Protein 6IDY (pdb70)

Solvent-accessible surface area: 43250 Å² total; per-residue (Å²): 159,28,0,30,37,17,0,41,72,4,17,123,24,101,25,12,90,52,96,4,81,68,3,0,54,77,0,8,64,61,0,94,91,39,110,163,57,116,146,6,4,156,49,36,108,66,0,14,76,36,0,91,67,6,20,81,134,36,66,9,69,4,19,69,0,0,74,40,0,5,89,30,7,0,0,1,30,82,7,0,60,56,0,34,36,0,77,123,43,114,44,16,35,56,119,20,198,22,81,77,33,183,75,136,70,6,55,91,71,42,34,138,65,17,8,163,13,63,20,57,45,113,41,0,46,12,0,0,28,28,26,119,97,10,15,65,31,178,75,70,77,60,0,0,0,0,0,1,0,0,0,1,15,0,1,1,0,1,102,11,0,0,22,72,0,38,88,26,16,111,2,9,18,0,26,0,2,5,15,93,9,0,0,35,24,0,4,58,1,0,3,16,0,0,0,0,0,1,0,0,10,25,27,4,167,34,52,0,0,0,0,0,2,1,0,0,0,0,0,0,0,0,0,0,28,27,1,44,8,0,77,175,20,5,50,7,0,0,0,0,0,0,1,2,43,0,4,76,66,243,62,171,33,0,3,10,9,27,6,101,11,0,0,16,0,0,40,0,3,13,48,110,20,85,0,1,122,24,1,53,32,78,27,2,53,3,0,11,4,26,0,0,0,0,8,0,45,56,0,12,12,2,62,43,0,41,56,98,133,5,0,0,50,3,61,53,102,86,88,46,23,34,17,52,2,24,0,37,101,39,1,38,86,104,64,0,9,25,20,1,0,0,0,0,0,0,0,0,1,0,0,4,15,0,0,46,7,0,35,80,75,151,19,22,1,48,30,99,105,36,91,57,120,80,10,4,43,81,51,17,2,93,64,13,31,32,64,16,0,0,0,0,0,0,1,1,0,0,1,0,0,28,0,1,49,31,105,76,5,36,44,40,54,42,47,28,26,90,67,7,196,163,30,0,28,38,18,0,41,74,4,16,121,29,100,87,13,82,44,98,8,74,70,16,0,50,96,1,6,68,55,0,84,56,32,57,61,110,140,100,260,202,52,34,96,99,4,22,78,78,0,90,64,3,13,59,127,13,16,3,34,3,21,63,0,0,70,36,0,9,88,38,24,4,1,43,17,101,11,0,53,56,0,30,34,1,78,124,38,97,36,15,35,57,142,25,236,23,76,66,30,160,78,119,66,6,56,94,64,32,26,135,73,16,9,171,12,67,21,58,46,116,39,0,42,18,0,0,25,27,27,118,96,10,18,82,26,144,64,72,90,60,0,0,0,0,0,1,0,0,0,0,16,0,1,0,0,0,102,8,0,0,23,84,0,41,85,33,19,110,5,10,19,0,27,0,2,5,18,98,9,0,1,33,18,0,6,66,1,0,4,14,0,0,0,0,0,2,0,0,10,23,28,0,145,34,52,0,0,0,0,0,1,1,0,0,0,0,0,0,0,0,0,0,28,28,2,51,6,0,74,138,18,4,50,6,0,0,0,0,0,0,2,2,13,0,3,3,20,56,51,135,32,0,1,8,8,29,9,96,27,0,0,16,0,0,42,0,1,13,14,76,22,83,0,0,116,25,1,24,34,80,26,2,42,0,0,12,4,26,0,0,0,0,8,0,15,56,4,2,4,3,14,2,6,6,13,30,24,1,0,0,22,2,44,55,97,90,87,45,23,35,16,53,2,20,0,34,33,37,1,36,87,100,66,0,8,24,22,2,0,0,0,0,0,0,0,0,1,0,0,3,16,0,0,42,8,0,39,77,77,149,21,22,1,48,30,97,106,35,88,55,118,80,8,3,43,79,43,19,3,96,61,15,32,53,75,10,0,11,0,0,0,0,1,2,0,0,1,0,0,27,0,1,49,29,140,113,46,40,148,39,52,42,91,26,25,110,74,19,178,167,113,32,0,31,35,18,0,39,73,4,17,118,23,102,78,13,96,99,102,5,75,63,4,0,49,84,0,6,70,58,0,92,76,56,70,97,80,9,157,44,44,118,72,0,21,75,44,0,95,63,3,16,66,124,12,17,5,41,3,20,57,0,0,69,31,0,10,88,36,17,1,0,18,32,102,9,0,58,70,4,32,33,4,76,98,25,91,23,14,37,58,144,23,239,25,88,84,28,176,77,112,61,5,56,88,67,46,37,88,48,15,9,162,10,58,21,57,49,116,41,0,38,20,0,0,24,26,27,114,96,9,16,90,31,190,62,71,86,58,0,0,0,0,0,0,0,0,0,0,13,0,1,6,0,0,84,19,0,0,17,71,0,44,82,29,15,112,4,10,21,0,11,0,0,3,17,98,9,0,1,47,18,0,3,60,2,0,2,15,0,0,0,0,0,1,0,0,10,22,28,4,170,37,53,0,0,0,0,0,0,0,0,0,0,0,0,0,0,0,0,0,28,28,2,47,10,0,69,175,20,5,49,8,0,0,0,0,0,0,1,2,13,0,3,2,29,53,49,150,39,0,3,12,10,33,5,121,29,0,0,10,0,0,39,0,1,12,11,54,20,89,0,2,109,24,1,24,35,55,4,1,41,1,0,10,4,26,0,0,0,0,8,0,10,53,0,12,14,1,12,2,0,15,16,28,11,0,1,0,22,3,43,39,31,12,18,29,22,34,17,54,2,22,0,35,34,38,0,41,91,91,67,0,10,24,14,1,0,0,0,0,0,0,0,0,1,0,0,4,15,0,0,42,8,0,30,80,79,150,21,24,0,49,27,102,104,34,88,58,112,80,11,2,39,81,50,18,3,95,62,12,33,41,83,15,0,3,0,0,0,0,0,0,0,0,0,0,0,32,1,1,53,32,130,111,32,44,146,38,55,43,90,25,28,111,73,17,178

Radius of gyration: 34.88 Å; Cα contacts (8 Å, |Δi|>4): 2847; chains: 3; bounding box: 82×76×96 Å

Foldseek 3Di:
DWLLVLLCVLLVDPVADPLLSVLSVLVSVLLVVQLQDPLEQPFPVSLVVQVVVLCVVHQAALSSLSSSLSVSPHFHNVLSVVRGCLVVDPLLWLQADDDDFDDQDPPQARDPQADGAPDDPNSLVSQKAADPPADLQPPVAAEEEEFEAFLFFRRLQCVLFCVLLVVQASYRYMYGNQPLNCLAALLNSLSSVLSCLVRSCRSSVAAHEYEYAESSLVSPLSSCVRRVVSLVRYQEYEYQLYQLQAAADPDPAWFNSRHQWWGQSRQLRHRPDPNSVLCPPPQSLADSAQYEFEFEPSANGHPPCDDPVHSRDGHHPVVRAYDHHYQCVLLPPFLLNDNAYSLRSSFRLVSSQQVNQQNVDRGGRDSVPDPSVVSRNDNGHPSHTSSSNSSSSCSSSSSSSSGSSDPDTDSHHDDDDPSSD/DWLLVLLQVLLVDPVDDNVLSVLSVLLSVLLVCQLPDDDDVLQVVLVVQVVVLCVVHQAALSSLLSSCSVSPNFHNVLSVVRGCLVVDPLQWLQADDDDFDDADPPQARDPQFDGAPDDLNSLVSQKAADPPAPLQPQQAAEEEEFEAFLFFRRLLCVLFCVLLVVQASYRYIYGNQPLRCLAALLNSLSSVLSCLVRSCRSSVAAHEYEYAESSLVSPLSSCVRRVVSLVRYQEYEYQLYQLQAAADPDPAWFNVRHQWWGQSRQLRHRDAPNSVLCPPPQSLADSAQYEFEFEPSANGHPDCDDPVHRRDGHHPVVRAYDHHYLCVLLNPFLLNDNQYSLSSSFRQVSSQQVRQQNVDRGGRDSVVDPSVVSRNDNGHPSHDSSSNSSSSNSSSSSSSSGSSDPDTDRHHDDDDPSSD/DAWLLRLLCVLLVDPVADPLLSVLSVQVSVLLVVQLCAQPFPVSLVVLVVVLCVVHQAALSSLSSSLSVSPHFHNVLSVVNRVVVVDLLQWLQADDDDFPDQDPPQARDPQADGQPDDPNSLVSQKRADPPADLQPVVAAEEEEQEAFLFFQCLQPVLFCVLLVVQASYRYIGGGQPLRCQAALLNSLSSVLSCLVRSCRSSVAAHEYEYAESSQVSPLSSCVRRVVSLVRYQEYEYQLYQLQAAADPDPAWFNSRHQFFTQSRQLSHRPDPNSVLCPPPQSLADSAQYEFEFEPSANGHPPCDDPVHSRDGHHPVVRAYDHHYQCVLLPPFLLNDNQYSLSSSFRLVSSQQVNQQNVDGGGRDCVPPPSVVSRNDNGHPSHGSNSNSSSSNSSSSSSSSGSSDPPTHRHHDDDDPSRD

Organism: Aspergillus fumigatus (strain ATCC MYA-4609 / CBS 101355 / FGSC A1100 / Af293) (NCBI:txid330879)

Sequence (1260 aa):
LSLVSILSSAANDSSIESEARSIASLIASEIVSKIRSTKDAKSVQEAFDKIQSIFADGTPDFLKMTREILTVGLIPADILSFLNGYLNLDLNSIHNRNPSPKGQAIYPVKAPGDARYSVAENALRAAIHIPASFGYGKNGKKPVILVPGTATPAGTTYYFNFGKLGSAADADVVWLNIPQASLNDVQINSEYVAYAINYISAISESNVAVLSWSQGGLDTQWALKYWPSTRKVVDDFIAISPDFHGTVMRSLVCPWLAALACTPSLWQQGWNTEFIRTLRGGGGDSAYVPTTTIYSTFDEIVQPMSGSQASAILSDSRAVGVSNNHLQTICGGKPAGGVYTHEGVLYNPLAWALAVDALSHDGPGDPSRLDLDVVCGRVLPPQLGLDDLLGTEGLLLIALAEVLAYKPKTFGEPAIASYAHLSLVSILSSAANDSSIESEARSIASLIASEIVSKIGKTEFKSVQEAFDKIQSIFADGTPDFLKMTREILTVGLIPADILSFLNGYLNLDLNSIHNRNPSPKGQAIYPVKAPGDARYSVAENALRAAIHIPASFGYGKNGKKPVILVPGTATPAGTTYYFNFGKLGSAADADVVWLNIPQASLNDVQINSEYVAYAINYISAISESNVAVLSWSQGGLDTQWALKYWPSTRKVVDDFIAISPDFHGTVMRSLVCPWLAALACTPSLWQQGWNTEFIRTLRGGGGDSAYVPTTTIYSTFDEIVQPMSGSQASAILSDSRAVGVSNNHLQTICGGKPAGGVYTHEGVLYNPLAWALAVDALSHDGPGDPSRLDLDVVCGRVLPPQLGLDDLLGTEGLLLIALAEVLAYKPKTFGEPAIASYAHDLSLVSILSSAANDSSIESEARSIASLIASEIVSKIGDAKSVQEAFDKIQSIFADGTPDFLKMTREILTVGLIPADILSFLNGYLNLDLNSIHNRNPSPKGQAIYPVKAPGDARYSVAENALRAAIHIPASFGYGKNGKKPVILVPGTATPAGTTYYFNFGKLGSAADADVVWLNIPQASLNDVQINSEYVAYAINYISAISESNVAVLSWSQGGLDTQWALKYWPSTRKVVDDFIAISPDFHGTVMRSLVCPWLAALACTPSLWQQGWNTEFIRTLRGGGGDSAYVPTTTIYSTFDEIVQPMSGSQASAILSDSRAVGVSNNHLQTICGGKPAGGVYTHEGVLYNPLAWALAVDALSHDGPGDPSRLDLDVVCGRVLPPQLGLDDLLGTEGLLLIALAEVLAYKPKTFGEPAIASYAH

CATH classification: 3.40.50.1820

InterPro domains:
  IPR029058 Alpha/Beta hydrolase fold [G3DSA:3.40.50.1820] (152-463)
  IPR029058 Alpha/Beta hydrolase fold [SSF53474] (178-358)
  IPR053228 Stereospecific Lipase [PTHR37574] (17-463)

Structure (mmCIF, N/CA/C/O backbone):
data_6IDY
#
_entry.id   6IDY
#
_cell.length_a   152.190
_cell.length_b   152.190
_cell.length_c   134.290
_cell.angle_alpha   90.00
_cell.angle_beta   90.00
_cell.angle_gamma   90.00
#
_symmetry.space_group_name_H-M   'P 41 21 2'
#
loop_
_entity.id
_entity.type
_entity.pdbx_description
1 polymer 'lipase aflb'
2 non-polymer 'CALCIUM ION'
3 non-polymer 'SULFATE ION'
4 water water
#
loop_
_atom_site.group_PDB
_atom_site.id
_atom_site.type_symbol
_atom_site.label_atom_id
_atom_site.label_alt_id
_atom_site.label_comp_id
_atom_site.label_asym_id
_atom_site.label_entity_id
_atom_site.label_seq_id
_atom_site.pdbx_PDB_ins_code
_atom_site.Cartn_x
_atom_site.Cartn_y
_atom_site.Cartn_z
_atom_site.occupancy
_atom_site.B_iso_or_equiv
_atom_site.auth_seq_id
_atom_site.auth_comp_id
_atom_site.auth_asym_id
_atom_site.auth_atom_id
_atom_site.pdbx_PDB_model_num
ATOM 1 N N . LEU A 1 14 ? -0.275 51.131 -19.848 1.00 55.60 14 LEU A N 1
ATOM 2 C CA . LEU A 1 14 ? -1.128 50.027 -19.415 1.00 54.48 14 LEU A CA 1
ATOM 3 C C . LEU A 1 14 ? -0.595 48.678 -19.896 1.00 55.45 14 LEU A C 1
ATOM 4 O O . LEU A 1 14 ? 0.089 48.616 -20.923 1.00 56.36 14 LEU A O 1
ATOM 9 N N . SER A 1 15 ? -0.928 47.599 -19.166 1.00 47.49 15 SER A N 1
ATOM 10 C CA . SER A 1 15 ? -0.485 46.243 -19.481 1.00 45.12 15 SER A CA 1
ATOM 11 C C . SER A 1 15 ? -1.612 45.218 -19.333 1.00 45.61 15 SER A C 1
ATOM 12 O O . SER A 1 15 ? -2.676 45.541 -18.799 1.00 44.98 15 SER A O 1
ATOM 15 N N . LEU A 1 16 ? -1.360 43.972 -19.783 1.00 39.75 16 LEU A N 1
ATOM 16 C CA . LEU A 1 16 ? -2.285 42.849 -19.674 1.00 38.71 16 LEU A CA 1
ATOM 17 C C . LEU A 1 16 ? -2.597 42.607 -18.188 1.00 43.34 16 LEU A C 1
ATOM 18 O O . LEU A 1 16 ? -3.766 42.439 -17.832 1.00 43.21 16 LEU A O 1
ATOM 23 N N . VAL A 1 17 ? -1.556 42.682 -17.324 1.00 39.72 17 VAL A N 1
ATOM 24 C CA . VAL A 1 17 ? -1.646 42.543 -15.867 1.00 39.79 17 VAL A CA 1
ATOM 25 C C . VAL A 1 17 ? -2.560 43.622 -15.265 1.00 42.59 17 VAL A C 1
ATOM 26 O O . VAL A 1 17 ? -3.484 43.271 -14.534 1.00 43.09 17 VAL A O 1
ATOM 30 N N . SER A 1 18 ? -2.318 44.915 -15.589 1.00 37.86 18 SER A N 1
ATOM 31 C CA . SER A 1 18 ? -3.108 46.046 -15.083 1.00 37.15 18 SER A CA 1
ATOM 32 C C . SER A 1 18 ? -4.577 45.978 -15.516 1.00 38.58 18 SER A C 1
ATOM 33 O O . SER A 1 18 ? -5.458 46.189 -14.685 1.00 37.88 18 SER A O 1
ATOM 36 N N . ILE A 1 19 ? -4.841 45.650 -16.799 1.00 34.73 19 ILE A N 1
ATOM 37 C CA . ILE A 1 19 ? -6.208 45.518 -17.322 1.00 34.01 19 ILE A CA 1
ATOM 38 C C . ILE A 1 19 ? -6.961 44.417 -16.566 1.00 36.92 19 ILE A C 1
ATOM 39 O O . ILE A 1 19 ? -8.066 44.659 -16.075 1.00 37.52 19 ILE A O 1
ATOM 44 N N . LEU A 1 20 ? -6.340 43.236 -16.431 1.00 32.28 20 LEU A N 1
ATOM 45 C CA . LEU A 1 20 ? -6.959 42.105 -15.745 1.00 31.79 20 LEU A CA 1
ATOM 46 C C . LEU A 1 20 ? -7.119 42.325 -14.232 1.00 36.04 20 LEU A C 1
ATOM 47 O O . LEU A 1 20 ? -8.116 41.866 -13.671 1.00 36.13 20 LEU A O 1
ATOM 52 N N . SER A 1 21 ? -6.182 43.050 -13.587 1.00 32.98 21 SER A N 1
ATOM 53 C CA . SER A 1 21 ? -6.266 43.361 -12.147 1.00 34.05 21 SER A CA 1
ATOM 54 C C . SER A 1 21 ? -7.413 44.342 -11.893 1.00 38.00 21 SER A C 1
ATOM 55 O O . SER A 1 21 ? -8.142 44.183 -10.913 1.00 38.17 21 SER A O 1
ATOM 58 N N . SER A 1 22 ? -7.582 45.332 -12.796 1.00 34.56 22 SER A N 1
ATOM 59 C CA . SER A 1 22 ? -8.660 46.322 -12.743 1.00 35.33 22 SER A CA 1
ATOM 60 C C . SER A 1 22 ? -10.005 45.621 -12.936 1.00 40.26 22 SER A C 1
ATOM 61 O O . SER A 1 22 ? -10.946 45.915 -12.200 1.00 40.62 22 SER A O 1
ATOM 64 N N . ALA A 1 23 ? -10.082 44.677 -13.908 1.00 36.25 23 ALA A N 1
ATOM 65 C CA . ALA A 1 23 ? -11.284 43.893 -14.214 1.00 35.73 23 ALA A CA 1
ATOM 66 C C . ALA A 1 23 ? -11.702 43.008 -13.034 1.00 40.50 23 ALA A C 1
ATOM 67 O O . ALA A 1 23 ? -12.898 42.873 -12.767 1.00 39.89 23 ALA A O 1
ATOM 69 N N . ALA A 1 24 ? -10.714 42.446 -12.306 1.00 38.03 24 ALA A N 1
ATOM 70 C CA . ALA A 1 24 ? -10.931 41.619 -11.112 1.00 38.43 24 ALA A CA 1
ATOM 71 C C . ALA A 1 24 ? -11.577 42.447 -9.997 1.00 43.24 24 ALA A C 1
ATOM 72 O O . ALA A 1 24 ? -12.334 41.907 -9.187 1.00 42.84 24 ALA A O 1
ATOM 74 N N . ASN A 1 25 ? -11.284 43.763 -9.975 1.00 40.38 25 ASN A N 1
ATOM 75 C CA . ASN A 1 25 ? -11.809 44.714 -8.990 1.00 41.44 25 ASN A CA 1
ATOM 76 C C . ASN A 1 25 ? -12.936 45.576 -9.578 1.00 44.68 25 ASN A C 1
ATOM 77 O O . ASN A 1 25 ? -13.329 46.587 -8.988 1.00 44.56 25 ASN A O 1
ATOM 82 N N . ASP A 1 26 ? -13.468 45.151 -10.732 1.00 39.44 26 ASP A N 1
ATOM 83 C CA . ASP A 1 26 ? -14.540 45.848 -11.423 1.00 38.83 26 ASP A CA 1
ATOM 84 C C . ASP A 1 26 ? -15.878 45.191 -11.100 1.00 43.42 26 ASP A C 1
ATOM 85 O O . ASP A 1 26 ? -16.155 44.066 -11.532 1.00 41.77 26 ASP A O 1
ATOM 90 N N . SER A 1 27 ? -16.697 45.916 -10.319 1.00 41.94 27 SER A N 1
ATOM 91 C CA . SER A 1 27 ? -18.032 45.527 -9.861 1.00 42.61 27 SER A CA 1
ATOM 92 C C . SER A 1 27 ? -19.035 45.269 -11.005 1.00 45.85 27 SER A C 1
ATOM 93 O O . SER A 1 27 ? -20.008 44.538 -10.802 1.00 45.66 27 SER A O 1
ATOM 96 N N . SER A 1 28 ? -18.801 45.867 -12.197 1.00 41.43 28 SER A N 1
ATOM 97 C CA . SER A 1 28 ? -19.670 45.703 -13.368 1.00 40.31 28 SER A CA 1
ATOM 98 C C . SER A 1 28 ? -19.553 44.307 -13.983 1.00 43.18 28 SER A C 1
ATOM 99 O O . SER A 1 28 ? -20.496 43.837 -14.617 1.00 42.25 28 SER A O 1
ATOM 102 N N . ILE A 1 29 ? -18.394 43.657 -13.791 1.00 39.76 29 ILE A N 1
ATOM 103 C CA . ILE A 1 29 ? -18.062 42.329 -14.311 1.00 38.98 29 ILE A CA 1
ATOM 104 C C . ILE A 1 29 ? -18.687 41.218 -13.438 1.00 45.86 29 ILE A C 1
ATOM 105 O O . ILE A 1 29 ? -18.763 41.363 -12.213 1.00 45.70 29 ILE A O 1
ATOM 110 N N . GLU A 1 30 ? -19.130 40.116 -14.084 1.00 43.80 30 GLU A N 1
ATOM 111 C CA . GLU A 1 30 ? -19.710 38.942 -13.423 1.00 44.94 30 GLU A CA 1
ATOM 112 C C . GLU A 1 30 ? -18.658 38.239 -12.558 1.00 49.81 30 GLU A C 1
ATOM 113 O O . GLU A 1 30 ? -17.471 38.261 -12.897 1.00 48.86 30 GLU A O 1
ATOM 119 N N . SER A 1 31 ? -19.105 37.641 -11.433 1.00 47.75 31 SER A N 1
ATOM 120 C CA . SER A 1 31 ? -18.281 36.942 -10.439 1.00 48.32 31 SER A CA 1
ATOM 121 C C . SER A 1 31 ? -17.235 35.995 -11.032 1.00 51.70 31 SER A C 1
ATOM 122 O O . SER A 1 31 ? -16.056 36.098 -10.688 1.00 51.27 31 SER A O 1
ATOM 125 N N . GLU A 1 32 ? -17.663 35.104 -11.942 1.00 48.01 32 GLU A N 1
ATOM 126 C CA . GLU A 1 32 ? -16.804 34.112 -12.591 1.00 47.74 32 GLU A CA 1
ATOM 127 C C . GLU A 1 32 ? -15.692 34.732 -13.433 1.00 50.54 32 GLU A C 1
ATOM 128 O O . GLU A 1 32 ? -14.561 34.252 -13.378 1.00 51.30 32 GLU A O 1
ATOM 134 N N . ALA A 1 33 ? -16.003 35.797 -14.195 1.00 44.36 33 ALA A N 1
ATOM 135 C CA . ALA A 1 33 ? -15.023 36.483 -15.038 1.00 42.15 33 ALA A CA 1
ATOM 136 C C . ALA A 1 33 ? -14.005 37.274 -14.200 1.00 43.17 33 ALA A C 1
ATOM 137 O O . ALA A 1 33 ? -12.832 37.306 -14.564 1.00 41.26 33 ALA A O 1
ATOM 139 N N . ARG A 1 34 ? -14.445 37.871 -13.067 1.00 40.15 34 ARG A N 1
ATOM 140 C CA . ARG A 1 34 ? -13.581 38.595 -12.121 1.00 40.94 34 ARG A CA 1
ATOM 141 C C . ARG A 1 34 ? -12.527 37.634 -11.544 1.00 46.39 34 ARG A C 1
ATOM 142 O O . ARG A 1 34 ? -11.347 37.988 -11.487 1.00 45.94 34 ARG A O 1
ATOM 150 N N . SER A 1 35 ? -12.962 36.410 -11.145 1.00 43.84 35 SER A N 1
ATOM 151 C CA . SER A 1 35 ? -12.109 35.351 -10.588 1.00 44.20 35 SER A CA 1
ATOM 152 C C . SER A 1 35 ? -11.065 34.903 -11.599 1.00 45.98 35 SER A C 1
ATOM 153 O O . SER A 1 35 ? -9.896 34.773 -11.238 1.00 45.70 35 SER A O 1
ATOM 156 N N . ILE A 1 36 ? -11.484 34.707 -12.874 1.00 40.41 36 ILE A N 1
ATOM 157 C CA . ILE A 1 36 ? -10.604 34.300 -13.972 1.00 38.77 36 ILE A CA 1
ATOM 158 C C . ILE A 1 36 ? -9.563 35.392 -14.235 1.00 41.67 36 ILE A C 1
ATOM 159 O O . ILE A 1 36 ? -8.381 35.075 -14.367 1.00 41.90 36 ILE A O 1
ATOM 164 N N . ALA A 1 37 ? -9.993 36.674 -14.253 1.00 37.07 37 ALA A N 1
ATOM 165 C CA . ALA A 1 37 ? -9.109 37.829 -14.450 1.00 36.23 37 ALA A CA 1
ATOM 166 C C . ALA A 1 37 ? -8.076 37.914 -13.321 1.00 41.40 37 ALA A C 1
ATOM 167 O O . ALA A 1 37 ? -6.892 38.097 -13.604 1.00 40.89 37 ALA A O 1
ATOM 169 N N . SER A 1 38 ? -8.520 37.737 -12.051 1.00 39.17 38 SER A N 1
ATOM 170 C CA . SER A 1 38 ? -7.655 37.759 -10.867 1.00 40.97 38 SER A CA 1
ATOM 171 C C . SER A 1 38 ? -6.624 36.629 -10.941 1.00 47.27 38 SER A C 1
ATOM 172 O O . SER A 1 38 ? -5.426 36.897 -10.805 1.00 45.84 38 SER A O 1
ATOM 175 N N . LEU A 1 39 ? -7.093 35.379 -11.215 1.00 46.11 39 LEU A N 1
ATOM 176 C CA . LEU A 1 39 ? -6.260 34.180 -11.348 1.00 47.19 39 LEU A CA 1
ATOM 177 C C . LEU A 1 39 ? -5.189 34.368 -12.421 1.00 50.71 39 LEU A C 1
ATOM 178 O O . LEU A 1 39 ? -4.029 34.040 -12.178 1.00 50.89 39 LEU A O 1
ATOM 183 N N . ILE A 1 40 ? -5.575 34.923 -13.584 1.00 46.56 40 ILE A N 1
ATOM 184 C CA . ILE A 1 40 ? -4.669 35.162 -14.708 1.00 46.24 40 ILE A CA 1
ATOM 185 C C . ILE A 1 40 ? -3.648 36.248 -14.364 1.00 50.54 40 ILE A C 1
ATOM 186 O O . ILE A 1 40 ? -2.458 36.023 -14.579 1.00 50.95 40 ILE A O 1
ATOM 191 N N . ALA A 1 41 ? -4.098 37.396 -13.806 1.00 46.93 41 ALA A N 1
ATOM 192 C CA . ALA A 1 41 ? -3.213 38.499 -13.407 1.00 47.42 41 ALA A CA 1
ATOM 193 C C . ALA A 1 41 ? -2.169 38.038 -12.381 1.00 52.08 41 ALA A C 1
ATOM 194 O O . ALA A 1 41 ? -1.000 38.399 -12.512 1.00 51.39 41 ALA A O 1
ATOM 196 N N . SER A 1 42 ? -2.581 37.204 -11.399 1.00 50.31 42 SER A N 1
ATOM 197 C CA . SER A 1 42 ? -1.675 36.676 -10.377 1.00 52.02 42 SER A CA 1
ATOM 198 C C . SER A 1 42 ? -0.744 35.604 -10.946 1.00 58.73 42 SER A C 1
ATOM 199 O O . SER A 1 42 ? 0.423 35.563 -10.566 1.00 59.21 42 SER A O 1
ATOM 202 N N . GLU A 1 43 ? -1.242 34.768 -11.881 1.00 56.89 43 GLU A N 1
ATOM 203 C CA . GLU A 1 43 ? -0.439 33.724 -12.528 1.00 57.63 43 GLU A CA 1
ATOM 204 C C . GLU A 1 43 ? 0.635 34.318 -13.445 1.00 62.34 43 GLU A C 1
ATOM 205 O O . GLU A 1 43 ? 1.737 33.770 -13.506 1.00 62.96 43 GLU A O 1
ATOM 211 N N . ILE A 1 44 ? 0.337 35.455 -14.114 1.00 58.63 44 ILE A N 1
ATOM 212 C CA . ILE A 1 44 ? 1.303 36.131 -14.985 1.00 58.54 44 ILE A CA 1
ATOM 213 C C . ILE A 1 44 ? 2.463 36.677 -14.153 1.00 64.56 44 ILE A C 1
ATOM 214 O O . ILE A 1 44 ? 3.594 36.279 -14.413 1.00 64.57 44 ILE A O 1
ATOM 219 N N . VAL A 1 45 ? 2.179 37.529 -13.127 1.00 63.09 45 VAL A N 1
ATOM 220 C CA . VAL A 1 45 ? 3.191 38.130 -12.231 1.00 64.49 45 VAL A CA 1
ATOM 221 C C . VAL A 1 45 ? 4.057 37.063 -11.522 1.00 68.38 45 VAL A C 1
ATOM 222 O O . VAL A 1 45 ? 5.252 37.289 -11.341 1.00 68.22 45 VAL A O 1
ATOM 226 N N . SER A 1 46 ? 3.459 35.903 -11.167 1.00 65.20 46 SER A N 1
ATOM 227 C CA . SER A 1 46 ? 4.139 34.773 -10.527 1.00 66.25 46 SER A CA 1
ATOM 228 C C . SER A 1 46 ? 5.098 34.087 -11.507 1.00 71.03 46 SER A C 1
ATOM 229 O O . SER A 1 46 ? 6.234 33.788 -11.132 1.00 71.58 46 SER A O 1
ATOM 232 N N . LYS A 1 47 ? 4.644 33.846 -12.760 1.00 67.16 47 LYS A N 1
ATOM 233 C CA . LYS A 1 47 ? 5.450 33.200 -13.798 1.00 66.57 47 LYS A CA 1
ATOM 234 C C . LYS A 1 47 ? 6.590 34.094 -14.312 1.00 70.75 47 LYS A C 1
ATOM 235 O O . LYS A 1 47 ? 7.678 33.571 -14.562 1.00 71.77 47 LYS A O 1
ATOM 241 N N . ILE A 1 48 ? 6.360 35.426 -14.436 1.00 66.01 48 ILE A N 1
ATOM 242 C CA . ILE A 1 48 ? 7.356 36.409 -14.897 1.00 91.88 48 ILE A CA 1
ATOM 243 C C . ILE A 1 48 ? 8.628 36.365 -14.045 1.00 125.90 48 ILE A C 1
ATOM 244 O O . ILE A 1 48 ? 9.637 35.825 -14.491 1.00 89.86 48 ILE A O 1
ATOM 249 N N . ARG A 1 55 ? 14.013 28.334 -18.953 1.00 66.24 55 ARG A N 1
ATOM 250 C CA . ARG A 1 55 ? 12.584 28.107 -18.748 1.00 64.69 55 ARG A CA 1
ATOM 251 C C . ARG A 1 55 ? 12.287 27.299 -17.465 1.00 69.01 55 ARG A C 1
ATOM 252 O O . ARG A 1 55 ? 13.219 26.938 -16.742 1.00 70.22 55 ARG A O 1
ATOM 260 N N . SER A 1 56 ? 10.989 27.054 -17.173 1.00 64.09 56 SER A N 1
ATOM 261 C CA . SER A 1 56 ? 10.507 26.326 -15.991 1.00 63.86 56 SER A CA 1
ATOM 262 C C . SER A 1 56 ? 10.238 24.837 -16.276 1.00 66.56 56 SER A C 1
ATOM 263 O O . SER A 1 56 ? 10.110 24.442 -17.438 1.00 65.29 56 SER A O 1
ATOM 266 N N . THR A 1 57 ? 10.142 24.022 -15.200 1.00 62.78 57 THR A N 1
ATOM 267 C CA . THR A 1 57 ? 9.887 22.574 -15.248 1.00 62.15 57 THR A CA 1
ATOM 268 C C . THR A 1 57 ? 8.498 22.237 -15.810 1.00 61.49 57 THR A C 1
ATOM 269 O O . THR A 1 57 ? 8.344 21.203 -16.466 1.00 61.53 57 THR A O 1
ATOM 273 N N . LYS A 1 58 ? 7.500 23.101 -15.553 1.00 53.63 58 LYS A N 1
ATOM 274 C CA . LYS A 1 58 ? 6.127 22.904 -16.023 1.00 50.62 58 LYS A CA 1
ATOM 275 C C . LYS A 1 58 ? 5.959 23.253 -17.502 1.00 49.19 58 LYS A C 1
ATOM 276 O O . LYS A 1 58 ? 4.976 22.825 -18.099 1.00 47.08 58 LYS A O 1
ATOM 282 N N . ASP A 1 59 ? 6.907 24.018 -18.094 1.00 43.13 59 ASP A N 1
ATOM 283 C CA . ASP A 1 59 ? 6.860 24.436 -19.501 1.00 41.03 59 ASP A CA 1
ATOM 284 C C . ASP A 1 59 ? 6.959 23.278 -20.479 1.00 42.61 59 ASP A C 1
ATOM 285 O O . ASP A 1 59 ? 7.525 22.237 -20.151 1.00 42.45 59 ASP A O 1
ATOM 290 N N . ALA A 1 60 ? 6.393 23.457 -21.682 1.00 37.70 60 ALA A N 1
ATOM 291 C CA . ALA A 1 60 ? 6.441 22.442 -22.729 1.00 36.65 60 ALA A CA 1
ATOM 292 C C . ALA A 1 60 ? 7.869 22.384 -23.272 1.00 40.01 60 ALA A C 1
ATOM 293 O O . ALA A 1 60 ? 8.431 23.420 -23.626 1.00 40.20 60 ALA A O 1
ATOM 295 N N . LYS A 1 61 ? 8.482 21.195 -23.228 1.00 35.76 61 LYS A N 1
ATOM 296 C CA . LYS A 1 61 ? 9.847 20.954 -23.702 1.00 35.76 61 LYS A CA 1
ATOM 297 C C . LYS A 1 61 ? 9.843 20.708 -25.209 1.00 39.76 61 LYS A C 1
ATOM 298 O O . LYS A 1 61 ? 10.872 20.870 -25.871 1.00 40.76 61 LYS A O 1
ATOM 304 N N . SER A 1 62 ? 8.683 20.301 -25.739 1.00 34.59 62 SER A N 1
ATOM 305 C CA . SER A 1 62 ? 8.487 19.984 -27.143 1.00 33.54 62 SER A CA 1
ATOM 306 C C . SER A 1 62 ? 7.065 20.349 -27.592 1.00 36.85 62 SER A C 1
ATOM 307 O O . SER A 1 62 ? 6.224 20.719 -26.768 1.00 35.87 62 SER A O 1
ATOM 310 N N . VAL A 1 63 ? 6.806 20.203 -28.901 1.00 33.18 63 VAL A N 1
ATOM 311 C CA . VAL A 1 63 ? 5.524 20.463 -29.548 1.00 32.23 63 VAL A CA 1
ATOM 312 C C . VAL A 1 63 ? 4.475 19.454 -29.044 1.00 37.27 63 VAL A C 1
ATOM 313 O O . VAL A 1 63 ? 3.342 19.847 -28.770 1.00 37.15 63 VAL A O 1
ATOM 317 N N . GLN A 1 64 ? 4.867 18.171 -28.889 1.00 34.17 64 GLN A N 1
ATOM 318 C CA . GLN A 1 64 ? 3.994 17.111 -28.377 1.00 33.72 64 GLN A CA 1
ATOM 319 C C . GLN A 1 64 ? 3.544 17.406 -26.942 1.00 36.02 64 GLN A C 1
ATOM 320 O O . GLN A 1 64 ? 2.378 17.180 -26.626 1.00 35.39 64 GLN A O 1
ATOM 326 N N . GLU A 1 65 ? 4.444 17.949 -26.096 1.00 31.86 65 GLU A N 1
ATOM 327 C CA . GLU A 1 65 ? 4.110 18.327 -24.720 1.00 31.70 65 GLU A CA 1
ATOM 328 C C . GLU A 1 65 ? 3.062 19.441 -24.691 1.00 35.54 65 GLU A C 1
ATOM 329 O O . GLU A 1 65 ? 2.172 19.409 -23.845 1.00 36.49 65 GLU A O 1
ATOM 335 N N . ALA A 1 66 ? 3.155 20.403 -25.629 1.00 31.35 66 ALA A N 1
ATOM 336 C CA . ALA A 1 66 ? 2.208 21.507 -25.759 1.00 30.51 66 ALA A CA 1
ATOM 337 C C . ALA A 1 66 ? 0.822 20.970 -26.109 1.00 34.03 66 ALA A C 1
ATOM 338 O O . ALA A 1 66 ? -0.157 21.390 -25.488 1.00 33.25 66 ALA A O 1
ATOM 340 N N . PHE A 1 67 ? 0.746 20.013 -27.073 1.00 30.10 67 PHE A N 1
ATOM 341 C CA . PHE A 1 67 ? -0.506 19.376 -27.480 1.00 29.24 67 PHE A CA 1
ATOM 342 C C . PHE A 1 67 ? -1.087 18.511 -26.376 1.00 32.90 67 PHE A C 1
ATOM 343 O O . PHE A 1 67 ? -2.310 18.476 -26.230 1.00 31.79 67 PHE A O 1
ATOM 351 N N . ASP A 1 68 ? -0.216 17.846 -25.573 1.00 30.12 68 ASP A N 1
ATOM 352 C CA . ASP A 1 68 ? -0.633 17.031 -24.427 1.00 30.12 68 ASP A CA 1
ATOM 353 C C . ASP A 1 68 ? -1.347 17.920 -23.399 1.00 33.47 68 ASP A C 1
ATOM 354 O O . ASP A 1 68 ? -2.369 17.514 -22.850 1.00 33.37 68 ASP A O 1
ATOM 359 N N . LYS A 1 69 ? -0.837 19.149 -23.186 1.00 29.53 69 LYS A N 1
ATOM 360 C CA . LYS A 1 69 ? -1.448 20.132 -22.288 1.00 29.39 69 LYS A CA 1
ATOM 361 C C . LYS A 1 69 ? -2.808 20.577 -22.833 1.00 33.09 69 LYS A C 1
ATOM 362 O O . LYS A 1 69 ? -3.755 20.676 -22.059 1.00 32.73 69 LYS A O 1
ATOM 368 N N . ILE A 1 70 ? -2.905 20.842 -24.157 1.00 30.25 70 ILE A N 1
ATOM 369 C CA . ILE A 1 70 ? -4.166 21.241 -24.809 1.00 29.80 70 ILE A CA 1
ATOM 370 C C . ILE A 1 70 ? -5.206 20.107 -24.670 1.00 33.60 70 ILE A C 1
ATOM 371 O O . ILE A 1 70 ? -6.338 20.368 -24.261 1.00 32.45 70 ILE A O 1
ATOM 376 N N . GLN A 1 71 ? -4.790 18.848 -24.940 1.00 31.00 71 GLN A N 1
ATOM 377 C CA . GLN A 1 71 ? -5.641 17.655 -24.827 1.00 30.91 71 GLN A CA 1
ATOM 378 C C . GLN A 1 71 ? -6.115 17.399 -23.385 1.00 35.26 71 GLN A C 1
ATOM 379 O O . GLN A 1 71 ? -7.207 16.865 -23.184 1.00 34.17 71 GLN A O 1
ATOM 385 N N . SER A 1 72 ? -5.323 17.850 -22.390 1.00 32.37 72 SER A N 1
ATOM 386 C CA . SER A 1 72 ? -5.658 17.775 -20.969 1.00 32.98 72 SER A CA 1
ATOM 387 C C . SER A 1 72 ? -6.829 18.734 -20.669 1.00 35.48 72 SER A C 1
ATOM 388 O O . SER A 1 72 ? -7.694 18.409 -19.854 1.00 34.60 72 SER A O 1
ATOM 391 N N . ILE A 1 73 ? -6.854 19.908 -21.340 1.00 31.25 73 ILE A N 1
ATOM 392 C CA . ILE A 1 73 ? -7.920 20.910 -21.201 1.00 30.16 73 ILE A CA 1
ATOM 393 C C . ILE A 1 73 ? -9.217 20.339 -21.809 1.00 31.64 73 ILE A C 1
ATOM 394 O O . ILE A 1 73 ? -10.299 20.560 -21.266 1.00 32.14 73 ILE A O 1
ATOM 399 N N . PHE A 1 74 ? -9.083 19.582 -22.911 1.00 26.43 74 PHE A N 1
ATOM 400 C CA . PHE A 1 74 ? -10.188 18.971 -23.659 1.00 24.98 74 PHE A CA 1
ATOM 401 C C . PHE A 1 74 ? -10.644 17.612 -23.108 1.00 30.68 74 PHE A C 1
ATOM 402 O O . PHE A 1 74 ? -11.545 17.003 -23.693 1.00 30.40 74 PHE A O 1
ATOM 410 N N . ALA A 1 75 ? -10.050 17.150 -21.977 1.00 28.33 75 ALA A N 1
ATOM 411 C CA . ALA A 1 75 ? -10.356 15.852 -21.352 1.00 29.05 75 ALA A CA 1
ATOM 412 C C . ALA A 1 75 ? -11.826 15.661 -20.962 1.00 33.12 75 ALA A C 1
ATOM 413 O O . ALA A 1 75 ? -12.332 14.547 -21.063 1.00 33.48 75 ALA A O 1
ATOM 415 N N . ASP A 1 76 ? -12.501 16.735 -20.517 1.00 29.81 76 ASP A N 1
ATOM 416 C CA . ASP A 1 76 ? -13.913 16.707 -20.119 1.00 29.65 76 ASP A CA 1
ATOM 417 C C . ASP A 1 76 ? -14.817 17.243 -21.227 1.00 29.96 76 ASP A C 1
ATOM 418 O O . ASP A 1 76 ? -16.012 17.457 -21.010 1.00 30.23 76 ASP A O 1
ATOM 423 N N . GLY A 1 77 ? -14.244 17.394 -22.416 1.00 23.96 77 GLY A N 1
ATOM 424 C CA . GLY A 1 77 ? -14.933 17.866 -23.606 1.00 22.44 77 GLY A CA 1
ATOM 425 C C . GLY A 1 77 ? -14.380 19.184 -24.088 1.00 25.48 77 GLY A C 1
ATOM 426 O O . GLY A 1 77 ? -13.494 19.759 -23.446 1.00 24.03 77 GLY A O 1
ATOM 427 N N . THR A 1 78 ? -14.898 19.673 -25.224 1.00 21.19 78 THR A N 1
ATOM 428 C CA . THR A 1 78 ? -14.478 20.959 -25.768 1.00 21.16 78 THR A CA 1
ATOM 429 C C . THR A 1 78 ? -14.924 22.061 -24.782 1.00 26.62 78 THR A C 1
ATOM 430 O O . THR A 1 78 ? -16.117 22.165 -24.491 1.00 25.38 78 THR A O 1
ATOM 434 N N . PRO A 1 79 ? -13.977 22.841 -24.203 1.00 24.36 79 PRO A N 1
ATOM 435 C CA . PRO A 1 79 ? -14.381 23.894 -23.251 1.00 24.19 79 PRO A CA 1
ATOM 436 C C . PRO A 1 79 ? -14.996 25.102 -23.967 1.00 26.88 79 PRO A C 1
ATOM 437 O O . PRO A 1 79 ? -15.069 25.117 -25.200 1.00 24.55 79 PRO A O 1
ATOM 441 N N . ASP A 1 80 ? -15.427 26.119 -23.206 1.00 23.79 80 ASP A N 1
ATOM 442 C CA . ASP A 1 80 ? -15.892 27.364 -23.812 1.00 23.38 80 ASP A CA 1
ATOM 443 C C . ASP A 1 80 ? -14.719 28.356 -23.723 1.00 25.99 80 ASP A C 1
ATOM 444 O O . ASP A 1 80 ? -13.639 27.958 -23.270 1.00 26.42 80 ASP A O 1
ATOM 449 N N . PHE A 1 81 ? -14.906 29.616 -24.152 1.00 21.54 81 PHE A N 1
ATOM 450 C CA . PHE A 1 81 ? -13.853 30.629 -24.132 1.00 21.22 81 PHE A CA 1
ATOM 451 C C . PHE A 1 81 ? -13.240 30.846 -22.745 1.00 24.88 81 PHE A C 1
ATOM 452 O O . PHE A 1 81 ? -12.013 30.814 -22.623 1.00 24.23 81 PHE A O 1
ATOM 460 N N . LEU A 1 82 ? -14.090 31.066 -21.717 1.00 21.86 82 LEU A N 1
ATOM 461 C CA . LEU A 1 82 ? -13.644 31.321 -20.351 1.00 23.88 82 LEU A CA 1
ATOM 462 C C . LEU A 1 82 ? -12.872 30.138 -19.742 1.00 27.41 82 LEU A C 1
ATOM 463 O O . LEU A 1 82 ? -11.826 30.359 -19.126 1.00 26.85 82 LEU A O 1
ATOM 468 N N . LYS A 1 83 ? -13.356 28.890 -19.953 1.00 23.27 83 LYS A N 1
ATOM 469 C CA . LYS A 1 83 ? -12.672 27.698 -19.442 1.00 23.62 83 LYS A CA 1
ATOM 470 C C . LYS A 1 83 ? -11.331 27.519 -20.130 1.00 26.93 83 LYS A C 1
ATOM 471 O O . LYS A 1 83 ? -10.333 27.304 -19.447 1.00 27.22 83 LYS A O 1
ATOM 477 N N . MET A 1 84 ? -11.300 27.645 -21.469 1.00 23.70 84 MET A N 1
ATOM 478 C CA . MET A 1 84 ? -10.070 27.536 -22.256 1.00 22.80 84 MET A CA 1
ATOM 479 C C . MET A 1 84 ? -9.015 28.538 -21.745 1.00 27.04 84 MET A C 1
ATOM 480 O O . MET A 1 84 ? -7.900 28.129 -21.439 1.00 25.99 84 MET A O 1
ATOM 485 N N . THR A 1 85 ? -9.395 29.821 -21.598 1.00 25.59 85 THR A N 1
ATOM 486 C CA . THR A 1 85 ? -8.511 30.911 -21.145 1.00 26.46 85 THR A CA 1
ATOM 487 C C . THR A 1 85 ? -7.950 30.657 -19.746 1.00 31.30 85 THR A C 1
ATOM 488 O O . THR A 1 85 ? -6.756 30.863 -19.532 1.00 30.88 85 THR A O 1
ATOM 492 N N . ARG A 1 86 ? -8.797 30.184 -18.815 1.00 29.64 86 ARG A N 1
ATOM 493 C CA . ARG A 1 86 ? -8.388 29.868 -17.444 1.00 30.67 86 ARG A CA 1
ATOM 494 C C . ARG A 1 86 ? -7.409 28.679 -17.410 1.00 35.52 86 ARG A C 1
ATOM 495 O O . ARG A 1 86 ? -6.387 28.756 -16.734 1.00 36.61 86 ARG A O 1
ATOM 503 N N . GLU A 1 87 ? -7.730 27.591 -18.127 1.00 31.87 87 GLU A N 1
ATOM 504 C CA . GLU A 1 87 ? -6.939 26.355 -18.145 1.00 32.38 87 GLU A CA 1
ATOM 505 C C . GLU A 1 87 ? -5.587 26.480 -18.851 1.00 37.32 87 GLU A C 1
ATOM 506 O O . GLU A 1 87 ? -4.667 25.743 -18.500 1.00 36.65 87 GLU A O 1
ATOM 512 N N . ILE A 1 88 ? -5.468 27.417 -19.823 1.00 34.62 88 ILE A N 1
ATOM 513 C CA . ILE A 1 88 ? -4.249 27.751 -20.570 1.00 34.85 88 ILE A CA 1
ATOM 514 C C . ILE A 1 88 ? -3.097 28.043 -19.578 1.00 39.32 88 ILE A C 1
ATOM 515 O O . ILE A 1 88 ? -1.982 27.546 -19.758 1.00 37.96 88 ILE A O 1
ATOM 520 N N . LEU A 1 89 ? -3.391 28.797 -18.508 1.00 38.31 89 LEU A N 1
ATOM 521 C CA . LEU A 1 89 ? -2.392 29.089 -17.483 1.00 39.85 89 LEU A CA 1
ATOM 522 C C . LEU A 1 89 ? -2.279 27.994 -16.430 1.00 43.09 89 LEU A C 1
ATOM 523 O O . LEU A 1 89 ? -1.170 27.729 -15.967 1.00 44.10 89 LEU A O 1
ATOM 528 N N . THR A 1 90 ? -3.407 27.342 -16.066 1.00 39.04 90 THR A N 1
ATOM 529 C CA . THR A 1 90 ? -3.456 26.257 -15.065 1.00 39.34 90 THR A CA 1
ATOM 530 C C . THR A 1 90 ? -2.530 25.093 -15.460 1.00 42.71 90 THR A C 1
ATOM 531 O O . THR A 1 90 ? -1.812 24.564 -14.611 1.00 43.63 90 THR A O 1
ATOM 535 N N . VAL A 1 91 ? -2.524 24.732 -16.756 1.00 37.78 91 VAL A N 1
ATOM 536 C CA . VAL A 1 91 ? -1.680 23.659 -17.300 1.00 37.35 91 VAL A CA 1
ATOM 537 C C . VAL A 1 91 ? -0.242 24.139 -17.579 1.00 40.37 91 VAL A C 1
ATOM 538 O O . VAL A 1 91 ? 0.603 23.332 -17.964 1.00 41.20 91 VAL A O 1
ATOM 542 N N . GLY A 1 92 ? 0.002 25.438 -17.410 1.00 35.39 92 GLY A N 1
ATOM 543 C CA . GLY A 1 92 ? 1.302 26.064 -17.626 1.00 35.33 92 GLY A CA 1
ATOM 544 C C . GLY A 1 92 ? 1.771 26.039 -19.067 1.00 37.78 92 GLY A C 1
ATOM 545 O O . GLY A 1 92 ? 2.957 25.837 -19.329 1.00 38.36 92 GLY A O 1
ATOM 546 N N . LEU A 1 93 ? 0.845 26.245 -20.012 1.00 32.60 93 LEU A N 1
ATOM 547 C CA . LEU A 1 93 ? 1.155 26.236 -21.442 1.00 31.77 93 LEU A CA 1
ATOM 548 C C . LEU A 1 93 ? 1.984 27.452 -21.888 1.00 35.10 93 LEU A C 1
ATOM 549 O O . LEU A 1 93 ? 2.809 27.325 -22.796 1.00 35.13 93 LEU A O 1
ATOM 554 N N . ILE A 1 94 ? 1.776 28.617 -21.253 1.00 30.48 94 ILE A N 1
ATOM 555 C CA . ILE A 1 94 ? 2.464 29.836 -21.664 1.00 30.05 94 ILE A CA 1
ATOM 556 C C . ILE A 1 94 ? 3.707 30.100 -20.813 1.00 34.89 94 ILE A C 1
ATOM 557 O O . ILE A 1 94 ? 3.586 30.360 -19.613 1.00 34.16 94 ILE A O 1
ATOM 562 N N . PRO A 1 95 ? 4.915 30.039 -21.424 1.00 32.62 95 PRO A N 1
ATOM 563 C CA . PRO A 1 95 ? 6.128 30.341 -20.651 1.00 33.47 95 PRO A CA 1
ATOM 564 C C . PRO A 1 95 ? 6.265 31.839 -20.400 1.00 37.20 95 PRO A C 1
ATOM 565 O O . PRO A 1 95 ? 5.621 32.649 -21.078 1.00 34.76 95 PRO A O 1
ATOM 569 N N . ALA A 1 96 ? 7.103 32.191 -19.407 1.00 35.78 96 ALA A N 1
ATOM 570 C CA . ALA A 1 96 ? 7.373 33.553 -18.943 1.00 35.80 96 ALA A CA 1
ATOM 571 C C . ALA A 1 96 ? 7.765 34.537 -20.043 1.00 39.00 96 ALA A C 1
ATOM 572 O O . ALA A 1 96 ? 7.249 35.649 -20.046 1.00 38.09 96 ALA A O 1
ATOM 574 N N . ASP A 1 97 ? 8.657 34.138 -20.972 1.00 36.19 97 ASP A N 1
ATOM 575 C CA . ASP A 1 97 ? 9.110 35.010 -22.060 1.00 36.45 97 ASP A CA 1
ATOM 576 C C . ASP A 1 97 ? 7.970 35.382 -23.018 1.00 38.47 97 ASP A C 1
ATOM 577 O O . ASP A 1 97 ? 7.871 36.540 -23.438 1.00 37.40 97 ASP A O 1
ATOM 582 N N . ILE A 1 98 ? 7.078 34.416 -23.315 1.00 34.27 98 ILE A N 1
ATOM 583 C CA . ILE A 1 98 ? 5.919 34.653 -24.178 1.00 32.16 98 ILE A CA 1
ATOM 584 C C . ILE A 1 98 ? 4.908 35.522 -23.416 1.00 34.48 98 ILE A C 1
ATOM 585 O O . ILE A 1 98 ? 4.450 36.522 -23.970 1.00 32.82 98 ILE A O 1
ATOM 590 N N . LEU A 1 99 ? 4.650 35.200 -22.119 1.00 31.87 99 LEU A N 1
ATOM 591 C CA . LEU A 1 99 ? 3.768 35.973 -21.236 1.00 31.97 99 LEU A CA 1
ATOM 592 C C . LEU A 1 99 ? 4.223 37.434 -21.141 1.00 37.20 99 LEU A C 1
ATOM 593 O O . LEU A 1 99 ? 3.385 38.335 -21.219 1.00 37.18 99 LEU A O 1
ATOM 598 N N . SER A 1 100 ? 5.548 37.661 -21.003 1.00 34.58 100 SER A N 1
ATOM 599 C CA . SER A 1 100 ? 6.152 38.994 -20.927 1.00 35.15 100 SER A CA 1
ATOM 600 C C . SER A 1 100 ? 5.885 39.786 -22.206 1.00 37.92 100 SER A C 1
ATOM 601 O O . SER A 1 100 ? 5.523 40.959 -22.121 1.00 37.76 100 SER A O 1
ATOM 604 N N . PHE A 1 101 ? 6.024 39.131 -23.382 1.00 33.89 101 PHE A N 1
ATOM 605 C CA . PHE A 1 101 ? 5.776 39.729 -24.696 1.00 32.50 101 PHE A CA 1
ATOM 606 C C . PHE A 1 101 ? 4.291 40.084 -24.847 1.00 35.90 101 PHE A C 1
ATOM 607 O O . PHE A 1 101 ? 3.975 41.209 -25.234 1.00 37.13 101 PHE A O 1
ATOM 615 N N . LEU A 1 102 ? 3.391 39.136 -24.514 1.00 30.84 102 LEU A N 1
ATOM 616 C CA . LEU A 1 102 ? 1.935 39.323 -24.575 1.00 29.23 102 LEU A CA 1
ATOM 617 C C . LEU A 1 102 ? 1.472 40.427 -23.617 1.00 32.25 102 LEU A C 1
ATOM 618 O O . LEU A 1 102 ? 0.533 41.159 -23.938 1.00 30.09 102 LEU A O 1
ATOM 623 N N . ASN A 1 103 ? 2.149 40.554 -22.451 1.00 29.82 103 ASN A N 1
ATOM 624 C CA . ASN A 1 103 ? 1.849 41.561 -21.429 1.00 30.09 103 ASN A CA 1
ATOM 625 C C . ASN A 1 103 ? 1.994 43.005 -21.937 1.00 34.68 103 ASN A C 1
ATOM 626 O O . ASN A 1 103 ? 1.216 43.868 -21.528 1.00 34.65 103 ASN A O 1
ATOM 631 N N . GLY A 1 104 ? 2.951 43.236 -22.839 1.00 31.54 104 GLY A N 1
ATOM 632 C CA . GLY A 1 104 ? 3.203 44.555 -23.413 1.00 31.51 104 GLY A CA 1
ATOM 633 C C . GLY A 1 104 ? 2.605 44.802 -24.785 1.00 35.63 104 GLY A C 1
ATOM 634 O O . GLY A 1 104 ? 3.136 45.625 -25.534 1.00 35.78 104 GLY A O 1
ATOM 635 N N . TYR A 1 105 ? 1.481 44.121 -25.116 1.00 32.09 105 TYR A N 1
ATOM 636 C CA . TYR A 1 105 ? 0.806 44.220 -26.422 1.00 31.57 105 TYR A CA 1
ATOM 637 C C . TYR A 1 105 ? 0.268 45.630 -26.760 1.00 39.04 105 TYR A C 1
ATOM 638 O O . TYR A 1 105 ? 0.307 46.010 -27.930 1.00 38.06 105 TYR A O 1
ATOM 647 N N . LEU A 1 106 ? -0.258 46.379 -25.758 1.00 38.97 106 LEU A N 1
ATOM 648 C CA . LEU A 1 106 ? -0.836 47.717 -25.966 1.00 40.37 106 LEU A CA 1
ATOM 649 C C . LEU A 1 106 ? 0.140 48.759 -26.496 1.00 48.13 106 LEU A C 1
ATOM 650 O O . LEU A 1 106 ? -0.240 49.585 -27.325 1.00 48.72 106 LEU A O 1
ATOM 655 N N . ASN A 1 107 ? 1.384 48.724 -26.015 1.00 47.49 107 ASN A N 1
ATOM 656 C CA . ASN A 1 107 ? 2.433 49.659 -26.420 1.00 48.76 107 ASN A CA 1
ATOM 657 C C . ASN A 1 107 ? 3.291 49.130 -27.580 1.00 52.34 107 ASN A C 1
ATOM 658 O O . ASN A 1 107 ? 4.166 49.851 -28.070 1.00 53.04 107 ASN A O 1
ATOM 663 N N . LEU A 1 108 ? 3.010 47.897 -28.046 1.00 47.20 108 LEU A N 1
ATOM 664 C CA . LEU A 1 108 ? 3.723 47.265 -29.159 1.00 47.08 108 LEU A CA 1
ATOM 665 C C . LEU A 1 108 ? 3.401 47.977 -30.482 1.00 50.04 108 LEU A C 1
ATOM 666 O O . LEU A 1 108 ? 2.226 48.204 -30.793 1.00 48.75 108 LEU A O 1
ATOM 671 N N . ASP A 1 109 ? 4.454 48.329 -31.248 1.00 46.74 109 ASP A N 1
ATOM 672 C CA . ASP A 1 109 ? 4.354 49.019 -32.540 1.00 46.06 109 ASP A CA 1
ATOM 673 C C . ASP A 1 109 ? 3.542 48.256 -33.591 1.00 45.44 109 ASP A C 1
ATOM 674 O O . ASP A 1 109 ? 2.852 48.889 -34.388 1.00 43.85 109 ASP A O 1
ATOM 679 N N . LEU A 1 110 ? 3.592 46.906 -33.568 1.00 40.00 110 LEU A N 1
ATOM 680 C CA . LEU A 1 110 ? 2.855 46.040 -34.501 1.00 38.59 110 LEU A CA 1
ATOM 681 C C . LEU A 1 110 ? 1.327 46.133 -34.328 1.00 37.30 110 LEU A C 1
ATOM 682 O O . LEU A 1 110 ? 0.596 45.803 -35.260 1.00 35.28 110 LEU A O 1
ATOM 687 N N . ASN A 1 111 ? 0.852 46.556 -33.138 1.00 32.02 111 ASN A N 1
ATOM 688 C CA . ASN A 1 111 ? -0.579 46.669 -32.831 1.00 30.74 111 ASN A CA 1
ATOM 689 C C . ASN A 1 111 ? -1.142 48.081 -33.027 1.00 33.42 111 ASN A C 1
ATOM 690 O O . ASN A 1 111 ? -2.339 48.294 -32.845 1.00 32.39 111 ASN A O 1
ATOM 695 N N . SER A 1 112 ? -0.286 49.029 -33.422 1.00 29.39 112 SER A N 1
ATOM 696 C CA . SER A 1 112 ? -0.650 50.424 -33.631 1.00 28.96 112 SER A CA 1
ATOM 697 C C . SER A 1 112 ? -1.822 50.632 -34.603 1.00 31.11 112 SER A C 1
ATOM 698 O O . SER A 1 112 ? -1.913 49.966 -35.637 1.00 29.56 112 SER A O 1
ATOM 701 N N . ILE A 1 113 ? -2.722 51.550 -34.232 1.00 26.97 113 ILE A N 1
ATOM 702 C CA . ILE A 1 113 ? -3.858 51.982 -35.048 1.00 26.01 113 ILE A CA 1
ATOM 703 C C . ILE A 1 113 ? -3.529 53.409 -35.542 1.00 30.07 113 ILE A C 1
ATOM 704 O O . ILE A 1 113 ? -4.381 54.080 -36.117 1.00 29.70 113 ILE A O 1
ATOM 709 N N . HIS A 1 114 ? -2.270 53.845 -35.329 1.00 27.40 114 HIS A N 1
ATOM 710 C CA . HIS A 1 114 ? -1.765 55.169 -35.695 1.00 28.88 114 HIS A CA 1
ATOM 711 C C . HIS A 1 114 ? -0.555 55.100 -36.638 1.00 32.78 114 HIS A C 1
ATOM 712 O O . HIS A 1 114 ? 0.400 55.855 -36.484 1.00 32.32 114 HIS A O 1
ATOM 719 N N . ASN A 1 115 ? -0.614 54.196 -37.631 1.00 29.92 115 ASN A N 1
ATOM 720 C CA . ASN A 1 115 ? 0.439 54.024 -38.634 1.00 29.55 115 ASN A CA 1
ATOM 721 C C . ASN A 1 115 ? 0.456 55.210 -39.584 1.00 33.34 115 ASN A C 1
ATOM 722 O O . ASN A 1 115 ? -0.591 55.802 -39.845 1.00 32.56 115 ASN A O 1
ATOM 727 N N . ARG A 1 116 ? 1.641 55.573 -40.081 1.00 31.25 116 ARG A N 1
ATOM 728 C CA . ARG A 1 116 ? 1.795 56.713 -40.986 1.00 32.17 116 ARG A CA 1
ATOM 729 C C . ARG A 1 116 ? 2.054 56.222 -42.402 1.00 36.32 116 ARG A C 1
ATOM 730 O O . ARG A 1 116 ? 3.184 55.893 -42.769 1.00 36.55 116 ARG A O 1
ATOM 738 N N . ASN A 1 117 ? 0.971 56.110 -43.168 1.00 33.40 117 ASN A N 1
ATOM 739 C CA . ASN A 1 117 ? 0.962 55.595 -44.531 1.00 34.01 117 ASN A CA 1
ATOM 740 C C . ASN A 1 117 ? 0.720 56.712 -45.548 1.00 39.83 117 ASN A C 1
ATOM 741 O O . ASN A 1 117 ? -0.083 57.605 -45.277 1.00 39.56 117 ASN A O 1
ATOM 746 N N . PRO A 1 118 ? 1.399 56.689 -46.718 1.00 38.48 118 PRO A N 1
ATOM 747 C CA . PRO A 1 118 ? 1.205 57.775 -47.694 1.00 39.48 118 PRO A CA 1
ATOM 748 C C . PRO A 1 118 ? -0.162 57.764 -48.366 1.00 43.57 118 PRO A C 1
ATOM 749 O O . PRO A 1 118 ? -0.826 56.730 -48.395 1.00 41.61 118 PRO A O 1
ATOM 753 N N . SER A 1 119 ? -0.576 58.921 -48.909 1.00 42.35 119 SER A N 1
ATOM 754 C CA . SER A 1 119 ? -1.836 59.069 -49.640 1.00 42.34 119 SER A CA 1
ATOM 755 C C . SER A 1 119 ? -1.804 58.162 -50.888 1.00 46.03 119 SER A C 1
ATOM 756 O O . SER A 1 119 ? -0.765 58.100 -51.549 1.00 45.34 119 SER A O 1
ATOM 759 N N . PRO A 1 120 ? -2.886 57.413 -51.203 1.00 43.70 120 PRO A N 1
ATOM 760 C CA . PRO A 1 120 ? -2.835 56.534 -52.384 1.00 44.05 120 PRO A CA 1
ATOM 761 C C . PRO A 1 120 ? -2.858 57.314 -53.694 1.00 50.22 120 PRO A C 1
ATOM 762 O O . PRO A 1 120 ? -3.462 58.388 -53.766 1.00 49.96 120 PRO A O 1
ATOM 766 N N . LYS A 1 121 ? -2.178 56.785 -54.716 1.00 48.66 121 LYS A N 1
ATOM 767 C CA . LYS A 1 121 ? -2.139 57.408 -56.039 1.00 49.91 121 LYS A CA 1
ATOM 768 C C . LYS A 1 121 ? -3.057 56.667 -57.009 1.00 52.88 121 LYS A C 1
ATOM 769 O O . LYS A 1 121 ? -3.351 55.485 -56.807 1.00 51.46 121 LYS A O 1
ATOM 775 N N . GLY A 1 122 ? -3.528 57.385 -58.023 1.00 49.94 122 GLY A N 1
ATOM 776 C CA . GLY A 1 122 ? -4.431 56.857 -59.038 1.00 49.33 122 GLY A CA 1
ATOM 777 C C . GLY A 1 122 ? -5.865 57.288 -58.812 1.00 50.94 122 GLY A C 1
ATOM 778 O O . GLY A 1 122 ? -6.110 58.376 -58.276 1.00 49.82 122 GLY A O 1
ATOM 779 N N . GLN A 1 123 ? -6.824 56.427 -59.216 1.00 46.41 123 GLN A N 1
ATOM 780 C CA . GLN A 1 123 ? -8.256 56.697 -59.060 1.00 45.53 123 GLN A CA 1
ATOM 781 C C . GLN A 1 123 ? -8.640 56.794 -57.577 1.00 46.26 123 GLN A C 1
ATOM 782 O O . GLN A 1 123 ? -8.075 56.071 -56.746 1.00 44.94 123 GLN A O 1
ATOM 788 N N . ALA A 1 124 ? -9.554 57.726 -57.247 1.00 40.69 124 ALA A N 1
ATOM 789 C CA . ALA A 1 124 ? -10.016 57.943 -55.876 1.00 38.90 124 ALA A CA 1
ATOM 790 C C . ALA A 1 124 ? -10.641 56.672 -55.289 1.00 38.35 124 ALA A C 1
ATOM 791 O O . ALA A 1 124 ? -11.379 55.962 -55.975 1.00 38.01 124 ALA A O 1
ATOM 793 N N . ILE A 1 125 ? -10.287 56.360 -54.042 1.00 31.64 125 ILE A N 1
ATOM 794 C CA . ILE A 1 125 ? -10.817 55.196 -53.326 1.00 29.13 125 ILE A CA 1
ATOM 795 C C . ILE A 1 125 ? -11.648 55.664 -52.130 1.00 31.48 125 ILE A C 1
ATOM 796 O O . ILE A 1 125 ? -12.213 54.849 -51.408 1.00 30.32 125 ILE A O 1
ATOM 801 N N . TYR A 1 126 ? -11.718 56.987 -51.933 1.00 28.52 126 TYR A N 1
ATOM 802 C CA . TYR A 1 126 ? -12.444 57.618 -50.839 1.00 28.21 126 TYR A CA 1
ATOM 803 C C . TYR A 1 126 ? -12.965 58.997 -51.281 1.00 33.07 126 TYR A C 1
ATOM 804 O O . TYR A 1 126 ? -12.206 59.749 -51.888 1.00 33.40 126 TYR A O 1
ATOM 813 N N . PRO A 1 127 ? -14.231 59.372 -50.968 1.00 29.45 127 PRO A N 1
ATOM 814 C CA . PRO A 1 127 ? -15.238 58.613 -50.191 1.00 28.33 127 PRO A CA 1
ATOM 815 C C . PRO A 1 127 ? -15.882 57.423 -50.912 1.00 32.59 127 PRO A C 1
ATOM 816 O O . PRO A 1 127 ? -16.394 56.532 -50.239 1.00 31.56 127 PRO A O 1
ATOM 820 N N . VAL A 1 128 ? -15.870 57.402 -52.257 1.00 30.58 128 VAL A N 1
ATOM 821 C CA . VAL A 1 128 ? -16.505 56.329 -53.035 1.00 30.51 128 VAL A CA 1
ATOM 822 C C . VAL A 1 128 ? -15.592 55.907 -54.197 1.00 34.38 128 VAL A C 1
ATOM 823 O O . VAL A 1 128 ? -15.402 56.692 -55.130 1.00 34.42 128 VAL A O 1
ATOM 827 N N . LYS A 1 129 ? -15.075 54.658 -54.171 1.00 29.33 129 LYS A N 1
ATOM 828 C CA . LYS A 1 129 ? -14.238 54.161 -55.269 1.00 28.68 129 LYS A CA 1
ATOM 829 C C . LYS A 1 129 ? -15.094 53.964 -56.530 1.00 31.91 129 LYS A C 1
ATOM 830 O O . LYS A 1 129 ? -14.726 54.436 -57.605 1.00 31.95 129 LYS A O 1
ATOM 836 N N . ALA A 1 130 ? -16.233 53.273 -56.395 1.00 27.48 130 ALA A N 1
ATOM 837 C CA . ALA A 1 130 ? -17.101 53.026 -57.536 1.00 27.93 130 ALA A CA 1
ATOM 838 C C . ALA A 1 130 ? -18.565 53.138 -57.152 1.00 32.68 130 ALA A C 1
ATOM 839 O O . ALA A 1 130 ? -18.906 52.773 -56.025 1.00 32.78 130 ALA A O 1
ATOM 841 N N . PRO A 1 131 ? -19.463 53.608 -58.060 1.00 29.71 131 PRO A N 1
ATOM 842 C CA . PRO A 1 131 ? -20.897 53.644 -57.712 1.00 29.32 131 PRO A 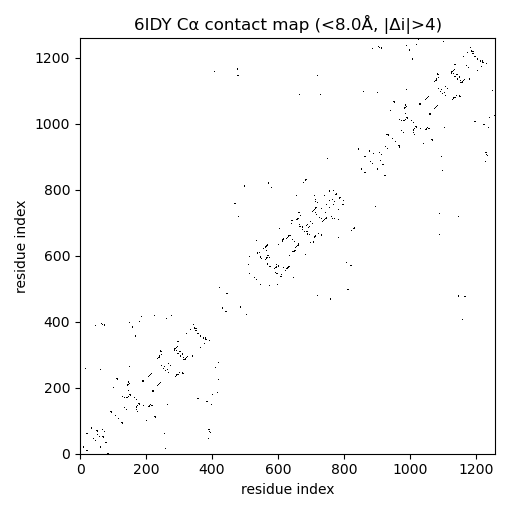CA 1
ATOM 843 C C . PRO A 1 131 ? -21.385 52.260 -57.288 1.00 31.01 131 PRO A C 1
ATOM 844 O O . PRO A 1 131 ? -21.019 51.256 -57.905 1.00 29.32 131 PRO A O 1
ATOM 848 N N . GLY A 1 132 ? -22.138 52.221 -56.194 1.00 27.64 132 GLY A N 1
ATOM 849 C CA . GLY A 1 132 ? -22.649 50.981 -55.618 1.00 26.61 132 GLY A CA 1
ATOM 850 C C . GLY A 1 132 ? -21.987 50.623 -54.305 1.00 29.38 132 GLY A C 1
ATOM 851 O O . GLY A 1 132 ? -22.517 49.805 -53.553 1.00 29.51 132 GLY A O 1
ATOM 852 N N . ASP A 1 133 ? -20.816 51.220 -54.022 1.00 25.46 133 ASP A N 1
ATOM 853 C CA . ASP A 1 133 ? -20.105 51.002 -52.763 1.00 24.57 133 ASP A CA 1
ATOM 854 C C . ASP A 1 133 ? -20.851 51.716 -51.649 1.00 29.29 133 ASP A C 1
ATOM 855 O O . ASP A 1 133 ? -21.378 52.809 -51.865 1.00 30.05 133 ASP A O 1
ATOM 860 N N . ALA A 1 134 ? -20.897 51.106 -50.461 1.00 24.99 134 ALA A N 1
ATOM 861 C CA . ALA A 1 134 ? -21.528 51.701 -49.290 1.00 25.07 134 ALA A CA 1
ATOM 862 C C . ALA A 1 134 ? -20.718 52.926 -48.863 1.00 30.02 134 ALA A C 1
ATOM 863 O O . ALA A 1 134 ? -19.495 52.946 -49.051 1.00 29.32 134 ALA A O 1
ATOM 865 N N . ARG A 1 135 ? -21.391 53.944 -48.305 1.00 27.11 135 ARG A N 1
ATOM 866 C CA . ARG A 1 135 ? -20.697 55.131 -47.813 1.00 27.91 135 ARG A CA 1
ATOM 867 C C . ARG A 1 135 ? -19.878 54.778 -46.572 1.00 29.84 135 ARG A C 1
ATOM 868 O O . ARG A 1 135 ? -20.292 53.939 -45.766 1.00 28.53 135 ARG A O 1
ATOM 876 N N . TYR A 1 136 ? -18.699 55.380 -46.444 1.00 25.86 136 TYR A N 1
ATOM 877 C CA . TYR A 1 136 ? -17.879 55.164 -45.267 1.00 24.90 136 TYR A CA 1
ATOM 878 C C . TYR A 1 136 ? -18.392 56.076 -44.166 1.00 29.15 136 TYR A C 1
ATOM 879 O O . TYR A 1 136 ? -18.719 57.242 -44.427 1.00 29.04 136 TYR A O 1
ATOM 888 N N . SER A 1 137 ? -18.468 55.556 -42.939 1.00 25.25 137 SER A N 1
ATOM 889 C CA . SER A 1 137 ? -18.881 56.366 -41.791 1.00 25.35 137 SER A CA 1
ATOM 890 C C . SER A 1 137 ? -17.621 56.827 -41.060 1.00 30.56 137 SER A C 1
ATOM 891 O O . SER A 1 137 ? -17.659 57.826 -40.340 1.00 32.01 137 SER A O 1
ATOM 894 N N . VAL A 1 138 ? -16.500 56.105 -41.277 1.00 26.37 138 VAL A N 1
ATOM 895 C CA . VAL A 1 138 ? -15.185 56.366 -40.673 1.00 26.30 138 VAL A CA 1
ATOM 896 C C . VAL A 1 138 ? -14.373 57.285 -41.599 1.00 31.29 138 VAL A C 1
ATOM 897 O O . VAL A 1 138 ? -14.409 57.109 -42.819 1.00 31.37 138 VAL A O 1
ATOM 901 N N . ALA A 1 139 ? -13.624 58.242 -41.017 1.00 27.53 139 ALA A N 1
ATOM 902 C CA . ALA A 1 139 ? -12.763 59.162 -41.769 1.00 27.97 139 ALA A CA 1
ATOM 903 C C . ALA A 1 139 ? -11.608 58.381 -42.427 1.00 31.49 139 ALA A C 1
ATOM 904 O O . ALA A 1 139 ? -11.162 57.364 -41.880 1.00 29.28 139 ALA A O 1
ATOM 906 N N . GLU A 1 140 ? -11.143 58.852 -43.603 1.00 29.19 140 GLU A N 1
ATOM 907 C CA . GLU A 1 140 ? -10.062 58.216 -44.366 1.00 29.62 140 GLU A CA 1
ATOM 908 C C . GLU A 1 140 ? -8.761 58.069 -43.558 1.00 34.29 140 GLU A C 1
ATOM 909 O O . GLU A 1 140 ? -8.135 57.008 -43.610 1.00 34.04 140 GLU A O 1
ATOM 915 N N . ASN A 1 141 ? -8.376 59.115 -42.805 1.00 31.31 141 ASN A N 1
ATOM 916 C CA . ASN A 1 141 ? -7.158 59.109 -41.995 1.00 31.46 141 ASN A CA 1
ATOM 917 C C . ASN A 1 141 ? -7.167 57.996 -40.943 1.00 33.13 141 ASN A C 1
ATOM 918 O O . ASN A 1 141 ? -6.146 57.343 -40.763 1.00 33.57 141 ASN A O 1
ATOM 923 N N . ALA A 1 142 ? -8.325 57.750 -40.302 1.00 27.66 142 ALA A N 1
ATOM 924 C CA . ALA A 1 142 ? -8.505 56.686 -39.311 1.00 27.09 142 ALA A CA 1
ATOM 925 C C . ALA A 1 142 ? -8.464 55.298 -39.977 1.00 30.49 142 ALA A C 1
ATOM 926 O O . ALA A 1 142 ? -7.854 54.384 -39.428 1.00 30.23 142 ALA A O 1
ATOM 928 N N . LEU A 1 143 ? -9.099 55.147 -41.161 1.00 26.37 143 LEU A N 1
ATOM 929 C CA . LEU A 1 143 ? -9.117 53.887 -41.916 1.00 25.29 143 LEU A CA 1
ATOM 930 C C . LEU A 1 143 ? -7.696 53.510 -42.363 1.00 28.66 143 LEU A C 1
ATOM 931 O O . LEU A 1 143 ? -7.269 52.375 -42.144 1.00 26.89 143 LEU A O 1
ATOM 936 N N . ARG A 1 144 ? -6.966 54.473 -42.972 1.00 24.98 144 ARG A N 1
ATOM 937 C CA . ARG A 1 144 ? -5.602 54.267 -43.464 1.00 25.31 144 ARG A CA 1
ATOM 938 C C . ARG A 1 144 ? -4.605 54.017 -42.319 1.00 28.51 144 ARG A C 1
ATOM 939 O O . ARG A 1 144 ? -3.695 53.197 -42.477 1.00 28.14 144 ARG A O 1
ATOM 947 N N . ALA A 1 145 ? -4.776 54.713 -41.173 1.00 24.58 145 ALA A N 1
ATOM 948 C CA . ALA A 1 145 ? -3.879 54.564 -40.015 1.00 24.54 145 ALA A CA 1
ATOM 949 C C . ALA A 1 145 ? -3.970 53.186 -39.334 1.00 27.10 145 ALA A C 1
ATOM 950 O O . ALA A 1 145 ? -3.051 52.806 -38.611 1.00 25.51 145 ALA A O 1
ATOM 952 N N . ALA A 1 146 ? -5.058 52.431 -39.593 1.00 24.36 146 ALA A N 1
ATOM 953 C CA . ALA A 1 146 ? -5.267 51.084 -39.046 1.00 23.34 146 ALA A CA 1
ATOM 954 C C . ALA A 1 146 ? -4.365 50.054 -39.747 1.00 26.87 146 ALA A C 1
ATOM 955 O O . ALA A 1 146 ? -4.129 48.974 -39.204 1.00 25.76 146 ALA A O 1
ATOM 957 N N . ILE A 1 147 ? -3.857 50.396 -40.945 1.00 23.63 147 ILE A N 1
ATOM 958 C CA . ILE A 1 147 ? -3.028 49.496 -41.747 1.00 23.11 147 ILE A CA 1
ATOM 959 C C . ILE A 1 147 ? -1.569 49.551 -41.331 1.00 27.82 147 ILE A C 1
ATOM 960 O O . ILE A 1 147 ? -0.938 50.600 -41.428 1.00 28.33 147 ILE A O 1
ATOM 965 N N . HIS A 1 148 ? -1.025 48.413 -40.903 1.00 24.33 148 HIS A N 1
ATOM 966 C CA . HIS A 1 148 ? 0.386 48.330 -40.571 1.00 24.59 148 HIS A CA 1
ATOM 967 C C . HIS A 1 148 ? 1.104 47.770 -41.788 1.00 27.25 148 HIS A C 1
ATOM 968 O O . HIS A 1 148 ? 0.940 46.594 -42.119 1.00 26.68 148 HIS A O 1
ATOM 975 N N . ILE A 1 149 ? 1.856 48.634 -42.477 1.00 23.05 149 ILE A N 1
ATOM 976 C CA . ILE A 1 149 ? 2.637 48.269 -43.655 1.00 22.20 149 ILE A CA 1
ATOM 977 C C . ILE A 1 149 ? 4.097 48.094 -43.212 1.00 27.58 149 ILE A C 1
ATOM 978 O O . ILE A 1 149 ? 4.752 49.086 -42.881 1.00 27.68 149 ILE A O 1
ATOM 983 N N . PRO A 1 150 ? 4.619 46.847 -43.167 1.00 24.33 150 PRO A N 1
ATOM 984 C CA . PRO A 1 150 ? 6.018 46.658 -42.758 1.00 24.91 150 PRO A CA 1
ATOM 985 C C . PRO A 1 150 ? 6.974 47.355 -43.722 1.00 28.01 150 PRO A C 1
ATOM 986 O O . PRO A 1 150 ? 6.680 47.456 -44.914 1.00 26.80 150 PRO A O 1
ATOM 990 N N . ALA A 1 151 ? 8.097 47.866 -43.200 1.00 25.31 151 ALA A N 1
ATOM 991 C CA . ALA A 1 151 ? 9.125 48.563 -43.988 1.00 26.57 151 ALA A CA 1
ATOM 992 C C . ALA A 1 151 ? 9.677 47.702 -45.140 1.00 30.56 151 ALA A C 1
ATOM 993 O O . ALA A 1 151 ? 10.229 48.249 -46.091 1.00 30.66 151 ALA A O 1
ATOM 995 N N . SER A 1 152 ? 9.492 46.369 -45.062 1.00 27.10 152 SER A N 1
ATOM 996 C CA . SER A 1 152 ? 9.939 45.416 -46.080 1.00 27.99 152 SER A CA 1
ATOM 997 C C . SER A 1 152 ? 8.933 45.212 -47.220 1.00 32.16 152 SER A C 1
ATOM 998 O O . SER A 1 152 ? 9.293 44.581 -48.215 1.00 33.16 152 SER A O 1
ATOM 1001 N N . PHE A 1 153 ? 7.685 45.738 -47.089 1.00 27.74 153 PHE A N 1
ATOM 1002 C CA . PHE A 1 153 ? 6.632 45.619 -48.116 1.00 26.60 153 PHE A CA 1
ATOM 1003 C C . PHE A 1 153 ? 7.130 46.097 -49.481 1.00 31.07 153 PHE A C 1
ATOM 1004 O O . PHE A 1 153 ? 7.744 47.162 -49.579 1.00 30.37 153 PHE A O 1
ATOM 1012 N N . GLY A 1 154 ? 6.931 45.258 -50.495 1.00 28.43 154 GLY A N 1
ATOM 1013 C CA . GLY A 1 154 ? 7.425 45.475 -51.851 1.00 29.42 154 GLY A CA 1
ATOM 1014 C C . GLY A 1 154 ? 6.509 46.133 -52.859 1.00 34.38 154 GLY A C 1
ATOM 1015 O O . GLY A 1 154 ? 6.888 46.253 -54.028 1.00 34.37 154 GLY A O 1
ATOM 1016 N N . TYR A 1 155 ? 5.292 46.539 -52.435 1.00 31.59 155 TYR A N 1
ATOM 1017 C CA . TYR A 1 155 ? 4.308 47.260 -53.262 1.00 31.84 155 TYR A CA 1
ATOM 1018 C C . TYR A 1 155 ? 4.007 46.584 -54.623 1.00 39.77 155 TYR A C 1
ATOM 1019 O O . TYR A 1 155 ? 3.799 47.275 -55.620 1.00 40.84 155 TYR A O 1
ATOM 1028 N N . GLY A 1 156 ? 4.009 45.248 -54.639 1.00 38.60 156 GLY A N 1
ATOM 1029 C CA . GLY A 1 156 ? 3.768 44.427 -55.826 1.00 39.83 156 GLY A CA 1
ATOM 1030 C C . GLY A 1 156 ? 4.745 44.620 -56.975 1.00 47.60 156 GLY A C 1
ATOM 1031 O O . GLY A 1 156 ? 4.366 44.443 -58.138 1.00 48.42 156 GLY A O 1
ATOM 1032 N N . LYS A 1 157 ? 6.009 44.989 -56.663 1.00 45.06 157 LYS A N 1
ATOM 1033 C CA . LYS A 1 157 ? 7.079 45.232 -57.644 1.00 45.86 157 LYS A CA 1
ATOM 1034 C C . LYS A 1 157 ? 8.112 44.088 -57.675 1.00 51.90 157 LYS A C 1
ATOM 1035 O O . LYS A 1 157 ? 8.994 44.074 -58.543 1.00 52.81 157 LYS A O 1
ATOM 1041 N N . ASN A 1 158 ? 7.987 43.129 -56.738 1.00 48.37 158 ASN A N 1
ATOM 1042 C CA . ASN A 1 158 ? 8.905 42.003 -56.547 1.00 49.21 158 ASN A CA 1
ATOM 1043 C C . ASN A 1 158 ? 8.320 40.605 -56.844 1.00 52.91 158 ASN A C 1
ATOM 1044 O O . ASN A 1 158 ? 8.962 39.595 -56.533 1.00 54.15 158 ASN A O 1
ATOM 1049 N N . GLY A 1 159 ? 7.130 40.552 -57.437 1.00 47.17 159 GLY A N 1
ATOM 1050 C CA . GLY A 1 159 ? 6.452 39.292 -57.738 1.00 45.65 159 GLY A CA 1
ATOM 1051 C C . GLY A 1 159 ? 5.780 38.663 -56.527 1.00 46.59 159 GLY A C 1
ATOM 1052 O O . GLY A 1 159 ? 5.379 37.494 -56.570 1.00 46.12 159 GLY A O 1
ATOM 1053 N N . LYS A 1 160 ? 5.652 39.435 -55.432 1.00 39.74 160 LYS A N 1
ATOM 1054 C CA . LYS A 1 160 ? 5.025 38.976 -54.195 1.00 36.91 160 LYS A CA 1
ATOM 1055 C C . LYS A 1 160 ? 3.641 39.582 -54.101 1.00 36.87 160 LYS A C 1
ATOM 1056 O O . LYS A 1 160 ? 3.488 40.801 -54.185 1.00 36.79 160 LYS A O 1
ATOM 1062 N N . LYS A 1 161 ? 2.629 38.726 -53.980 1.00 30.23 161 LYS A N 1
ATOM 1063 C CA . LYS A 1 161 ? 1.238 39.146 -53.885 1.00 28.12 161 LYS A CA 1
ATOM 1064 C C . LYS A 1 161 ? 0.970 39.785 -52.511 1.00 29.93 161 LYS A C 1
ATOM 1065 O O . LYS A 1 161 ? 1.244 39.150 -51.495 1.00 27.65 161 LYS A O 1
ATOM 1071 N N . PRO A 1 162 ? 0.445 41.031 -52.449 1.00 26.69 162 PRO A N 1
ATOM 1072 C CA . PRO A 1 162 ? 0.122 41.619 -51.141 1.00 25.73 162 PRO A CA 1
ATOM 1073 C C . PRO A 1 162 ? -0.994 40.830 -50.456 1.00 28.18 162 PRO A C 1
ATOM 1074 O O . PRO A 1 162 ? -1.975 40.469 -51.099 1.00 28.92 162 PRO A O 1
ATOM 1078 N N . VAL A 1 163 ? -0.803 40.491 -49.177 1.00 23.23 163 VAL A N 1
ATOM 1079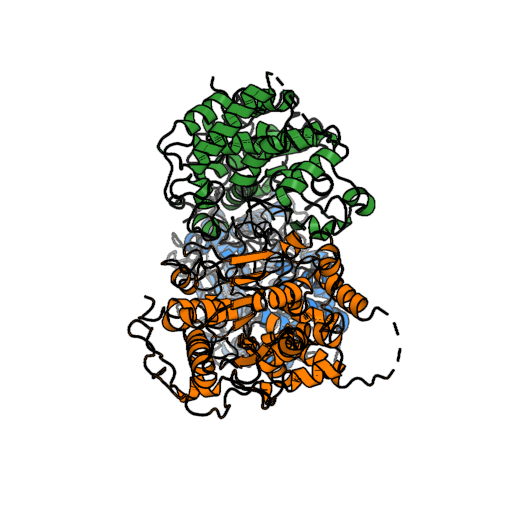 C CA . VAL A 1 163 ? -1.771 39.719 -48.394 1.00 22.07 163 VAL A CA 1
ATOM 1080 C C . VAL A 1 163 ? -2.173 40.525 -47.156 1.00 25.87 163 VAL A C 1
ATOM 1081 O O . VAL A 1 163 ? -1.325 40.855 -46.322 1.00 25.10 163 VAL A O 1
ATOM 1085 N N . ILE A 1 164 ? -3.469 40.846 -47.054 1.00 21.21 164 ILE A N 1
ATOM 1086 C CA . ILE A 1 164 ? -4.007 41.597 -45.926 1.00 20.24 164 ILE A CA 1
ATOM 1087 C C . ILE A 1 164 ? -4.423 40.616 -44.847 1.00 22.49 164 ILE A C 1
ATOM 1088 O O . ILE A 1 164 ? -5.303 39.784 -45.077 1.00 21.88 164 ILE A O 1
ATOM 1093 N N . LEU A 1 165 ? -3.792 40.728 -43.671 1.00 18.00 165 LEU A N 1
ATOM 1094 C CA . LEU A 1 165 ? -4.090 39.889 -42.519 1.00 17.25 165 LEU A CA 1
ATOM 1095 C C . LEU A 1 165 ? -5.132 40.586 -41.659 1.00 22.09 165 LEU A C 1
ATOM 1096 O O . LEU A 1 165 ? -4.865 41.651 -41.101 1.00 22.52 165 LEU A O 1
ATOM 1101 N N . VAL A 1 166 ? -6.347 40.016 -41.618 1.00 19.06 166 VAL A N 1
ATOM 1102 C CA . VAL A 1 166 ? -7.498 40.573 -40.898 1.00 18.28 166 VAL A CA 1
ATOM 1103 C C . VAL A 1 166 ? -7.637 39.868 -39.539 1.00 21.75 166 VAL A C 1
ATOM 1104 O O . VAL A 1 166 ? -7.706 38.643 -39.498 1.00 20.87 166 VAL A O 1
ATOM 1108 N N . PRO A 1 167 ? -7.671 40.624 -38.422 1.00 19.64 167 PRO A N 1
ATOM 1109 C CA . PRO A 1 167 ? -7.728 39.984 -37.099 1.00 19.51 167 PRO A CA 1
ATOM 1110 C C . PRO A 1 167 ? -9.104 39.459 -36.717 1.00 23.06 167 PRO A C 1
ATOM 1111 O O . PRO A 1 167 ? -10.088 39.750 -37.395 1.00 21.67 167 PRO A O 1
ATOM 1115 N N . GLY A 1 168 ? -9.147 38.727 -35.606 1.00 19.96 168 GLY A N 1
ATOM 1116 C CA . GLY A 1 168 ? -10.369 38.192 -35.034 1.00 19.51 168 GLY A CA 1
ATOM 1117 C C . GLY A 1 168 ? -10.842 39.027 -33.861 1.00 23.92 168 GLY A C 1
ATOM 1118 O O . GLY A 1 168 ? -10.289 40.094 -33.575 1.00 22.15 168 GLY A O 1
ATOM 1119 N N . THR A 1 169 ? -11.865 38.529 -33.170 1.00 21.57 169 THR A N 1
ATOM 1120 C CA . THR A 1 169 ? -12.484 39.190 -32.023 1.00 22.00 169 THR A CA 1
ATOM 1121 C C . THR A 1 169 ? -11.524 39.405 -30.860 1.00 25.48 169 THR A C 1
ATOM 1122 O O . THR A 1 169 ? -10.777 38.487 -30.487 1.00 23.70 169 THR A O 1
ATOM 1126 N N . ALA A 1 170 ? -11.553 40.641 -30.302 1.00 22.43 170 ALA A N 1
ATOM 1127 C CA . ALA A 1 170 ? -10.836 41.079 -29.103 1.00 22.26 170 ALA A CA 1
ATOM 1128 C C . ALA A 1 170 ? -9.309 40.941 -29.161 1.00 26.15 170 ALA A C 1
ATOM 1129 O O . ALA A 1 170 ? -8.642 41.143 -28.144 1.00 25.34 170 ALA A O 1
ATOM 1131 N N . THR A 1 171 ? -8.754 40.595 -30.332 1.00 22.79 171 THR A N 1
ATOM 1132 C CA . THR A 1 171 ? -7.317 40.354 -30.438 1.00 23.30 171 THR A CA 1
ATOM 1133 C C . THR A 1 171 ? -6.690 41.187 -31.555 1.00 25.71 171 THR A C 1
ATOM 1134 O O . THR A 1 171 ? -7.122 41.071 -32.703 1.00 24.29 171 THR A O 1
ATOM 1138 N N . PRO A 1 172 ? -5.700 42.056 -31.231 1.00 23.23 172 PRO A N 1
ATOM 1139 C CA . PRO A 1 172 ? -5.061 42.873 -32.283 1.00 23.20 172 PRO A CA 1
ATOM 1140 C C . PRO A 1 172 ? -4.334 42.009 -33.308 1.00 25.32 172 PRO A C 1
ATOM 1141 O O . PRO A 1 172 ? -3.784 40.972 -32.950 1.00 24.07 172 PRO A O 1
ATOM 1145 N N . ALA A 1 173 ? -4.325 42.452 -34.568 1.00 21.91 173 ALA A N 1
ATOM 1146 C CA . ALA A 1 173 ? -3.690 41.765 -35.691 1.00 22.11 173 ALA A CA 1
ATOM 1147 C C . ALA A 1 173 ? -2.211 41.516 -35.496 1.00 27.31 173 ALA A C 1
ATOM 1148 O O . ALA A 1 173 ? -1.755 40.392 -35.709 1.00 27.10 173 ALA A O 1
ATOM 1150 N N . GLY A 1 174 ? -1.485 42.562 -35.097 1.00 24.80 174 GLY A N 1
ATOM 1151 C CA . GLY A 1 174 ? -0.043 42.531 -34.900 1.00 25.80 174 GLY A CA 1
ATOM 1152 C C . GLY A 1 174 ? 0.431 41.375 -34.056 1.00 31.67 174 GLY A C 1
ATOM 1153 O O . GLY A 1 174 ? 1.253 40.578 -34.515 1.00 31.55 174 GLY A O 1
ATOM 1154 N N . THR A 1 175 ? -0.117 41.252 -32.833 1.00 29.81 175 THR A N 1
ATOM 1155 C CA . THR A 1 175 ? 0.241 40.164 -31.925 1.00 30.48 175 THR A CA 1
ATOM 1156 C C . THR A 1 175 ? -0.268 38.820 -32.451 1.00 34.02 175 THR A C 1
ATOM 1157 O O . THR A 1 175 ? 0.500 37.856 -32.441 1.00 34.19 175 THR A O 1
ATOM 1161 N N . THR A 1 176 ? -1.535 38.764 -32.919 1.00 29.32 176 THR A N 1
ATOM 1162 C CA . THR A 1 176 ? -2.169 37.564 -33.477 1.00 28.67 176 THR A CA 1
ATOM 1163 C C . THR A 1 176 ? -1.305 36.870 -34.527 1.00 32.91 176 THR A C 1
ATOM 1164 O O . THR A 1 176 ? -1.009 35.677 -34.401 1.00 34.17 176 THR A O 1
ATOM 1168 N N . TYR A 1 177 ? -0.894 37.628 -35.541 1.00 26.54 177 TYR A N 1
ATOM 1169 C CA . TYR A 1 177 ? -0.158 37.091 -36.675 1.00 25.65 177 TYR A CA 1
ATOM 1170 C C . TYR A 1 177 ? 1.346 36.975 -36.469 1.00 29.19 177 TYR A C 1
ATOM 1171 O O . TYR A 1 177 ? 1.992 36.264 -37.229 1.00 28.61 177 TYR A O 1
ATOM 1180 N N . TYR A 1 178 ? 1.889 37.594 -35.413 1.00 25.71 178 TYR A N 1
ATOM 1181 C CA . TYR A 1 178 ? 3.306 37.504 -35.061 1.00 25.96 178 TYR A CA 1
ATOM 1182 C C . TYR A 1 178 ? 3.698 36.021 -34.881 1.00 28.93 178 TYR A C 1
ATOM 1183 O O . TYR A 1 178 ? 4.765 35.609 -35.334 1.00 29.01 178 TYR A O 1
ATOM 1192 N N . PHE A 1 179 ? 2.803 35.226 -34.262 1.00 24.22 179 PHE A N 1
ATOM 1193 C CA . PHE A 1 179 ? 3.005 33.811 -33.968 1.00 23.73 179 PHE A CA 1
ATOM 1194 C C . PHE A 1 179 ? 2.476 32.839 -35.037 1.00 27.37 179 PHE A C 1
ATOM 1195 O O . PHE A 1 179 ? 2.424 31.630 -34.783 1.00 28.19 179 PHE A O 1
ATOM 1203 N N . ASN A 1 180 ? 2.093 33.337 -36.227 1.00 21.29 180 ASN A N 1
ATOM 1204 C CA . ASN A 1 180 ? 1.604 32.434 -37.264 1.00 20.33 180 ASN A CA 1
ATOM 1205 C C . ASN A 1 180 ? 1.710 33.026 -38.674 1.00 24.36 180 ASN A C 1
ATOM 1206 O O . ASN A 1 180 ? 2.821 33.152 -39.179 1.00 25.14 180 ASN A O 1
ATOM 1211 N N . PHE A 1 181 ? 0.575 33.371 -39.311 1.00 20.38 181 PHE A N 1
ATOM 1212 C CA . PHE A 1 181 ? 0.508 33.822 -40.705 1.00 19.32 181 PHE A CA 1
ATOM 1213 C C . PHE A 1 181 ? 1.234 35.143 -41.013 1.00 24.49 181 PHE A C 1
ATOM 1214 O O . PHE A 1 181 ? 1.358 35.491 -42.187 1.00 23.61 181 PHE A O 1
ATOM 1222 N N . GLY A 1 182 ? 1.806 35.801 -40.002 1.00 22.95 182 GLY A N 1
ATOM 1223 C CA . GLY A 1 182 ? 2.664 36.959 -40.236 1.00 23.16 182 GLY A CA 1
ATOM 1224 C C . GLY A 1 182 ? 3.914 36.487 -40.970 1.00 27.46 182 GLY A C 1
ATOM 1225 O O . GLY A 1 182 ? 4.603 37.283 -41.614 1.00 27.78 182 GLY A O 1
ATOM 1226 N N . LYS A 1 183 ? 4.175 35.148 -40.909 1.00 23.85 183 LYS A N 1
ATOM 1227 C CA . LYS A 1 183 ? 5.286 34.430 -41.550 1.00 24.18 183 LYS A CA 1
ATOM 1228 C C . LYS A 1 183 ? 4.877 33.736 -42.874 1.00 27.46 183 LYS A C 1
ATOM 1229 O O . LYS A 1 183 ? 5.639 32.907 -43.380 1.00 27.18 183 LYS A O 1
ATOM 1235 N N . LEU A 1 184 ? 3.697 34.078 -43.444 1.00 23.40 184 LEU A N 1
ATOM 1236 C CA . LEU A 1 184 ? 3.197 33.491 -44.703 1.00 22.93 184 LEU A CA 1
ATOM 1237 C C . LEU A 1 184 ? 4.163 33.685 -45.894 1.00 26.44 184 LEU A C 1
ATOM 1238 O O . LEU A 1 184 ? 4.260 32.804 -46.753 1.00 25.99 184 LEU A O 1
ATOM 1243 N N . GLY A 1 185 ? 4.901 34.797 -45.891 1.00 23.98 185 GLY A N 1
ATOM 1244 C CA . GLY A 1 185 ? 5.910 35.117 -46.900 1.00 24.76 185 GLY A CA 1
ATOM 1245 C C . GLY A 1 185 ? 7.035 34.099 -46.978 1.00 30.23 185 GLY A C 1
ATOM 1246 O O . GLY A 1 185 ? 7.722 34.021 -47.998 1.00 30.83 185 GLY A O 1
ATOM 1247 N N . SER A 1 186 ? 7.225 33.298 -45.903 1.00 26.22 186 SER A N 1
ATOM 1248 C CA . SER A 1 186 ? 8.232 32.235 -45.847 1.00 26.92 186 SER A CA 1
ATOM 1249 C C . SER A 1 186 ? 7.718 30.956 -46.539 1.00 31.90 186 SER A C 1
ATOM 1250 O O . SER A 1 186 ? 8.506 30.045 -46.790 1.00 33.33 186 SER A O 1
ATOM 1253 N N . ALA A 1 187 ? 6.399 30.883 -46.827 1.00 26.93 187 ALA A N 1
ATOM 1254 C CA . ALA A 1 187 ? 5.762 29.708 -47.429 1.00 26.37 187 ALA A CA 1
ATOM 1255 C C . ALA A 1 187 ? 5.198 29.955 -48.825 1.00 30.69 187 ALA A C 1
ATOM 1256 O O . ALA A 1 187 ? 5.076 29.015 -49.612 1.00 31.12 187 ALA A O 1
ATOM 1258 N N . ALA A 1 188 ? 4.823 31.207 -49.115 1.00 27.35 188 ALA A N 1
ATOM 1259 C CA . ALA A 1 188 ? 4.209 31.622 -50.377 1.00 26.88 188 ALA A CA 1
ATOM 1260 C C . ALA A 1 188 ? 4.840 32.928 -50.861 1.00 31.41 188 ALA A C 1
ATOM 1261 O O . ALA A 1 188 ? 5.568 33.578 -50.099 1.00 29.75 188 ALA A O 1
ATOM 1263 N N . ASP A 1 189 ? 4.565 33.311 -52.131 1.00 28.74 189 ASP A N 1
ATOM 1264 C CA . ASP A 1 189 ? 5.035 34.571 -52.711 1.00 28.85 189 ASP A CA 1
ATOM 1265 C C . ASP A 1 189 ? 3.998 35.625 -52.282 1.00 31.70 189 ASP A C 1
ATOM 1266 O O . ASP A 1 189 ? 3.200 36.131 -53.080 1.00 30.85 189 ASP A O 1
ATOM 1271 N N . ALA A 1 190 ? 3.992 35.881 -50.965 1.00 27.22 190 ALA A N 1
ATOM 1272 C CA . ALA A 1 190 ? 3.067 36.737 -50.246 1.00 25.41 190 ALA A CA 1
ATOM 1273 C C . ALA A 1 190 ? 3.800 37.849 -49.497 1.00 30.01 190 ALA A C 1
ATOM 1274 O O . ALA A 1 190 ? 4.829 37.608 -48.863 1.00 30.71 190 ALA A O 1
ATOM 1276 N N . ASP A 1 191 ? 3.250 39.061 -49.562 1.00 26.12 191 ASP A N 1
ATOM 1277 C CA . ASP A 1 191 ? 3.791 40.255 -48.917 1.00 25.49 191 ASP A CA 1
ATOM 1278 C C . ASP A 1 191 ? 2.740 40.739 -47.927 1.00 26.26 191 ASP A C 1
ATOM 1279 O O . ASP A 1 191 ? 1.784 41.418 -48.305 1.00 24.86 191 ASP A O 1
ATOM 1284 N N . VAL A 1 192 ? 2.898 40.343 -46.665 1.00 22.40 192 VAL A N 1
ATOM 1285 C CA . VAL A 1 192 ? 1.913 40.606 -45.623 1.00 21.81 192 VAL A CA 1
ATOM 1286 C C . VAL A 1 192 ? 1.855 42.064 -45.147 1.00 27.37 192 VAL A C 1
ATOM 1287 O O . VAL A 1 192 ? 2.865 42.764 -45.054 1.00 28.06 192 VAL A O 1
ATOM 1291 N N . VAL A 1 193 ? 0.630 42.491 -44.849 1.00 23.74 193 VAL A N 1
ATOM 1292 C CA . VAL A 1 193 ? 0.273 43.742 -44.187 1.00 23.94 193 VAL A CA 1
ATOM 1293 C C . VAL A 1 193 ? -0.788 43.319 -43.178 1.00 27.32 193 VAL A C 1
ATOM 1294 O O . VAL A 1 193 ? -1.472 42.316 -43.406 1.00 25.48 193 VAL A O 1
ATOM 1298 N N . TRP A 1 194 ? -0.906 44.016 -42.058 1.00 25.46 194 TRP A N 1
ATOM 1299 C CA . TRP A 1 194 ? -1.972 43.623 -41.140 1.00 25.26 194 TRP A CA 1
ATOM 1300 C C . TRP A 1 194 ? -2.813 44.813 -40.723 1.00 27.91 194 TRP A C 1
ATOM 1301 O O . TRP A 1 194 ? -2.350 45.951 -40.684 1.00 27.44 194 TRP A O 1
ATOM 1312 N N . LEU A 1 195 ? -4.084 44.541 -40.482 1.00 24.65 195 LEU A N 1
ATOM 1313 C CA . LEU A 1 195 ? -5.048 45.562 -40.150 1.00 23.79 195 LEU A CA 1
ATOM 1314 C C . LEU A 1 195 ? -5.357 45.566 -38.666 1.00 28.01 195 LEU A C 1
ATOM 1315 O O . LEU A 1 195 ? -5.991 44.647 -38.165 1.00 27.33 195 LEU A O 1
ATOM 1320 N N . ASN A 1 196 ? -4.889 46.587 -37.953 1.00 25.05 196 ASN A N 1
ATOM 1321 C CA . ASN A 1 196 ? -5.207 46.687 -36.535 1.00 24.71 196 ASN A CA 1
ATOM 1322 C C . ASN A 1 196 ? -6.526 47.449 -36.430 1.00 28.25 196 ASN A C 1
ATOM 1323 O O . ASN A 1 196 ? -6.541 48.677 -36.550 1.00 28.40 196 ASN A O 1
ATOM 1328 N N . ILE A 1 197 ? -7.639 46.707 -36.299 1.00 23.62 197 ILE A N 1
ATOM 1329 C CA . ILE A 1 197 ? -8.980 47.288 -36.186 1.00 23.24 197 ILE A CA 1
ATOM 1330 C C . ILE A 1 197 ? -9.123 47.966 -34.813 1.00 28.35 197 ILE A C 1
ATOM 1331 O O . ILE A 1 197 ? -8.875 47.307 -33.800 1.00 27.66 197 ILE A O 1
ATOM 1336 N N . PRO A 1 198 ? -9.457 49.287 -34.760 1.00 26.10 198 PRO A N 1
ATOM 1337 C CA . PRO A 1 198 ? -9.594 49.969 -33.455 1.00 26.37 198 PRO A CA 1
ATOM 1338 C C . PRO A 1 198 ? -10.608 49.294 -32.533 1.00 29.41 198 PRO A C 1
ATOM 1339 O O . PRO A 1 198 ? -11.614 48.752 -33.003 1.00 27.76 198 PRO A O 1
ATOM 1343 N N . GLN A 1 199 ? -10.304 49.291 -31.216 1.00 26.17 199 GLN A N 1
ATOM 1344 C CA . GLN A 1 199 ? -11.091 48.661 -30.146 1.00 25.33 199 GLN A CA 1
ATOM 1345 C C . GLN A 1 199 ? -11.029 47.127 -30.284 1.00 27.25 199 GLN A C 1
ATOM 1346 O O . GLN A 1 199 ? -11.914 46.411 -29.803 1.00 26.37 199 GLN A O 1
ATOM 1352 N N . ALA A 1 200 ? -9.966 46.635 -30.962 1.00 23.02 200 ALA A N 1
ATOM 1353 C CA . ALA A 1 200 ? -9.666 45.222 -31.206 1.00 22.35 200 ALA A CA 1
ATOM 1354 C C . ALA A 1 200 ? -10.884 44.418 -31.681 1.00 24.86 200 ALA A C 1
ATOM 1355 O O . ALA A 1 200 ? -11.226 43.394 -31.085 1.00 23.62 200 ALA A O 1
ATOM 1357 N N . SER A 1 201 ? -11.571 44.920 -32.735 1.00 20.93 201 SER A N 1
ATOM 1358 C CA . SER A 1 201 ? -12.745 44.274 -33.349 1.00 20.16 201 SER A CA 1
ATOM 1359 C C . SER A 1 201 ? -13.934 44.038 -32.386 1.00 23.23 201 SER A C 1
ATOM 1360 O O . SER A 1 201 ? -14.783 43.195 -32.673 1.00 22.63 201 SER A O 1
ATOM 1363 N N . LEU A 1 202 ? -13.999 44.771 -31.262 1.00 19.43 202 LEU A N 1
ATOM 1364 C CA . LEU A 1 202 ? -15.095 44.618 -30.291 1.00 19.17 202 LEU A CA 1
ATOM 1365 C C . LEU A 1 202 ? -16.262 45.563 -30.559 1.00 23.11 202 LEU A C 1
ATOM 1366 O O . LEU A 1 202 ? -17.367 45.298 -30.093 1.00 22.56 202 LEU A O 1
ATOM 1371 N N . ASN A 1 203 ? -16.044 46.617 -31.368 1.00 19.81 203 ASN A N 1
ATOM 1372 C CA . ASN A 1 203 ? -17.122 47.512 -31.785 1.00 20.22 203 ASN A CA 1
ATOM 1373 C C . ASN A 1 203 ? -17.931 46.813 -32.885 1.00 21.93 203 ASN A C 1
ATOM 1374 O O . ASN A 1 203 ? -17.577 45.714 -33.330 1.00 19.95 203 ASN A O 1
ATOM 1379 N N . ASP A 1 204 ? -19.004 47.473 -33.322 1.00 18.47 204 ASP A N 1
ATOM 1380 C CA . ASP A 1 204 ? -19.916 47.072 -34.382 1.00 18.71 204 ASP A CA 1
ATOM 1381 C C . ASP A 1 204 ? -19.147 46.482 -35.590 1.00 23.58 204 ASP A C 1
ATOM 1382 O O . ASP A 1 204 ? -18.275 47.147 -36.155 1.00 22.84 204 ASP A O 1
ATOM 1387 N N . VAL A 1 205 ? -19.453 45.215 -35.947 1.00 20.70 205 VAL A N 1
ATOM 1388 C CA . VAL A 1 205 ? -18.844 44.487 -37.078 1.00 19.76 205 VAL A CA 1
ATOM 1389 C C . VAL A 1 205 ? -19.007 45.287 -38.391 1.00 22.98 205 VAL A C 1
ATOM 1390 O O . VAL A 1 205 ? -18.096 45.281 -39.218 1.00 22.74 205 VAL A O 1
ATOM 1394 N N . GLN A 1 206 ? -20.132 46.020 -38.541 1.00 19.91 206 GLN A N 1
ATOM 1395 C CA . GLN A 1 206 ? -20.416 46.878 -39.703 1.00 20.36 206 GLN A CA 1
ATOM 1396 C C . GLN A 1 206 ? -19.365 47.990 -39.844 1.00 24.21 206 GLN A C 1
ATOM 1397 O O . GLN A 1 206 ? -19.001 48.339 -40.964 1.00 24.42 206 GLN A O 1
ATOM 1403 N N . ILE A 1 207 ? -18.879 48.532 -38.708 1.00 20.80 207 ILE A N 1
ATOM 1404 C CA . ILE A 1 207 ? -17.832 49.557 -38.663 1.00 21.08 207 ILE A CA 1
ATOM 1405 C C . ILE A 1 207 ? -16.488 48.877 -38.921 1.00 24.27 207 ILE A C 1
ATOM 1406 O O . ILE A 1 207 ? -15.691 49.389 -39.704 1.00 24.20 207 ILE A O 1
ATOM 1411 N N . ASN A 1 208 ? -16.237 47.724 -38.260 1.00 20.22 208 ASN A N 1
ATOM 1412 C CA . ASN A 1 208 ? -14.993 46.955 -38.422 1.00 20.44 208 ASN A CA 1
ATOM 1413 C C . ASN A 1 208 ? -14.721 46.630 -39.883 1.00 22.53 208 ASN A C 1
ATOM 1414 O O . ASN A 1 208 ? -13.581 46.734 -40.327 1.00 20.63 208 ASN A O 1
ATOM 1419 N N . SER A 1 209 ? -15.787 46.267 -40.627 1.00 19.28 209 SER A N 1
ATOM 1420 C CA . SER A 1 209 ? -15.759 45.917 -42.047 1.00 19.36 209 SER A CA 1
ATOM 1421 C C . SER A 1 209 ? -15.238 47.041 -42.947 1.00 23.77 209 SER A C 1
ATOM 1422 O O . SER A 1 209 ? -14.633 46.749 -43.976 1.00 25.34 209 SER A O 1
ATOM 1425 N N . GLU A 1 210 ? -15.481 48.313 -42.571 1.00 19.18 210 GLU A N 1
ATOM 1426 C CA . GLU A 1 210 ? -15.036 49.496 -43.317 1.00 19.31 210 GLU A CA 1
ATOM 1427 C C . GLU A 1 210 ? -13.518 49.525 -43.415 1.00 24.21 210 GLU A C 1
ATOM 1428 O O . GLU A 1 210 ? -12.976 49.910 -44.453 1.00 24.50 210 GLU A O 1
ATOM 1434 N N . TYR A 1 211 ? -12.836 49.100 -42.332 1.00 20.16 211 TYR A N 1
ATOM 1435 C CA . TYR A 1 211 ? -11.383 49.028 -42.280 1.00 20.70 211 TYR A CA 1
ATOM 1436 C C . TYR A 1 211 ? -10.853 47.999 -43.268 1.00 23.11 211 TYR A C 1
ATOM 1437 O O . TYR A 1 211 ? -9.822 48.243 -43.876 1.00 22.19 211 TYR A O 1
ATOM 1446 N N . VAL A 1 212 ? -11.578 46.874 -43.452 1.00 19.73 212 VAL A N 1
ATOM 1447 C CA . VAL A 1 212 ? -11.226 45.819 -44.406 1.00 19.61 212 VAL A CA 1
ATOM 1448 C C . VAL A 1 212 ? -11.442 46.336 -45.834 1.00 22.97 212 VAL A C 1
ATOM 1449 O O . VAL A 1 212 ? -10.540 46.202 -46.659 1.00 23.19 212 VAL A O 1
ATOM 1453 N N . ALA A 1 213 ? -12.627 46.923 -46.116 1.00 19.21 213 ALA A N 1
ATOM 1454 C CA . ALA A 1 213 ? -12.967 47.481 -47.437 1.00 19.51 213 ALA A CA 1
ATOM 1455 C C . ALA A 1 213 ? -11.947 48.535 -47.847 1.00 24.58 213 ALA A C 1
ATOM 1456 O O . ALA A 1 213 ? -11.432 48.473 -48.965 1.00 24.40 213 ALA A O 1
ATOM 1458 N N . TYR A 1 214 ? -11.602 49.465 -46.925 1.00 21.35 214 TYR A N 1
ATOM 1459 C CA . TYR A 1 214 ? -10.598 50.473 -47.244 1.00 21.73 214 TYR A CA 1
ATOM 1460 C C . TYR A 1 214 ? -9.221 49.856 -47.443 1.00 25.62 214 TYR A C 1
ATOM 1461 O O . TYR A 1 214 ? -8.555 50.222 -48.409 1.00 25.54 214 TYR A O 1
ATOM 1470 N N . ALA A 1 215 ? -8.803 48.920 -46.557 1.00 22.01 215 ALA A N 1
ATOM 1471 C CA . ALA A 1 215 ? -7.497 48.248 -46.655 1.00 21.67 215 ALA A CA 1
ATOM 1472 C C . ALA A 1 215 ? -7.350 47.542 -47.995 1.00 25.51 215 ALA A C 1
ATOM 1473 O O . ALA A 1 215 ? -6.306 47.661 -48.630 1.00 25.51 215 ALA A O 1
ATOM 1475 N N . ILE A 1 216 ? -8.418 46.864 -48.459 1.00 22.11 216 ILE A N 1
ATOM 1476 C CA . ILE A 1 216 ? -8.407 46.192 -49.758 1.00 21.14 216 ILE A CA 1
ATOM 1477 C C . ILE A 1 216 ? -8.110 47.181 -50.886 1.00 25.24 216 ILE A C 1
ATOM 1478 O O . ILE A 1 216 ? -7.126 47.005 -51.606 1.00 25.49 216 ILE A O 1
ATOM 1483 N N . ASN A 1 217 ? -8.938 48.232 -51.012 1.00 22.32 217 ASN A N 1
ATOM 1484 C CA . ASN A 1 217 ? -8.795 49.241 -52.060 1.00 23.31 217 ASN A CA 1
ATOM 1485 C C . ASN A 1 217 ? -7.519 50.062 -51.936 1.00 27.74 217 ASN A C 1
ATOM 1486 O O . ASN A 1 217 ? -6.927 50.410 -52.958 1.00 27.69 217 ASN A O 1
ATOM 1491 N N . TYR A 1 218 ? -7.051 50.299 -50.700 1.00 24.16 218 TYR A N 1
ATOM 1492 C CA . TYR A 1 218 ? -5.819 51.046 -50.470 1.00 24.51 218 TYR A CA 1
ATOM 1493 C C . TYR A 1 218 ? -4.578 50.230 -50.837 1.00 27.61 218 TYR A C 1
ATOM 1494 O O . TYR A 1 218 ? -3.686 50.753 -51.510 1.00 27.81 218 TYR A O 1
ATOM 1503 N N . ILE A 1 219 ? -4.500 48.977 -50.363 1.00 22.67 219 ILE A N 1
ATOM 1504 C CA . ILE A 1 219 ? -3.344 48.122 -50.635 1.00 22.12 219 ILE A CA 1
ATOM 1505 C C . ILE A 1 219 ? -3.283 47.793 -52.128 1.00 26.36 219 ILE A C 1
ATOM 1506 O O . ILE A 1 219 ? -2.197 47.828 -52.706 1.00 26.07 219 ILE A O 1
ATOM 1511 N N . SER A 1 220 ? -4.447 47.582 -52.768 1.00 22.72 220 SER A N 1
ATOM 1512 C CA . SER A 1 220 ? -4.487 47.329 -54.210 1.00 22.51 220 SER A CA 1
ATOM 1513 C C . SER A 1 220 ? -3.975 48.545 -55.001 1.00 28.00 220 SER A C 1
ATOM 1514 O O . SER A 1 220 ? -3.218 48.366 -55.958 1.00 27.14 220 SER A O 1
ATOM 1517 N N . ALA A 1 221 ? -4.361 49.771 -54.579 1.00 26.57 221 ALA A N 1
ATOM 1518 C CA . ALA A 1 221 ? -3.964 51.027 -55.235 1.00 28.00 221 ALA A CA 1
ATOM 1519 C C . ALA A 1 221 ? -2.462 51.298 -55.177 1.00 32.51 221 ALA A C 1
ATOM 1520 O O . ALA A 1 221 ? -1.862 51.534 -56.227 1.00 32.12 221 ALA A O 1
ATOM 1522 N N . ILE A 1 222 ? -1.854 51.247 -53.964 1.00 29.43 222 ILE A N 1
ATOM 1523 C CA . ILE A 1 222 ? -0.417 51.505 -53.744 1.00 29.43 222 ILE A CA 1
ATOM 1524 C C . ILE A 1 222 ? 0.488 50.448 -54.386 1.00 32.96 222 ILE A C 1
ATOM 1525 O O . ILE A 1 222 ? 1.651 50.731 -54.681 1.00 33.69 222 ILE A O 1
ATOM 1530 N N . SER A 1 223 ? -0.037 49.229 -54.561 1.00 27.84 223 SER A N 1
ATOM 1531 C CA . SER A 1 223 ? 0.693 48.098 -55.130 1.00 27.12 223 SER A CA 1
ATOM 1532 C C . SER A 1 223 ? 0.439 47.927 -56.619 1.00 29.49 223 SER A C 1
ATOM 1533 O O . SER A 1 223 ? 1.162 47.158 -57.253 1.00 29.42 223 SER A O 1
ATOM 1536 N N . GLU A 1 224 ? -0.629 48.583 -57.164 1.00 24.73 224 GLU A N 1
ATOM 1537 C CA . GLU A 1 224 ? -1.085 48.465 -58.565 1.00 24.85 224 GLU A CA 1
ATOM 1538 C C . GLU A 1 224 ? -1.236 46.967 -58.870 1.00 29.54 224 GLU A C 1
ATOM 1539 O O . GLU A 1 224 ? -0.692 46.448 -59.851 1.00 30.14 224 GLU A O 1
ATOM 1545 N N . SER A 1 225 ? -1.900 46.258 -57.953 1.00 25.52 225 SER A N 1
ATOM 1546 C CA . SER A 1 225 ? -2.008 44.812 -58.029 1.00 24.97 225 SER A CA 1
ATOM 1547 C C . SER A 1 225 ? -3.251 44.338 -57.336 1.00 27.34 225 SER A C 1
ATOM 1548 O O . SER A 1 225 ? -3.777 45.026 -56.465 1.00 26.33 225 SER A O 1
ATOM 1551 N N . ASN A 1 226 ? -3.697 43.131 -57.685 1.00 23.61 226 ASN A N 1
ATOM 1552 C CA . ASN A 1 226 ? -4.778 42.490 -56.967 1.00 23.13 226 ASN A CA 1
ATOM 1553 C C . ASN A 1 226 ? -4.141 41.947 -55.684 1.00 26.81 226 ASN A C 1
ATOM 1554 O O . ASN A 1 226 ? -2.913 41.840 -55.591 1.00 26.07 226 ASN A O 1
ATOM 1559 N N . VAL A 1 227 ? -4.956 41.680 -54.677 1.00 23.36 227 VAL A N 1
ATOM 1560 C CA . VAL A 1 227 ? -4.462 41.227 -53.382 1.00 21.70 227 VAL A CA 1
ATOM 1561 C C . VAL A 1 227 ? -5.151 39.942 -52.963 1.00 25.45 227 VAL A C 1
ATOM 1562 O O . VAL A 1 227 ? -6.082 39.471 -53.622 1.00 25.22 227 VAL A O 1
ATOM 1566 N N . ALA A 1 228 ? -4.708 39.412 -51.831 1.00 21.48 228 ALA A N 1
ATOM 1567 C CA . ALA A 1 228 ? -5.311 38.293 -51.152 1.00 20.32 228 ALA A CA 1
ATOM 1568 C C . ALA A 1 228 ? -5.602 38.768 -49.740 1.00 24.14 228 ALA A C 1
ATOM 1569 O O . ALA A 1 228 ? -4.956 39.696 -49.243 1.00 23.29 228 ALA A O 1
ATOM 1571 N N . VAL A 1 229 ? -6.619 38.180 -49.119 1.00 20.85 229 VAL A N 1
ATOM 1572 C CA . VAL A 1 229 ? -7.001 38.482 -47.747 1.00 19.67 229 VAL A CA 1
ATOM 1573 C C . VAL A 1 229 ? -6.935 37.172 -46.969 1.00 23.71 229 VAL A C 1
ATOM 1574 O O . VAL A 1 229 ? -7.478 36.164 -47.426 1.00 23.55 229 VAL A O 1
ATOM 1578 N N . LEU A 1 230 ? -6.274 37.185 -45.804 1.00 19.50 230 LEU A N 1
ATOM 1579 C CA . LEU A 1 230 ? -6.268 36.035 -44.910 1.00 18.82 230 LEU A CA 1
ATOM 1580 C C . LEU A 1 230 ? -6.871 36.545 -43.611 1.00 22.55 230 LEU A C 1
ATOM 1581 O O . LEU A 1 230 ? -6.371 37.508 -43.030 1.00 21.74 230 LEU A O 1
ATOM 1586 N N . SER A 1 231 ? -7.975 35.933 -43.191 1.00 19.26 231 SER A N 1
ATOM 1587 C CA . SER A 1 231 ? -8.673 36.359 -41.992 1.00 18.72 231 SER A CA 1
ATOM 1588 C C . SER A 1 231 ? -8.733 35.266 -40.930 1.00 22.99 231 SER A C 1
ATOM 1589 O O . SER A 1 231 ? -8.557 34.090 -41.238 1.00 22.42 231 SER A O 1
ATOM 1592 N N . TRP A 1 232 ? -8.970 35.671 -39.678 1.00 19.95 232 TRP A N 1
ATOM 1593 C CA . TRP A 1 232 ? -9.155 34.776 -38.549 1.00 19.06 232 TRP A CA 1
ATOM 1594 C C . TRP A 1 232 ? -10.426 35.170 -37.817 1.00 21.88 232 TRP A C 1
ATOM 1595 O O . TRP A 1 232 ? -10.673 36.359 -37.639 1.00 20.08 232 TRP A O 1
ATOM 1606 N N . SER A 1 233 ? -11.235 34.170 -37.408 1.00 19.50 233 SER A N 1
ATOM 1607 C CA . SER A 1 233 ? -12.434 34.352 -36.589 1.00 18.63 233 SER A CA 1
ATOM 1608 C C . SER A 1 233 ? -13.395 35.374 -37.221 1.00 21.61 233 SER A C 1
ATOM 1609 O O . SER A 1 233 ? -13.734 35.235 -38.401 1.00 20.09 233 SER A O 1
ATOM 1612 N N . GLN A 1 234 ? -13.771 36.429 -36.462 1.00 18.83 234 GLN A N 1
ATOM 1613 C CA . GLN A 1 234 ? -14.626 37.528 -36.910 1.00 18.99 234 GLN A CA 1
ATOM 1614 C C . GLN A 1 234 ? -14.081 38.215 -38.169 1.00 22.65 234 GLN A C 1
ATOM 1615 O O . GLN A 1 234 ? -14.855 38.808 -38.916 1.00 22.10 234 GLN A O 1
ATOM 1621 N N . GLY A 1 235 ? -12.771 38.109 -38.403 1.00 20.72 235 GLY A N 1
ATOM 1622 C CA . GLY A 1 235 ? -12.123 38.641 -39.603 1.00 20.78 235 GLY A CA 1
ATOM 1623 C C . GLY A 1 235 ? -12.808 38.217 -40.889 1.00 22.96 235 GLY A C 1
ATOM 1624 O O . GLY A 1 235 ? -12.864 38.995 -41.845 1.00 22.45 235 GLY A O 1
ATOM 1625 N N . GLY A 1 236 ? -13.338 36.988 -40.891 1.00 19.43 236 GLY A N 1
ATOM 1626 C CA . GLY A 1 236 ? -14.105 36.416 -41.997 1.00 18.62 236 GLY A CA 1
ATOM 1627 C C . GLY A 1 236 ? -15.397 37.176 -42.221 1.00 22.24 236 GLY A C 1
ATOM 1628 O O . GLY A 1 236 ? -15.751 37.483 -43.364 1.00 22.17 236 GLY A O 1
ATOM 1629 N N . LEU A 1 237 ? -16.087 37.532 -41.117 1.00 18.18 237 LEU A N 1
ATOM 1630 C CA . LEU A 1 237 ? -17.324 38.316 -41.175 1.00 17.99 237 LEU A CA 1
ATOM 1631 C C . LEU A 1 237 ? -17.038 39.726 -41.682 1.00 22.17 237 LEU A C 1
ATOM 1632 O O . LEU A 1 237 ? -17.785 40.229 -42.517 1.00 22.01 237 LEU A O 1
ATOM 1637 N N . ASP A 1 238 ? -15.943 40.346 -41.198 1.00 17.98 238 ASP A N 1
ATOM 1638 C CA . ASP A 1 238 ? -15.540 41.696 -41.603 1.00 17.99 238 ASP A CA 1
ATOM 1639 C C . ASP A 1 238 ? -15.242 41.750 -43.100 1.00 23.02 238 ASP A C 1
ATOM 1640 O O . ASP A 1 238 ? -15.620 42.717 -43.761 1.00 22.93 238 ASP A O 1
ATOM 1645 N N . THR A 1 239 ? -14.571 40.701 -43.629 1.00 19.29 239 THR A N 1
ATOM 1646 C CA . THR A 1 239 ? -14.207 40.609 -45.039 1.00 18.76 239 THR A CA 1
ATOM 1647 C C . THR A 1 239 ? -15.428 40.371 -45.910 1.00 21.56 239 THR A C 1
ATOM 1648 O O . THR A 1 239 ? -15.585 41.057 -46.915 1.00 21.54 239 THR A O 1
ATOM 1652 N N . GLN A 1 240 ? -16.282 39.402 -45.530 1.00 18.23 240 GLN A N 1
ATOM 1653 C CA . GLN A 1 240 ? -17.509 39.076 -46.262 1.00 18.21 240 GLN A CA 1
ATOM 1654 C C . GLN A 1 240 ? -18.439 40.288 -46.358 1.00 22.35 240 GLN A C 1
ATOM 1655 O O . GLN A 1 240 ? -18.996 40.533 -47.430 1.00 22.40 240 GLN A O 1
ATOM 1661 N N . TRP A 1 241 ? -18.593 41.046 -45.248 1.00 19.05 241 TRP A N 1
ATOM 1662 C CA . TRP A 1 241 ? -19.409 42.267 -45.225 1.00 19.51 241 TRP A CA 1
ATOM 1663 C C . TRP A 1 241 ? -18.784 43.326 -46.152 1.00 21.52 241 TRP A C 1
ATOM 1664 O O . TRP A 1 241 ? -19.502 43.932 -46.939 1.00 21.74 241 TRP A O 1
ATOM 1675 N N . ALA A 1 242 ? -17.447 43.508 -46.093 1.00 18.31 242 ALA A N 1
ATOM 1676 C CA . ALA A 1 242 ? -16.721 44.456 -46.958 1.00 18.42 242 ALA A CA 1
ATOM 1677 C C . ALA A 1 242 ? -16.907 44.091 -48.440 1.00 21.70 242 ALA A C 1
ATOM 1678 O O . ALA A 1 242 ? -17.214 44.963 -49.249 1.00 21.71 242 ALA A O 1
ATOM 1680 N N . LEU A 1 243 ? -16.786 42.794 -48.774 1.00 17.48 243 LEU A N 1
ATOM 1681 C CA . LEU A 1 243 ? -16.960 42.309 -50.144 1.00 17.43 243 LEU A CA 1
ATOM 1682 C C . LEU A 1 243 ? -18.395 42.526 -50.647 1.00 22.63 243 LEU A C 1
ATOM 1683 O O . LEU A 1 243 ? -18.591 42.970 -51.778 1.00 22.54 243 LEU A O 1
ATOM 1688 N N . LYS A 1 244 ? -19.384 42.253 -49.795 1.00 19.64 244 LYS A N 1
ATOM 1689 C CA . LYS A 1 244 ? -20.795 42.424 -50.138 1.00 19.55 244 LYS A CA 1
ATOM 1690 C C . LYS A 1 244 ? -21.163 43.898 -50.395 1.00 24.13 244 LYS A C 1
ATOM 1691 O O . LYS A 1 244 ? -21.675 44.227 -51.466 1.00 23.39 244 LYS A O 1
ATOM 1697 N N . TYR A 1 245 ? -20.915 44.769 -49.404 1.00 21.00 245 TYR A N 1
ATOM 1698 C CA . TYR A 1 245 ? -21.343 46.160 -49.458 1.00 20.61 245 TYR A CA 1
ATOM 1699 C C . TYR A 1 245 ? -20.358 47.121 -50.128 1.00 24.42 245 TYR A C 1
ATOM 1700 O O . TYR A 1 245 ? -20.742 48.252 -50.406 1.00 24.08 245 TYR A O 1
ATOM 1709 N N . TRP A 1 246 ? -19.130 46.687 -50.442 1.00 21.95 246 TRP A N 1
ATOM 1710 C CA . TRP A 1 246 ? -18.209 47.539 -51.212 1.00 22.76 246 TRP A CA 1
ATOM 1711 C C . TRP A 1 246 ? -17.841 46.685 -52.424 1.00 25.48 246 TRP A C 1
ATOM 1712 O O . TRP A 1 246 ? -16.757 46.094 -52.427 1.00 25.03 246 TRP A O 1
ATOM 1723 N N . PRO A 1 247 ? -18.758 46.521 -53.424 1.00 21.71 247 PRO A N 1
ATOM 1724 C CA . PRO A 1 247 ? -18.460 45.627 -54.565 1.00 21.33 247 PRO A CA 1
ATOM 1725 C C . PRO A 1 247 ? -17.158 45.898 -55.315 1.00 24.84 247 PRO A C 1
ATOM 1726 O O . PRO A 1 247 ? -16.635 44.975 -55.940 1.00 25.05 247 PRO A O 1
ATOM 1730 N N . SER A 1 248 ? -16.620 47.138 -55.251 1.00 21.24 248 SER A N 1
ATOM 1731 C CA . SER A 1 248 ? -15.355 47.466 -55.921 1.00 21.20 248 SER A CA 1
ATOM 1732 C C . SER A 1 248 ? -14.202 46.597 -55.390 1.00 24.72 248 SER A C 1
ATOM 1733 O O . SER A 1 248 ? -13.287 46.271 -56.143 1.00 24.60 248 SER A O 1
ATOM 1736 N N . THR A 1 249 ? -14.277 46.180 -54.110 1.00 21.55 249 THR A N 1
ATOM 1737 C CA . THR A 1 249 ? -13.267 45.327 -53.472 1.00 21.55 249 THR A CA 1
ATOM 1738 C C . THR A 1 249 ? -13.207 43.936 -54.101 1.00 26.45 249 THR A C 1
ATOM 1739 O O . THR A 1 249 ? -12.123 43.355 -54.172 1.00 26.40 249 THR A O 1
ATOM 1743 N N . ARG A 1 250 ? -14.363 43.408 -54.560 1.00 23.59 250 ARG A N 1
ATOM 1744 C CA . ARG A 1 250 ? -14.467 42.075 -55.173 1.00 23.85 250 ARG A CA 1
ATOM 1745 C C . ARG A 1 250 ? -13.560 41.910 -56.401 1.00 28.16 250 ARG A C 1
ATOM 1746 O O . ARG A 1 250 ? -13.031 40.818 -56.616 1.00 28.25 250 ARG A O 1
ATOM 1754 N N . LYS A 1 251 ? -13.405 42.982 -57.209 1.00 24.29 251 LYS A N 1
ATOM 1755 C CA . LYS A 1 251 ? -12.596 42.970 -58.438 1.00 25.22 251 LYS A CA 1
ATOM 1756 C C . LYS A 1 251 ? -11.097 42.887 -58.177 1.00 29.15 251 LYS A C 1
ATOM 1757 O O . LYS A 1 251 ? -10.351 42.494 -59.072 1.00 29.52 251 LYS A O 1
ATOM 1763 N N . VAL A 1 252 ? -10.645 43.279 -56.976 1.00 24.73 252 VAL A N 1
ATOM 1764 C CA . VAL A 1 252 ? -9.212 43.307 -56.684 1.00 24.43 252 VAL A CA 1
ATOM 1765 C C . VAL A 1 252 ? -8.776 42.224 -55.668 1.00 27.62 252 VAL A C 1
ATOM 1766 O O . VAL A 1 252 ? -7.601 42.188 -55.298 1.00 27.72 252 VAL A O 1
ATOM 1770 N N . VAL A 1 253 ? -9.696 41.343 -55.238 1.00 22.64 253 VAL A N 1
ATOM 1771 C CA . VAL A 1 253 ? -9.344 40.265 -54.304 1.00 21.91 253 VAL A CA 1
ATOM 1772 C C . VAL A 1 253 ? -9.360 38.938 -55.045 1.00 25.57 253 VAL A C 1
ATOM 1773 O O . VAL A 1 253 ? -10.427 38.491 -55.473 1.00 25.29 253 VAL A O 1
ATOM 1777 N N . ASP A 1 254 ? -8.175 38.322 -55.215 1.00 22.18 254 ASP A N 1
ATOM 1778 C CA . ASP A 1 254 ? -8.040 37.037 -55.911 1.00 21.83 254 ASP A CA 1
ATOM 1779 C C . ASP A 1 254 ? -8.290 35.842 -55.002 1.00 24.52 254 ASP A C 1
ATOM 1780 O O . ASP A 1 254 ? -8.697 34.791 -55.484 1.00 24.48 254 ASP A O 1
ATOM 1785 N N . ASP A 1 255 ? -8.011 35.985 -53.703 1.00 20.61 255 ASP A N 1
ATOM 1786 C CA . ASP A 1 255 ? -8.193 34.910 -52.732 1.00 20.05 255 ASP A CA 1
ATOM 1787 C C . ASP A 1 255 ? -8.588 35.450 -51.387 1.00 23.06 255 ASP A C 1
ATOM 1788 O O . ASP A 1 255 ? -8.009 36.426 -50.907 1.00 22.68 255 ASP A O 1
ATOM 1793 N N . PHE A 1 256 ? -9.564 34.793 -50.767 1.00 18.67 256 PHE A N 1
ATOM 1794 C CA . PHE A 1 256 ? -10.014 35.092 -49.419 1.00 17.18 256 PHE A CA 1
ATOM 1795 C C . PHE A 1 256 ? -9.811 33.793 -48.640 1.00 20.81 256 PHE A C 1
ATOM 1796 O O . PHE A 1 256 ? -10.524 32.822 -48.870 1.00 20.10 256 PHE A O 1
ATOM 1804 N N . ILE A 1 257 ? -8.765 33.744 -47.797 1.00 18.41 257 ILE A N 1
ATOM 1805 C CA . ILE A 1 257 ? -8.447 32.575 -46.968 1.00 17.59 257 ILE A CA 1
ATOM 1806 C C . ILE A 1 257 ? -9.010 32.859 -45.580 1.00 20.96 257 ILE A C 1
ATOM 1807 O O . ILE A 1 257 ? -8.582 33.794 -44.913 1.00 20.72 257 ILE A O 1
ATOM 1812 N N . ALA A 1 258 ? -10.020 32.096 -45.179 1.00 18.35 258 ALA A N 1
ATOM 1813 C CA . ALA A 1 258 ? -10.706 32.323 -43.916 1.00 17.84 258 ALA A CA 1
ATOM 1814 C C . ALA A 1 258 ? -10.444 31.229 -42.889 1.00 21.04 258 ALA A C 1
ATOM 1815 O O . ALA A 1 258 ? -10.902 30.095 -43.040 1.00 20.20 258 ALA A O 1
ATOM 1817 N N . ILE A 1 259 ? -9.675 31.584 -41.845 1.00 17.82 259 ILE A N 1
ATOM 1818 C CA . ILE A 1 259 ? -9.313 30.687 -40.740 1.00 16.96 259 ILE A CA 1
ATOM 1819 C C . ILE A 1 259 ? -10.381 30.808 -39.656 1.00 20.39 259 ILE A C 1
ATOM 1820 O O . ILE A 1 259 ? -10.659 31.919 -39.191 1.00 19.90 259 ILE A O 1
ATOM 1825 N N . SER A 1 260 ? -10.996 29.661 -39.281 1.00 17.02 260 SER A N 1
ATOM 1826 C CA . SER A 1 260 ? -12.065 29.539 -38.270 1.00 16.13 260 SER A CA 1
ATOM 1827 C C . SER A 1 260 ? -13.142 30.619 -38.471 1.00 20.64 260 SER A C 1
ATOM 1828 O O . SER A 1 260 ? -13.449 31.344 -37.517 1.00 20.11 260 SER A O 1
ATOM 1831 N N . PRO A 1 261 ? -13.696 30.797 -39.700 1.00 18.05 261 PRO A N 1
ATOM 1832 C CA . PRO A 1 261 ? -14.682 31.868 -39.887 1.00 17.67 261 PRO A CA 1
ATOM 1833 C C . PRO A 1 261 ? -16.059 31.514 -39.364 1.00 21.77 261 PRO A C 1
ATOM 1834 O O . PRO A 1 261 ? -16.509 30.384 -39.510 1.00 21.34 261 PRO A O 1
ATOM 1838 N N . ASP A 1 262 ? -16.738 32.494 -38.767 1.00 19.09 262 ASP A N 1
ATOM 1839 C CA . ASP A 1 262 ? -18.083 32.283 -38.241 1.00 17.09 262 ASP A CA 1
ATOM 1840 C C . ASP A 1 262 ? -19.092 33.016 -39.117 1.00 19.57 262 ASP A C 1
ATOM 1841 O O . ASP A 1 262 ? -19.764 33.945 -38.668 1.00 19.43 262 ASP A O 1
ATOM 1846 N N . PHE A 1 263 ? -19.211 32.576 -40.386 1.00 15.92 263 PHE A N 1
ATOM 1847 C CA . PHE A 1 263 ? -20.109 33.186 -41.380 1.00 14.98 263 PHE A CA 1
ATOM 1848 C C . PHE A 1 263 ? -21.579 33.117 -41.005 1.00 18.52 263 PHE A C 1
ATOM 1849 O O . PHE A 1 263 ? -22.384 33.845 -41.590 1.00 17.67 263 PHE A O 1
ATOM 1857 N N . HIS A 1 264 ? -21.929 32.276 -40.012 1.00 16.17 264 HIS A N 1
ATOM 1858 C CA . HIS A 1 264 ? -23.292 32.187 -39.496 1.00 16.32 264 HIS A CA 1
ATOM 1859 C C . HIS A 1 264 ? -23.269 32.471 -37.990 1.00 21.34 264 HIS A C 1
ATOM 1860 O O . HIS A 1 264 ? -24.245 32.223 -37.298 1.00 21.32 264 HIS A O 1
ATOM 1867 N N . GLY A 1 265 ? -22.162 33.008 -37.502 1.00 18.52 265 GLY A N 1
ATOM 1868 C CA . GLY A 1 265 ? -21.990 33.270 -36.080 1.00 18.35 265 GLY A CA 1
ATOM 1869 C C . GLY A 1 265 ? -21.879 31.984 -35.280 1.00 22.23 265 GLY A C 1
ATOM 1870 O O . GLY A 1 265 ? -21.413 30.957 -35.786 1.00 20.27 265 GLY A O 1
ATOM 1871 N N . THR A 1 266 ? -22.349 32.017 -34.035 1.00 18.91 266 THR A N 1
ATOM 1872 C CA . THR A 1 266 ? -22.274 30.869 -33.139 1.00 18.59 266 THR A CA 1
ATOM 1873 C C . THR A 1 266 ? -23.452 30.796 -32.191 1.00 22.23 266 THR A C 1
ATOM 1874 O O . THR A 1 266 ? -24.048 31.818 -31.847 1.00 22.07 266 THR A O 1
ATOM 1878 N N . VAL A 1 267 ? -23.774 29.586 -31.755 1.00 19.38 267 VAL A N 1
ATOM 1879 C CA . VAL A 1 267 ? -24.865 29.393 -30.801 1.00 19.95 267 VAL A CA 1
ATOM 1880 C C . VAL A 1 267 ? -24.346 29.371 -29.385 1.00 22.21 267 VAL A C 1
ATOM 1881 O O . VAL A 1 267 ? -23.162 29.100 -29.152 1.00 20.22 267 VAL A O 1
ATOM 1885 N N . MET A 1 268 ? -25.254 29.629 -28.441 1.00 19.14 268 MET A N 1
ATOM 1886 C CA . MET A 1 268 ? -24.986 29.562 -27.013 1.00 19.06 268 MET A CA 1
ATOM 1887 C C . MET A 1 268 ? -26.167 28.836 -26.389 1.00 24.44 268 MET A C 1
ATOM 1888 O O . MET A 1 268 ? -27.320 29.074 -26.766 1.00 23.99 268 MET A O 1
ATOM 1893 N N . ARG A 1 269 ? -25.872 27.911 -25.479 1.00 22.15 269 ARG A N 1
ATOM 1894 C CA . ARG A 1 269 ? -26.862 27.116 -24.772 1.00 22.72 269 ARG A CA 1
ATOM 1895 C C . ARG A 1 269 ? -27.777 28.029 -23.911 1.00 27.24 269 ARG A C 1
ATOM 1896 O O . ARG A 1 269 ? -28.998 27.850 -23.910 1.00 27.54 269 ARG A O 1
ATOM 1904 N N . SER A 1 270 ? -27.182 29.020 -23.219 1.00 23.09 270 SER A N 1
ATOM 1905 C CA . SER A 1 270 ? -27.920 29.986 -22.400 1.00 22.58 270 SER A CA 1
ATOM 1906 C C . SER A 1 270 ? -28.123 31.300 -23.177 1.00 25.57 270 SER A C 1
ATOM 1907 O O . SER A 1 270 ? -27.467 31.515 -24.196 1.00 23.88 270 SER A O 1
ATOM 1910 N N . LEU A 1 271 ? -29.036 32.167 -22.709 1.00 24.19 271 LEU A N 1
ATOM 1911 C CA . LEU A 1 271 ? -29.339 33.447 -23.362 1.00 23.88 271 LEU A CA 1
ATOM 1912 C C . LEU A 1 271 ? -28.279 34.485 -23.000 1.00 26.19 271 LEU A C 1
ATOM 1913 O O . LEU A 1 271 ? -28.541 35.483 -22.326 1.00 25.83 271 LEU A O 1
ATOM 1918 N N . VAL A 1 272 ? -27.051 34.199 -23.443 1.00 22.04 272 VAL A N 1
ATOM 1919 C CA . VAL A 1 272 ? -25.846 34.971 -23.167 1.00 21.14 272 VAL A CA 1
ATOM 1920 C C . VAL A 1 272 ? -25.059 35.189 -24.461 1.00 23.75 272 VAL A C 1
ATOM 1921 O O . VAL A 1 272 ? -25.279 34.481 -25.442 1.00 21.99 272 VAL A O 1
ATOM 1925 N N . CYS A 1 273 ? -24.126 36.142 -24.459 1.00 19.63 273 CYS A N 1
ATOM 1926 C CA . CYS A 1 273 ? -23.362 36.430 -25.665 1.00 19.87 273 CYS A CA 1
ATOM 1927 C C . CYS A 1 273 ? -22.257 35.414 -25.969 1.00 23.29 273 CYS A C 1
ATOM 1928 O O . CYS A 1 273 ? -21.645 34.894 -25.039 1.00 21.80 273 CYS A O 1
ATOM 1931 N N . PRO A 1 274 ? -21.874 35.251 -27.259 1.00 20.45 274 PRO A N 1
ATOM 1932 C CA . PRO A 1 274 ? -20.673 34.452 -27.579 1.00 20.68 274 PRO A CA 1
ATOM 1933 C C . PRO A 1 274 ? -19.437 35.032 -26.868 1.00 24.98 274 PRO A C 1
ATOM 1934 O O . PRO A 1 274 ? -19.440 36.214 -26.493 1.00 23.81 274 PRO A O 1
ATOM 1938 N N . TRP A 1 275 ? -18.391 34.201 -26.674 1.00 22.87 275 TRP A N 1
ATOM 1939 C CA . TRP A 1 275 ? -17.141 34.547 -25.977 1.00 23.55 275 TRP A CA 1
ATOM 1940 C C . TRP A 1 275 ? -17.353 34.736 -24.471 1.00 26.62 275 TRP A C 1
ATOM 1941 O O . TRP A 1 275 ? -17.119 33.805 -23.709 1.00 26.59 275 TRP A O 1
ATOM 1952 N N . LEU A 1 276 ? -17.800 35.939 -24.049 1.00 22.30 276 LEU A N 1
ATOM 1953 C CA . LEU A 1 276 ? -17.973 36.333 -22.648 1.00 21.02 276 LEU A CA 1
ATOM 1954 C C . LEU A 1 276 ? -19.052 35.548 -21.893 1.00 25.37 276 LEU A C 1
ATOM 1955 O O . LEU A 1 276 ? -18.922 35.370 -20.682 1.00 26.14 276 LEU A O 1
ATOM 1960 N N . ALA A 1 277 ? -20.099 35.066 -22.589 1.00 21.93 277 ALA A N 1
ATOM 1961 C CA . ALA A 1 277 ? -21.192 34.291 -21.978 1.00 22.43 277 ALA A CA 1
ATOM 1962 C C . ALA A 1 277 ? -21.877 35.068 -20.836 1.00 25.64 277 ALA A C 1
ATOM 1963 O O . ALA A 1 277 ? -22.206 34.513 -19.789 1.00 24.87 277 ALA A O 1
ATOM 1965 N N . ALA A 1 278 ? -22.112 36.362 -21.072 1.00 22.71 278 ALA A N 1
ATOM 1966 C CA . ALA A 1 278 ? -22.740 37.263 -20.109 1.00 23.23 278 ALA A CA 1
ATOM 1967 C C . ALA A 1 278 ? -23.933 38.003 -20.741 1.00 25.06 278 ALA A C 1
ATOM 1968 O O . ALA A 1 278 ? -24.230 37.809 -21.925 1.00 22.49 278 ALA A O 1
ATOM 1970 N N . LEU A 1 279 ? -24.624 38.828 -19.947 1.00 22.31 279 LEU A N 1
ATOM 1971 C CA . LEU A 1 279 ? -25.745 39.647 -20.420 1.00 22.76 279 LEU A CA 1
ATOM 1972 C C . LEU A 1 279 ? -25.238 40.978 -21.004 1.00 25.85 279 LEU A C 1
ATOM 1973 O O . LEU A 1 279 ? -25.816 41.469 -21.964 1.00 25.18 279 LEU A O 1
ATOM 1978 N N . ALA A 1 280 ? -24.185 41.569 -20.404 1.00 23.23 280 ALA A N 1
ATOM 1979 C CA . ALA A 1 280 ? -23.573 42.829 -20.852 1.00 23.14 280 ALA A CA 1
ATOM 1980 C C . ALA A 1 280 ? -22.228 42.503 -21.508 1.00 25.67 280 ALA A C 1
ATOM 1981 O O . ALA A 1 280 ? -21.297 42.018 -20.858 1.00 23.83 280 ALA A O 1
ATOM 1983 N N . CYS A 1 281 ? -22.170 42.692 -22.826 1.00 22.34 281 CYS A N 1
ATOM 1984 C CA . CYS A 1 281 ? -21.015 42.327 -23.643 1.00 20.96 281 CYS A CA 1
ATOM 1985 C C . CYS A 1 281 ? -20.590 43.469 -24.548 1.00 23.85 281 CYS A C 1
ATOM 1986 O O . CYS A 1 281 ? -20.603 44.607 -24.112 1.00 24.04 281 CYS A O 1
ATOM 1989 N N . THR A 1 282 ? -20.167 43.180 -25.784 1.00 20.21 282 THR A N 1
ATOM 1990 C CA . THR A 1 282 ? -19.758 44.227 -26.716 1.00 19.31 282 THR A CA 1
ATOM 1991 C C . THR A 1 282 ? -20.619 44.098 -27.975 1.00 24.07 282 THR A C 1
ATOM 1992 O O . THR A 1 282 ? -21.211 43.027 -28.170 1.00 23.40 282 THR A O 1
ATOM 1996 N N . PRO A 1 283 ? -20.700 45.143 -28.849 1.00 20.61 283 PRO A N 1
ATOM 1997 C CA . PRO A 1 283 ? -21.503 45.009 -30.077 1.00 19.57 283 PRO A CA 1
ATOM 1998 C C . PRO A 1 283 ? -21.140 43.796 -30.930 1.00 22.35 283 PRO A C 1
ATOM 1999 O O . PRO A 1 283 ? -22.045 43.068 -31.319 1.00 21.14 283 PRO A O 1
ATOM 2003 N N . SER A 1 284 ? -19.830 43.558 -31.195 1.00 18.81 284 SER A N 1
ATOM 2004 C CA . SER A 1 284 ? -19.391 42.435 -32.030 1.00 18.02 284 SER A CA 1
ATOM 2005 C C . SER A 1 284 ? -19.668 41.074 -31.405 1.00 23.16 284 SER A C 1
ATOM 2006 O O . SER A 1 284 ? -19.910 40.128 -32.150 1.00 23.06 284 SER A O 1
ATOM 2009 N N . LEU A 1 285 ? -19.656 40.971 -30.054 1.00 19.53 285 LEU A N 1
ATOM 2010 C CA . LEU A 1 285 ? -19.973 39.704 -29.384 1.00 19.15 285 LEU A CA 1
ATOM 2011 C C . LEU A 1 285 ? -21.442 39.365 -29.624 1.00 23.62 285 LEU A C 1
ATOM 2012 O O . LEU A 1 285 ? -21.739 38.261 -30.079 1.00 21.72 285 LEU A O 1
ATOM 2017 N N . TRP A 1 286 ? -22.349 40.343 -29.390 1.00 20.93 286 TRP A N 1
ATOM 2018 C CA . TRP A 1 286 ? -23.776 40.156 -29.609 1.00 20.89 286 TRP A CA 1
ATOM 2019 C C . TRP A 1 286 ? -24.126 39.883 -31.066 1.00 24.67 286 TRP A C 1
ATOM 2020 O O . TRP A 1 286 ? -24.952 39.007 -31.323 1.00 25.32 286 TRP A O 1
ATOM 2031 N N . GLN A 1 287 ? -23.462 40.573 -32.015 1.00 19.76 287 GLN A N 1
ATOM 2032 C CA . GLN A 1 287 ? -23.697 40.388 -33.461 1.00 19.58 287 GLN A CA 1
ATOM 2033 C C . GLN A 1 287 ? -23.287 39.013 -33.974 1.00 22.06 287 GLN A C 1
ATOM 2034 O O . GLN A 1 287 ? -23.798 38.572 -34.999 1.00 21.34 287 GLN A O 1
ATOM 2040 N N . GLN A 1 288 ? -22.372 38.336 -33.268 1.00 18.12 288 GLN A N 1
ATOM 2041 C CA . GLN A 1 288 ? -21.879 37.029 -33.688 1.00 17.97 288 GLN A CA 1
ATOM 2042 C C . GLN A 1 288 ? -22.755 35.860 -33.210 1.00 22.27 288 GLN A C 1
ATOM 2043 O O . GLN A 1 288 ? -22.368 34.700 -33.355 1.00 22.41 288 GLN A O 1
ATOM 2049 N N . GLY A 1 289 ? -23.946 36.169 -32.708 1.00 18.57 289 GLY A N 1
ATOM 2050 C CA . GLY A 1 289 ? -24.928 35.149 -32.364 1.00 19.04 289 GLY A CA 1
ATOM 2051 C C . GLY A 1 289 ? -25.503 34.584 -33.654 1.00 23.13 289 GLY A C 1
ATOM 2052 O O . GLY A 1 289 ? -25.585 35.298 -34.655 1.00 22.27 289 GLY A O 1
ATOM 2053 N N . TRP A 1 290 ? -25.879 33.305 -33.648 1.00 20.65 290 TRP A N 1
ATOM 2054 C CA . TRP A 1 290 ? -26.422 32.591 -34.811 1.00 20.92 290 TRP A CA 1
ATOM 2055 C C . TRP A 1 290 ? -27.606 33.267 -35.491 1.00 24.79 290 TRP A C 1
ATOM 2056 O O . TRP A 1 290 ? -27.649 33.313 -36.718 1.00 23.93 290 TRP A O 1
ATOM 2067 N N . ASN A 1 291 ? -28.579 33.740 -34.703 1.00 23.30 291 ASN A N 1
ATOM 2068 C CA . ASN A 1 291 ? -29.828 34.295 -35.221 1.00 24.26 291 ASN A CA 1
ATOM 2069 C C . ASN A 1 291 ? -29.949 35.819 -35.156 1.00 26.54 291 ASN A C 1
ATOM 2070 O O . ASN A 1 291 ? -31.066 36.349 -35.220 1.00 26.37 291 ASN A O 1
ATOM 2075 N N . THR A 1 292 ? -28.819 36.525 -35.108 1.00 21.10 292 THR A N 1
ATOM 2076 C CA . THR A 1 292 ? -28.859 37.981 -35.026 1.00 20.72 292 THR A CA 1
ATOM 2077 C C . THR A 1 292 ? -29.306 38.632 -36.317 1.00 23.76 292 THR A C 1
ATOM 2078 O O . THR A 1 292 ? -29.242 38.015 -37.383 1.00 21.51 292 THR A O 1
ATOM 2082 N N . GLU A 1 293 ? -29.753 39.895 -36.214 1.00 21.97 293 GLU A N 1
ATOM 2083 C CA . GLU A 1 293 ? -30.126 40.706 -37.363 1.00 22.36 293 GLU A CA 1
ATOM 2084 C C . GLU A 1 293 ? -28.883 40.947 -38.212 1.00 24.56 293 GLU A C 1
ATOM 2085 O O . GLU A 1 293 ? -28.990 40.942 -39.430 1.00 23.71 293 GLU A O 1
ATOM 2091 N N . PHE A 1 294 ? -27.696 41.085 -37.572 1.00 20.15 294 PHE A N 1
ATOM 2092 C CA . PHE A 1 294 ? -26.430 41.265 -38.282 1.00 18.44 294 PHE A CA 1
ATOM 2093 C C . PHE A 1 294 ? -26.159 40.108 -39.256 1.00 22.18 294 PHE A C 1
ATOM 2094 O O . PHE A 1 294 ? -25.932 40.351 -40.436 1.00 21.92 294 PHE A O 1
ATOM 2102 N N . ILE A 1 295 ? -26.142 38.866 -38.739 1.00 19.30 295 ILE A N 1
ATOM 2103 C CA . ILE A 1 295 ? -25.885 37.641 -39.499 1.00 18.07 295 ILE A CA 1
ATOM 2104 C C . ILE A 1 295 ? -26.924 37.456 -40.610 1.00 22.18 295 ILE A C 1
ATOM 2105 O O . ILE A 1 295 ? -26.543 37.210 -41.752 1.00 22.22 295 ILE A O 1
ATOM 2110 N N . ARG A 1 296 ? -28.216 37.609 -40.277 1.00 19.71 296 ARG A N 1
ATOM 2111 C CA . ARG A 1 296 ? -29.332 37.501 -41.223 1.00 20.53 296 ARG A CA 1
ATOM 2112 C C . ARG A 1 296 ? -29.193 38.535 -42.355 1.00 24.22 296 ARG A C 1
ATOM 2113 O O . ARG A 1 296 ? -29.433 38.197 -43.518 1.00 22.64 296 ARG A O 1
ATOM 2121 N N . THR A 1 297 ? -28.794 39.784 -42.012 1.00 21.88 297 THR A N 1
ATOM 2122 C CA . THR A 1 297 ? -28.594 40.857 -42.999 1.00 21.73 297 THR A CA 1
ATOM 2123 C C . THR A 1 297 ? -27.433 40.496 -43.917 1.00 24.30 297 THR A C 1
ATOM 2124 O O . THR A 1 297 ? -27.559 40.636 -45.125 1.00 23.84 297 THR A O 1
ATOM 2128 N N . LEU A 1 298 ? -26.309 40.030 -43.343 1.00 21.63 298 LEU A N 1
ATOM 2129 C CA . LEU A 1 298 ? -25.135 39.655 -44.125 1.00 20.92 298 LEU A CA 1
ATOM 2130 C C . LEU A 1 298 ? -25.442 38.525 -45.091 1.00 23.82 298 LEU A C 1
ATOM 2131 O O . LEU A 1 298 ? -25.101 38.630 -46.267 1.00 23.52 298 LEU A O 1
ATOM 2136 N N . ARG A 1 299 ? -26.097 37.464 -44.597 1.00 19.47 299 ARG A N 1
ATOM 2137 C CA . ARG A 1 299 ? -26.403 36.259 -45.359 1.00 19.55 299 ARG A CA 1
ATOM 2138 C C . ARG A 1 299 ? -27.474 36.437 -46.417 1.00 22.96 299 ARG A C 1
ATOM 2139 O O . ARG A 1 299 ? -27.539 35.625 -47.338 1.00 22.02 299 ARG A O 1
ATOM 2147 N N . GLY A 1 300 ? -28.283 37.488 -46.309 1.00 20.89 300 GLY A N 1
ATOM 2148 C CA . GLY A 1 300 ? -29.306 37.789 -47.312 1.00 21.14 300 GLY A CA 1
ATOM 2149 C C . GLY A 1 300 ? -28.681 38.190 -48.639 1.00 24.65 300 GLY A C 1
ATOM 2150 O O . GLY A 1 300 ? -27.502 38.553 -48.676 1.00 23.80 300 GLY A O 1
ATOM 2151 N N . GLY A 1 301 ? -29.447 38.063 -49.728 1.00 21.62 301 GLY A N 1
ATOM 2152 C CA . GLY A 1 301 ? -29.006 38.403 -51.081 1.00 20.99 301 GLY A CA 1
ATOM 2153 C C . GLY A 1 301 ? -27.707 37.753 -51.533 1.00 24.82 301 GLY A C 1
ATOM 2154 O O . GLY A 1 301 ? -26.887 38.397 -52.191 1.00 23.82 301 GLY A O 1
ATOM 2155 N N . GLY A 1 302 ? -27.507 36.490 -51.155 1.00 21.56 302 GLY A N 1
ATOM 2156 C CA . GLY A 1 302 ? -26.317 35.732 -51.520 1.00 20.52 302 GLY A CA 1
ATOM 2157 C C . GLY A 1 302 ? -25.082 35.951 -50.673 1.00 23.90 302 GLY A C 1
ATOM 2158 O O . GLY A 1 302 ? -24.010 35.455 -51.032 1.00 23.27 302 GLY A O 1
ATOM 2159 N N . GLY A 1 303 ? -25.228 36.644 -49.535 1.00 20.00 303 GLY A N 1
ATOM 2160 C CA . GLY A 1 303 ? -24.126 36.874 -48.597 1.00 19.11 303 GLY A CA 1
ATOM 2161 C C . GLY A 1 303 ? -23.613 35.591 -47.957 1.00 22.05 303 GLY A C 1
ATOM 2162 O O . GLY A 1 303 ? -22.539 35.566 -47.354 1.00 21.11 303 GLY A O 1
ATOM 2163 N N . ASP A 1 304 ? -24.390 34.513 -48.093 1.00 19.12 304 ASP A N 1
ATOM 2164 C CA . ASP A 1 304 ? -24.059 33.168 -47.622 1.00 18.13 304 ASP A CA 1
ATOM 2165 C C . ASP A 1 304 ? -23.264 32.391 -48.702 1.00 20.06 304 ASP A C 1
ATOM 2166 O O . ASP A 1 304 ? -22.890 31.238 -48.482 1.00 19.35 304 ASP A O 1
ATOM 2171 N N . SER A 1 305 ? -23.008 33.040 -49.862 1.00 15.83 305 SER A N 1
ATOM 2172 C CA . SER A 1 305 ? -22.182 32.514 -50.954 1.00 15.93 305 SER A CA 1
ATOM 2173 C C . SER A 1 305 ? -20.934 33.387 -51.052 1.00 19.71 305 SER A C 1
ATOM 2174 O O . SER A 1 305 ? -20.970 34.554 -50.660 1.00 18.66 305 SER A O 1
ATOM 2177 N N . ALA A 1 306 ? -19.834 32.833 -51.573 1.00 17.28 306 ALA A N 1
ATOM 2178 C CA . ALA A 1 306 ? -18.598 33.599 -51.729 1.00 17.56 306 ALA A CA 1
ATOM 2179 C C . ALA A 1 306 ? -18.720 34.701 -52.787 1.00 21.78 306 ALA A C 1
ATOM 2180 O O . ALA A 1 306 ? -19.558 34.605 -53.692 1.00 22.52 306 ALA A O 1
ATOM 2182 N N . TYR A 1 307 ? -17.887 35.754 -52.659 1.00 18.13 307 TYR A N 1
ATOM 2183 C CA . TYR A 1 307 ? -17.843 36.883 -53.596 1.00 17.83 307 TYR A CA 1
ATOM 2184 C C . TYR A 1 307 ? -16.617 36.793 -54.476 1.00 23.05 307 TYR A C 1
ATOM 2185 O O . TYR A 1 307 ? -16.575 37.396 -55.546 1.00 23.92 307 TYR A O 1
ATOM 2194 N N . VAL A 1 308 ? -15.581 36.110 -53.978 1.00 19.02 308 VAL A N 1
ATOM 2195 C CA . VAL A 1 308 ? -14.274 35.932 -54.636 1.00 17.94 308 VAL A CA 1
ATOM 2196 C C . VAL A 1 308 ? -13.821 34.489 -54.291 1.00 21.64 308 VAL A C 1
ATOM 2197 O O . VAL A 1 308 ? -14.411 33.914 -53.368 1.00 19.77 308 VAL A O 1
ATOM 2201 N N . PRO A 1 309 ? -12.792 33.889 -54.953 1.00 19.80 309 PRO A N 1
ATOM 2202 C CA . PRO A 1 309 ? -12.357 32.534 -54.549 1.00 19.43 309 PRO A CA 1
ATOM 2203 C C . PRO A 1 309 ? -12.080 32.464 -53.044 1.00 23.42 309 PRO A C 1
ATOM 2204 O O . PRO A 1 309 ? -11.206 33.178 -52.546 1.00 22.70 309 PRO A O 1
ATOM 2208 N N . THR A 1 310 ? -12.891 31.672 -52.309 1.00 19.91 310 THR A N 1
ATOM 2209 C CA . THR A 1 310 ? -12.760 31.578 -50.850 1.00 19.16 310 THR A CA 1
ATOM 2210 C C . THR A 1 310 ? -12.357 30.175 -50.392 1.00 22.44 310 THR A C 1
ATOM 2211 O O . THR A 1 310 ? -12.947 29.179 -50.816 1.00 21.18 310 THR A O 1
ATOM 2215 N N . THR A 1 311 ? -11.354 30.124 -49.502 1.00 19.46 311 THR A N 1
ATOM 2216 C CA . THR A 1 311 ? -10.822 28.910 -48.890 1.00 19.23 311 THR A CA 1
ATOM 2217 C C . THR A 1 311 ? -11.124 28.997 -47.380 1.00 21.60 311 THR A C 1
ATOM 2218 O O . THR A 1 311 ? -10.473 29.767 -46.671 1.00 20.47 311 THR A O 1
ATOM 2222 N N . THR A 1 312 ? -12.134 28.247 -46.902 1.00 18.38 312 THR A N 1
ATOM 2223 C CA . THR A 1 312 ? -12.499 28.253 -45.474 1.00 17.58 312 THR A CA 1
ATOM 2224 C C . THR A 1 312 ? -11.821 27.073 -44.805 1.00 21.70 312 THR A C 1
ATOM 2225 O O . THR A 1 312 ? -11.753 26.003 -45.404 1.00 20.52 312 THR A O 1
ATOM 2229 N N . ILE A 1 313 ? -11.247 27.283 -43.604 1.00 18.59 313 ILE A N 1
ATOM 2230 C CA . ILE A 1 313 ? -10.519 26.239 -42.876 1.00 18.29 313 ILE A CA 1
ATOM 2231 C C . ILE A 1 313 ? -10.972 26.280 -41.430 1.00 21.89 313 ILE A C 1
ATOM 2232 O O . ILE A 1 313 ? -10.878 27.322 -40.778 1.00 21.41 313 ILE A O 1
ATOM 2237 N N . TYR A 1 314 ? -11.497 25.155 -40.936 1.00 18.29 314 TYR A N 1
ATOM 2238 C CA . TYR A 1 314 ? -12.095 25.105 -39.599 1.00 17.62 314 TYR A CA 1
ATOM 2239 C C . TYR A 1 314 ? -11.988 23.748 -38.941 1.00 21.82 314 TYR A C 1
ATOM 2240 O O . TYR A 1 314 ? -11.795 22.741 -39.623 1.00 20.51 314 TYR A O 1
ATOM 2249 N N . SER A 1 315 ? -12.189 23.723 -37.611 1.00 19.12 315 SER A N 1
ATOM 2250 C CA . SER A 1 315 ? -12.030 22.535 -36.783 1.00 18.92 315 SER A CA 1
ATOM 2251 C C . SER A 1 315 ? -13.226 22.228 -35.882 1.00 23.31 315 SER A C 1
ATOM 2252 O O . SER A 1 315 ? -13.827 23.145 -35.323 1.00 23.02 315 SER A O 1
ATOM 2255 N N . THR A 1 316 ? -13.495 20.928 -35.663 1.00 20.46 316 THR A N 1
ATOM 2256 C CA . THR A 1 316 ? -14.528 20.420 -34.746 1.00 20.49 316 THR A CA 1
ATOM 2257 C C . THR A 1 316 ? -14.230 20.908 -33.311 1.00 24.32 316 THR A C 1
ATOM 2258 O O . THR A 1 316 ? -15.154 21.218 -32.557 1.00 23.15 316 THR A O 1
ATOM 2262 N N . PHE A 1 317 ? -12.934 20.993 -32.959 1.00 21.12 317 PHE A N 1
ATOM 2263 C CA . PHE A 1 317 ? -12.469 21.352 -31.617 1.00 20.41 317 PHE A CA 1
ATOM 2264 C C . PHE A 1 317 ? -12.432 22.859 -31.361 1.00 24.44 317 PHE A C 1
ATOM 2265 O O . PHE A 1 317 ? -11.818 23.309 -30.391 1.00 23.82 317 PHE A O 1
ATOM 2273 N N . ASP A 1 318 ? -13.169 23.631 -32.181 1.00 20.89 318 ASP A N 1
ATOM 2274 C CA . ASP A 1 318 ? -13.317 25.077 -32.013 1.00 19.55 318 ASP A CA 1
ATOM 2275 C C . ASP A 1 318 ? -14.133 25.308 -30.720 1.00 22.67 318 ASP A C 1
ATOM 2276 O O . ASP A 1 318 ? -15.280 24.878 -30.636 1.00 21.47 318 ASP A O 1
ATOM 2281 N N . GLU A 1 319 ? -13.521 25.951 -29.714 1.00 19.37 319 GLU A N 1
ATOM 2282 C CA . GLU A 1 319 ? -14.134 26.212 -28.403 1.00 19.24 319 GLU A CA 1
ATOM 2283 C C . GLU A 1 319 ? -14.956 27.513 -28.355 1.00 24.06 319 GLU A C 1
ATOM 2284 O O . GLU A 1 319 ? -15.563 27.823 -27.328 1.00 24.66 319 GLU A O 1
ATOM 2290 N N . ILE A 1 320 ? -14.953 28.276 -29.453 1.00 21.19 320 ILE A N 1
ATOM 2291 C CA . ILE A 1 320 ? -15.626 29.575 -29.561 1.00 20.78 320 ILE A CA 1
ATOM 2292 C C . ILE A 1 320 ? -16.873 29.491 -30.426 1.00 21.96 320 ILE A C 1
ATOM 2293 O O . ILE A 1 320 ? -17.919 30.028 -30.062 1.00 20.71 320 ILE A O 1
ATOM 2298 N N . VAL A 1 321 ? -16.727 28.876 -31.601 1.00 18.87 321 VAL A N 1
ATOM 2299 C CA . VAL A 1 321 ? -17.768 28.776 -32.618 1.00 18.25 321 VAL A CA 1
ATOM 2300 C C . VAL A 1 321 ? -18.272 27.359 -32.737 1.00 22.97 321 VAL A C 1
ATOM 2301 O O . VAL A 1 321 ? -17.481 26.429 -32.872 1.00 22.71 321 VAL A O 1
ATOM 2305 N N . GLN A 1 322 ? -19.599 27.200 -32.689 1.00 19.56 322 GLN A N 1
ATOM 2306 C CA . GLN A 1 322 ? -20.260 25.925 -32.905 1.00 19.61 322 GLN A CA 1
ATOM 2307 C C . GLN A 1 322 ? -21.602 26.156 -33.598 1.00 23.96 322 GLN A C 1
ATOM 2308 O O . GLN A 1 322 ? -22.282 27.134 -33.290 1.00 24.02 322 GLN A O 1
ATOM 2314 N N . PRO A 1 323 ? -22.005 25.274 -34.531 1.00 19.73 323 PRO A N 1
ATOM 2315 C CA . PRO A 1 323 ? -21.284 24.084 -35.014 1.00 19.19 323 PRO A CA 1
ATOM 2316 C C . PRO A 1 323 ? -20.137 24.429 -35.978 1.00 21.51 323 PRO A C 1
ATOM 2317 O O . PRO A 1 323 ? -20.242 25.377 -36.768 1.00 19.14 323 PRO A O 1
ATOM 2321 N N . MET A 1 324 ? -19.024 23.684 -35.860 1.00 18.34 324 MET A N 1
ATOM 2322 C CA . MET A 1 324 ? -17.853 23.797 -36.734 1.00 17.70 324 MET A CA 1
ATOM 2323 C C . MET A 1 324 ? -17.492 22.432 -37.344 1.00 23.05 324 MET A C 1
ATOM 2324 O O . MET A 1 324 ? -16.329 22.141 -37.617 1.00 23.30 324 MET A O 1
ATOM 2329 N N . SER A 1 325 ? -18.520 21.599 -37.546 1.00 21.22 325 SER A N 1
ATOM 2330 C CA . SER A 1 325 ? -18.478 20.280 -38.186 1.00 21.29 325 SER A CA 1
ATOM 2331 C C . SER A 1 325 ? -19.867 20.035 -38.773 1.00 25.45 325 SER A C 1
ATOM 2332 O O . SER A 1 325 ? -20.816 20.746 -38.422 1.00 26.21 325 SER A O 1
ATOM 2335 N N . GLY A 1 326 ? -19.989 19.037 -39.637 1.00 21.46 326 GLY A N 1
ATOM 2336 C CA . GLY A 1 326 ? -21.271 18.723 -40.254 1.00 21.44 326 GLY A CA 1
ATOM 2337 C C . GLY A 1 326 ? -21.670 19.670 -41.367 1.00 23.58 326 GLY A C 1
ATOM 2338 O O . GLY A 1 326 ? -20.936 20.604 -41.702 1.00 23.14 326 GLY A O 1
ATOM 2339 N N . SER A 1 327 ? -22.849 19.435 -41.940 1.00 19.26 327 SER A N 1
ATOM 2340 C CA . SER A 1 327 ? -23.363 20.195 -43.074 1.00 18.67 327 SER A CA 1
ATOM 2341 C C . SER A 1 327 ? -23.812 21.606 -42.735 1.00 21.95 327 SER A C 1
ATOM 2342 O O . SER A 1 327 ? -23.940 22.420 -43.648 1.00 20.54 327 SER A O 1
ATOM 2345 N N . GLN A 1 328 ? -24.050 21.905 -41.437 1.00 18.66 328 GLN A N 1
ATOM 2346 C CA . GLN A 1 328 ? -24.505 23.240 -41.002 1.00 17.99 328 GLN A CA 1
ATOM 2347 C C . GLN A 1 328 ? -23.383 24.115 -40.424 1.00 21.80 328 GLN A C 1
ATOM 2348 O O . GLN A 1 328 ? -23.669 25.208 -39.943 1.00 21.63 328 GLN A O 1
ATOM 2354 N N . ALA A 1 329 ? -22.116 23.645 -40.471 1.00 18.25 329 ALA A N 1
ATOM 2355 C CA . ALA A 1 329 ? -20.943 24.366 -39.951 1.00 17.26 329 ALA A CA 1
ATOM 2356 C C . ALA A 1 329 ? -20.950 25.843 -40.334 1.00 20.54 329 ALA A C 1
ATOM 2357 O O . ALA A 1 329 ? -21.211 26.186 -41.489 1.00 18.89 329 ALA A O 1
ATOM 2359 N N . SER A 1 330 ? -20.708 26.718 -39.340 1.00 17.01 330 SER A N 1
ATOM 2360 C CA . SER A 1 330 ? -20.717 28.173 -39.498 1.00 15.98 330 SER A CA 1
ATOM 2361 C C . SER A 1 330 ? -19.734 28.678 -40.558 1.00 19.15 330 SER A C 1
ATOM 2362 O O . SER A 1 330 ? -19.965 29.720 -41.174 1.00 18.39 330 SER A O 1
ATOM 2365 N N . ALA A 1 331 ? -18.648 27.940 -40.763 1.00 15.98 331 ALA A N 1
ATOM 2366 C CA . ALA A 1 331 ? -17.596 28.301 -41.703 1.00 16.24 331 ALA A CA 1
ATOM 2367 C C . ALA A 1 331 ? -17.931 28.067 -43.161 1.00 20.13 331 ALA A C 1
ATOM 2368 O O . ALA A 1 331 ? -17.247 28.604 -44.024 1.00 20.70 331 ALA A O 1
ATOM 2370 N N . ILE A 1 332 ? -18.965 27.273 -43.448 1.00 16.61 332 ILE A N 1
ATOM 2371 C CA . ILE A 1 332 ? -19.317 26.912 -44.819 1.00 15.78 332 ILE A CA 1
ATOM 2372 C C . ILE A 1 332 ? -19.905 28.075 -45.615 1.00 20.55 332 ILE A C 1
ATOM 2373 O O . ILE A 1 332 ? -20.827 28.744 -45.158 1.00 19.87 332 ILE A O 1
ATOM 2378 N N . LEU A 1 333 ? -19.366 28.288 -46.821 1.00 17.34 333 LEU A N 1
ATOM 2379 C CA . LEU A 1 333 ? -19.913 29.228 -47.784 1.00 17.42 333 LEU A CA 1
ATOM 2380 C C . LEU A 1 333 ? -20.366 28.425 -48.983 1.00 22.03 333 LEU A C 1
ATOM 2381 O O . LEU A 1 333 ? -19.710 27.452 -49.376 1.00 22.57 333 LEU A O 1
ATOM 2386 N N . SER A 1 334 ? -21.493 28.820 -49.559 1.00 17.95 334 SER A N 1
ATOM 2387 C CA . SER A 1 334 ? -21.984 28.206 -50.787 1.00 17.86 334 SER A CA 1
ATOM 2388 C C . SER A 1 334 ? -21.252 28.916 -51.929 1.00 20.85 334 SER A C 1
ATOM 2389 O O . SER A 1 334 ? -20.497 29.866 -51.679 1.00 19.46 334 SER A O 1
ATOM 2392 N N . ASP A 1 335 ? -21.470 28.471 -53.166 1.00 18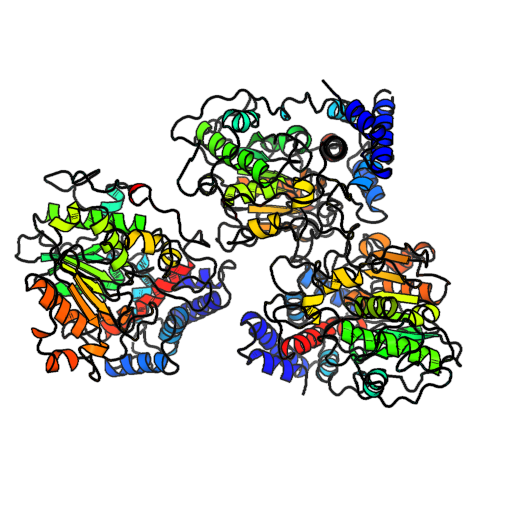.21 335 ASP A N 1
ATOM 2393 C CA . ASP A 1 335 ? -20.823 29.093 -54.307 1.00 18.74 335 ASP A CA 1
ATOM 2394 C C . ASP A 1 335 ? -21.796 29.370 -55.459 1.00 23.64 335 ASP A C 1
ATOM 2395 O O . ASP A 1 335 ? -21.498 29.037 -56.603 1.00 22.89 335 ASP A O 1
ATOM 2400 N N . SER A 1 336 ? -22.930 30.031 -55.166 1.00 20.34 336 SER A N 1
ATOM 2401 C CA . SER A 1 336 ? -23.943 30.368 -56.170 1.00 20.01 336 SER A CA 1
ATOM 2402 C C . SER A 1 336 ? -23.444 31.346 -57.252 1.00 23.55 336 SER A C 1
ATOM 2403 O O . SER A 1 336 ? -23.991 31.353 -58.359 1.00 22.48 336 SER A O 1
ATOM 2406 N N . ARG A 1 337 ? -22.389 32.135 -56.953 1.00 19.81 337 ARG A N 1
ATOM 2407 C CA . ARG A 1 337 ? -21.803 33.064 -57.933 1.00 19.87 337 ARG A CA 1
ATOM 2408 C C . ARG A 1 337 ? -20.830 32.360 -58.869 1.00 24.06 337 ARG A C 1
ATOM 2409 O O . ARG A 1 337 ? -20.487 32.913 -59.913 1.00 25.35 337 ARG A O 1
ATOM 2417 N N . ALA A 1 338 ? -20.399 31.136 -58.504 1.00 19.66 338 ALA A N 1
ATOM 2418 C CA . ALA A 1 338 ? -19.444 30.299 -59.244 1.00 20.16 338 ALA A CA 1
ATOM 2419 C C . ALA A 1 338 ? -18.068 30.981 -59.302 1.00 27.10 338 ALA A C 1
ATOM 2420 O O . ALA A 1 338 ? -17.495 31.155 -60.378 1.00 27.98 338 ALA A O 1
ATOM 2422 N N . VAL A 1 339 ? -17.551 31.384 -58.132 1.00 24.50 339 VAL A N 1
ATOM 2423 C CA . VAL A 1 339 ? -16.233 32.023 -58.026 1.00 25.11 339 VAL A CA 1
ATOM 2424 C C . VAL A 1 339 ? -15.163 31.019 -57.542 1.00 28.48 339 VAL A C 1
ATOM 2425 O O . VAL A 1 339 ? -13.970 31.306 -57.608 1.00 28.54 339 VAL A O 1
ATOM 2429 N N . GLY A 1 340 ? -15.615 29.853 -57.078 1.00 23.46 340 GLY A N 1
ATOM 2430 C CA . GLY A 1 340 ? -14.763 28.802 -56.544 1.00 21.98 340 GLY A CA 1
ATOM 2431 C C . GLY A 1 340 ? -14.700 28.910 -55.035 1.00 25.00 340 GLY A C 1
ATOM 2432 O O . GLY A 1 340 ? -14.359 29.968 -54.495 1.00 23.70 340 GLY A O 1
ATOM 2433 N N . VAL A 1 341 ? -15.073 27.831 -54.346 1.00 21.55 341 VAL A N 1
ATOM 2434 C CA . VAL A 1 341 ? -15.084 27.752 -52.880 1.00 20.52 341 VAL A CA 1
ATOM 2435 C C . VAL A 1 341 ? -14.599 26.377 -52.447 1.00 23.26 341 VAL A C 1
ATOM 2436 O O . VAL A 1 341 ? -14.993 25.375 -53.033 1.00 22.12 341 VAL A O 1
ATOM 2440 N N . SER A 1 342 ? -13.779 26.334 -51.397 1.00 19.77 342 SER A N 1
ATOM 2441 C CA . SER A 1 342 ? -13.394 25.084 -50.766 1.00 19.31 342 SER A CA 1
ATOM 2442 C C . SER A 1 342 ? -13.654 25.261 -49.277 1.00 20.43 342 SER A C 1
ATOM 2443 O O . SER A 1 342 ? -13.252 26.268 -48.698 1.00 19.33 342 SER A O 1
ATOM 2446 N N . ASN A 1 343 ? -14.432 24.346 -48.697 1.00 17.72 343 ASN A N 1
ATOM 2447 C CA . ASN A 1 343 ? -14.785 24.355 -47.277 1.00 17.51 343 ASN A CA 1
ATOM 2448 C C . ASN A 1 343 ? -14.031 23.206 -46.669 1.00 22.71 343 ASN A C 1
ATOM 2449 O O . ASN A 1 343 ? -14.344 22.039 -46.908 1.00 22.22 343 ASN A O 1
ATOM 2454 N N . ASN A 1 344 ? -12.964 23.554 -45.955 1.00 19.95 344 ASN A N 1
ATOM 2455 C CA . ASN A 1 344 ? -11.985 22.605 -45.464 1.00 20.16 344 ASN A CA 1
ATOM 2456 C C . ASN A 1 344 ? -12.067 22.325 -43.968 1.00 23.16 344 ASN A C 1
ATOM 2457 O O . ASN A 1 344 ? -11.544 23.078 -43.146 1.00 21.87 344 ASN A O 1
ATOM 2462 N N . HIS A 1 345 ? -12.726 21.203 -43.634 1.00 19.87 345 HIS A N 1
ATOM 2463 C CA . HIS A 1 345 ? -12.902 20.714 -42.269 1.00 18.58 345 HIS A CA 1
ATOM 2464 C C . HIS A 1 345 ? -11.709 19.825 -41.945 1.00 22.75 345 HIS A C 1
ATOM 2465 O O . HIS A 1 345 ? -11.519 18.789 -42.592 1.00 21.69 345 HIS A O 1
ATOM 2472 N N . LEU A 1 346 ? -10.881 20.248 -40.967 1.00 20.58 346 LEU A N 1
ATOM 2473 C CA . LEU A 1 346 ? -9.660 19.524 -40.573 1.00 20.93 346 LEU A CA 1
ATOM 2474 C C . LEU A 1 346 ? -9.874 18.045 -40.301 1.00 24.55 346 LEU A C 1
ATOM 2475 O O . LEU A 1 346 ? -9.118 17.223 -40.806 1.00 24.03 346 LEU A O 1
ATOM 2480 N N . GLN A 1 347 ? -10.905 17.718 -39.506 1.00 21.66 347 GLN A N 1
ATOM 2481 C CA . GLN A 1 347 ? -11.237 16.362 -39.060 1.00 22.16 347 GLN A CA 1
ATOM 2482 C C . GLN A 1 347 ? -11.841 15.480 -40.165 1.00 27.85 347 GLN A C 1
ATOM 2483 O O . GLN A 1 347 ? -11.986 14.277 -39.961 1.00 29.84 347 GLN A O 1
ATOM 2489 N N . THR A 1 348 ? -12.150 16.056 -41.338 1.00 24.47 348 THR A N 1
ATOM 2490 C CA . THR A 1 348 ? -12.628 15.302 -42.500 1.00 23.96 348 THR A CA 1
ATOM 2491 C C . THR A 1 348 ? -11.420 15.004 -43.394 1.00 28.22 348 THR A C 1
ATOM 2492 O O . THR A 1 348 ? -11.123 13.838 -43.638 1.00 28.77 348 THR A O 1
ATOM 2496 N N . ILE A 1 349 ? -10.737 16.060 -43.881 1.00 24.95 349 ILE A N 1
ATOM 2497 C CA . ILE A 1 349 ? -9.573 15.959 -44.772 1.00 25.35 349 ILE A CA 1
ATOM 2498 C C . ILE A 1 349 ? -8.424 15.174 -44.122 1.00 30.71 349 ILE A C 1
ATOM 2499 O O . ILE A 1 349 ? -7.833 14.316 -44.784 1.00 30.45 349 ILE A O 1
ATOM 2504 N N . CYS A 1 350 ? -8.134 15.447 -42.830 1.00 27.58 350 CYS A N 1
ATOM 2505 C CA . CYS A 1 350 ? -7.070 14.761 -42.091 1.00 28.53 350 CYS A CA 1
ATOM 2506 C C . CYS A 1 350 ? -7.624 13.877 -40.963 1.00 33.29 350 CYS A C 1
ATOM 2507 O O . CYS A 1 350 ? -7.016 13.788 -39.898 1.00 33.67 350 CYS A O 1
ATOM 2510 N N . GLY A 1 351 ? -8.762 13.223 -41.217 1.00 30.03 351 GLY A N 1
ATOM 2511 C CA . GLY A 1 351 ? -9.420 12.332 -40.264 1.00 29.72 351 GLY A CA 1
ATOM 2512 C C . GLY A 1 351 ? -8.521 11.222 -39.762 1.00 33.69 351 GLY A C 1
ATOM 2513 O O . GLY A 1 351 ? -7.897 10.520 -40.566 1.00 33.17 351 GLY A O 1
ATOM 2514 N N . GLY A 1 352 ? -8.406 11.123 -38.433 1.00 30.53 352 GLY A N 1
ATOM 2515 C CA . GLY A 1 352 ? -7.577 10.130 -37.748 1.00 31.19 352 GLY A CA 1
ATOM 2516 C C . GLY A 1 352 ? -6.084 10.295 -37.964 1.00 36.13 352 GLY A C 1
ATOM 2517 O O . GLY A 1 352 ? -5.329 9.333 -37.816 1.00 37.54 352 GLY A O 1
ATOM 2518 N N . LYS A 1 353 ? -5.649 11.517 -38.329 1.00 32.06 353 LYS A N 1
ATOM 2519 C CA . LYS A 1 353 ? -4.248 11.862 -38.583 1.00 31.85 353 LYS A CA 1
ATOM 2520 C C . LYS A 1 353 ? -3.826 13.040 -37.680 1.00 33.91 353 LYS A C 1
ATOM 2521 O O . LYS A 1 353 ? -4.709 13.775 -37.229 1.00 32.64 353 LYS A O 1
ATOM 2527 N N . PRO A 1 354 ? -2.507 13.259 -37.417 1.00 30.89 354 PRO A N 1
ATOM 2528 C CA . PRO A 1 354 ? -2.098 14.364 -36.523 1.00 30.29 354 PRO A CA 1
ATOM 2529 C C . PRO A 1 354 ? -2.684 15.751 -36.830 1.00 32.07 354 PRO A C 1
ATOM 2530 O O . PRO A 1 354 ? -3.116 16.424 -35.898 1.00 32.46 354 PRO A O 1
ATOM 2534 N N . ALA A 1 355 ? -2.735 16.162 -38.111 1.00 26.74 355 ALA A N 1
ATOM 2535 C CA . ALA A 1 355 ? -3.280 17.462 -38.523 1.00 25.19 355 ALA A CA 1
ATOM 2536 C C . ALA A 1 355 ? -4.805 17.579 -38.334 1.00 27.82 355 ALA A C 1
ATOM 2537 O O . ALA A 1 355 ? -5.344 18.688 -38.364 1.00 26.53 355 ALA A O 1
ATOM 2539 N N . GLY A 1 356 ? -5.473 16.444 -38.135 1.00 25.14 356 GLY A N 1
ATOM 2540 C CA . GLY A 1 356 ? -6.904 16.388 -37.863 1.00 24.61 356 GLY A CA 1
ATOM 2541 C C . GLY A 1 356 ? -7.206 16.255 -36.379 1.00 29.14 356 GLY A C 1
ATOM 2542 O O . GLY A 1 356 ? -8.321 15.892 -36.002 1.00 28.73 356 GLY A O 1
ATOM 2543 N N . GLY A 1 357 ? -6.210 16.555 -35.542 1.00 26.26 357 GLY A N 1
ATOM 2544 C CA . GLY A 1 357 ? -6.308 16.468 -34.090 1.00 26.29 357 GLY A CA 1
ATOM 2545 C C . GLY A 1 357 ? -7.000 17.644 -33.429 1.00 29.88 357 GLY A C 1
ATOM 2546 O O . GLY A 1 357 ? -7.818 18.329 -34.054 1.00 27.95 357 GLY A O 1
ATOM 2547 N N . VAL A 1 358 ? -6.669 17.877 -32.146 1.00 26.44 358 VAL A N 1
ATOM 2548 C CA . VAL A 1 358 ? -7.278 18.930 -31.329 1.00 25.35 358 VAL A CA 1
ATOM 2549 C C . VAL A 1 358 ? -6.704 20.307 -31.687 1.00 28.74 358 VAL A C 1
ATOM 2550 O O . VAL A 1 358 ? -5.686 20.735 -31.133 1.00 29.95 358 VAL A O 1
ATOM 2554 N N . TYR A 1 359 ? -7.361 20.983 -32.640 1.00 23.44 359 TYR A N 1
ATOM 2555 C CA . TYR A 1 359 ? -7.004 22.328 -33.064 1.00 21.84 359 TYR A CA 1
ATOM 2556 C C . TYR A 1 359 ? -8.121 23.252 -32.687 1.00 24.44 359 TYR A C 1
ATOM 2557 O O . TYR A 1 359 ? -9.238 23.135 -33.186 1.00 22.47 359 TYR A O 1
ATOM 2566 N N . THR A 1 360 ? -7.820 24.157 -31.766 1.00 21.94 360 THR A N 1
ATOM 2567 C CA . THR A 1 360 ? -8.763 25.135 -31.227 1.00 21.41 360 THR A CA 1
ATOM 2568 C C . THR A 1 360 ? -9.118 26.194 -32.293 1.00 24.63 360 THR A C 1
ATOM 2569 O O . THR A 1 360 ? -8.604 26.150 -33.415 1.00 24.13 360 THR A O 1
ATOM 2573 N N . HIS A 1 361 ? -9.989 27.144 -31.930 1.00 20.01 361 HIS A N 1
ATOM 2574 C CA . HIS A 1 361 ? -10.403 28.262 -32.777 1.00 18.22 361 HIS A CA 1
ATOM 2575 C C . HIS A 1 361 ? -9.142 29.005 -33.241 1.00 22.08 361 HIS A C 1
ATOM 2576 O O . HIS A 1 361 ? -8.971 29.234 -34.438 1.00 21.59 361 HIS A O 1
ATOM 2583 N N . GLU A 1 362 ? -8.241 29.320 -32.285 1.00 19.51 362 GLU A N 1
ATOM 2584 C CA . GLU A 1 362 ? -6.936 29.961 -32.503 1.00 19.25 362 GLU A CA 1
ATOM 2585 C C . GLU A 1 362 ? -5.930 28.975 -33.102 1.00 24.38 362 GLU A C 1
ATOM 2586 O O . GLU A 1 362 ? -5.121 29.374 -33.929 1.00 25.05 362 GLU A O 1
ATOM 2592 N N . GLY A 1 363 ? -6.033 27.700 -32.718 1.00 21.35 363 GLY A N 1
ATOM 2593 C CA . GLY A 1 363 ? -5.164 26.612 -33.169 1.00 21.35 363 GLY A CA 1
ATOM 2594 C C . GLY A 1 363 ? -5.108 26.364 -34.660 1.00 25.26 363 GLY A C 1
ATOM 2595 O O . GLY A 1 363 ? -4.089 25.887 -35.159 1.00 26.03 363 GLY A O 1
ATOM 2596 N N . VAL A 1 364 ? -6.186 26.693 -35.396 1.00 21.02 364 VAL A N 1
ATOM 2597 C CA . VAL A 1 364 ? -6.208 26.519 -36.858 1.00 20.07 364 VAL A CA 1
ATOM 2598 C C . VAL A 1 364 ? -5.122 27.425 -37.516 1.00 22.75 364 VAL A C 1
ATOM 2599 O O . VAL A 1 364 ? -4.572 27.057 -38.557 1.00 22.22 364 VAL A O 1
ATOM 2603 N N . LEU A 1 365 ? -4.739 28.545 -36.846 1.00 19.32 365 LEU A N 1
ATOM 2604 C CA . LEU A 1 365 ? -3.675 29.453 -37.316 1.00 18.80 365 LEU A CA 1
ATOM 2605 C C . LEU A 1 365 ? -2.300 28.760 -37.414 1.00 23.29 365 LEU A C 1
ATOM 2606 O O . LEU A 1 365 ? -1.444 29.198 -38.189 1.00 22.87 365 LEU A O 1
ATOM 2611 N N . TYR A 1 366 ? -2.085 27.695 -36.623 1.00 21.08 366 TYR A N 1
ATOM 2612 C CA . TYR A 1 366 ? -0.828 26.951 -36.664 1.00 22.12 366 TYR A CA 1
ATOM 2613 C C . TYR A 1 366 ? -1.026 25.524 -37.202 1.00 26.08 366 TYR A C 1
ATOM 2614 O O . TYR A 1 366 ? -0.144 24.684 -37.044 1.00 26.80 366 TYR A O 1
ATOM 2623 N N . ASN A 1 367 ? -2.175 25.253 -37.844 1.00 22.23 367 ASN A N 1
ATOM 2624 C CA . ASN A 1 367 ? -2.461 23.927 -38.397 1.00 22.09 367 ASN A CA 1
ATOM 2625 C C . ASN A 1 367 ? -1.715 23.695 -39.738 1.00 26.96 367 ASN A C 1
ATOM 2626 O O . ASN A 1 367 ? -1.771 24.562 -40.613 1.00 26.07 367 ASN A O 1
ATOM 2631 N N . PRO A 1 368 ? -1.024 22.539 -39.920 1.00 24.88 368 PRO A N 1
ATOM 2632 C CA . PRO A 1 368 ? -0.269 22.321 -41.172 1.00 24.75 368 PRO A CA 1
ATOM 2633 C C . PRO A 1 368 ? -1.117 22.256 -42.435 1.00 27.34 368 PRO A C 1
ATOM 2634 O O . PRO A 1 368 ? -0.662 22.723 -43.479 1.00 27.33 368 PRO A O 1
ATOM 2638 N N . LEU A 1 369 ? -2.341 21.702 -42.341 1.00 23.09 369 LEU A N 1
ATOM 2639 C CA . LEU A 1 369 ? -3.272 21.635 -43.469 1.00 23.19 369 LEU A CA 1
ATOM 2640 C C . LEU A 1 369 ? -3.760 23.047 -43.824 1.00 26.24 369 LEU A C 1
ATOM 2641 O O . LEU A 1 369 ? -3.806 23.382 -45.008 1.00 25.29 369 LEU A O 1
ATOM 2646 N N . ALA A 1 370 ? -4.052 23.889 -42.799 1.00 22.35 370 ALA A N 1
ATOM 2647 C CA . ALA A 1 370 ? -4.473 25.282 -43.006 1.00 21.39 370 ALA A CA 1
ATOM 2648 C C . ALA A 1 370 ? -3.424 26.039 -43.838 1.00 23.87 370 ALA A C 1
ATOM 2649 O O . ALA A 1 370 ? -3.780 26.707 -44.809 1.00 23.52 370 ALA A O 1
ATOM 2651 N N . TRP A 1 371 ? -2.136 25.875 -43.486 1.00 20.81 371 TRP A N 1
ATOM 2652 C CA . TRP A 1 371 ? -0.985 26.473 -44.175 1.00 21.21 371 TRP A CA 1
ATOM 2653 C C . TRP A 1 371 ? -0.811 25.945 -45.590 1.00 25.68 371 TRP A C 1
ATOM 2654 O O . TRP A 1 371 ? -0.635 26.744 -46.508 1.00 25.79 371 TRP A O 1
ATOM 2665 N N . ALA A 1 372 ? -0.887 24.608 -45.770 1.00 21.98 372 ALA A N 1
ATOM 2666 C CA . ALA A 1 372 ? -0.758 23.965 -47.077 1.00 22.66 372 ALA A CA 1
ATOM 2667 C C . ALA A 1 372 ? -1.886 24.421 -48.014 1.00 27.53 372 ALA A C 1
ATOM 2668 O O . ALA A 1 372 ? -1.640 24.648 -49.197 1.00 27.76 372 ALA A O 1
ATOM 2670 N N . LEU A 1 373 ? -3.102 24.624 -47.468 1.00 23.15 373 LEU A N 1
ATOM 2671 C CA . LEU A 1 373 ? -4.239 25.112 -48.247 1.00 22.05 373 LEU A CA 1
ATOM 2672 C C . LEU A 1 373 ? -4.073 26.580 -48.607 1.00 25.36 373 LEU A C 1
ATOM 2673 O O . LEU A 1 373 ? -4.425 26.967 -49.720 1.00 24.61 373 LEU A O 1
ATOM 2678 N N . ALA A 1 374 ? -3.520 27.392 -47.678 1.00 21.73 374 ALA A N 1
ATOM 2679 C CA . ALA A 1 374 ? -3.266 28.815 -47.915 1.00 21.66 374 ALA A CA 1
ATOM 2680 C C . ALA A 1 374 ? -2.257 28.982 -49.065 1.00 25.36 374 ALA A C 1
ATOM 2681 O O . ALA A 1 374 ? -2.491 29.781 -49.962 1.00 25.24 374 ALA A O 1
ATOM 2683 N N . VAL A 1 375 ? -1.169 28.186 -49.050 1.00 22.54 375 VAL A N 1
ATOM 2684 C CA . VAL A 1 375 ? -0.094 28.171 -50.052 1.00 22.76 375 VAL A CA 1
ATOM 2685 C C . VAL A 1 375 ? -0.662 27.720 -51.403 1.00 27.96 375 VAL A C 1
ATOM 2686 O O . VAL A 1 375 ? -0.432 28.383 -52.416 1.00 28.94 375 VAL A O 1
ATOM 2690 N N . ASP A 1 376 ? -1.443 26.630 -51.403 1.00 23.70 376 ASP A N 1
ATOM 2691 C CA . ASP A 1 376 ? -2.084 26.113 -52.611 1.00 23.37 376 ASP A CA 1
ATOM 2692 C C . ASP A 1 376 ? -3.075 27.131 -53.217 1.00 27.75 376 ASP A C 1
ATOM 2693 O O . ASP A 1 376 ? -3.103 27.280 -54.439 1.00 29.22 376 ASP A O 1
ATOM 2698 N N . ALA A 1 377 ? -3.857 27.838 -52.371 1.00 22.67 377 ALA A N 1
ATOM 2699 C CA . ALA A 1 377 ? -4.818 28.863 -52.806 1.00 22.05 377 ALA A CA 1
ATOM 2700 C C . ALA A 1 377 ? -4.117 30.020 -53.516 1.00 26.18 377 ALA A C 1
ATOM 2701 O O . ALA A 1 377 ? -4.591 30.483 -54.552 1.00 25.29 377 ALA A O 1
ATOM 2703 N N . LEU A 1 378 ? -2.993 30.484 -52.949 1.00 23.54 378 LEU A N 1
ATOM 2704 C CA . LEU A 1 378 ? -2.212 31.597 -53.482 1.00 23.92 378 LEU A CA 1
ATOM 2705 C C . LEU A 1 378 ? -1.453 31.265 -54.767 1.00 29.60 378 LEU A C 1
ATOM 2706 O O . LEU A 1 378 ? -1.146 32.179 -55.530 1.00 30.66 378 LEU A O 1
ATOM 2711 N N . SER A 1 379 ? -1.162 29.975 -55.015 1.00 26.44 379 SER A N 1
ATOM 2712 C CA . SER A 1 379 ? -0.408 29.542 -56.196 1.00 27.79 379 SER A CA 1
ATOM 2713 C C . SER A 1 379 ? -1.276 29.066 -57.369 1.00 32.37 379 SER A C 1
ATOM 2714 O O . SER A 1 379 ? -0.748 28.815 -58.450 1.00 32.36 379 SER A O 1
ATOM 2717 N N . HIS A 1 380 ? -2.600 28.969 -57.174 1.00 29.06 380 HIS A N 1
ATOM 2718 C CA . HIS A 1 380 ? -3.511 28.513 -58.224 1.00 29.13 380 HIS A CA 1
ATOM 2719 C C . HIS A 1 380 ? -4.711 29.430 -58.374 1.00 32.41 380 HIS A C 1
ATOM 2720 O O . HIS A 1 380 ? -5.151 30.024 -57.388 1.00 29.79 380 HIS A O 1
ATOM 2727 N N . ASP A 1 381 ? -5.294 29.488 -59.601 1.00 29.47 381 ASP A N 1
ATOM 2728 C CA . ASP A 1 381 ? -6.536 30.223 -59.844 1.00 28.26 381 ASP A CA 1
ATOM 2729 C C . ASP A 1 381 ? -7.600 29.483 -59.027 1.00 29.50 381 ASP A C 1
ATOM 2730 O O . ASP A 1 381 ? -7.538 28.255 -58.901 1.00 29.15 381 ASP A O 1
ATOM 2735 N N . GLY A 1 382 ? -8.509 30.231 -58.425 1.00 23.90 382 GLY A N 1
ATOM 2736 C CA . GLY A 1 382 ? -9.529 29.649 -57.571 1.00 22.72 382 GLY A CA 1
ATOM 2737 C C . GLY A 1 382 ? -9.033 29.389 -56.157 1.00 26.18 382 GLY A C 1
ATOM 2738 O O . GLY A 1 382 ? -7.928 29.811 -55.786 1.00 25.01 382 GLY A O 1
ATOM 2739 N N . PRO A 1 383 ? -9.841 28.684 -55.333 1.00 22.08 383 PRO A N 1
ATOM 2740 C CA . PRO A 1 383 ? -9.438 28.442 -53.933 1.00 21.15 383 PRO A CA 1
ATOM 2741 C C . PRO A 1 383 ? -8.422 27.313 -53.736 1.00 26.20 383 PRO A C 1
ATOM 2742 O O . PRO A 1 383 ? -8.019 26.649 -54.695 1.00 27.25 383 PRO A O 1
ATOM 2746 N N . GLY A 1 384 ? -8.036 27.095 -52.481 1.00 22.69 384 GLY A N 1
ATOM 2747 C CA . GLY A 1 384 ? -7.158 26.001 -52.079 1.00 22.46 384 GLY A CA 1
ATOM 2748 C C . GLY A 1 384 ? -7.869 24.688 -52.325 1.00 25.36 384 GLY A C 1
ATOM 2749 O O . GLY A 1 384 ? -9.081 24.609 -52.141 1.00 24.15 384 GLY A O 1
ATOM 2750 N N . ASP A 1 385 ? -7.149 23.680 -52.815 1.00 22.26 385 ASP A N 1
ATOM 2751 C CA . ASP A 1 385 ? -7.722 22.386 -53.156 1.00 22.43 385 ASP A CA 1
ATOM 2752 C C . ASP A 1 385 ? -6.948 21.262 -52.463 1.00 28.59 385 ASP A C 1
ATOM 2753 O O . ASP A 1 385 ? -5.782 21.041 -52.810 1.00 29.40 385 ASP A O 1
ATOM 2758 N N . PRO A 1 386 ? -7.577 20.521 -51.509 1.00 25.51 386 PRO A N 1
ATOM 2759 C CA . PRO A 1 386 ? -6.847 19.434 -50.827 1.00 25.89 386 PRO A CA 1
ATOM 2760 C C . PRO A 1 386 ? -6.406 18.288 -51.743 1.00 31.10 386 PRO A C 1
ATOM 2761 O O . PRO A 1 386 ? -5.444 17.582 -51.411 1.00 29.94 386 PRO A O 1
ATOM 2765 N N . SER A 1 387 ? -7.074 18.125 -52.911 1.00 28.51 387 SER A N 1
ATOM 2766 C CA . SER A 1 387 ? -6.734 17.080 -53.885 1.00 29.60 387 SER A CA 1
ATOM 2767 C C . SER A 1 387 ? -5.390 17.348 -54.591 1.00 35.15 387 SER A C 1
ATOM 2768 O O . SER A 1 387 ? -4.821 16.424 -55.173 1.00 36.79 387 SER A O 1
ATOM 2771 N N . ARG A 1 388 ? -4.878 18.601 -54.522 1.00 31.14 388 ARG A N 1
ATOM 2772 C CA . ARG A 1 388 ? -3.590 18.994 -55.113 1.00 31.04 388 ARG A CA 1
ATOM 2773 C C . ARG A 1 388 ? -2.457 18.850 -54.105 1.00 35.78 388 ARG A C 1
ATOM 2774 O O . ARG A 1 388 ? -1.294 19.063 -54.448 1.00 37.37 388 ARG A O 1
ATOM 2782 N N . LEU A 1 389 ? -2.788 18.498 -52.860 1.00 32.09 389 LEU A N 1
ATOM 2783 C CA . LEU A 1 389 ? -1.798 18.353 -51.795 1.00 32.12 389 LEU A CA 1
ATOM 2784 C C . LEU A 1 389 ? -1.405 16.904 -51.552 1.00 35.12 389 LEU A C 1
ATOM 2785 O O . LEU A 1 389 ? -2.210 15.997 -51.766 1.00 33.83 389 LEU A O 1
ATOM 2790 N N . ASP A 1 390 ? -0.177 16.697 -51.051 1.00 31.77 390 ASP A N 1
ATOM 2791 C CA . ASP A 1 390 ? 0.294 15.380 -50.642 1.00 31.69 390 ASP A CA 1
ATOM 2792 C C . ASP A 1 390 ? -0.224 15.262 -49.203 1.00 34.63 390 ASP A C 1
ATOM 2793 O O . ASP A 1 390 ? 0.451 15.692 -48.264 1.00 34.07 390 ASP A O 1
ATOM 2798 N N . LEU A 1 391 ? -1.465 14.753 -49.047 1.00 31.15 391 LEU A N 1
ATOM 2799 C CA . LEU A 1 391 ? -2.137 14.653 -47.747 1.00 30.68 391 LEU A CA 1
ATOM 2800 C C . LEU A 1 391 ? -1.450 13.717 -46.755 1.00 36.25 391 LEU A C 1
ATOM 2801 O O . LEU A 1 391 ? -1.542 13.982 -45.563 1.00 36.14 391 LEU A O 1
ATOM 2806 N N . ASP A 1 392 ? -0.716 12.686 -47.209 1.00 34.39 392 ASP A N 1
ATOM 2807 C CA . ASP A 1 392 ? 0.019 11.805 -46.282 1.00 35.22 392 ASP A CA 1
ATOM 2808 C C . ASP A 1 392 ? 1.085 12.603 -45.510 1.00 38.19 392 ASP A C 1
ATOM 2809 O O . ASP A 1 392 ? 1.209 12.446 -44.294 1.00 38.14 392 ASP A O 1
ATOM 2814 N N . VAL A 1 393 ? 1.809 13.494 -46.215 1.00 33.87 393 VAL A N 1
ATOM 2815 C CA . VAL A 1 393 ? 2.843 14.351 -45.638 1.00 33.07 393 VAL A CA 1
ATOM 2816 C C . VAL A 1 393 ? 2.183 15.472 -44.806 1.00 36.74 393 VAL A C 1
ATOM 2817 O O . VAL A 1 393 ? 2.523 15.640 -43.636 1.00 36.81 393 VAL A O 1
ATOM 2821 N N . VAL A 1 394 ? 1.232 16.216 -45.406 1.00 31.49 394 VAL A N 1
ATOM 2822 C CA . VAL A 1 394 ? 0.542 17.339 -44.763 1.00 29.64 394 VAL A CA 1
ATOM 2823 C C . VAL A 1 394 ? -0.214 16.902 -43.484 1.00 33.51 394 VAL A C 1
ATOM 2824 O O . VAL A 1 394 ? -0.008 17.511 -42.429 1.00 32.12 394 VAL A O 1
ATOM 2828 N N . CYS A 1 395 ? -1.047 15.839 -43.570 1.00 30.82 395 CYS A N 1
ATOM 2829 C CA . CYS A 1 395 ? -1.823 15.342 -42.426 1.00 30.69 395 CYS A CA 1
ATOM 2830 C C . CYS A 1 395 ? -0.951 14.709 -41.333 1.00 33.68 395 CYS A C 1
ATOM 2831 O O . CYS A 1 395 ? -1.366 14.685 -40.179 1.00 32.70 395 CYS A O 1
ATOM 2834 N N . GLY A 1 396 ? 0.246 14.251 -41.701 1.00 30.51 396 GLY A N 1
ATOM 2835 C CA . GLY A 1 396 ? 1.218 13.653 -40.788 1.00 30.70 396 GLY A CA 1
ATOM 2836 C C . GLY A 1 396 ? 1.902 14.655 -39.874 1.00 33.84 396 GLY A C 1
ATOM 2837 O O . GLY A 1 396 ? 2.487 14.275 -38.859 1.00 33.72 396 GLY A O 1
ATOM 2838 N N . ARG A 1 397 ? 1.840 15.944 -40.233 1.00 29.80 397 ARG A N 1
ATOM 2839 C CA . ARG A 1 397 ? 2.432 17.038 -39.467 1.00 29.06 397 ARG A CA 1
ATOM 2840 C C . ARG A 1 397 ? 1.481 17.520 -38.360 1.00 30.22 397 ARG A C 1
ATOM 2841 O O . ARG A 1 397 ? 0.273 17.291 -38.430 1.00 28.07 397 ARG A O 1
ATOM 2849 N N . VAL A 1 398 ? 2.036 18.214 -37.358 1.00 26.98 398 VAL A N 1
ATOM 2850 C CA . VAL A 1 398 ? 1.292 18.836 -36.255 1.00 26.21 398 VAL A CA 1
ATOM 2851 C C . VAL A 1 398 ? 1.369 20.363 -36.380 1.00 29.59 398 VAL A C 1
ATOM 2852 O O . VAL A 1 398 ? 0.509 21.084 -35.874 1.00 29.19 398 VAL A O 1
ATOM 2856 N N . LEU A 1 399 ? 2.412 20.844 -37.062 1.00 25.61 399 LEU A N 1
ATOM 2857 C CA . LEU A 1 399 ? 2.669 22.255 -37.318 1.00 24.31 399 LEU A CA 1
ATOM 2858 C C . LEU A 1 399 ? 3.203 22.397 -38.739 1.00 28.78 399 LEU A C 1
ATOM 2859 O O . LEU A 1 399 ? 3.893 21.484 -39.194 1.00 29.45 399 LEU A O 1
ATOM 2864 N N . PRO A 1 400 ? 2.996 23.540 -39.441 1.00 25.27 400 PRO A N 1
ATOM 2865 C CA . PRO A 1 400 ? 3.654 23.706 -40.748 1.00 25.51 400 PRO A CA 1
ATOM 2866 C C . PRO A 1 400 ? 5.177 23.785 -40.529 1.00 29.84 400 PRO A C 1
ATOM 2867 O O . PRO A 1 400 ? 5.597 24.152 -39.423 1.00 28.94 400 PRO A O 1
ATOM 2871 N N . PRO A 1 401 ? 6.035 23.451 -41.522 1.00 27.07 401 PRO A N 1
ATOM 2872 C CA . PRO A 1 401 ? 7.496 23.552 -41.286 1.00 27.33 401 PRO A CA 1
ATOM 2873 C C . PRO A 1 401 ? 7.965 24.959 -40.895 1.00 30.22 401 PRO A C 1
ATOM 2874 O O . PRO A 1 401 ? 8.993 25.109 -40.244 1.00 30.19 401 PRO A O 1
ATOM 2878 N N . GLN A 1 402 ? 7.189 25.985 -41.269 1.00 26.78 402 GLN A N 1
ATOM 2879 C CA . GLN A 1 402 ? 7.483 27.402 -41.015 1.00 26.21 402 GLN A CA 1
ATOM 2880 C C . GLN A 1 402 ? 7.293 27.834 -39.556 1.00 29.30 402 GLN A C 1
ATOM 2881 O O . GLN A 1 402 ? 7.820 28.876 -39.158 1.00 29.16 402 GLN A O 1
ATOM 2887 N N . LEU A 1 403 ? 6.538 27.058 -38.765 1.00 24.93 403 LEU A N 1
ATOM 2888 C CA . LEU A 1 403 ? 6.287 27.408 -37.365 1.00 24.03 403 LEU A CA 1
ATOM 2889 C C . LEU A 1 403 ? 6.904 26.409 -36.386 1.00 29.20 403 LEU A C 1
ATOM 2890 O O . LEU A 1 403 ? 7.147 25.252 -36.738 1.00 28.81 403 LEU A O 1
ATOM 2895 N N . GLY A 1 404 ? 7.143 26.872 -35.165 1.00 26.82 404 GLY A N 1
ATOM 2896 C CA . GLY A 1 404 ? 7.699 26.058 -34.091 1.00 27.95 404 GLY A CA 1
ATOM 2897 C C . GLY A 1 404 ? 6.871 26.117 -32.826 1.00 33.04 404 GLY A C 1
ATOM 2898 O O . GLY A 1 404 ? 5.761 26.661 -32.827 1.00 31.85 404 GLY A O 1
ATOM 2899 N N . LEU A 1 405 ? 7.421 25.565 -31.735 1.00 31.24 405 LEU A N 1
ATOM 2900 C CA . LEU A 1 405 ? 6.806 25.528 -30.409 1.00 30.85 405 LEU A CA 1
ATOM 2901 C C . LEU A 1 405 ? 6.308 26.902 -29.917 1.00 35.36 405 LEU A C 1
ATOM 2902 O O . LEU A 1 405 ? 5.147 27.001 -29.525 1.00 35.70 405 LEU A O 1
ATOM 2907 N N . ASP A 1 406 ? 7.169 27.945 -29.947 1.00 31.93 406 ASP A N 1
ATOM 2908 C CA . ASP A 1 406 ? 6.840 29.311 -29.502 1.00 30.94 406 ASP A CA 1
ATOM 2909 C C . ASP A 1 406 ? 5.667 29.920 -30.258 1.00 32.02 406 ASP A C 1
ATOM 2910 O O . ASP A 1 406 ? 4.902 30.697 -29.685 1.00 31.41 406 ASP A O 1
ATOM 2915 N N . ASP A 1 407 ? 5.515 29.541 -31.536 1.00 27.37 407 ASP A N 1
ATOM 2916 C CA . ASP A 1 407 ? 4.413 29.968 -32.402 1.00 25.90 407 ASP A CA 1
ATOM 2917 C C . ASP A 1 407 ? 3.097 29.338 -31.930 1.00 29.02 407 ASP A C 1
ATOM 2918 O O . ASP A 1 407 ? 2.102 30.048 -31.823 1.00 27.72 407 ASP A O 1
ATOM 2923 N N . LEU A 1 408 ? 3.115 28.027 -31.585 1.00 26.47 408 LEU A N 1
ATOM 2924 C CA . LEU A 1 408 ? 1.972 27.289 -31.040 1.00 26.52 408 LEU A CA 1
ATOM 2925 C C . LEU A 1 408 ? 1.567 27.937 -29.698 1.00 29.89 408 LEU A C 1
ATOM 2926 O O . LEU A 1 408 ? 0.398 28.280 -29.513 1.00 29.24 408 LEU A O 1
ATOM 2931 N N . LEU A 1 409 ? 2.541 28.104 -28.776 1.00 25.83 409 LEU A N 1
ATOM 2932 C CA . LEU A 1 409 ? 2.312 28.679 -27.442 1.00 25.08 409 LEU A CA 1
ATOM 2933 C C . LEU A 1 409 ? 1.820 30.117 -27.482 1.00 27.15 409 LEU A C 1
ATOM 2934 O O . LEU A 1 409 ? 0.865 30.451 -26.785 1.00 25.86 409 LEU A O 1
ATOM 2939 N N . GLY A 1 410 ? 2.460 30.939 -28.309 1.00 24.42 410 GLY A N 1
ATOM 2940 C CA . GLY A 1 410 ? 2.111 32.342 -28.488 1.00 24.02 410 GLY A CA 1
ATOM 2941 C C . GLY A 1 410 ? 0.714 32.542 -29.038 1.00 27.38 410 GLY A C 1
ATOM 2942 O O . GLY A 1 410 ? -0.009 33.424 -28.567 1.00 26.56 410 GLY A O 1
ATOM 2943 N N . THR A 1 411 ? 0.317 31.713 -30.028 1.00 23.86 411 THR A N 1
ATOM 2944 C CA . THR A 1 411 ? -1.030 31.738 -30.628 1.00 22.60 411 THR A CA 1
ATOM 2945 C C . THR A 1 411 ? -2.085 31.408 -29.560 1.00 26.02 411 THR A C 1
ATOM 2946 O O . THR A 1 411 ? -3.133 32.038 -29.516 1.00 25.95 411 THR A O 1
ATOM 2950 N N . GLU A 1 412 ? -1.797 30.434 -28.696 1.00 22.96 412 GLU A N 1
ATOM 2951 C CA . GLU A 1 412 ? -2.683 30.047 -27.599 1.00 22.35 412 GLU A CA 1
ATOM 2952 C C . GLU A 1 412 ? -2.798 31.165 -26.556 1.00 26.60 412 GLU A C 1
ATOM 2953 O O . GLU A 1 412 ? -3.893 31.419 -26.049 1.00 25.71 412 GLU A O 1
ATOM 2959 N N . GLY A 1 413 ? -1.679 31.851 -26.301 1.00 24.07 413 GLY A N 1
ATOM 2960 C CA . GLY A 1 413 ? -1.591 32.973 -25.372 1.00 24.23 413 GLY A CA 1
ATOM 2961 C C . GLY A 1 413 ? -2.449 34.174 -25.737 1.00 27.59 413 GLY A C 1
ATOM 2962 O O . GLY A 1 413 ? -2.692 35.025 -24.881 1.00 27.87 413 GLY A O 1
ATOM 2963 N N . LEU A 1 414 ? -2.930 34.249 -27.004 1.00 22.38 414 LEU A N 1
ATOM 2964 C CA . LEU A 1 414 ? -3.800 35.318 -27.517 1.00 21.55 414 LEU A CA 1
ATOM 2965 C C . LEU A 1 414 ? -5.123 35.428 -26.762 1.00 25.13 414 LEU A C 1
ATOM 2966 O O . LEU A 1 414 ? -5.709 36.513 -26.708 1.00 24.59 414 LEU A O 1
ATOM 2971 N N . LEU A 1 415 ? -5.603 34.300 -26.207 1.00 21.95 415 LEU A N 1
ATOM 2972 C CA . LEU A 1 415 ? -6.840 34.228 -25.434 1.00 22.35 415 LEU A CA 1
ATOM 2973 C C . LEU A 1 415 ? -6.776 35.118 -24.209 1.00 26.25 415 LEU A C 1
ATOM 2974 O O . LEU A 1 415 ? -7.806 35.637 -23.781 1.00 25.00 415 LEU A O 1
ATOM 2979 N N . LEU A 1 416 ? -5.558 35.316 -23.665 1.00 24.05 416 LEU A N 1
ATOM 2980 C CA . LEU A 1 416 ? -5.317 36.170 -22.501 1.00 24.44 416 LEU A CA 1
ATOM 2981 C C . LEU A 1 416 ? -5.530 37.636 -22.865 1.00 26.78 416 LEU A C 1
ATOM 2982 O O . LEU A 1 416 ? -6.105 38.388 -22.082 1.00 26.60 416 LEU A O 1
ATOM 2987 N N . ILE A 1 417 ? -5.113 38.029 -24.074 1.00 23.22 417 ILE A N 1
ATOM 2988 C CA . ILE A 1 417 ? -5.323 39.386 -24.584 1.00 22.12 417 ILE A CA 1
ATOM 2989 C C . ILE A 1 417 ? -6.820 39.571 -24.883 1.00 23.82 417 ILE A C 1
ATOM 2990 O O . ILE A 1 417 ? -7.409 40.581 -24.476 1.00 22.86 417 ILE A O 1
ATOM 29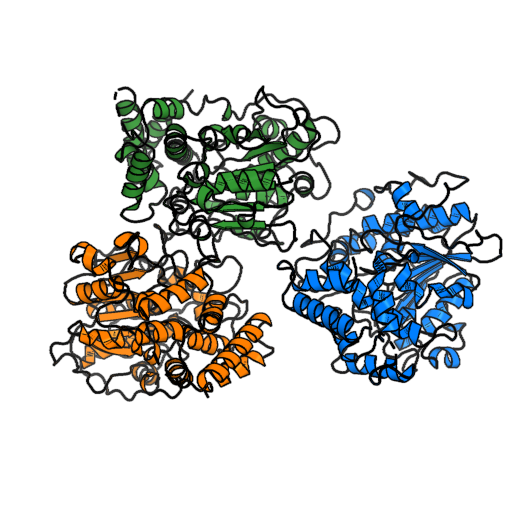95 N N . ALA A 1 418 ? -7.432 38.570 -25.556 1.00 19.12 418 ALA A N 1
ATOM 2996 C CA . ALA A 1 418 ? -8.856 38.595 -25.893 1.00 18.66 418 ALA A CA 1
ATOM 2997 C C . ALA A 1 418 ? -9.720 38.814 -24.642 1.00 23.68 418 ALA A C 1
ATOM 2998 O O . ALA A 1 418 ? -10.624 39.651 -24.679 1.00 23.66 418 ALA A O 1
ATOM 3000 N N . LEU A 1 419 ? -9.375 38.148 -23.513 1.00 21.12 419 LEU A N 1
ATOM 3001 C CA . LEU A 1 419 ? -10.103 38.311 -22.257 1.00 21.96 419 LEU A CA 1
ATOM 3002 C C . LEU A 1 419 ? -9.948 39.723 -21.699 1.00 25.87 419 LEU A C 1
ATOM 3003 O O . LEU A 1 419 ? -10.951 40.337 -21.336 1.00 24.51 419 LEU A O 1
ATOM 3008 N N . ALA A 1 420 ? -8.699 40.235 -21.654 1.00 22.38 420 ALA A N 1
ATOM 3009 C CA . ALA A 1 420 ? -8.391 41.582 -21.181 1.00 22.17 420 ALA A CA 1
ATOM 3010 C C . ALA A 1 420 ? -9.164 42.631 -21.987 1.00 25.55 420 ALA A C 1
ATOM 3011 O O . ALA A 1 420 ? -9.799 43.491 -21.387 1.00 25.48 420 ALA A O 1
ATOM 3013 N N . GLU A 1 421 ? -9.160 42.526 -23.338 1.00 21.62 421 GLU A N 1
ATOM 3014 C CA . GLU A 1 421 ? -9.884 43.453 -24.215 1.00 20.82 421 GLU A CA 1
ATOM 3015 C C . GLU A 1 421 ? -11.407 43.409 -23.978 1.00 25.70 421 GLU A C 1
ATOM 3016 O O . GLU A 1 421 ? -12.040 44.466 -23.896 1.00 25.79 421 GLU A O 1
ATOM 3022 N N . VAL A 1 422 ? -11.986 42.201 -23.855 1.00 22.77 422 VAL A N 1
ATOM 3023 C CA . VAL A 1 422 ? -13.430 42.030 -23.609 1.00 22.70 422 VAL A CA 1
ATOM 3024 C C . VAL A 1 422 ? -13.825 42.679 -22.272 1.00 27.96 422 VAL A C 1
ATOM 3025 O O . VAL A 1 422 ? -14.770 43.479 -22.227 1.00 27.75 422 VAL A O 1
ATOM 3029 N N . LEU A 1 423 ? -13.061 42.377 -21.208 1.00 24.73 423 LEU A N 1
ATOM 3030 C CA . LEU A 1 423 ? -13.337 42.889 -19.867 1.00 25.27 423 LEU A CA 1
ATOM 3031 C C . LEU A 1 423 ? -13.162 44.398 -19.749 1.00 28.63 423 LEU A C 1
ATOM 3032 O O . LEU A 1 423 ? -13.977 45.040 -19.089 1.00 28.65 423 LEU A O 1
ATOM 3037 N N . ALA A 1 424 ? -12.164 44.976 -20.436 1.00 25.05 424 ALA A N 1
ATOM 3038 C CA . ALA A 1 424 ? -11.919 46.426 -20.406 1.00 25.18 424 ALA A CA 1
ATOM 3039 C C . ALA A 1 424 ? -12.866 47.220 -21.314 1.00 27.83 424 ALA A C 1
ATOM 3040 O O . ALA A 1 424 ? -12.939 48.440 -21.179 1.00 28.04 424 ALA A O 1
ATOM 3042 N N . TYR A 1 425 ? -13.573 46.549 -22.247 1.00 24.06 425 TYR A N 1
ATOM 3043 C CA . TYR A 1 425 ? -14.477 47.235 -23.172 1.00 23.34 425 TYR A CA 1
ATOM 3044 C C . TYR A 1 425 ? -15.617 47.909 -22.436 1.00 27.03 425 TYR A C 1
ATOM 3045 O O . TYR A 1 425 ? -16.352 47.259 -21.694 1.00 25.90 425 TYR A O 1
ATOM 3054 N N . LYS A 1 426 ? -15.743 49.223 -22.639 1.00 24.96 426 LYS A N 1
ATOM 3055 C CA . LYS A 1 426 ? -16.767 50.063 -22.022 1.00 25.78 426 LYS A CA 1
ATOM 3056 C C . LYS A 1 426 ? -17.229 51.124 -23.029 1.00 31.94 426 LYS A C 1
ATOM 3057 O O . LYS A 1 426 ? -16.392 51.655 -23.755 1.00 31.73 426 LYS A O 1
ATOM 3063 N N . PRO A 1 427 ? -18.539 51.454 -23.106 1.00 29.94 427 PRO A N 1
ATOM 3064 C CA . PRO A 1 427 ? -19.650 50.884 -22.327 1.00 29.24 427 PRO A CA 1
ATOM 3065 C C . PRO A 1 427 ? -20.099 49.529 -22.865 1.00 30.87 427 PRO A C 1
ATOM 3066 O O . PRO A 1 427 ? -20.056 49.301 -24.072 1.00 29.85 427 PRO A O 1
ATOM 3070 N N . LYS A 1 428 ? -20.479 48.610 -21.964 1.00 26.15 428 LYS A N 1
ATOM 3071 C CA . LYS A 1 428 ? -20.955 47.293 -22.373 1.00 24.30 428 LYS A CA 1
ATOM 3072 C C . LYS A 1 428 ? -22.400 47.380 -22.843 1.00 26.16 428 LYS A C 1
ATOM 3073 O O . LYS A 1 428 ? -23.088 48.353 -22.530 1.00 25.24 428 LYS A O 1
ATOM 3079 N N . THR A 1 429 ? -22.823 46.435 -23.691 1.00 22.18 429 THR A N 1
ATOM 3080 C CA . THR A 1 429 ? -24.157 46.452 -24.297 1.00 21.76 429 THR A CA 1
ATOM 3081 C C . THR A 1 429 ? -24.902 45.153 -24.044 1.00 23.47 429 THR A C 1
ATOM 3082 O O . THR A 1 429 ? -24.284 44.095 -23.989 1.00 22.23 429 THR A O 1
ATOM 3086 N N . PHE A 1 430 ? -26.233 45.236 -23.946 1.00 19.97 430 PHE A N 1
ATOM 3087 C CA . PHE A 1 430 ? -27.108 44.085 -23.722 1.00 20.06 430 PHE A CA 1
ATOM 3088 C C . PHE A 1 430 ? -27.663 43.477 -25.015 1.00 26.16 430 PHE A C 1
ATOM 3089 O O . PHE A 1 430 ? -28.277 42.416 -24.969 1.00 27.16 430 PHE A O 1
ATOM 3097 N N . GLY A 1 431 ? -27.466 44.155 -26.140 1.00 23.14 431 GLY A N 1
ATOM 3098 C CA . GLY A 1 431 ? -27.948 43.692 -27.435 1.00 22.13 431 GLY A CA 1
ATOM 3099 C C . GLY A 1 431 ? -27.149 44.247 -28.587 1.00 26.19 431 GLY A C 1
ATOM 3100 O O . GLY A 1 431 ? -26.354 45.168 -28.404 1.00 27.41 431 GLY A O 1
ATOM 3101 N N . GLU A 1 432 ? -27.351 43.683 -29.783 1.00 21.54 432 GLU A N 1
ATOM 3102 C CA . GLU A 1 432 ? -26.662 44.099 -31.004 1.00 20.36 432 GLU A CA 1
ATOM 3103 C C . GLU A 1 432 ? -27.091 45.511 -31.472 1.00 25.37 432 GLU A C 1
ATOM 3104 O O . GLU A 1 432 ? -28.238 45.904 -31.223 1.00 25.75 432 GLU A O 1
ATOM 3110 N N . PRO A 1 433 ? -26.223 46.277 -32.180 1.00 21.36 433 PRO A N 1
ATOM 3111 C CA . PRO A 1 433 ? -26.656 47.606 -32.649 1.00 21.43 433 PRO A CA 1
ATOM 3112 C C . PRO A 1 433 ? -27.619 47.547 -33.847 1.00 25.90 433 PRO A C 1
ATOM 3113 O O . PRO A 1 433 ? -27.879 46.470 -34.400 1.00 24.94 433 PRO A O 1
ATOM 3117 N N . ALA A 1 434 ? -28.151 48.714 -34.248 1.00 23.19 434 ALA A N 1
ATOM 3118 C CA . ALA A 1 434 ? -29.042 48.828 -35.402 1.00 23.21 434 ALA A CA 1
ATOM 3119 C C . ALA A 1 434 ? -28.270 48.520 -36.700 1.00 26.75 434 ALA A C 1
ATOM 3120 O O . ALA A 1 434 ? -27.051 48.729 -36.779 1.00 25.87 434 ALA A O 1
ATOM 3122 N N . ILE A 1 435 ? -28.981 48.017 -37.705 1.00 24.23 435 ILE A N 1
ATOM 3123 C CA . ILE A 1 435 ? -28.409 47.719 -39.019 1.00 23.46 435 ILE A CA 1
ATOM 3124 C C . ILE A 1 435 ? -28.184 49.031 -39.778 1.00 27.76 435 ILE A C 1
ATOM 3125 O O . ILE A 1 435 ? -29.069 49.887 -39.803 1.00 27.68 435 ILE A O 1
ATOM 3130 N N . ALA A 1 436 ? -26.993 49.181 -40.383 1.00 25.17 436 ALA A N 1
ATOM 3131 C CA . ALA A 1 436 ? -26.612 50.343 -41.185 1.00 25.63 436 ALA A CA 1
ATOM 3132 C C . ALA A 1 436 ? -27.618 50.537 -42.324 1.00 30.46 436 ALA A C 1
ATOM 3133 O O . ALA A 1 436 ? -28.100 49.553 -42.893 1.00 29.13 436 ALA A O 1
ATOM 3135 N N . SER A 1 437 ? -27.960 51.801 -42.618 1.00 29.08 437 SER A N 1
ATOM 3136 C CA . SER A 1 437 ? -28.933 52.205 -43.645 1.00 29.77 437 SER A CA 1
ATOM 3137 C C . SER A 1 437 ? -28.698 51.591 -45.019 1.00 32.34 437 SER A C 1
ATOM 3138 O O . SER A 1 437 ? -29.664 51.162 -45.654 1.00 32.23 437 SER A O 1
ATOM 3141 N N . TYR A 1 438 ? -27.425 51.493 -45.453 1.00 28.26 438 TYR A N 1
ATOM 3142 C CA . TYR A 1 438 ? -27.056 50.906 -46.748 1.00 27.67 438 TYR A CA 1
ATOM 3143 C C . TYR A 1 438 ? -27.340 49.391 -46.846 1.00 34.34 438 TYR A C 1
ATOM 3144 O O . TYR A 1 438 ? -27.393 48.849 -47.953 1.00 34.59 438 TYR A O 1
ATOM 3153 N N . ALA A 1 439 ? -27.472 48.708 -45.695 1.00 31.95 439 ALA A N 1
ATOM 3154 C CA . ALA A 1 439 ? -27.714 47.265 -45.641 1.00 32.34 439 ALA A CA 1
ATOM 3155 C C . ALA A 1 439 ? -29.196 46.916 -45.389 1.00 40.13 439 ALA A C 1
ATOM 3156 O O . ALA A 1 439 ? -29.559 45.738 -45.427 1.00 39.56 439 ALA A O 1
ATOM 3158 N N . HIS A 1 440 ? -30.041 47.957 -45.164 1.00 39.54 440 HIS A N 1
ATOM 3159 C CA . HIS A 1 440 ? -31.491 47.966 -44.864 1.00 82.72 440 HIS A CA 1
ATOM 3160 C C . HIS A 1 440 ? -31.737 48.047 -43.360 1.00 99.64 440 HIS A C 1
ATOM 3161 O O . HIS A 1 440 ? -31.870 49.140 -42.815 1.00 57.94 440 HIS A O 1
ATOM 3168 N N . LEU B 1 14 ? -24.861 14.812 10.788 1.00 47.12 14 LEU B N 1
ATOM 3169 C CA . LEU B 1 14 ? -24.939 16.053 10.019 1.00 46.09 14 LEU B CA 1
ATOM 3170 C C . LEU B 1 14 ? -24.874 17.286 10.908 1.00 46.70 14 LEU B C 1
ATOM 3171 O O . LEU B 1 14 ? -25.425 17.291 12.011 1.00 47.77 14 LEU B O 1
ATOM 3176 N N . SER B 1 15 ? -24.194 18.330 10.426 1.00 38.57 15 SER B N 1
ATOM 3177 C CA . SER B 1 15 ? -24.020 19.580 11.164 1.00 35.72 15 SER B CA 1
ATOM 3178 C C . SER B 1 15 ? -24.188 20.775 10.231 1.00 35.70 15 SER B C 1
ATOM 3179 O O . SER B 1 15 ? -24.275 20.596 9.016 1.00 34.25 15 SER B O 1
ATOM 3182 N N . LEU B 1 16 ? -24.208 21.993 10.800 1.00 30.57 16 LEU B N 1
ATOM 3183 C CA . LEU B 1 16 ? -24.297 23.251 10.057 1.00 29.40 16 LEU B CA 1
ATOM 3184 C C . LEU B 1 16 ? -23.093 23.360 9.102 1.00 32.09 16 LEU B C 1
ATOM 3185 O O . LEU B 1 16 ? -23.266 23.706 7.933 1.00 31.04 16 LEU B O 1
ATOM 3190 N N . VAL B 1 17 ? -21.891 22.991 9.596 1.00 28.11 17 VAL B N 1
ATOM 3191 C CA . VAL B 1 17 ? -20.639 22.978 8.843 1.00 27.98 17 VAL B CA 1
ATOM 3192 C C . VAL B 1 17 ? -20.707 22.007 7.659 1.00 31.27 17 VAL B C 1
ATOM 3193 O O . VAL B 1 17 ? -20.357 22.401 6.545 1.00 31.04 17 VAL B O 1
ATOM 3197 N N . SER B 1 18 ? -21.128 20.744 7.901 1.00 27.40 18 SER B N 1
ATOM 3198 C CA . SER B 1 18 ? -21.189 19.723 6.852 1.00 27.56 18 SER B CA 1
ATOM 3199 C C . SER B 1 18 ? -22.156 20.113 5.736 1.00 30.44 18 SER B C 1
ATOM 3200 O O . SER B 1 18 ? -21.816 19.948 4.568 1.00 29.42 18 SER B O 1
ATOM 3203 N N . ILE B 1 19 ? -23.335 20.664 6.098 1.00 27.56 19 ILE B N 1
ATOM 3204 C CA . ILE B 1 19 ? -24.348 21.128 5.141 1.00 27.22 19 ILE B CA 1
ATOM 3205 C C . ILE B 1 19 ? -23.766 22.232 4.247 1.00 30.04 19 ILE B C 1
ATOM 3206 O O . ILE B 1 19 ? -23.906 22.158 3.023 1.00 30.08 19 ILE B O 1
ATOM 3211 N N . LEU B 1 20 ? -23.093 23.233 4.859 1.00 25.31 20 LEU B N 1
ATOM 3212 C CA . LEU B 1 20 ? -22.500 24.354 4.124 1.00 24.38 20 LEU B CA 1
ATOM 3213 C C . LEU B 1 20 ? -21.328 23.938 3.263 1.00 29.80 20 LEU B C 1
ATOM 3214 O O . LEU B 1 20 ? -21.176 24.465 2.159 1.00 30.00 20 LEU B O 1
ATOM 3219 N N . SER B 1 21 ? -20.519 22.972 3.745 1.00 26.83 21 SER B N 1
ATOM 3220 C CA . SER B 1 21 ? -19.381 22.432 3.002 1.00 27.59 21 SER B CA 1
ATOM 3221 C C . SER B 1 21 ? -19.878 21.639 1.800 1.00 31.60 21 SER B C 1
ATOM 3222 O O . SER B 1 21 ? -19.275 21.729 0.739 1.00 32.31 21 SER B O 1
ATOM 3225 N N . SER B 1 22 ? -20.992 20.896 1.957 1.00 29.68 22 SER B N 1
ATOM 3226 C CA . SER B 1 22 ? -21.622 20.134 0.871 1.00 31.00 22 SER B CA 1
ATOM 3227 C C . SER B 1 22 ? -22.186 21.102 -0.184 1.00 35.49 22 SER B C 1
ATOM 3228 O O . SER B 1 22 ? -22.034 20.853 -1.375 1.00 36.04 22 SER B O 1
ATOM 3231 N N . ALA B 1 23 ? -22.797 22.222 0.264 1.00 31.52 23 ALA B N 1
ATOM 3232 C CA . ALA B 1 23 ? -23.352 23.271 -0.595 1.00 30.77 23 ALA B CA 1
ATOM 3233 C C . ALA B 1 23 ? -22.242 23.977 -1.385 1.00 35.89 23 ALA B C 1
ATOM 3234 O O . ALA B 1 23 ? -22.442 24.322 -2.553 1.00 36.00 23 ALA B O 1
ATOM 3236 N N . ALA B 1 24 ? -21.066 24.174 -0.750 1.00 32.16 24 ALA B N 1
ATOM 3237 C CA . ALA B 1 24 ? -19.894 24.800 -1.370 1.00 32.03 24 ALA B CA 1
ATOM 3238 C C . ALA B 1 24 ? -19.359 23.959 -2.541 1.00 36.65 24 ALA B C 1
ATOM 3239 O O . ALA B 1 24 ? -18.856 24.523 -3.509 1.00 37.02 24 ALA B O 1
ATOM 3241 N N . ASN B 1 25 ? -19.472 22.619 -2.447 1.00 33.84 25 ASN B N 1
ATOM 3242 C CA . ASN B 1 25 ? -19.012 21.675 -3.473 1.00 35.27 25 ASN B CA 1
ATOM 3243 C C . ASN B 1 25 ? -20.151 21.139 -4.356 1.00 40.10 25 ASN B C 1
ATOM 3244 O O . ASN B 1 25 ? -19.959 20.164 -5.083 1.00 40.63 25 ASN B O 1
ATOM 3249 N N . ASP B 1 26 ? -21.321 21.797 -4.308 1.00 36.97 26 ASP B N 1
ATOM 3250 C CA . ASP B 1 26 ? -22.522 21.429 -5.061 1.00 36.51 26 ASP B CA 1
ATOM 3251 C C . ASP B 1 26 ? -22.661 22.318 -6.304 1.00 39.24 26 ASP B C 1
ATOM 3252 O O . ASP B 1 26 ? -23.062 23.478 -6.194 1.00 37.22 26 ASP B O 1
ATOM 3257 N N . SER B 1 27 ? -22.344 21.758 -7.488 1.00 37.58 27 SER B N 1
ATOM 3258 C CA . SER B 1 27 ? -22.405 22.455 -8.785 1.00 37.88 27 SER B CA 1
ATOM 3259 C C . SER B 1 27 ? -23.803 22.983 -9.165 1.00 42.32 27 SER B C 1
ATOM 3260 O O . SER B 1 27 ? -23.895 23.866 -10.023 1.00 42.47 27 SER B O 1
ATOM 3263 N N . SER B 1 28 ? -24.879 22.486 -8.498 1.00 38.22 28 SER B N 1
ATOM 3264 C CA . SER B 1 28 ? -26.264 22.924 -8.723 1.00 37.04 28 SER B CA 1
ATOM 3265 C C . SER B 1 28 ? -26.500 24.351 -8.232 1.00 41.55 28 SER B C 1
ATOM 3266 O O . SER B 1 28 ? -27.352 25.055 -8.767 1.00 41.14 28 SER B O 1
ATOM 3269 N N . ILE B 1 29 ? -25.748 24.772 -7.207 1.00 39.16 29 ILE B N 1
ATOM 3270 C CA . ILE B 1 29 ? -25.853 26.107 -6.615 1.00 38.58 29 ILE B CA 1
ATOM 3271 C C . ILE B 1 29 ? -25.006 27.091 -7.425 1.00 44.67 29 ILE B C 1
ATOM 3272 O O . ILE B 1 29 ? -23.915 26.728 -7.871 1.00 45.37 29 ILE B O 1
ATOM 3277 N N . GLU B 1 30 ? -25.511 28.328 -7.615 1.00 42.80 30 GLU B N 1
ATOM 3278 C CA . GLU B 1 30 ? -24.819 29.422 -8.315 1.00 44.46 30 GLU B CA 1
ATOM 3279 C C . GLU B 1 30 ? -23.460 29.671 -7.624 1.00 49.60 30 GLU B C 1
ATOM 3280 O O . GLU B 1 30 ? -23.367 29.566 -6.397 1.00 48.55 30 GLU B O 1
ATOM 3286 N N . SER B 1 31 ? -22.416 29.973 -8.417 1.00 47.60 31 SER B N 1
ATOM 3287 C CA . SER B 1 31 ? -21.035 30.171 -7.955 1.00 48.14 31 SER B CA 1
ATOM 3288 C C . SER B 1 31 ? -20.868 31.100 -6.740 1.00 51.26 31 SER B C 1
ATOM 3289 O O . SER B 1 31 ? -20.084 30.766 -5.849 1.00 51.42 31 SER B O 1
ATOM 3292 N N . GLU B 1 32 ? -21.585 32.241 -6.695 1.00 46.67 32 GLU B N 1
ATOM 3293 C CA . GLU B 1 32 ? -21.451 33.191 -5.584 1.00 46.31 32 GLU B CA 1
ATOM 3294 C C . GLU B 1 32 ? -22.000 32.659 -4.255 1.00 48.36 32 GLU B C 1
ATOM 3295 O O . GLU B 1 32 ? -21.392 32.926 -3.218 1.00 48.63 32 GLU B O 1
ATOM 3301 N N . ALA B 1 33 ? -23.109 31.889 -4.279 1.00 42.21 33 ALA B N 1
ATOM 3302 C CA . ALA B 1 33 ? -23.680 31.294 -3.065 1.00 40.15 33 ALA B CA 1
ATOM 3303 C C . ALA B 1 33 ? -22.780 30.151 -2.557 1.00 40.15 33 ALA B C 1
ATOM 3304 O O . ALA B 1 33 ? -22.681 29.949 -1.348 1.00 37.81 33 ALA B O 1
ATOM 3306 N N . ARG B 1 34 ? -22.088 29.451 -3.486 1.00 35.84 34 ARG B N 1
ATOM 3307 C CA . ARG B 1 34 ? -21.124 28.388 -3.180 1.00 35.64 34 ARG B CA 1
ATOM 3308 C C . ARG B 1 34 ? -19.931 28.987 -2.424 1.00 39.26 34 ARG B C 1
ATOM 3309 O O . ARG B 1 34 ? -19.447 28.382 -1.469 1.00 38.24 34 ARG B O 1
ATOM 3317 N N . SER B 1 35 ? -19.490 30.194 -2.847 1.00 36.28 35 SER B N 1
ATOM 3318 C CA . SER B 1 35 ? -18.399 30.953 -2.234 1.00 36.31 35 SER B CA 1
ATOM 3319 C C . SER B 1 35 ? -18.809 31.441 -0.851 1.00 38.22 35 SER B C 1
ATOM 3320 O O . SER B 1 35 ? -18.003 31.360 0.072 1.00 38.13 35 SER B O 1
ATOM 3323 N N . ILE B 1 36 ? -20.067 31.924 -0.697 1.00 34.15 36 ILE B N 1
ATOM 3324 C CA . ILE B 1 36 ? -20.600 32.383 0.593 1.00 32.99 36 ILE B CA 1
ATOM 3325 C C . ILE B 1 36 ? -20.662 31.191 1.565 1.00 35.08 36 ILE B C 1
ATOM 3326 O O . ILE B 1 36 ? -20.186 31.313 2.691 1.00 33.88 36 ILE B O 1
ATOM 3331 N N . ALA B 1 37 ? -21.186 30.029 1.100 1.00 30.04 37 ALA B N 1
ATOM 3332 C CA . ALA B 1 37 ? -21.263 28.802 1.891 1.00 28.90 37 ALA B CA 1
ATOM 3333 C C . ALA B 1 37 ? -19.855 28.338 2.307 1.00 32.42 37 ALA B C 1
ATOM 3334 O O . ALA B 1 37 ? -19.667 27.961 3.461 1.00 30.57 37 ALA B O 1
ATOM 3336 N N . SER B 1 38 ? -18.870 28.418 1.387 1.00 30.57 38 SER B N 1
ATOM 3337 C CA . SER B 1 38 ? -17.477 28.015 1.640 1.00 31.30 38 SER B CA 1
ATOM 3338 C C . SER B 1 38 ? -16.811 28.895 2.699 1.00 35.53 38 SER B C 1
ATOM 3339 O O . SER B 1 38 ? -16.230 28.367 3.647 1.00 34.75 38 SER B O 1
ATOM 3342 N N . LEU B 1 39 ? -16.915 30.229 2.540 1.00 33.59 39 LEU B N 1
ATOM 3343 C CA . LEU B 1 39 ? -16.366 31.223 3.463 1.00 34.36 39 LEU B CA 1
ATOM 3344 C C . LEU B 1 39 ? -16.986 31.066 4.855 1.00 35.67 39 LEU B C 1
ATOM 3345 O O . LEU B 1 39 ? -16.254 31.078 5.841 1.00 36.07 39 LEU B O 1
ATOM 3350 N N . ILE B 1 40 ? -18.317 30.872 4.926 1.00 29.95 40 ILE B N 1
ATOM 3351 C CA . ILE B 1 40 ? -19.046 30.705 6.185 1.00 28.60 40 ILE B CA 1
ATOM 3352 C C . ILE B 1 40 ? -18.643 29.388 6.879 1.00 31.71 40 ILE B C 1
ATOM 3353 O O . ILE B 1 40 ? -18.322 29.421 8.068 1.00 31.03 40 ILE B O 1
ATOM 3358 N N . ALA B 1 41 ? -18.616 28.257 6.138 1.00 28.53 41 ALA B N 1
ATOM 3359 C CA . ALA B 1 41 ? -18.206 26.952 6.677 1.00 28.84 41 ALA B CA 1
ATOM 3360 C C . ALA B 1 41 ? -16.801 27.048 7.284 1.00 34.13 41 ALA B C 1
ATOM 3361 O O . ALA B 1 41 ? -16.613 26.605 8.417 1.00 34.05 41 ALA B O 1
ATOM 3363 N N . SER B 1 42 ? -15.845 27.687 6.562 1.00 31.37 42 SER B N 1
ATOM 3364 C CA . SER B 1 42 ? -14.461 27.890 7.016 1.00 33.12 42 SER B CA 1
ATOM 3365 C C . SER B 1 42 ? -14.404 28.753 8.276 1.00 37.28 42 SER B C 1
ATOM 3366 O O . SER B 1 42 ? -13.651 28.434 9.197 1.00 37.47 42 SER B O 1
ATOM 3369 N N . GLU B 1 43 ? -15.196 29.840 8.306 1.00 33.84 43 GLU B N 1
ATOM 3370 C CA . GLU B 1 43 ? -15.259 30.766 9.433 1.00 34.13 43 GLU B CA 1
ATOM 3371 C C . GLU B 1 43 ? -15.832 30.103 10.687 1.00 36.60 43 GLU B C 1
ATOM 3372 O O . GLU B 1 43 ? -15.292 30.323 11.766 1.00 36.86 43 GLU B O 1
ATOM 3378 N N . ILE B 1 44 ? -16.871 29.250 10.542 1.00 32.06 44 ILE B N 1
ATOM 3379 C CA . ILE B 1 44 ? -17.456 28.511 11.672 1.00 30.76 44 ILE B CA 1
ATOM 3380 C C . ILE B 1 44 ? -16.408 27.548 12.246 1.00 34.72 44 ILE B C 1
ATOM 3381 O O . ILE B 1 44 ? -16.190 27.553 13.460 1.00 35.39 44 ILE B O 1
ATOM 3386 N N . VAL B 1 45 ? -15.724 26.775 11.368 1.00 30.24 45 VAL B N 1
ATOM 3387 C CA . VAL B 1 45 ? -14.668 25.816 11.731 1.00 29.92 45 VAL B CA 1
ATOM 3388 C C . VAL B 1 45 ? -13.525 26.509 12.501 1.00 34.72 45 VAL B C 1
ATOM 3389 O O . VAL B 1 45 ? -13.151 26.040 13.581 1.00 35.15 45 VAL B O 1
ATOM 3393 N N . SER B 1 46 ? -12.974 27.612 11.954 1.00 31.41 46 SER B N 1
ATOM 3394 C CA . SER B 1 46 ? -11.880 28.318 12.624 1.00 32.42 46 SER B CA 1
ATOM 3395 C C . SER B 1 46 ? -12.317 28.940 13.961 1.00 36.62 46 SER B C 1
ATOM 3396 O O . SER B 1 46 ? -11.601 28.785 14.946 1.00 36.66 46 SER B O 1
ATOM 3399 N N . LYS B 1 47 ? -13.510 29.581 14.012 1.00 33.04 47 LYS B N 1
ATOM 3400 C CA . LYS B 1 47 ? -14.007 30.188 15.251 1.00 32.77 47 LYS B CA 1
ATOM 3401 C C . LYS B 1 47 ? -14.286 29.145 16.351 1.00 37.35 47 LYS B C 1
ATOM 3402 O O . LYS B 1 47 ? -13.967 29.407 17.510 1.00 37.04 47 LYS B O 1
ATOM 3408 N N . ILE B 1 48 ? -14.841 27.967 15.990 1.00 34.07 48 ILE B N 1
ATOM 3409 C CA . ILE B 1 48 ? -15.123 26.889 16.949 1.00 34.57 48 ILE B CA 1
ATOM 3410 C C . ILE B 1 48 ? -13.820 26.274 17.493 1.00 40.23 48 ILE B C 1
ATOM 3411 O O . ILE B 1 48 ? -13.723 26.025 18.693 1.00 41.09 48 ILE B O 1
ATOM 3416 N N . GLY B 1 49 ? -12.848 26.056 16.610 1.00 37.83 49 GLY B N 1
ATOM 3417 C CA . GLY B 1 49 ? -11.560 25.446 16.941 1.00 39.00 49 GLY B CA 1
ATOM 3418 C C . GLY B 1 49 ? -10.575 26.326 17.685 1.00 43.54 49 GLY B C 1
ATOM 3419 O O . GLY B 1 49 ? -9.684 25.805 18.359 1.00 44.42 49 GLY B O 1
ATOM 3420 N N . LYS B 1 50 ? -10.716 27.661 17.552 1.00 39.59 50 LYS B N 1
ATOM 3421 C CA . LYS B 1 50 ? -9.866 28.686 18.171 1.00 40.16 50 LYS B CA 1
ATOM 3422 C C . LYS B 1 50 ? -9.786 28.567 19.695 1.00 44.65 50 LYS B C 1
ATOM 3423 O O . LYS B 1 50 ? -10.802 28.342 20.357 1.00 43.41 50 LYS B O 1
ATOM 3429 N N . THR B 1 51 ? -8.574 28.741 20.248 1.00 41.99 51 THR B N 1
ATOM 3430 C CA . THR B 1 51 ? -8.348 28.711 21.692 1.00 41.10 51 THR B CA 1
ATOM 3431 C C . THR B 1 51 ? -8.525 30.124 22.216 1.00 44.22 51 THR B C 1
ATOM 3432 O O . THR B 1 51 ? -7.855 31.046 21.747 1.00 44.98 51 THR B O 1
ATOM 3436 N N . GLU B 1 52 ? -9.467 30.300 23.147 1.00 39.21 52 GLU B N 1
ATOM 3437 C CA . GLU B 1 52 ? -9.767 31.604 23.729 1.00 38.74 52 GLU B CA 1
ATOM 3438 C C . GLU B 1 52 ? -9.690 31.558 25.248 1.00 41.08 52 GLU B C 1
ATOM 3439 O O . GLU B 1 52 ? -9.937 30.506 25.844 1.00 40.79 52 GLU B O 1
ATOM 3445 N N . PHE B 1 53 ? -9.329 32.694 25.870 1.00 36.82 53 PHE B N 1
ATOM 3446 C CA . PHE B 1 53 ? -9.235 32.805 27.326 1.00 39.04 53 PHE B CA 1
ATOM 3447 C C . PHE B 1 53 ? -10.420 33.593 27.892 1.00 71.82 53 PHE B C 1
ATOM 3448 O O . PHE B 1 53 ? -10.683 34.712 27.453 1.00 44.49 53 PHE B O 1
ATOM 3456 N N . LYS B 1 61 ? -21.703 47.309 28.244 1.00 42.18 61 LYS B N 1
ATOM 3457 C CA . LYS B 1 61 ? -20.644 47.538 27.258 1.00 41.33 61 LYS B CA 1
ATOM 3458 C C . LYS B 1 61 ? -20.615 46.470 26.152 1.00 40.35 61 LYS B C 1
ATOM 3459 O O . LYS B 1 61 ? -20.532 46.816 24.976 1.00 39.62 61 LYS B O 1
ATOM 3465 N N . SER B 1 62 ? -20.700 45.183 26.535 1.00 34.61 62 SER B N 1
ATOM 3466 C CA . SER B 1 62 ? -20.675 44.037 25.630 1.00 33.37 62 SER B CA 1
ATOM 3467 C C . SER B 1 62 ? -21.858 44.050 24.671 1.00 33.62 62 SER B C 1
ATOM 3468 O O . SER B 1 62 ? -21.670 43.765 23.488 1.00 31.86 62 SER B O 1
ATOM 3471 N N . VAL B 1 63 ? -23.058 44.433 25.172 1.00 28.64 63 VAL B N 1
ATOM 3472 C CA . VAL B 1 63 ? -24.291 44.559 24.389 1.00 26.67 63 VAL B CA 1
ATOM 3473 C C . VAL B 1 63 ? -24.125 45.703 23.368 1.00 29.28 63 VAL B C 1
ATOM 3474 O O . VAL B 1 63 ? -24.411 45.506 22.188 1.00 27.21 63 VAL B O 1
ATOM 3478 N N . GLN B 1 64 ? -23.616 46.872 23.816 1.00 27.50 64 GLN B N 1
ATOM 3479 C CA . GLN B 1 64 ? -23.358 48.021 22.938 1.00 27.62 64 GLN B CA 1
ATOM 3480 C C . GLN B 1 64 ? -22.317 47.661 21.864 1.00 30.73 64 GLN B C 1
ATOM 3481 O O . GLN B 1 64 ? -22.468 48.073 20.715 1.00 29.14 64 GLN B O 1
ATOM 3487 N N . GLU B 1 65 ? -21.288 46.868 22.238 1.00 28.18 65 GLU B N 1
ATOM 3488 C CA . GLU B 1 65 ? -20.254 46.392 21.313 1.00 28.54 65 GLU B CA 1
ATOM 3489 C C . GLU B 1 65 ? -20.843 45.496 20.228 1.00 31.50 65 GLU B C 1
ATOM 3490 O O . GLU B 1 65 ? -20.402 45.582 19.083 1.00 33.22 65 GLU B O 1
ATOM 3496 N N . ALA B 1 66 ? -21.855 44.664 20.574 1.00 25.76 66 ALA B N 1
ATOM 3497 C CA . ALA B 1 66 ? -22.547 43.795 19.615 1.00 24.79 66 ALA B CA 1
ATOM 3498 C C . ALA B 1 66 ? -23.362 44.657 18.649 1.00 27.87 66 ALA B C 1
ATOM 3499 O O . ALA B 1 66 ? -23.340 44.395 17.447 1.00 27.61 66 ALA B O 1
ATOM 3501 N N . PHE B 1 67 ? -24.044 45.709 19.166 1.00 24.36 67 PHE B N 1
ATOM 3502 C CA . PHE B 1 67 ? -24.802 46.654 18.335 1.00 24.02 67 PHE B CA 1
ATOM 3503 C C . PHE B 1 67 ? -23.868 47.471 17.436 1.00 29.06 67 PHE B C 1
ATOM 3504 O O . PHE B 1 67 ? -24.232 47.734 16.292 1.00 28.78 67 PHE B O 1
ATOM 3512 N N . ASP B 1 68 ? -22.649 47.830 17.931 1.00 25.98 68 ASP B N 1
ATOM 3513 C CA . ASP B 1 68 ? -21.640 48.535 17.130 1.00 25.98 68 ASP B CA 1
ATOM 3514 C C . ASP B 1 68 ? -21.255 47.679 15.908 1.00 30.91 68 ASP B C 1
ATOM 3515 O O . ASP B 1 68 ? -21.185 48.212 14.801 1.00 31.68 68 ASP B O 1
ATOM 3520 N N . LYS B 1 69 ? -21.043 46.353 16.110 1.00 26.62 69 LYS B N 1
ATOM 3521 C CA . LYS B 1 69 ? -20.737 45.395 15.037 1.00 26.32 69 LYS B CA 1
ATOM 3522 C C . LYS B 1 69 ? -21.885 45.346 14.017 1.00 28.79 69 LYS B C 1
ATOM 3523 O O . LYS B 1 69 ? -21.622 45.387 12.818 1.00 28.57 69 LYS B O 1
ATOM 3529 N N . ILE B 1 70 ? -23.151 45.308 14.494 1.00 24.40 70 ILE B N 1
ATOM 3530 C CA . ILE B 1 70 ? -24.336 45.318 13.628 1.00 23.03 70 ILE B CA 1
ATOM 3531 C C . ILE B 1 70 ? -24.370 46.619 12.801 1.00 27.79 70 ILE B C 1
ATOM 3532 O O . ILE B 1 70 ? -24.606 46.562 11.595 1.00 26.83 70 ILE B O 1
ATOM 3537 N N . GLN B 1 71 ? -24.080 47.770 13.442 1.00 26.19 71 GLN B N 1
ATOM 3538 C CA . GLN B 1 71 ? -24.031 49.076 12.777 1.00 27.26 71 GLN B CA 1
ATOM 3539 C C . GLN B 1 71 ? -22.963 49.109 11.664 1.00 31.33 71 GLN B C 1
ATOM 3540 O O . GLN B 1 71 ? -23.223 49.661 10.595 1.00 30.36 71 GLN B O 1
ATOM 3546 N N . SER B 1 72 ? -21.796 48.474 11.896 1.00 28.76 72 SER B N 1
ATOM 3547 C CA . SER B 1 72 ? -20.729 48.395 10.895 1.00 29.13 72 SER B CA 1
ATOM 3548 C C . SER B 1 72 ? -21.164 47.571 9.665 1.00 31.04 72 SER B C 1
ATOM 3549 O O . SER B 1 72 ? -20.738 47.881 8.556 1.00 30.93 72 SER B O 1
ATOM 3552 N N . ILE B 1 73 ? -22.045 46.560 9.854 1.00 27.04 73 ILE B N 1
ATOM 3553 C CA . ILE B 1 73 ? -22.600 45.755 8.748 1.00 25.95 73 ILE B CA 1
ATOM 3554 C C . ILE B 1 73 ? -23.537 46.660 7.927 1.00 29.40 73 ILE B C 1
ATOM 3555 O O . ILE B 1 73 ? -23.559 46.570 6.705 1.00 29.64 73 ILE B O 1
ATOM 3560 N N . PHE B 1 74 ? -24.292 47.534 8.619 1.00 25.94 74 PHE B N 1
ATOM 3561 C CA . PHE B 1 74 ? -25.260 48.475 8.045 1.00 25.22 74 PHE B CA 1
ATOM 3562 C C . PHE B 1 74 ? -24.661 49.809 7.573 1.00 31.68 74 PHE B C 1
ATOM 3563 O O . PHE B 1 74 ? -25.408 50.661 7.084 1.00 32.44 74 PHE B O 1
ATOM 3571 N N . ALA B 1 75 ? -23.340 49.998 7.723 1.00 29.63 75 ALA B N 1
ATOM 3572 C CA . ALA B 1 75 ? -22.648 51.246 7.368 1.00 30.81 75 ALA B CA 1
ATOM 3573 C C . ALA B 1 75 ? -22.815 51.677 5.904 1.00 34.52 75 ALA B C 1
ATOM 3574 O O . ALA B 1 75 ? -22.894 52.877 5.640 1.00 35.55 75 ALA B O 1
ATOM 3576 N N . ASP B 1 76 ? -22.891 50.713 4.970 1.00 30.55 76 ASP B N 1
ATOM 3577 C CA . ASP B 1 76 ? -23.097 50.973 3.539 1.00 31.12 76 ASP B CA 1
ATOM 3578 C C . ASP B 1 76 ? -24.578 50.872 3.129 1.00 32.71 76 ASP B C 1
ATOM 3579 O O . ASP B 1 76 ? -24.895 51.010 1.947 1.00 32.00 76 ASP B O 1
ATOM 3584 N N . GLY B 1 77 ? -25.458 50.695 4.118 1.00 27.31 77 GLY B N 1
ATOM 3585 C CA . GLY B 1 77 ? -26.902 50.581 3.929 1.00 26.22 77 GLY B CA 1
ATOM 3586 C C . GLY B 1 77 ? -27.447 49.270 4.464 1.00 28.25 77 GLY B C 1
ATOM 3587 O O . GLY B 1 77 ? -26.669 48.379 4.818 1.00 27.21 77 GLY B O 1
ATOM 3588 N N . THR B 1 78 ? -28.788 49.132 4.524 1.00 23.55 78 THR B N 1
ATOM 3589 C CA . THR B 1 78 ? -29.414 47.884 4.963 1.00 22.06 78 THR B CA 1
ATOM 3590 C C . THR B 1 78 ? -29.005 46.781 3.953 1.00 24.71 78 THR B C 1
ATOM 3591 O O . THR B 1 78 ? -29.255 46.929 2.753 1.00 23.23 78 THR B O 1
ATOM 3595 N N . PRO B 1 79 ? -28.316 45.711 4.413 1.00 20.60 79 PRO B N 1
ATOM 3596 C CA . PRO B 1 79 ? -27.891 44.657 3.475 1.00 20.09 79 PRO B CA 1
ATOM 3597 C C . PRO B 1 79 ? -29.059 43.744 3.089 1.00 23.08 79 PRO B C 1
ATOM 3598 O O . PRO B 1 79 ? -30.194 43.997 3.492 1.00 22.29 79 PRO B O 1
ATOM 3602 N N . ASP B 1 80 ? -28.790 42.695 2.299 1.00 20.01 80 ASP B N 1
ATOM 3603 C CA . ASP B 1 80 ? -29.803 41.684 1.973 1.00 19.80 80 ASP B CA 1
ATOM 3604 C C . ASP B 1 80 ? -29.473 40.459 2.848 1.00 23.89 80 ASP B C 1
ATOM 3605 O O . ASP B 1 80 ? -28.533 40.536 3.648 1.00 22.38 80 ASP B O 1
ATOM 3610 N N . PHE B 1 81 ? -30.233 39.354 2.720 1.00 21.51 81 PHE B N 1
ATOM 3611 C CA . PHE B 1 81 ? -30.008 38.128 3.495 1.00 21.20 81 PHE B CA 1
ATOM 3612 C C . PHE B 1 81 ? -28.584 37.599 3.376 1.00 25.28 81 PHE B C 1
ATOM 3613 O O . PHE B 1 81 ? -27.955 37.348 4.398 1.00 24.20 81 PHE B O 1
ATOM 3621 N N . LEU B 1 82 ? -28.087 37.421 2.137 1.00 23.16 82 LEU B N 1
ATOM 3622 C CA . LEU B 1 82 ? -26.757 36.856 1.893 1.00 22.69 82 LEU B CA 1
ATOM 3623 C C . LEU B 1 82 ? -25.633 37.692 2.481 1.00 25.30 82 LEU B C 1
ATOM 3624 O O . LEU B 1 82 ? -24.774 37.135 3.163 1.00 24.01 82 LEU B O 1
ATOM 3629 N N . LYS B 1 83 ? -25.658 39.023 2.262 1.00 22.92 83 LYS B N 1
ATOM 3630 C CA . LYS B 1 83 ? -24.638 39.924 2.799 1.00 22.96 83 LYS B CA 1
ATOM 3631 C C . LYS B 1 83 ? -24.686 39.914 4.325 1.00 25.77 83 LYS B C 1
ATOM 3632 O O . LYS B 1 83 ? -23.638 39.810 4.948 1.00 26.22 83 LYS B O 1
ATOM 3638 N N . MET B 1 84 ? -25.895 39.976 4.919 1.00 20.42 84 MET B N 1
ATOM 3639 C CA . MET B 1 84 ? -26.058 39.948 6.375 1.00 19.11 84 MET B CA 1
ATOM 3640 C C . MET B 1 84 ? -25.462 38.660 6.992 1.00 23.53 84 MET B C 1
ATOM 3641 O O . MET B 1 84 ? -24.734 38.742 7.980 1.00 23.32 84 MET B O 1
ATOM 3646 N N . THR B 1 85 ? -25.761 37.491 6.395 1.00 20.87 85 THR B N 1
ATOM 3647 C CA . THR B 1 85 ? -25.313 36.176 6.877 1.00 21.43 85 THR B CA 1
ATOM 3648 C C . THR B 1 85 ? -23.790 36.057 6.845 1.00 26.72 85 THR B C 1
ATOM 3649 O O . THR B 1 85 ? -23.193 35.520 7.778 1.00 25.05 85 THR B O 1
ATOM 3653 N N . ARG B 1 86 ? -23.175 36.587 5.779 1.00 25.91 86 ARG B N 1
ATOM 3654 C CA . ARG B 1 86 ? -21.735 36.585 5.570 1.00 27.37 86 ARG B CA 1
ATOM 3655 C C . ARG B 1 86 ? -21.052 37.534 6.565 1.00 32.26 86 ARG B C 1
ATOM 3656 O O . ARG B 1 86 ? -20.082 37.147 7.217 1.00 32.39 86 ARG B O 1
ATOM 3664 N N . GLU B 1 87 ? -21.568 38.764 6.681 1.00 28.32 87 GLU B N 1
ATOM 3665 C CA . GLU B 1 87 ? -20.996 39.805 7.529 1.00 28.30 87 GLU B CA 1
ATOM 3666 C C . GLU B 1 87 ? -21.054 39.531 9.046 1.00 30.53 87 GLU B C 1
ATOM 3667 O O . GLU B 1 87 ? -20.196 40.052 9.756 1.00 29.71 87 GLU B O 1
ATOM 3673 N N . ILE B 1 88 ? -22.027 38.729 9.556 1.00 26.79 88 ILE B N 1
ATOM 3674 C CA . ILE B 1 88 ? -22.079 38.461 11.010 1.00 26.54 88 ILE B CA 1
ATOM 3675 C C . ILE B 1 88 ? -20.818 37.705 11.465 1.00 31.91 88 ILE B C 1
ATOM 3676 O O . ILE B 1 88 ? -20.325 37.958 12.562 1.00 31.68 88 ILE B O 1
ATOM 3681 N N . LEU B 1 89 ? -20.273 36.832 10.593 1.00 29.22 89 LEU B N 1
ATOM 3682 C CA . LEU B 1 89 ? -19.049 36.097 10.869 1.00 30.54 89 LEU B CA 1
ATOM 3683 C C . LEU B 1 89 ? -17.816 36.956 10.593 1.00 34.36 89 LEU B C 1
ATOM 3684 O O . LEU B 1 89 ? -16.869 36.917 11.386 1.00 34.79 89 LEU B O 1
ATOM 3689 N N . THR B 1 90 ? -17.846 37.764 9.506 1.00 29.13 90 THR B N 1
ATOM 3690 C CA . THR B 1 90 ? -16.763 38.679 9.113 1.00 29.67 90 THR B CA 1
ATOM 3691 C C . THR B 1 90 ? -16.433 39.675 10.239 1.00 33.35 90 THR B C 1
ATOM 3692 O O . THR B 1 90 ? -15.259 39.878 10.536 1.00 33.88 90 THR B O 1
ATOM 3696 N N . VAL B 1 91 ? -17.466 40.246 10.895 1.00 29.32 91 VAL B N 1
ATOM 3697 C CA . VAL B 1 91 ? -17.290 41.196 12.008 1.00 28.93 91 VAL B CA 1
ATOM 3698 C C . VAL B 1 91 ? -17.048 40.479 13.363 1.00 31.85 91 VAL B C 1
ATOM 3699 O O . VAL B 1 91 ? -16.860 41.149 14.377 1.00 31.35 91 VAL B O 1
ATOM 3703 N N . GLY B 1 92 ? -17.062 39.145 13.355 1.00 27.79 92 GLY B N 1
ATOM 3704 C CA . GLY B 1 92 ? -16.860 38.325 14.546 1.00 27.37 92 GLY B CA 1
ATOM 3705 C C . GLY B 1 92 ? -17.949 38.502 15.587 1.00 30.56 92 GLY B C 1
ATOM 3706 O O . GLY B 1 92 ? -17.658 38.565 16.786 1.00 30.31 92 GLY B O 1
ATOM 3707 N N . LEU B 1 93 ? -19.219 38.598 15.133 1.00 25.44 93 LEU B N 1
ATOM 3708 C CA . LEU B 1 93 ? -20.355 38.798 16.030 1.00 24.57 93 LEU B CA 1
ATOM 3709 C C . LEU B 1 93 ? -20.701 37.547 16.844 1.00 28.95 93 LEU B C 1
ATOM 3710 O O . LEU B 1 93 ? -21.068 37.674 18.013 1.00 28.74 93 LEU B O 1
ATOM 3715 N N . ILE B 1 94 ? -20.573 36.347 16.247 1.00 24.96 94 ILE B N 1
ATOM 3716 C CA . ILE B 1 94 ? -20.981 35.115 16.930 1.00 24.26 94 ILE B CA 1
ATOM 3717 C C . ILE B 1 94 ? -19.810 34.419 17.647 1.00 30.00 94 ILE B C 1
ATOM 3718 O O . ILE B 1 94 ? -18.864 33.974 16.994 1.00 29.74 94 ILE B O 1
ATOM 3723 N N . PRO B 1 95 ? -19.875 34.292 18.994 1.00 27.83 95 PRO B N 1
ATOM 3724 C CA . PRO B 1 95 ? -18.793 33.601 19.708 1.00 28.42 95 PRO B CA 1
ATOM 3725 C C . PRO B 1 95 ? -18.857 32.086 19.524 1.00 31.36 95 PRO B C 1
ATOM 3726 O O . PRO B 1 95 ? -19.911 31.552 19.156 1.00 29.58 95 PRO B O 1
ATOM 3730 N N . ALA B 1 96 ? -17.715 31.409 19.757 1.00 28.07 96 ALA B N 1
ATOM 3731 C CA . ALA B 1 96 ? -17.518 29.968 19.608 1.00 28.16 96 ALA B CA 1
ATOM 3732 C C . ALA B 1 96 ? -18.573 29.097 20.271 1.00 31.34 96 ALA B C 1
ATOM 3733 O O . ALA B 1 96 ? -19.025 28.147 19.642 1.00 31.52 96 ALA B O 1
ATOM 3735 N N . ASP B 1 97 ? -18.970 29.404 21.527 1.00 28.24 97 ASP B N 1
ATOM 3736 C CA . ASP B 1 97 ? -19.968 28.597 22.237 1.00 28.12 97 ASP B CA 1
ATOM 3737 C C . ASP B 1 97 ? -21.356 28.681 21.596 1.00 29.63 97 ASP B C 1
ATOM 3738 O O . ASP B 1 97 ? -22.033 27.658 21.519 1.00 29.84 97 ASP B O 1
ATOM 3743 N N . ILE B 1 98 ? -21.764 29.870 21.105 1.00 24.76 98 ILE B N 1
ATOM 3744 C CA . ILE B 1 98 ? -23.053 30.041 20.413 1.00 23.80 98 ILE B CA 1
ATOM 3745 C C . ILE B 1 98 ? -22.986 29.279 19.075 1.00 26.47 98 ILE B C 1
ATOM 3746 O O . ILE B 1 98 ? -23.921 28.548 18.745 1.00 25.73 98 ILE B O 1
ATOM 3751 N N . LEU B 1 99 ? -21.854 29.404 18.350 1.00 23.19 99 LEU B N 1
ATOM 3752 C CA . LEU B 1 99 ? -21.620 28.712 17.075 1.00 22.91 99 LEU B CA 1
ATOM 3753 C C . LEU B 1 99 ? -21.700 27.199 17.210 1.00 28.32 99 LEU B C 1
ATOM 3754 O O . LEU B 1 99 ? -22.298 26.558 16.348 1.00 27.61 99 LEU B O 1
ATOM 3759 N N . SER B 1 100 ? -21.104 26.632 18.292 1.00 26.98 100 SER B N 1
ATOM 3760 C CA . SER B 1 100 ? -21.111 25.192 18.554 1.00 27.64 100 SER B CA 1
ATOM 3761 C C . SER B 1 100 ? -22.528 24.703 18.804 1.00 30.80 100 SER B C 1
ATOM 3762 O O . SER B 1 100 ? -22.905 23.657 18.280 1.00 30.72 100 SER B O 1
ATOM 3765 N N . PHE B 1 101 ? -23.323 25.489 19.569 1.00 26.34 101 PHE B N 1
ATOM 3766 C CA . PHE B 1 101 ? -24.725 25.207 19.853 1.00 24.94 101 PHE B CA 1
ATOM 3767 C C . PHE B 1 101 ? -25.538 25.238 18.544 1.00 26.90 101 PHE B C 1
ATOM 3768 O O . PHE B 1 101 ? -26.308 24.312 18.292 1.00 26.88 101 PHE B O 1
ATOM 3776 N N . LEU B 1 102 ? -25.332 26.267 17.696 1.00 22.13 102 LEU B N 1
ATOM 3777 C CA . LEU B 1 102 ? -26.029 26.375 16.401 1.00 21.26 102 LEU B CA 1
ATOM 3778 C C . LEU B 1 102 ? -25.626 25.257 15.444 1.00 26.47 102 LEU B C 1
ATOM 3779 O O . LEU B 1 102 ? -26.470 24.765 14.694 1.00 26.82 102 LEU B O 1
ATOM 3784 N N . ASN B 1 103 ? -24.348 24.851 15.482 1.00 23.61 103 ASN B N 1
ATOM 3785 C CA . ASN B 1 103 ? -23.797 23.787 14.645 1.00 24.49 103 ASN B CA 1
ATOM 3786 C C . ASN B 1 103 ? -24.537 22.451 14.805 1.00 28.99 103 ASN B C 1
ATOM 3787 O O . ASN B 1 103 ? -24.727 21.742 13.817 1.00 28.55 103 ASN B O 1
ATOM 3792 N N . GLY B 1 104 ? -24.959 22.139 16.034 1.00 26.02 104 GLY B N 1
ATOM 3793 C CA . GLY B 1 104 ? -25.670 20.905 16.344 1.00 26.10 104 GLY B CA 1
ATOM 3794 C C . GLY B 1 104 ? -27.180 21.015 16.376 1.00 31.05 104 GLY B C 1
ATOM 3795 O O . GLY B 1 104 ? -27.828 20.191 17.025 1.00 32.64 104 GLY B O 1
ATOM 3796 N N . TYR B 1 105 ? -27.760 22.003 15.654 1.00 26.18 105 TYR B N 1
ATOM 3797 C CA . TYR B 1 105 ? -29.205 22.261 15.625 1.00 25.26 105 TYR B CA 1
ATOM 3798 C C . TYR B 1 105 ? -30.054 21.066 15.177 1.00 33.08 105 TYR B C 1
ATOM 3799 O O . TYR B 1 105 ? -31.140 20.881 15.725 1.00 33.12 105 TYR B O 1
ATOM 3808 N N . LEU B 1 106 ? -29.586 20.279 14.184 1.00 32.50 106 LEU B N 1
ATOM 3809 C CA . LEU B 1 106 ? -30.337 19.129 13.656 1.00 33.68 106 LEU B CA 1
ATOM 3810 C C . LEU B 1 106 ? -30.572 18.023 14.680 1.00 41.13 106 LEU B C 1
ATOM 3811 O O . LEU B 1 106 ? -31.639 17.412 14.683 1.00 41.61 106 LEU B O 1
ATOM 3816 N N . ASN B 1 107 ? -29.595 17.784 15.556 1.00 39.89 107 ASN B N 1
ATOM 3817 C CA . ASN B 1 107 ? -29.698 16.746 16.578 1.00 41.30 107 ASN B CA 1
ATOM 3818 C C . ASN B 1 107 ? -30.195 17.293 17.926 1.00 43.64 107 ASN B C 1
ATOM 3819 O O . ASN B 1 107 ? -30.098 16.603 18.942 1.00 44.11 107 ASN B O 1
ATOM 3824 N N . LEU B 1 108 ? -30.768 18.512 17.921 1.00 37.91 108 LEU B N 1
ATO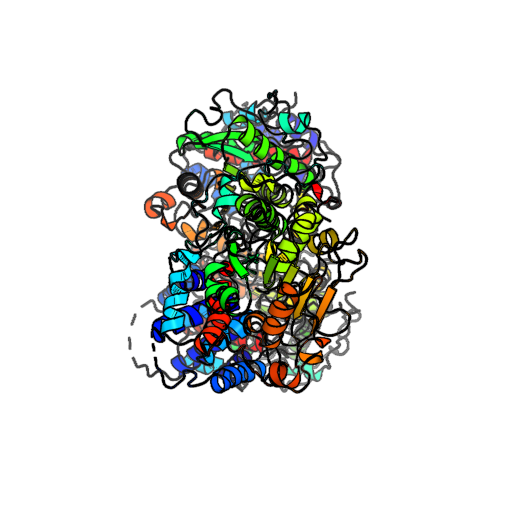M 3825 C CA . LEU B 1 108 ? -31.303 19.149 19.123 1.00 37.34 108 LEU B CA 1
ATOM 3826 C C . LEU B 1 108 ? -32.767 18.746 19.323 1.00 40.26 108 LEU B C 1
ATOM 3827 O O . LEU B 1 108 ? -33.581 18.925 18.412 1.00 38.18 108 LEU B O 1
ATOM 3832 N N . ASP B 1 109 ? -33.093 18.205 20.524 1.00 36.85 109 ASP B N 1
ATOM 3833 C CA . ASP B 1 109 ? -34.438 17.753 20.917 1.00 36.24 109 ASP B CA 1
ATOM 3834 C C . ASP B 1 109 ? -35.518 18.810 20.699 1.00 36.45 109 ASP B C 1
ATOM 3835 O O . ASP B 1 109 ? -36.624 18.478 20.276 1.00 35.87 109 ASP B O 1
ATOM 3840 N N . LEU B 1 110 ? -35.179 20.082 20.956 1.00 31.20 110 LEU B N 1
ATOM 3841 C CA . LEU B 1 110 ? -36.066 21.240 20.799 1.00 29.76 110 LEU B CA 1
ATOM 3842 C C . LEU B 1 110 ? -36.506 21.451 19.343 1.00 29.69 110 LEU B C 1
ATOM 3843 O O . LEU B 1 110 ? -37.538 22.068 19.113 1.00 28.34 110 LEU B O 1
ATOM 3848 N N . ASN B 1 111 ? -35.727 20.948 18.367 1.00 25.30 111 ASN B N 1
ATOM 3849 C CA . ASN B 1 111 ? -36.047 21.084 16.938 1.00 24.39 111 ASN B CA 1
ATOM 3850 C C . ASN B 1 111 ? -36.761 19.871 16.333 1.00 27.71 111 ASN B C 1
ATOM 3851 O O . ASN B 1 111 ? -37.063 19.886 15.139 1.00 28.05 111 ASN B O 1
ATOM 3856 N N . SER B 1 112 ? -37.046 18.838 17.144 1.00 23.68 112 SER B N 1
ATOM 3857 C CA . SER B 1 112 ? -37.689 17.608 16.674 1.00 23.19 112 SER B CA 1
ATOM 3858 C C . SER B 1 112 ? -39.045 17.816 16.024 1.00 26.27 112 SER B C 1
ATOM 3859 O O . SER B 1 112 ? -39.872 18.595 16.514 1.00 25.20 112 SER B O 1
ATOM 3862 N N . ILE B 1 113 ? -39.259 17.103 14.907 1.00 23.42 113 ILE B N 1
ATOM 3863 C CA . ILE B 1 113 ? -40.521 17.052 14.170 1.00 23.17 113 ILE B CA 1
ATOM 3864 C C . ILE B 1 113 ? -41.178 15.688 14.471 1.00 28.42 113 ILE B C 1
ATOM 3865 O O . ILE B 1 113 ? -42.191 15.341 13.861 1.00 28.61 113 ILE B O 1
ATOM 3870 N N . HIS B 1 114 ? -40.586 14.920 15.416 1.00 26.25 114 HIS B N 1
ATOM 3871 C CA . HIS B 1 114 ? -41.055 13.584 15.819 1.00 27.63 114 HIS B CA 1
ATOM 3872 C C . HIS B 1 114 ? -41.413 13.508 17.304 1.00 32.04 114 HIS B C 1
ATOM 3873 O O . HIS B 1 114 ? -41.125 12.510 17.969 1.00 32.35 114 HIS B O 1
ATOM 3880 N N . ASN B 1 115 ? -42.081 14.555 17.814 1.00 27.88 115 ASN B N 1
ATOM 3881 C CA . ASN B 1 115 ? -42.524 14.611 19.206 1.00 27.19 115 ASN B CA 1
ATOM 3882 C C . ASN B 1 115 ? -43.664 13.612 19.452 1.00 31.21 115 ASN B C 1
ATOM 3883 O O . ASN B 1 115 ? -44.460 13.345 18.550 1.00 29.29 115 ASN B O 1
ATOM 3888 N N . ARG B 1 116 ? -43.713 13.039 20.661 1.00 30.11 116 ARG B N 1
ATOM 3889 C CA . ARG B 1 116 ? -44.730 12.063 21.056 1.00 31.60 116 ARG B CA 1
ATOM 3890 C C . ARG B 1 116 ? -45.741 12.771 21.947 1.00 36.18 116 ARG B C 1
ATOM 3891 O O . ARG B 1 116 ? -45.476 13.020 23.119 1.00 35.94 116 ARG B O 1
ATOM 3899 N N . ASN B 1 117 ? -46.873 13.163 21.358 1.00 34.22 117 ASN B N 1
ATOM 3900 C CA . ASN B 1 117 ? -47.923 13.918 22.036 1.00 34.28 117 ASN B CA 1
ATOM 3901 C C . ASN B 1 117 ? -49.208 13.098 22.218 1.00 40.15 117 ASN B C 1
ATOM 3902 O O . ASN B 1 117 ? -49.554 12.317 21.329 1.00 40.74 117 ASN B O 1
ATOM 3907 N N . PRO B 1 118 ? -49.923 13.244 23.358 1.00 38.51 118 PRO B N 1
ATOM 3908 C CA . PRO B 1 118 ? -51.139 12.437 23.565 1.00 40.03 118 PRO B CA 1
ATOM 3909 C C . PRO B 1 118 ? -52.312 12.813 22.657 1.00 45.96 118 PRO B C 1
ATOM 3910 O O . PRO B 1 118 ? -52.313 13.893 22.059 1.00 44.32 118 PRO B O 1
ATOM 3914 N N . SER B 1 119 ? -53.310 11.913 22.556 1.00 44.91 119 SER B N 1
ATOM 3915 C CA . SER B 1 119 ? -54.522 12.134 21.763 1.00 45.27 119 SER B CA 1
ATOM 3916 C C . SER B 1 119 ? -55.370 13.238 22.403 1.00 48.64 119 SER B C 1
ATOM 3917 O O . SER B 1 119 ? -55.528 13.236 23.628 1.00 48.74 119 SER B O 1
ATOM 3920 N N . PRO B 1 120 ? -55.886 14.214 21.613 1.00 44.62 120 PRO B N 1
ATOM 3921 C CA . PRO B 1 120 ? -56.699 15.283 22.220 1.00 44.68 120 PRO B CA 1
ATOM 3922 C C . PRO B 1 120 ? -58.069 14.787 22.682 1.00 51.81 120 PRO B C 1
ATOM 3923 O O . PRO B 1 120 ? -58.671 13.926 22.032 1.00 51.89 120 PRO B O 1
ATOM 3927 N N . LYS B 1 121 ? -58.541 15.305 23.823 1.00 50.42 121 LYS B N 1
ATOM 3928 C CA . LYS B 1 121 ? -59.852 14.945 24.358 1.00 52.24 121 LYS B CA 1
ATOM 3929 C C . LYS B 1 121 ? -60.876 16.020 23.990 1.00 57.23 121 LYS B C 1
ATOM 3930 O O . LYS B 1 121 ? -60.495 17.106 23.534 1.00 56.51 121 LYS B O 1
ATOM 3936 N N . GLY B 1 122 ? -62.157 15.694 24.143 1.00 54.58 122 GLY B N 1
ATOM 3937 C CA . GLY B 1 122 ? -63.249 16.593 23.788 1.00 53.91 122 GLY B CA 1
ATOM 3938 C C . GLY B 1 122 ? -63.713 16.375 22.362 1.00 55.66 122 GLY B C 1
ATOM 3939 O O . GLY B 1 122 ? -63.594 15.264 21.833 1.00 55.01 122 GLY B O 1
ATOM 3940 N N . GLN B 1 123 ? -64.243 17.434 21.723 1.00 50.81 123 GLN B N 1
ATOM 3941 C CA . GLN B 1 123 ? -64.749 17.323 20.356 1.00 50.02 123 GLN B CA 1
ATOM 3942 C C . GLN B 1 123 ? -63.628 17.163 19.327 1.00 49.76 123 GLN B C 1
ATOM 3943 O O . GLN B 1 123 ? -62.522 17.685 19.515 1.00 48.26 123 GLN B O 1
ATOM 3949 N N . ALA B 1 124 ? -63.929 16.414 18.254 1.00 43.61 124 ALA B N 1
ATOM 3950 C CA . ALA B 1 124 ? -63.016 16.118 17.157 1.00 41.62 124 ALA B CA 1
ATOM 3951 C C . ALA B 1 124 ? -62.404 17.372 16.548 1.00 41.06 124 ALA B C 1
ATOM 3952 O O . ALA B 1 124 ? -63.092 18.378 16.352 1.00 40.20 124 ALA B O 1
ATOM 3954 N N . ILE B 1 125 ? -61.095 17.317 16.297 1.00 34.29 125 ILE B N 1
ATOM 3955 C CA . ILE B 1 125 ? -60.335 18.396 15.665 1.00 31.54 125 ILE B CA 1
ATOM 3956 C C . ILE B 1 125 ? -59.770 17.899 14.324 1.00 32.60 125 ILE B C 1
ATOM 3957 O O . ILE B 1 125 ? -59.311 18.691 13.508 1.00 31.48 125 ILE B O 1
ATOM 3962 N N . TYR B 1 126 ? -59.815 16.576 14.110 1.00 28.43 126 TYR B N 1
ATOM 3963 C CA . TYR B 1 126 ? -59.333 15.921 12.901 1.00 27.08 126 TYR B CA 1
ATOM 3964 C C . TYR B 1 126 ? -60.303 14.795 12.487 1.00 30.76 126 TYR B C 1
ATOM 3965 O O . TYR B 1 126 ? -60.752 14.053 13.356 1.00 31.88 126 TYR B O 1
ATOM 3974 N N . PRO B 1 127 ? -60.652 14.628 11.190 1.00 27.06 127 PRO B N 1
ATOM 3975 C CA . PRO B 1 127 ? -60.202 15.409 10.019 1.00 26.20 127 PRO B CA 1
ATOM 3976 C C . PRO B 1 127 ? -60.762 16.828 9.940 1.00 30.29 127 PRO B C 1
ATOM 3977 O O . PRO B 1 127 ? -60.147 17.678 9.301 1.00 28.92 127 PRO B O 1
ATOM 3981 N N . VAL B 1 128 ? -61.922 17.080 10.582 1.00 28.24 128 VAL B N 1
ATOM 3982 C CA . VAL B 1 128 ? -62.622 18.373 10.541 1.00 27.60 128 VAL B CA 1
ATOM 3983 C C . VAL B 1 128 ? -63.082 18.821 11.942 1.00 30.79 128 VAL B C 1
ATOM 3984 O O . VAL B 1 128 ? -63.863 18.117 12.588 1.00 30.86 128 VAL B O 1
ATOM 3988 N N . LYS B 1 129 ? -62.640 20.005 12.396 1.00 26.29 129 LYS B N 1
ATOM 3989 C CA . LYS B 1 129 ? -63.130 20.509 13.683 1.00 26.22 129 LYS B CA 1
ATOM 3990 C C . LYS B 1 129 ? -64.545 21.070 13.468 1.00 30.11 129 LYS B C 1
ATOM 3991 O O . LYS B 1 129 ? -65.483 20.597 14.090 1.00 29.29 129 LYS B O 1
ATOM 3997 N N . ALA B 1 130 ? -64.698 22.042 12.555 1.00 28.39 130 ALA B N 1
ATOM 3998 C CA . ALA B 1 130 ? -66.005 22.634 12.266 1.00 28.88 130 ALA B CA 1
ATOM 3999 C C . ALA B 1 130 ? -66.317 22.568 10.779 1.00 31.74 130 ALA B C 1
ATOM 4000 O O . ALA B 1 130 ? -65.434 22.866 9.975 1.00 31.10 130 ALA B O 1
ATOM 4002 N N . PRO B 1 131 ? -67.552 22.179 10.375 1.00 29.90 131 PRO B N 1
ATOM 4003 C CA . PRO B 1 131 ? -67.881 22.168 8.933 1.00 29.89 131 PRO B CA 1
ATOM 4004 C C . PRO B 1 131 ? -67.600 23.550 8.335 1.00 33.28 131 PRO B C 1
ATOM 4005 O O . PRO B 1 131 ? -67.943 24.565 8.942 1.00 32.60 131 PRO B O 1
ATOM 4009 N N . GLY B 1 132 ? -66.878 23.570 7.224 1.00 29.35 132 GLY B N 1
ATOM 4010 C CA . GLY B 1 132 ? -66.440 24.807 6.585 1.00 28.13 132 GLY B CA 1
ATOM 4011 C C . GLY B 1 132 ? -64.932 24.974 6.645 1.00 29.40 132 GLY B C 1
ATOM 4012 O O . GLY B 1 132 ? -64.369 25.735 5.848 1.00 28.53 132 GLY B O 1
ATOM 4013 N N . ASP B 1 133 ? -64.257 24.265 7.591 1.00 24.07 133 ASP B N 1
ATOM 4014 C CA . ASP B 1 133 ? -62.790 24.270 7.679 1.00 22.85 133 ASP B CA 1
ATOM 4015 C C . ASP B 1 133 ? -62.249 23.552 6.448 1.00 28.73 133 ASP B C 1
ATOM 4016 O O . ASP B 1 133 ? -62.852 22.570 5.997 1.00 28.43 133 ASP B O 1
ATOM 4021 N N . ALA B 1 134 ? -61.103 24.023 5.921 1.00 25.84 134 ALA B N 1
ATOM 4022 C CA . ALA B 1 134 ? -60.442 23.395 4.780 1.00 25.95 134 ALA B CA 1
ATOM 4023 C C . ALA B 1 134 ? -59.981 21.991 5.180 1.00 31.27 134 ALA B C 1
ATOM 4024 O O . ALA B 1 134 ? -59.726 21.726 6.359 1.00 30.54 134 ALA B O 1
ATOM 4026 N N . ARG B 1 135 ? -59.910 21.092 4.202 1.00 29.29 135 ARG B N 1
ATOM 4027 C CA . ARG B 1 135 ? -59.450 19.721 4.394 1.00 29.95 135 ARG B CA 1
ATOM 4028 C C . ARG B 1 135 ? -57.939 19.749 4.612 1.00 31.70 135 ARG B C 1
ATOM 4029 O O . ARG B 1 135 ? -57.236 20.513 3.948 1.00 30.31 135 ARG B O 1
ATOM 4037 N N . TYR B 1 136 ? -57.449 18.910 5.536 1.00 27.85 136 TYR B N 1
ATOM 4038 C CA . TYR B 1 136 ? -56.026 18.739 5.803 1.00 25.70 136 TYR B CA 1
ATOM 4039 C C . TYR B 1 136 ? -55.471 17.773 4.765 1.00 29.24 136 TYR B C 1
ATOM 4040 O O . TYR B 1 136 ? -56.084 16.731 4.504 1.00 29.15 136 TYR B O 1
ATOM 4049 N N . SER B 1 137 ? -54.310 18.106 4.183 1.00 25.14 137 SER B N 1
ATOM 4050 C CA . SER B 1 137 ? -53.646 17.225 3.227 1.00 25.55 137 SER B CA 1
ATOM 4051 C C . SER B 1 137 ? -52.609 16.390 3.985 1.00 30.71 137 SER B C 1
ATOM 4052 O O . SER B 1 137 ? -52.231 15.311 3.534 1.00 32.18 137 SER B O 1
ATOM 4055 N N . VAL B 1 138 ? -52.173 16.890 5.151 1.00 26.18 138 VAL B N 1
ATOM 4056 C CA . VAL B 1 138 ? -51.185 16.231 6.004 1.00 25.67 138 VAL B CA 1
ATOM 4057 C C . VAL B 1 138 ? -51.914 15.316 6.995 1.00 30.95 138 VAL B C 1
ATOM 4058 O O . VAL B 1 138 ? -52.957 15.700 7.538 1.00 30.38 138 VAL B O 1
ATOM 4062 N N . ALA B 1 139 ? -51.359 14.106 7.218 1.00 28.48 139 ALA B N 1
ATOM 4063 C CA . ALA B 1 139 ? -51.889 13.122 8.160 1.00 29.86 139 ALA B CA 1
ATOM 4064 C C . ALA B 1 139 ? -51.771 13.687 9.583 1.00 33.86 139 ALA B C 1
ATOM 4065 O O . ALA B 1 139 ? -50.848 14.459 9.864 1.00 31.65 139 ALA B O 1
ATOM 4067 N N . GLU B 1 140 ? -52.734 13.334 10.457 1.00 32.20 140 GLU B N 1
ATOM 4068 C CA . GLU B 1 140 ? -52.805 13.825 11.833 1.00 32.23 140 GLU B CA 1
ATOM 4069 C C . GLU B 1 140 ? -51.530 13.587 12.644 1.00 35.50 140 GLU B C 1
ATOM 4070 O O . GLU B 1 140 ? -51.093 14.495 13.354 1.00 33.51 140 GLU B O 1
ATOM 4076 N N . ASN B 1 141 ? -50.938 12.382 12.529 1.00 32.74 141 ASN B N 1
ATOM 4077 C CA . ASN B 1 141 ? -49.729 12.022 13.270 1.00 32.04 141 ASN B CA 1
ATOM 4078 C C . ASN B 1 141 ? -48.555 12.950 12.962 1.00 32.57 141 ASN B C 1
ATOM 4079 O O . ASN B 1 141 ? -47.863 13.356 13.884 1.00 32.42 141 ASN B O 1
ATOM 4084 N N . ALA B 1 142 ? -48.365 13.324 11.688 1.00 28.05 142 ALA B N 1
ATOM 4085 C CA . ALA B 1 142 ? -47.290 14.225 11.269 1.00 26.53 142 ALA B CA 1
ATOM 4086 C C . ALA B 1 142 ? -47.549 15.640 11.806 1.00 28.87 142 ALA B C 1
ATOM 4087 O O . ALA B 1 142 ? -46.618 16.280 12.295 1.00 26.92 142 ALA B O 1
ATOM 4089 N N . LEU B 1 143 ? -48.825 16.098 11.772 1.00 25.68 143 LEU B N 1
ATOM 4090 C CA . LEU B 1 143 ? -49.220 17.417 12.285 1.00 25.00 143 LEU B CA 1
ATOM 4091 C C . LEU B 1 143 ? -48.964 17.535 13.790 1.00 28.16 143 LEU B C 1
ATOM 4092 O O . LEU B 1 143 ? -48.346 18.508 14.234 1.00 26.84 143 LEU B O 1
ATOM 4097 N N . ARG B 1 144 ? -49.424 16.538 14.563 1.00 25.14 144 ARG B N 1
ATOM 4098 C CA . ARG B 1 144 ? -49.257 16.509 16.015 1.00 25.48 144 ARG B CA 1
ATOM 4099 C C . ARG B 1 144 ? -47.790 16.365 16.433 1.00 29.34 144 ARG B C 1
ATOM 4100 O O . ARG B 1 144 ? -47.373 17.034 17.379 1.00 28.63 144 ARG B O 1
ATOM 4108 N N . ALA B 1 145 ? -47.009 15.521 15.717 1.00 25.77 145 ALA B N 1
ATOM 4109 C CA . ALA B 1 145 ? -45.586 15.280 15.999 1.00 25.13 145 ALA B CA 1
ATOM 4110 C C . ALA B 1 145 ? -44.697 16.527 15.818 1.00 28.86 145 ALA B C 1
ATOM 4111 O O . ALA B 1 145 ? -43.602 16.590 16.387 1.00 28.55 145 ALA B O 1
ATOM 4113 N N . ALA B 1 146 ? -45.175 17.525 15.054 1.00 24.62 146 ALA B N 1
ATOM 4114 C CA . ALA B 1 146 ? -44.443 18.774 14.828 1.00 23.36 146 ALA B CA 1
ATOM 4115 C C . ALA B 1 146 ? -44.478 19.685 16.063 1.00 26.71 146 ALA B C 1
ATOM 4116 O O . ALA B 1 146 ? -43.667 20.606 16.162 1.00 25.74 146 ALA B O 1
ATOM 4118 N N . ILE B 1 147 ? -45.419 19.436 16.999 1.00 23.00 147 ILE B N 1
ATOM 4119 C CA . ILE B 1 147 ? -45.573 20.247 18.206 1.00 21.72 147 ILE B CA 1
ATOM 4120 C C . ILE B 1 147 ? -44.621 19.792 19.305 1.00 25.70 147 ILE B C 1
ATOM 4121 O O . ILE B 1 147 ? -44.793 18.698 19.841 1.00 24.69 147 ILE B O 1
ATOM 4126 N N . HIS B 1 148 ? -43.663 20.657 19.688 1.00 22.78 148 HIS B N 1
ATOM 4127 C CA . HIS B 1 148 ? -42.764 20.348 20.788 1.00 23.38 148 HIS B CA 1
ATOM 4128 C C . HIS B 1 148 ? -43.372 20.934 22.064 1.00 27.61 148 HIS B C 1
ATOM 4129 O O . HIS B 1 148 ? -43.431 22.159 22.220 1.00 26.51 148 HIS B O 1
ATOM 4136 N N . ILE B 1 149 ? -43.852 20.053 22.954 1.00 24.13 149 ILE B N 1
ATOM 4137 C CA . ILE B 1 149 ? -44.456 20.457 24.220 1.00 24.57 149 ILE B CA 1
ATOM 4138 C C . ILE B 1 149 ? -43.406 20.286 25.345 1.00 28.82 149 ILE B C 1
ATOM 4139 O O . ILE B 1 149 ? -43.088 19.146 25.682 1.00 28.77 149 ILE B O 1
ATOM 4144 N N . PRO B 1 150 ? -42.860 21.384 25.937 1.00 25.61 150 PRO B N 1
ATOM 4145 C CA . PRO B 1 150 ? -41.876 21.222 27.031 1.00 26.35 150 PRO B CA 1
ATOM 4146 C C . PRO B 1 150 ? -42.469 20.490 28.226 1.00 32.85 150 PRO B C 1
ATOM 4147 O O . PRO B 1 150 ? -43.673 20.600 28.475 1.00 32.82 150 PRO B O 1
ATOM 4151 N N . ALA B 1 151 ? -41.635 19.710 28.936 1.00 32.24 151 ALA B N 1
ATOM 4152 C CA . ALA B 1 151 ? -42.031 18.900 30.099 1.00 33.78 151 ALA B CA 1
ATOM 4153 C C . ALA B 1 151 ? -42.804 19.684 31.161 1.00 39.98 151 ALA B C 1
ATOM 4154 O O . ALA B 1 151 ? -43.682 19.119 31.817 1.00 42.10 151 ALA B O 1
ATOM 4156 N N . SER B 1 152 ? -42.489 20.984 31.303 1.00 36.16 152 SER B N 1
ATOM 4157 C CA . SER B 1 152 ? -43.094 21.921 32.249 1.00 36.51 152 SER B CA 1
ATOM 4158 C C . SER B 1 152 ? -44.464 22.489 31.809 1.00 39.68 152 SER B C 1
ATOM 4159 O O . SER B 1 152 ? -45.057 23.254 32.579 1.00 40.53 152 SER B O 1
ATOM 4162 N N . PHE B 1 153 ? -44.971 22.133 30.598 1.00 32.75 153 PHE B N 1
ATOM 4163 C CA . PHE B 1 153 ? -46.279 22.631 30.133 1.00 31.17 153 PHE B CA 1
ATOM 4164 C C . PHE B 1 153 ? -47.399 22.211 31.086 1.00 34.49 153 PHE B C 1
ATOM 4165 O O . PHE B 1 153 ? -47.513 21.036 31.418 1.00 34.36 153 PHE B O 1
ATOM 4173 N N . GLY B 1 154 ? -48.167 23.192 31.547 1.00 31.77 154 GLY B N 1
ATOM 4174 C CA . GLY B 1 154 ? -49.234 23.017 32.530 1.00 32.53 154 GLY B CA 1
ATOM 4175 C C . GLY B 1 154 ? -50.639 22.760 32.023 1.00 37.17 154 GLY B C 1
ATOM 4176 O O . GLY B 1 154 ? -51.558 22.666 32.839 1.00 38.39 154 GLY B O 1
ATOM 4177 N N . TYR B 1 155 ? -50.827 22.653 30.686 1.00 32.91 155 TYR B N 1
ATOM 4178 C CA . TYR B 1 155 ? -52.111 22.344 30.029 1.00 32.79 155 TYR B CA 1
ATOM 4179 C C . TYR B 1 155 ? -53.285 23.248 30.468 1.00 39.43 155 TYR B C 1
ATOM 4180 O O . TYR B 1 155 ? -54.394 22.760 30.686 1.00 40.46 155 TYR B O 1
ATOM 4189 N N . GLY B 1 156 ? -53.021 24.550 30.589 1.00 37.06 156 GLY B N 1
ATOM 4190 C CA . GLY B 1 156 ? -53.997 25.552 31.012 1.00 38.00 156 GLY B CA 1
ATOM 4191 C C . GLY B 1 156 ? -54.610 25.313 32.383 1.00 44.83 156 GLY B C 1
ATOM 4192 O O . GLY B 1 156 ? -55.753 25.710 32.620 1.00 46.07 156 GLY B O 1
ATOM 4193 N N . LYS B 1 157 ? -53.870 24.645 33.289 1.00 41.92 157 LYS B N 1
ATOM 4194 C CA . LYS B 1 157 ? -54.329 24.334 34.647 1.00 43.35 157 LYS B CA 1
ATOM 4195 C C . LYS B 1 157 ? -53.512 25.087 35.700 1.00 48.34 157 LYS B C 1
ATOM 4196 O O . LYS B 1 157 ? -53.867 25.069 36.881 1.00 50.04 157 LYS B O 1
ATOM 4202 N N . ASN B 1 158 ? -52.425 25.752 35.265 1.00 43.75 158 ASN B N 1
ATOM 4203 C CA . ASN B 1 158 ? -51.468 26.482 36.111 1.00 43.21 158 ASN B CA 1
ATOM 4204 C C . ASN B 1 158 ? -51.613 28.023 36.094 1.00 45.24 158 ASN B C 1
ATOM 4205 O O . ASN B 1 158 ? -50.711 28.721 36.564 1.00 44.70 158 ASN B O 1
ATOM 4210 N N . GLY B 1 159 ? -52.732 28.530 35.573 1.00 40.50 159 GLY B N 1
ATOM 4211 C CA . GLY B 1 159 ? -52.987 29.967 35.468 1.00 39.13 159 GLY B CA 1
ATOM 4212 C C . GLY B 1 159 ? -52.162 30.651 34.384 1.00 39.87 159 GLY B C 1
ATOM 4213 O O . GLY B 1 159 ? -52.125 31.884 34.309 1.00 40.49 159 GLY B O 1
ATOM 4214 N N . LYS B 1 160 ? -51.493 29.850 33.538 1.00 31.66 160 LYS B N 1
ATOM 4215 C CA . LYS B 1 160 ? -50.648 30.305 32.440 1.00 28.89 160 LYS B CA 1
ATOM 4216 C C . LYS B 1 160 ? -51.347 30.007 31.127 1.00 30.92 160 LYS B C 1
ATOM 4217 O O . LYS B 1 160 ? -51.822 28.884 30.904 1.00 31.06 160 LYS B O 1
ATOM 4223 N N . LYS B 1 161 ? -51.406 31.020 30.264 1.00 24.72 161 LYS B N 1
ATOM 4224 C CA . LYS B 1 161 ? -52.015 30.941 28.945 1.00 23.38 161 LYS B CA 1
ATOM 4225 C C . LYS B 1 161 ? -51.082 30.201 27.984 1.00 26.36 161 LYS B C 1
ATOM 4226 O O . LYS B 1 161 ? -49.922 30.592 27.871 1.00 25.76 161 LYS B O 1
ATOM 4232 N N . PRO B 1 162 ? -51.554 29.148 27.272 1.00 24.02 162 PRO B N 1
ATOM 4233 C CA . PRO B 1 162 ? -50.680 28.480 26.294 1.00 23.33 162 PRO B CA 1
ATOM 4234 C C . PRO B 1 162 ? -50.355 29.432 25.140 1.00 25.37 162 PRO B C 1
ATOM 4235 O O . PRO B 1 162 ? -51.250 30.130 24.643 1.00 24.56 162 PRO B O 1
ATOM 4239 N N . VAL B 1 163 ? -49.061 29.519 24.777 1.00 19.43 163 VAL B N 1
ATOM 4240 C CA . VAL B 1 163 ? -48.584 30.380 23.697 1.00 18.15 163 VAL B CA 1
ATOM 4241 C C . VAL B 1 163 ? -47.873 29.523 22.656 1.00 21.61 163 VAL B C 1
ATOM 4242 O O . VAL B 1 163 ? -46.879 28.865 22.973 1.00 19.87 163 VAL B O 1
ATOM 4246 N N . ILE B 1 164 ? -48.386 29.528 21.417 1.00 19.44 164 ILE B N 1
ATOM 4247 C CA . ILE B 1 164 ? -47.787 28.740 20.338 1.00 18.58 164 ILE B CA 1
ATOM 4248 C C . ILE B 1 164 ? -46.753 29.582 19.611 1.00 20.65 164 ILE B C 1
ATOM 4249 O O . ILE B 1 164 ? -47.100 30.609 19.020 1.00 19.60 164 ILE B O 1
ATOM 4254 N N . LEU B 1 165 ? -45.487 29.136 19.653 1.00 16.03 165 LEU B N 1
ATOM 4255 C CA . LEU B 1 165 ? -44.376 29.825 18.994 1.00 15.16 165 LEU B CA 1
ATOM 4256 C C . LEU B 1 165 ? -44.218 29.289 17.573 1.00 19.30 165 LEU B C 1
ATOM 4257 O O . LEU B 1 165 ? -43.918 28.104 17.386 1.00 18.81 165 LEU B O 1
ATOM 4262 N N . VAL B 1 166 ? -44.516 30.147 16.572 1.00 16.27 166 VAL B N 1
ATOM 4263 C CA . VAL B 1 166 ? -44.511 29.768 15.153 1.00 15.91 166 VAL B CA 1
ATOM 4264 C C . VAL B 1 166 ? -43.234 30.268 14.468 1.00 21.92 166 VAL B C 1
ATOM 4265 O O . VAL B 1 166 ? -42.966 31.466 14.485 1.00 21.84 166 VAL B O 1
ATOM 4269 N N . PRO B 1 167 ? -42.430 29.344 13.887 1.00 18.93 167 PRO B N 1
ATOM 4270 C CA . PRO B 1 167 ? -41.136 29.727 13.300 1.00 17.85 167 PRO B CA 1
ATOM 4271 C C . PRO B 1 167 ? -41.214 30.506 11.996 1.00 20.03 167 PRO B C 1
ATOM 4272 O O . PRO B 1 167 ? -42.265 30.567 11.368 1.00 19.40 167 PRO B O 1
ATOM 4276 N N . GLY B 1 168 ? -40.067 31.030 11.579 1.00 16.29 168 GLY B N 1
ATOM 4277 C CA . GLY B 1 168 ? -39.923 31.753 10.322 1.00 16.24 168 GLY B CA 1
ATOM 4278 C C . GLY B 1 168 ? -39.322 30.869 9.249 1.00 19.83 168 GLY B C 1
ATOM 4279 O O . GLY B 1 168 ? -39.075 29.681 9.473 1.00 19.94 168 GLY B O 1
ATOM 4280 N N . THR B 1 169 ? -39.080 31.450 8.090 1.00 16.58 169 THR B N 1
ATOM 4281 C CA . THR B 1 169 ? -38.501 30.773 6.926 1.00 16.31 169 THR B CA 1
ATOM 4282 C C . THR B 1 169 ? -37.118 30.181 7.262 1.00 18.98 169 THR B C 1
ATOM 4283 O O . THR B 1 169 ? -36.290 30.856 7.879 1.00 18.13 169 THR B O 1
ATOM 4287 N N . ALA B 1 170 ? -36.885 28.927 6.829 1.00 15.46 170 ALA B N 1
ATOM 4288 C CA . ALA B 1 170 ? -35.612 28.194 6.873 1.00 16.21 170 ALA B CA 1
ATOM 4289 C C . ALA B 1 170 ? -34.989 27.982 8.255 1.00 20.50 170 ALA B C 1
ATOM 4290 O O . ALA B 1 170 ? -33.850 27.527 8.332 1.00 20.06 170 ALA B O 1
ATOM 4292 N N . THR B 1 171 ? -35.717 28.296 9.336 1.00 17.93 171 THR B N 1
ATOM 4293 C CA . THR B 1 171 ? -35.168 28.234 10.689 1.00 17.79 171 THR B CA 1
ATOM 4294 C C . THR B 1 171 ? -36.090 27.456 11.629 1.00 21.66 171 THR B C 1
ATOM 4295 O O . THR B 1 171 ? -37.247 27.836 11.802 1.00 19.87 171 THR B O 1
ATOM 4299 N N . PRO B 1 172 ? -35.591 26.363 12.240 1.00 20.60 172 PRO B N 1
ATOM 4300 C CA . PRO B 1 172 ? -36.431 25.582 13.170 1.00 21.51 172 PRO B CA 1
ATOM 4301 C C . PRO B 1 172 ? -36.833 26.409 14.391 1.00 23.97 172 PRO B C 1
ATOM 4302 O O . PRO B 1 172 ? -36.045 27.241 14.850 1.00 21.97 172 PRO B O 1
ATOM 4306 N N . ALA B 1 173 ? -38.064 26.189 14.895 1.00 20.56 173 ALA B N 1
ATOM 4307 C CA . ALA B 1 173 ? -38.644 26.908 16.040 1.00 19.85 173 ALA B CA 1
ATOM 4308 C C . ALA B 1 173 ? -37.841 26.791 17.332 1.00 23.12 173 ALA B C 1
ATOM 4309 O O . ALA B 1 173 ? -37.666 27.790 18.027 1.00 21.76 173 ALA B O 1
ATOM 4311 N N . GLY B 1 174 ? -37.379 25.578 17.635 1.00 21.46 174 GLY B N 1
ATOM 4312 C CA . GLY B 1 174 ? -36.631 25.267 18.850 1.00 22.50 174 GLY B CA 1
ATOM 4313 C C . GLY B 1 174 ? -35.456 26.186 19.066 1.00 27.23 174 GLY B C 1
ATOM 4314 O O . GLY B 1 174 ? -35.430 26.916 20.060 1.00 27.16 174 GLY B O 1
ATOM 4315 N N . THR B 1 175 ? -34.519 26.205 18.100 1.00 24.48 175 THR B N 1
ATOM 4316 C CA . THR B 1 175 ? -33.331 27.059 18.139 1.00 25.30 175 THR B CA 1
ATOM 4317 C C . THR B 1 175 ? -33.716 28.536 18.081 1.00 29.07 175 THR B C 1
ATOM 4318 O O . THR B 1 175 ? -33.174 29.319 18.854 1.00 28.92 175 THR B O 1
ATOM 4322 N N . THR B 1 176 ? -34.642 28.911 17.174 1.00 25.82 176 THR B N 1
ATOM 4323 C CA . THR B 1 176 ? -35.121 30.290 17.028 1.00 24.87 176 THR B CA 1
ATOM 4324 C C . THR B 1 176 ? -35.534 30.910 18.359 1.00 27.42 176 THR B C 1
ATOM 4325 O O . THR B 1 176 ? -34.961 31.913 18.790 1.00 27.34 176 THR B O 1
ATOM 4329 N N . TYR B 1 177 ? -36.510 30.295 19.010 1.00 22.45 177 TYR B N 1
ATOM 4330 C CA . TYR B 1 177 ? -37.072 30.844 20.230 1.00 21.09 177 TYR B CA 1
ATOM 4331 C C . TYR B 1 177 ? -36.242 30.586 21.471 1.00 24.44 177 TYR B C 1
ATOM 4332 O O . TYR B 1 177 ? -36.470 31.253 22.475 1.00 24.37 177 TYR B O 1
ATOM 4341 N N . TYR B 1 178 ? -35.227 29.703 21.385 1.00 20.52 178 TYR B N 1
ATOM 4342 C CA . TYR B 1 178 ? -34.313 29.425 22.494 1.00 20.87 178 TYR B CA 1
ATOM 4343 C C . TYR B 1 178 ? -33.647 30.729 22.946 1.00 22.80 178 TYR B C 1
ATOM 4344 O O . TYR B 1 178 ? -33.502 30.946 24.141 1.00 21.90 178 TYR B O 1
ATOM 4353 N N . PHE B 1 179 ? -33.289 31.607 21.983 1.00 18.68 179 PHE B N 1
ATOM 4354 C CA . PHE B 1 179 ? -32.600 32.873 22.249 1.00 18.57 179 PHE B CA 1
ATOM 4355 C C . PHE B 1 179 ? -33.509 34.094 22.370 1.00 21.61 179 PHE B C 1
ATOM 4356 O O . PHE B 1 179 ? -33.009 35.222 22.315 1.00 21.41 179 PHE B O 1
ATOM 4364 N N . ASN B 1 180 ? -34.828 33.896 22.536 1.00 18.02 180 ASN B N 1
ATOM 4365 C CA . ASN B 1 180 ? -35.726 35.042 22.667 1.00 18.28 180 ASN B CA 1
ATOM 4366 C C . ASN B 1 180 ? -37.067 34.678 23.324 1.00 21.67 180 ASN B C 1
ATOM 4367 O O . ASN B 1 180 ? -37.088 34.441 24.526 1.00 20.71 180 ASN B O 1
ATOM 4372 N N . PHE B 1 181 ? -38.173 34.634 22.550 1.00 18.69 181 PHE B N 1
ATOM 4373 C CA . PHE B 1 181 ? -39.534 34.437 23.060 1.00 18.03 181 PHE B CA 1
ATOM 4374 C C . PHE B 1 181 ? -39.808 33.060 23.684 1.00 22.80 181 PHE B C 1
ATOM 4375 O O . PHE B 1 181 ? -40.881 32.862 24.253 1.00 23.00 181 PHE B O 1
ATOM 4383 N N . GLY B 1 182 ? -38.816 32.174 23.694 1.00 19.87 182 GLY B N 1
ATOM 4384 C CA . GLY B 1 182 ? -38.920 30.914 24.421 1.00 19.76 182 GLY B CA 1
ATOM 4385 C C . GLY B 1 182 ? -38.886 31.208 25.912 1.00 23.07 182 GLY B C 1
ATOM 4386 O O . GLY B 1 182 ? -39.306 30.385 26.724 1.00 23.57 182 GLY B O 1
ATOM 4387 N N . LYS B 1 183 ? -38.419 32.427 26.271 1.00 18.59 183 LYS B N 1
ATOM 4388 C CA . LYS B 1 183 ? -38.330 32.935 27.640 1.00 18.93 183 LYS B CA 1
ATOM 4389 C C . LYS B 1 183 ? -39.490 33.889 27.973 1.00 22.30 183 LYS B C 1
ATOM 4390 O O . LYS B 1 183 ? -39.428 34.585 28.983 1.00 22.47 183 LYS B O 1
ATOM 4396 N N . LEU B 1 184 ? -40.552 33.915 27.140 1.00 19.02 184 LEU B N 1
ATOM 4397 C CA . LEU B 1 184 ? -41.742 34.751 27.359 1.00 19.47 184 LEU B CA 1
ATOM 4398 C C . LEU B 1 184 ? -42.410 34.508 28.740 1.00 23.00 184 LEU B C 1
ATOM 4399 O O . LEU B 1 184 ? -42.915 35.454 29.345 1.00 21.21 184 LEU B O 1
ATOM 4404 N N . GLY B 1 185 ? -42.354 33.264 29.224 1.00 21.00 185 GLY B N 1
ATOM 4405 C CA . GLY B 1 185 ? -42.896 32.849 30.520 1.00 22.02 185 GLY B CA 1
ATOM 4406 C C . GLY B 1 185 ? -42.243 33.496 31.730 1.00 26.29 185 GLY B C 1
ATOM 4407 O O . GLY B 1 185 ? -42.807 33.456 32.827 1.00 26.12 185 GLY B O 1
ATOM 4408 N N . SER B 1 186 ? -41.053 34.110 31.541 1.00 22.85 186 SER B N 1
ATOM 4409 C CA . SER B 1 186 ? -40.323 34.817 32.596 1.00 22.65 186 SER B CA 1
ATOM 4410 C C . SER B 1 186 ? -40.835 36.262 32.728 1.00 26.30 186 SER B C 1
ATOM 4411 O O . SER B 1 186 ? -40.460 36.959 33.665 1.00 26.88 186 SER B O 1
ATOM 4414 N N . ALA B 1 187 ? -41.698 36.698 31.803 1.00 22.79 187 ALA B N 1
ATOM 4415 C CA . ALA B 1 187 ? -42.258 38.050 31.791 1.00 24.00 187 ALA B CA 1
ATOM 4416 C C . ALA B 1 187 ? -43.786 38.062 31.876 1.00 30.82 187 ALA B C 1
ATOM 4417 O O . ALA B 1 187 ? -44.365 39.021 32.380 1.00 33.46 187 ALA B O 1
ATOM 4419 N N . ALA B 1 188 ? -44.436 37.024 31.351 1.00 26.03 188 ALA B N 1
ATOM 4420 C CA . ALA B 1 188 ? -45.889 36.948 31.264 1.00 25.27 188 ALA B CA 1
ATOM 4421 C C . ALA B 1 188 ? -46.424 35.627 31.807 1.00 27.01 188 ALA B C 1
ATOM 4422 O O . ALA B 1 188 ? -45.638 34.704 32.049 1.00 26.17 188 ALA B O 1
ATOM 4424 N N . ASP B 1 189 ? -47.761 35.516 31.967 1.00 23.03 189 ASP B N 1
ATOM 4425 C CA . ASP B 1 189 ? -48.398 34.264 32.411 1.00 23.94 189 ASP B CA 1
ATOM 4426 C C . ASP B 1 189 ? -48.604 33.432 31.156 1.00 27.87 189 ASP B C 1
ATOM 4427 O O . ASP B 1 189 ? -49.720 33.282 30.646 1.00 27.88 189 ASP B O 1
ATOM 4432 N N . ALA B 1 190 ? -47.482 32.975 30.608 1.00 24.25 190 ALA B N 1
ATOM 4433 C CA . ALA B 1 190 ? -47.412 32.280 29.333 1.00 23.59 190 ALA B CA 1
ATOM 4434 C C . ALA B 1 190 ? -46.753 30.913 29.466 1.00 28.16 190 ALA B C 1
ATOM 4435 O O . ALA B 1 190 ? -45.721 30.776 30.121 1.00 28.07 190 ALA B O 1
ATOM 4437 N N . ASP B 1 191 ? -47.361 29.910 28.837 1.00 23.61 191 ASP B N 1
ATOM 4438 C CA . ASP B 1 191 ? -46.864 28.546 28.836 1.00 22.61 191 ASP B CA 1
ATOM 4439 C C . ASP B 1 191 ? -46.540 28.228 27.387 1.00 23.96 191 ASP B C 1
ATOM 4440 O O . ASP B 1 191 ? -47.438 27.908 26.607 1.00 22.71 191 ASP B O 1
ATOM 4445 N N . VAL B 1 192 ? -45.268 28.393 27.008 1.00 19.98 192 VAL B N 1
ATOM 4446 C CA . VAL B 1 192 ? -44.840 28.252 25.614 1.00 19.27 192 VAL B CA 1
ATOM 4447 C C . VAL B 1 192 ? -44.753 26.809 25.132 1.00 23.81 192 VAL B C 1
ATOM 4448 O O . VAL B 1 192 ? -44.413 25.906 25.890 1.00 24.27 192 VAL B O 1
ATOM 4452 N N . VAL B 1 193 ? -45.099 26.621 23.853 1.00 21.38 193 VAL B N 1
ATOM 4453 C CA . VAL B 1 193 ? -44.943 25.406 23.055 1.00 21.38 193 VAL B CA 1
ATOM 4454 C C . VAL B 1 193 ? -44.397 25.909 21.715 1.00 24.62 193 VAL B C 1
ATOM 4455 O O . VAL B 1 193 ? -44.627 27.070 21.369 1.00 23.13 193 VAL B O 1
ATOM 4459 N N . TRP B 1 194 ? -43.654 25.085 20.985 1.00 22.31 194 TRP B N 1
ATOM 4460 C CA . TRP B 1 194 ? -43.186 25.554 19.685 1.00 22.64 194 TRP B CA 1
ATOM 4461 C C . TRP B 1 194 ? -43.409 24.523 18.608 1.00 26.27 194 TRP B C 1
ATOM 4462 O O . TRP B 1 194 ? -43.366 23.312 18.848 1.00 25.44 194 TRP B O 1
ATOM 4473 N N . LEU B 1 195 ? -43.711 25.025 17.422 1.00 23.10 195 LEU B N 1
ATOM 4474 C CA . LEU B 1 195 ? -44.040 24.206 16.278 1.00 22.91 195 LEU B CA 1
ATOM 4475 C C . LEU B 1 195 ? -42.854 24.063 15.336 1.00 25.48 195 LEU B C 1
ATOM 4476 O O . LEU B 1 195 ? -42.445 25.021 14.699 1.00 23.09 195 LEU B O 1
ATOM 4481 N N . ASN B 1 196 ? -42.295 22.861 15.263 1.00 23.46 196 ASN B N 1
ATOM 4482 C CA . ASN B 1 196 ? -41.194 22.595 14.350 1.00 23.22 196 ASN B CA 1
ATOM 4483 C C . ASN B 1 196 ? -41.790 22.126 13.040 1.00 26.82 196 ASN B C 1
ATOM 4484 O O . ASN B 1 196 ? -42.233 20.980 12.918 1.00 26.71 196 ASN B O 1
ATOM 4489 N N . ILE B 1 197 ? -41.887 23.059 12.087 1.00 22.81 197 ILE B N 1
ATOM 4490 C CA . ILE B 1 197 ? -42.472 22.798 10.775 1.00 22.38 197 ILE B CA 1
ATOM 4491 C C . ILE B 1 197 ? -41.513 21.959 9.937 1.00 27.22 197 ILE B C 1
ATOM 4492 O O . ILE B 1 197 ? -40.372 22.382 9.733 1.00 27.17 197 ILE B O 1
ATOM 4497 N N . PRO B 1 198 ? -41.947 20.758 9.470 1.00 24.15 198 PRO B N 1
ATOM 4498 C CA . PRO B 1 198 ? -41.069 19.924 8.630 1.00 23.96 198 PRO B CA 1
ATOM 4499 C C . PRO B 1 198 ? -40.484 20.711 7.462 1.00 26.41 198 PRO B C 1
ATOM 4500 O O . PRO B 1 198 ? -41.166 21.572 6.889 1.00 26.60 198 PRO B O 1
ATOM 4504 N N . GLN B 1 199 ? -39.192 20.452 7.170 1.00 21.24 199 GLN B N 1
ATOM 4505 C CA . GLN B 1 199 ? -38.378 21.091 6.129 1.00 20.92 199 GLN B CA 1
ATOM 4506 C C . GLN B 1 199 ? -38.144 22.577 6.409 1.00 23.47 199 GLN B C 1
ATOM 4507 O O . GLN B 1 199 ? -37.928 23.358 5.477 1.00 22.23 199 GLN B O 1
ATOM 4513 N N . ALA B 1 200 ? -38.141 22.946 7.712 1.00 19.76 200 ALA B N 1
ATOM 4514 C CA . ALA B 1 200 ? -37.892 24.290 8.240 1.00 18.97 200 ALA B CA 1
ATOM 4515 C C . ALA B 1 200 ? -38.634 25.408 7.466 1.00 22.42 200 ALA B C 1
ATOM 4516 O O . ALA B 1 200 ? -38.045 26.418 7.079 1.00 22.50 200 ALA B O 1
ATOM 4518 N N . SER B 1 201 ? -39.940 25.207 7.233 1.00 18.50 201 SER B N 1
ATOM 4519 C CA . SER B 1 201 ? -40.824 26.162 6.538 1.00 17.31 201 SER B CA 1
ATOM 4520 C C . SER B 1 201 ? -40.396 26.504 5.095 1.00 21.61 201 SER B C 1
ATOM 4521 O O . SER B 1 201 ? -40.817 27.544 4.569 1.00 20.74 201 SER B O 1
ATOM 4524 N N . LEU B 1 202 ? -39.586 25.636 4.450 1.00 17.54 202 LEU B N 1
ATOM 4525 C CA . LEU B 1 202 ? -39.149 25.874 3.070 1.00 17.06 202 LEU B CA 1
ATOM 4526 C C . LEU B 1 202 ? -40.087 25.260 2.026 1.00 21.74 202 LEU B C 1
ATOM 4527 O O . LEU B 1 202 ? -40.048 25.660 0.857 1.00 19.69 202 LEU B O 1
ATOM 4532 N N . ASN B 1 203 ? -40.975 24.337 2.457 1.00 19.41 203 ASN B N 1
ATOM 4533 C CA . ASN B 1 203 ? -41.993 23.750 1.574 1.00 19.40 203 ASN B CA 1
ATOM 4534 C C . ASN B 1 203 ? -43.141 24.765 1.411 1.00 20.63 203 ASN B C 1
ATOM 4535 O O . ASN B 1 203 ? -43.143 25.817 2.058 1.00 20.28 203 ASN B O 1
ATOM 4540 N N . ASP B 1 204 ? -44.117 24.428 0.565 1.00 16.98 204 ASP B N 1
ATOM 4541 C CA . ASP B 1 204 ? -45.323 25.194 0.249 1.00 17.02 204 ASP B CA 1
ATOM 4542 C C . ASP B 1 204 ? -45.945 25.794 1.526 1.00 22.26 204 ASP B C 1
ATOM 4543 O O . ASP B 1 204 ? -46.248 25.046 2.466 1.00 23.53 204 ASP B O 1
ATOM 4548 N N . VAL B 1 205 ? -46.093 27.141 1.571 1.00 17.82 205 VAL B N 1
ATOM 4549 C CA . VAL B 1 205 ? -46.656 27.868 2.732 1.00 17.62 205 VAL B CA 1
ATOM 4550 C C . VAL B 1 205 ? -48.058 27.320 3.110 1.00 22.24 205 VAL B C 1
ATOM 4551 O O . VAL B 1 205 ? -48.397 27.245 4.294 1.00 21.72 205 VAL B O 1
ATOM 4555 N N . GLN B 1 206 ? -48.844 26.924 2.090 1.00 19.59 206 GLN B N 1
ATOM 4556 C CA . GLN B 1 206 ? -50.181 26.339 2.235 1.00 19.99 206 GLN B CA 1
ATOM 4557 C C . GLN B 1 206 ? -50.137 25.070 3.074 1.00 23.49 206 GLN B C 1
ATOM 4558 O O . GLN B 1 206 ? -51.034 24.858 3.874 1.00 23.00 206 GLN B O 1
ATOM 4564 N N . ILE B 1 207 ? -49.079 24.252 2.912 1.00 21.14 207 ILE B N 1
ATOM 4565 C CA . ILE B 1 207 ? -48.862 23.021 3.676 1.00 21.09 207 ILE B CA 1
ATOM 4566 C C . ILE B 1 207 ? -48.362 23.386 5.078 1.00 23.70 207 ILE B C 1
ATOM 4567 O O . ILE B 1 207 ? -48.860 22.842 6.064 1.00 22.66 207 ILE B O 1
ATOM 4572 N N . ASN B 1 208 ? -47.390 24.319 5.166 1.00 20.29 208 ASN B N 1
ATOM 4573 C CA . ASN B 1 208 ? -46.845 24.788 6.446 1.00 19.58 208 ASN B CA 1
ATOM 4574 C C . ASN B 1 208 ? -47.962 25.285 7.360 1.00 22.92 208 ASN B C 1
ATOM 4575 O O . ASN B 1 208 ? -47.920 25.032 8.554 1.00 21.75 208 ASN B O 1
ATOM 4580 N N . SER B 1 209 ? -48.971 25.968 6.781 1.00 19.86 209 SER B N 1
ATOM 4581 C CA . SER B 1 209 ? -50.113 26.535 7.497 1.00 19.43 209 SER B CA 1
ATOM 4582 C C . SER B 1 209 ? -50.996 25.500 8.181 1.00 23.09 209 SER B C 1
ATOM 4583 O O . SER B 1 209 ? -51.588 25.812 9.213 1.00 23.48 209 SER B O 1
ATOM 4586 N N . GLU B 1 210 ? -51.069 24.272 7.632 1.00 20.24 210 GLU B N 1
ATOM 4587 C CA . GLU B 1 210 ? -51.850 23.169 8.220 1.00 20.81 210 GLU B CA 1
ATOM 4588 C C . GLU B 1 210 ? -51.334 22.824 9.603 1.00 24.70 210 GLU B C 1
ATOM 4589 O O . GLU B 1 210 ? -52.138 22.554 10.497 1.00 25.19 210 GLU B O 1
ATOM 4595 N N . TYR B 1 211 ? -49.993 22.872 9.784 1.00 20.73 211 TYR B N 1
ATOM 4596 C CA . TYR B 1 211 ? -49.321 22.611 11.062 1.00 20.32 211 TYR B CA 1
ATOM 4597 C C . TYR B 1 211 ? -49.724 23.647 12.105 1.00 23.84 211 TYR B C 1
ATOM 4598 O O . TYR B 1 211 ? -49.874 23.290 13.264 1.00 24.00 211 TYR B O 1
ATOM 4607 N N . VAL B 1 212 ? -49.934 24.919 11.689 1.00 20.06 212 VAL B N 1
ATOM 4608 C CA . VAL B 1 212 ? -50.368 25.993 12.594 1.00 19.80 212 VAL B CA 1
ATOM 4609 C C . VAL B 1 212 ? -51.840 25.773 12.952 1.00 24.09 212 VAL B C 1
ATOM 4610 O O . VAL B 1 212 ? -52.180 25.801 14.134 1.00 23.38 212 VAL B O 1
ATOM 4614 N N . ALA B 1 213 ? -52.698 25.507 11.939 1.00 21.45 213 ALA B N 1
ATOM 4615 C CA . ALA B 1 213 ? -54.135 25.261 12.148 1.00 21.77 213 ALA B CA 1
ATOM 4616 C C . ALA B 1 213 ? -54.346 24.118 13.138 1.00 26.30 213 ALA B C 1
ATOM 4617 O O . ALA B 1 213 ? -55.107 24.273 14.104 1.00 24.81 213 ALA B O 1
ATOM 4619 N N . TYR B 1 214 ? -53.624 22.990 12.926 1.00 22.99 214 TYR B N 1
ATOM 4620 C CA . TYR B 1 214 ? -53.730 21.836 13.811 1.00 23.16 214 TYR B CA 1
ATOM 4621 C C . TYR B 1 214 ? -53.229 22.153 15.210 1.00 27.79 214 TYR B C 1
ATOM 4622 O O . TYR B 1 214 ? -53.943 21.833 16.158 1.00 27.87 214 TYR B O 1
ATOM 4631 N N . ALA B 1 215 ? -52.026 22.788 15.343 1.00 23.45 215 ALA B N 1
ATOM 4632 C CA . ALA B 1 215 ? -51.445 23.165 16.645 1.00 22.89 215 ALA B CA 1
ATOM 4633 C C . ALA B 1 215 ? -52.399 24.029 17.444 1.00 25.60 215 ALA B C 1
ATOM 4634 O O . ALA B 1 215 ? -52.599 23.753 18.617 1.00 26.31 215 ALA B O 1
ATOM 4636 N N . ILE B 1 216 ? -53.037 25.034 16.802 1.00 22.12 216 ILE B N 1
ATOM 4637 C CA . ILE B 1 216 ? -54.018 25.905 17.466 1.00 21.45 216 ILE B CA 1
ATOM 4638 C C . ILE B 1 216 ? -55.166 25.068 18.077 1.00 25.03 216 ILE B C 1
ATOM 4639 O O . ILE B 1 216 ? -55.387 25.135 19.283 1.00 23.56 216 ILE B O 1
ATOM 4644 N N . ASN B 1 217 ? -55.865 24.269 17.242 1.00 22.09 217 ASN B N 1
ATOM 4645 C CA . ASN B 1 217 ? -56.986 23.437 17.688 1.00 22.22 217 ASN B CA 1
ATOM 4646 C C . ASN B 1 217 ? -56.578 22.358 18.688 1.00 26.14 217 ASN B C 1
ATOM 4647 O O . ASN B 1 217 ? -57.310 22.110 19.638 1.00 25.58 217 ASN B O 1
ATOM 4652 N N . TYR B 1 218 ? -55.391 21.769 18.509 1.00 23.48 218 TYR B N 1
ATOM 4653 C CA . TYR B 1 218 ? -54.860 20.741 19.398 1.00 23.47 218 TYR B CA 1
ATOM 4654 C C . TYR B 1 218 ? -54.509 21.306 20.779 1.00 28.73 218 TYR B C 1
ATOM 4655 O O . TYR B 1 218 ? -54.994 20.783 21.786 1.00 29.67 218 TYR B O 1
ATOM 4664 N N . ILE B 1 219 ? -53.651 22.354 20.823 1.00 24.69 219 ILE B N 1
ATOM 4665 C CA . ILE B 1 219 ? -53.204 22.990 22.073 1.00 24.19 219 ILE B CA 1
ATOM 4666 C C . ILE B 1 219 ? -54.405 23.521 22.857 1.00 27.44 219 ILE B C 1
ATOM 4667 O O . ILE B 1 219 ? -54.426 23.389 24.078 1.00 27.91 219 ILE B O 1
ATOM 4672 N N . SER B 1 220 ? -55.425 24.054 22.155 1.00 23.91 220 SER B N 1
ATOM 4673 C CA . SER B 1 220 ? -56.654 24.546 22.778 1.00 24.66 220 SER B CA 1
ATOM 4674 C C . SER B 1 220 ? -57.439 23.389 23.383 1.00 30.73 220 SER B C 1
ATOM 4675 O O . SER B 1 220 ? -57.880 23.497 24.534 1.00 31.00 220 SER B O 1
ATOM 4678 N N . ALA B 1 221 ? -57.579 22.267 22.626 1.00 27.70 221 ALA B N 1
ATOM 4679 C CA . ALA B 1 221 ? -58.302 21.079 23.095 1.00 28.77 221 ALA B CA 1
ATOM 4680 C C . ALA B 1 221 ? -57.653 20.461 24.339 1.00 33.45 221 ALA B C 1
ATOM 4681 O O . ALA B 1 221 ? -58.348 20.260 25.332 1.00 33.81 221 ALA B O 1
ATOM 4683 N N . ILE B 1 222 ? -56.327 20.195 24.303 1.00 30.23 222 ILE B N 1
ATOM 4684 C CA . ILE B 1 222 ? -55.607 19.565 25.430 1.00 30.73 222 ILE B CA 1
ATOM 4685 C C . ILE B 1 222 ? -55.520 20.471 26.669 1.00 35.14 222 ILE B C 1
ATOM 4686 O O . ILE B 1 222 ? -55.351 19.958 27.771 1.00 36.25 222 ILE B O 1
ATOM 4691 N N . SER B 1 223 ? -55.607 21.805 26.489 1.00 30.13 223 SER B N 1
ATOM 4692 C CA . SER B 1 223 ? -55.520 22.756 27.602 1.00 29.34 223 SER B CA 1
ATOM 4693 C C . SER B 1 223 ? -56.886 23.243 28.099 1.00 31.58 223 SER B C 1
ATOM 4694 O O . SER B 1 223 ? -56.933 23.928 29.123 1.00 30.06 223 SER B O 1
ATOM 4697 N N . GLU B 1 224 ? -57.986 22.931 27.357 1.00 28.37 224 GLU B N 1
ATOM 4698 C CA . GLU B 1 224 ? -59.367 23.386 27.627 1.00 29.25 224 GLU B CA 1
ATOM 4699 C C . GLU B 1 224 ? -59.329 24.907 27.821 1.00 34.12 224 GLU B C 1
ATOM 4700 O O . GLU B 1 224 ? -59.816 25.446 28.822 1.00 34.99 224 GLU B O 1
ATOM 4706 N N . SER B 1 225 ? -58.643 25.585 26.889 1.00 29.64 225 SER B N 1
ATOM 4707 C CA . SER B 1 225 ? -58.391 27.009 27.006 1.00 28.56 225 SER B CA 1
ATOM 4708 C C . SER B 1 225 ? -58.177 27.647 25.664 1.00 31.74 225 SER B C 1
ATOM 4709 O O . SER B 1 225 ? -57.778 26.985 24.707 1.00 31.32 225 SER B O 1
ATOM 4712 N N . ASN B 1 226 ? -58.374 28.965 25.615 1.00 27.20 226 ASN B N 1
ATOM 4713 C CA . ASN B 1 226 ? -58.048 29.743 24.447 1.00 25.88 226 ASN B CA 1
ATOM 4714 C C . ASN B 1 226 ? -56.529 29.918 24.522 1.00 29.50 226 ASN B C 1
ATOM 4715 O O . ASN B 1 226 ? -55.936 29.711 25.581 1.00 29.87 226 ASN B O 1
ATOM 4720 N N . VAL B 1 227 ? -55.895 30.186 23.393 1.00 25.05 227 VAL B N 1
ATOM 4721 C CA . VAL B 1 227 ? -54.442 30.288 23.294 1.00 23.73 227 VAL B CA 1
ATOM 4722 C C . VAL B 1 227 ? -54.025 31.618 22.686 1.00 25.84 227 VAL B C 1
ATOM 4723 O O . VAL B 1 227 ? -54.858 32.409 22.234 1.00 25.67 227 VAL B O 1
ATOM 4727 N N . ALA B 1 228 ? -52.720 31.835 22.661 1.00 21.06 228 ALA B N 1
ATOM 4728 C CA . ALA B 1 228 ? -52.090 32.952 21.996 1.00 19.79 228 ALA B CA 1
ATOM 4729 C C . ALA B 1 228 ? -51.119 32.336 21.008 1.00 22.83 228 ALA B C 1
ATOM 4730 O O . ALA B 1 228 ? -50.650 31.214 21.216 1.00 21.69 228 ALA B O 1
ATOM 4732 N N . VAL B 1 229 ? -50.849 33.048 19.918 1.00 19.54 229 VAL B N 1
ATOM 4733 C CA . VAL B 1 229 ? -49.892 32.622 18.908 1.00 19.02 229 VAL B CA 1
ATOM 4734 C C . VAL B 1 229 ? -48.870 33.753 18.775 1.00 22.54 229 VAL B C 1
ATOM 4735 O O . VAL B 1 229 ? -49.258 34.915 18.619 1.00 21.57 229 VAL B O 1
ATOM 4739 N N . LEU B 1 230 ? -47.578 33.414 18.866 1.00 18.47 230 LEU B N 1
ATOM 4740 C CA . LEU B 1 230 ? -46.500 34.364 18.629 1.00 17.69 230 LEU B CA 1
ATOM 4741 C C . LEU B 1 230 ? -45.712 33.814 17.450 1.00 21.41 230 LEU B C 1
ATOM 4742 O O . LEU B 1 230 ? -45.167 32.715 17.538 1.00 21.83 230 LEU B O 1
ATOM 4747 N N . SER B 1 231 ? -45.653 34.576 16.353 1.00 16.76 231 SER B N 1
ATOM 4748 C CA . SER B 1 231 ? -44.983 34.132 15.140 1.00 16.15 231 SER B CA 1
ATOM 4749 C C . SER B 1 231 ? -43.806 35.016 14.769 1.00 20.89 231 SER B C 1
ATOM 4750 O O . SER B 1 231 ? -43.743 36.170 15.187 1.00 20.60 231 SER B O 1
ATOM 4753 N N . TRP B 1 232 ? -42.892 34.475 13.957 1.00 17.33 232 TRP B N 1
ATOM 4754 C CA . TRP B 1 232 ? -41.762 35.213 13.416 1.00 17.42 232 TRP B CA 1
ATOM 4755 C C . TRP B 1 232 ? -41.727 35.022 11.919 1.00 20.08 232 TRP B C 1
ATOM 4756 O O . TRP B 1 232 ? -41.927 33.902 11.448 1.00 19.16 232 TRP B O 1
ATOM 4767 N N . SER B 1 233 ? -41.461 36.112 11.170 1.00 16.72 233 SER B N 1
ATOM 4768 C CA . SER B 1 233 ? -41.258 36.080 9.728 1.00 15.70 233 SER B CA 1
ATOM 4769 C C . SER B 1 233 ? -42.466 35.418 9.028 1.00 20.45 233 SER B C 1
ATOM 4770 O O . SER B 1 233 ? -43.605 35.795 9.321 1.00 19.80 233 SER B O 1
ATOM 4773 N N . GLN B 1 234 ? -42.221 34.401 8.162 1.00 16.99 234 GLN B N 1
ATOM 4774 C CA . GLN B 1 234 ? -43.229 33.616 7.443 1.00 16.10 234 GLN B CA 1
ATOM 4775 C C . GLN B 1 234 ? -44.279 33.021 8.393 1.00 20.21 234 GLN B C 1
ATOM 4776 O O . GLN B 1 234 ? -45.405 32.777 7.969 1.00 20.35 234 GLN B O 1
ATOM 4782 N N . GLY B 1 235 ? -43.922 32.823 9.665 1.00 18.23 235 GLY B N 1
ATOM 4783 C CA . GLY B 1 235 ? -44.859 32.326 10.674 1.00 18.03 235 GLY B CA 1
ATOM 4784 C C . GLY B 1 235 ? -46.165 33.103 10.694 1.00 20.88 235 GLY B C 1
ATOM 4785 O O . GLY B 1 235 ? -47.226 32.524 10.933 1.00 20.03 235 GLY B O 1
ATOM 4786 N N . GLY B 1 236 ? -46.073 34.408 10.413 1.00 17.58 236 GLY B N 1
ATOM 4787 C CA . GLY B 1 236 ? -47.217 35.314 10.306 1.00 17.70 236 GLY B CA 1
ATOM 4788 C C . GLY B 1 236 ? -48.136 34.914 9.165 1.00 20.45 236 GLY B C 1
ATOM 4789 O O . GLY B 1 236 ? -49.353 34.857 9.351 1.00 20.00 236 GLY B O 1
ATOM 4790 N N . LEU B 1 237 ? -47.551 34.574 7.992 1.00 16.41 237 LEU B N 1
ATOM 4791 C CA . LEU B 1 237 ? -48.303 34.107 6.814 1.00 17.33 237 LEU B CA 1
ATOM 4792 C C . LEU B 1 237 ? -48.960 32.763 7.104 1.00 21.19 237 LEU B C 1
ATOM 4793 O O . LEU B 1 237 ? -50.126 32.580 6.768 1.00 21.24 237 LEU B O 1
ATOM 4798 N N . ASP B 1 238 ? -48.208 31.839 7.747 1.00 17.75 238 ASP B N 1
ATOM 4799 C CA . ASP B 1 238 ? -48.674 30.509 8.146 1.00 17.74 238 ASP B CA 1
ATOM 4800 C C . ASP B 1 238 ? -49.885 30.609 9.063 1.00 21.63 238 ASP B C 1
ATOM 4801 O O . ASP B 1 238 ? -50.847 29.868 8.889 1.00 21.82 238 ASP B O 1
ATOM 4806 N N . THR B 1 239 ? -49.828 31.526 10.042 1.00 17.47 239 THR B N 1
ATOM 4807 C CA . THR B 1 239 ? -50.909 31.735 10.998 1.00 17.45 239 THR B CA 1
ATOM 4808 C C . THR B 1 239 ? -52.120 32.398 10.337 1.00 20.96 239 THR B C 1
ATOM 4809 O O . THR B 1 239 ? -53.236 31.963 10.583 1.00 21.06 239 THR B O 1
ATOM 4813 N N . GLN B 1 240 ? -51.902 33.446 9.516 1.00 17.64 240 GLN B N 1
ATOM 4814 C CA . GLN B 1 240 ? -52.983 34.149 8.820 1.00 18.42 240 GLN B CA 1
ATOM 4815 C C . GLN B 1 240 ? -53.752 33.219 7.864 1.00 23.23 240 GLN B C 1
ATOM 4816 O O . GLN B 1 240 ? -54.984 33.302 7.794 1.00 22.80 240 GLN B O 1
ATOM 4822 N N . TRP B 1 241 ? -53.023 32.328 7.153 1.00 20.36 241 TRP B N 1
ATOM 4823 C CA . TRP B 1 241 ? -53.617 31.345 6.235 1.00 20.22 241 TRP B CA 1
ATOM 4824 C C . TRP B 1 241 ? -54.396 30.296 7.042 1.00 22.86 241 TRP B C 1
ATOM 4825 O O . TRP B 1 241 ? -55.498 29.929 6.640 1.00 21.86 241 TRP B O 1
ATOM 4836 N N . ALA B 1 242 ? -53.839 29.841 8.191 1.00 19.86 242 ALA B N 1
ATOM 4837 C CA . ALA B 1 242 ? -54.509 28.883 9.083 1.00 20.05 242 ALA B CA 1
ATOM 4838 C C . ALA B 1 242 ? -55.825 29.489 9.621 1.00 23.81 242 ALA B C 1
ATOM 4839 O O . ALA B 1 242 ? -56.866 28.826 9.597 1.00 22.95 242 ALA B O 1
ATOM 4841 N N . LEU B 1 243 ? -55.782 30.766 10.039 1.00 20.22 243 LEU B N 1
ATOM 4842 C CA . LEU B 1 243 ? -56.955 31.492 10.545 1.00 20.62 243 LEU B CA 1
ATOM 4843 C C . LEU B 1 243 ? -58.008 31.683 9.449 1.00 24.70 243 LEU B C 1
ATOM 4844 O O . LEU B 1 243 ? -59.209 31.532 9.703 1.00 25.34 243 LEU B O 1
ATOM 4849 N N . LYS B 1 244 ? -57.557 31.974 8.223 1.00 20.37 244 LYS B N 1
ATOM 4850 C CA . LYS B 1 244 ? -58.468 32.175 7.099 1.00 20.51 244 LYS B CA 1
ATOM 4851 C C . LYS B 1 244 ? -59.191 30.901 6.675 1.00 24.83 244 LYS B C 1
ATOM 4852 O O . LYS B 1 244 ? -60.419 30.920 6.550 1.00 23.99 244 LYS B O 1
ATOM 4858 N N . TYR B 1 245 ? -58.433 29.813 6.434 1.00 21.45 245 TYR B N 1
ATOM 4859 C CA . TYR B 1 245 ? -58.977 28.594 5.845 1.00 21.93 245 TYR B CA 1
ATOM 4860 C C . TYR B 1 245 ? -59.408 27.513 6.834 1.00 26.53 245 TYR B C 1
ATOM 4861 O O . TYR B 1 245 ? -60.110 26.588 6.424 1.00 27.43 245 TYR B O 1
ATOM 4870 N N . TRP B 1 246 ? -59.080 27.664 8.124 1.00 22.88 246 TRP B N 1
ATOM 4871 C CA . TRP B 1 246 ? -59.563 26.797 9.209 1.00 23.10 246 TRP B CA 1
ATOM 4872 C C . TRP B 1 246 ? -60.248 27.787 10.177 1.00 25.78 246 TRP B C 1
ATOM 4873 O O . TRP B 1 246 ? -59.667 28.126 11.211 1.00 24.24 246 TRP B O 1
ATOM 4884 N N . PRO B 1 247 ? -61.445 28.337 9.819 1.00 23.59 247 PRO B N 1
ATOM 4885 C CA . PRO B 1 247 ? -62.055 29.392 10.655 1.00 23.50 247 PRO B CA 1
ATOM 4886 C C . PRO B 1 247 ? -62.378 29.014 12.099 1.00 28.62 247 PRO B C 1
ATOM 4887 O O . PRO B 1 247 ? -62.556 29.919 12.917 1.00 28.46 247 PRO B O 1
ATOM 4891 N N . SER B 1 248 ? -62.391 27.702 12.427 1.00 25.04 248 SER B N 1
ATOM 4892 C CA . SER B 1 248 ? -62.625 27.203 13.788 1.00 24.70 248 SER B CA 1
ATOM 4893 C C . SER B 1 248 ? -61.481 27.594 14.739 1.00 27.67 248 SER B C 1
ATOM 4894 O O . SER B 1 248 ? -61.666 27.565 15.957 1.00 27.21 248 SER B O 1
ATOM 4897 N N . THR B 1 249 ? -60.298 27.936 14.183 1.00 23.89 249 THR B N 1
ATOM 4898 C CA . THR B 1 249 ? -59.133 28.364 14.970 1.00 22.83 249 THR B CA 1
ATOM 4899 C C . THR B 1 249 ? -59.345 29.780 15.517 1.00 27.42 249 THR B C 1
ATOM 4900 O O . THR B 1 249 ? -58.755 30.117 16.536 1.00 27.97 249 THR B O 1
ATOM 4904 N N . ARG B 1 250 ? -60.155 30.614 14.827 1.00 24.16 250 ARG B N 1
ATOM 4905 C CA . ARG B 1 250 ? -60.388 32.020 15.200 1.00 24.89 250 ARG B CA 1
ATOM 4906 C C . ARG B 1 250 ? -60.955 32.217 16.604 1.00 30.93 250 ARG B C 1
ATOM 4907 O O . ARG B 1 250 ? -60.475 33.078 17.337 1.00 31.87 250 ARG B O 1
ATOM 4915 N N . LYS B 1 251 ? -61.940 31.404 16.989 1.00 28.72 251 LYS B N 1
ATOM 4916 C CA . LYS B 1 251 ? -62.601 31.509 18.292 1.00 29.87 251 LYS B CA 1
ATOM 4917 C C . LYS B 1 251 ? -61.718 31.103 19.490 1.00 33.71 251 LYS B C 1
ATOM 4918 O O . LYS B 1 251 ? -62.057 31.439 20.626 1.00 35.57 251 LYS B O 1
ATOM 4924 N N . VAL B 1 252 ? -60.587 30.420 19.247 1.00 27.43 252 VAL B N 1
ATOM 4925 C CA . VAL B 1 252 ? -59.709 29.983 20.340 1.00 25.65 252 VAL B CA 1
ATOM 4926 C C . VAL B 1 252 ? -58.385 30.775 20.413 1.00 27.73 252 VAL B C 1
ATOM 4927 O O . VAL B 1 252 ? -57.588 30.500 21.300 1.00 27.31 252 VAL B O 1
ATOM 4931 N N . VAL B 1 253 ? -58.157 31.761 19.523 1.00 22.97 253 VAL B N 1
ATOM 4932 C CA . VAL B 1 253 ? -56.923 32.560 19.557 1.00 21.71 253 VAL B CA 1
ATOM 4933 C C . VAL B 1 253 ? -57.251 33.953 20.084 1.00 25.57 253 VAL B C 1
ATOM 4934 O O . VAL B 1 253 ? -57.922 34.716 19.394 1.00 26.12 253 VAL B O 1
ATOM 4938 N N . ASP B 1 254 ? -56.805 34.274 21.312 1.00 21.16 254 ASP B N 1
ATOM 4939 C CA . ASP B 1 254 ? -57.067 35.582 21.916 1.00 21.19 254 ASP B CA 1
ATOM 4940 C C . ASP B 1 254 ? -56.093 36.635 21.448 1.00 25.02 254 ASP B C 1
ATOM 4941 O O . ASP B 1 254 ? -56.452 37.812 21.400 1.00 26.03 254 ASP B O 1
ATOM 4946 N N . ASP B 1 255 ? -54.857 36.219 21.127 1.00 20.32 255 ASP B N 1
ATOM 4947 C CA . ASP B 1 255 ? -53.808 37.103 20.637 1.00 19.31 255 ASP B CA 1
ATOM 4948 C C . ASP B 1 255 ? -52.957 36.453 19.561 1.00 22.43 255 ASP B C 1
ATOM 4949 O O . ASP B 1 255 ? -52.506 35.311 19.710 1.00 21.54 255 ASP B O 1
ATOM 4954 N N . PHE B 1 256 ? -52.717 37.211 18.486 1.00 17.84 256 PHE B N 1
ATOM 4955 C CA . PHE B 1 256 ? -51.808 36.849 17.412 1.00 16.62 256 PHE B CA 1
ATOM 4956 C C . PHE B 1 256 ? -50.729 37.940 17.430 1.00 20.90 256 PHE B C 1
ATOM 4957 O O . PHE B 1 256 ? -50.995 39.080 17.060 1.00 20.90 256 PHE B O 1
ATOM 4965 N N . ILE B 1 257 ? -49.546 37.599 17.958 1.00 17.88 257 ILE B N 1
ATOM 4966 C CA . ILE B 1 257 ? -48.397 38.502 18.063 1.00 17.27 257 ILE B CA 1
ATOM 4967 C C . ILE B 1 257 ? -47.462 38.106 16.931 1.00 20.57 257 ILE B C 1
ATOM 4968 O O . ILE B 1 257 ? -46.910 37.014 16.942 1.00 19.13 257 ILE B O 1
ATOM 4973 N N . ALA B 1 258 ? -47.330 38.978 15.935 1.00 18.29 258 ALA B N 1
ATOM 4974 C CA . ALA B 1 258 ? -46.551 38.708 14.736 1.00 17.63 258 ALA B CA 1
ATOM 4975 C C . ALA B 1 258 ? -45.301 39.570 14.662 1.00 20.60 258 ALA B C 1
ATOM 4976 O O . ALA B 1 258 ? -45.382 40.795 14.544 1.00 20.01 258 ALA B O 1
ATOM 4978 N N . ILE B 1 259 ? -44.139 38.912 14.773 1.00 16.85 259 ILE B N 1
ATOM 4979 C CA . ILE B 1 259 ? -42.823 39.552 14.743 1.00 16.14 259 ILE B CA 1
ATOM 4980 C C . ILE B 1 259 ? -42.294 39.503 13.314 1.00 18.63 259 ILE B C 1
ATOM 4981 O O . ILE B 1 259 ? -42.198 38.419 12.732 1.00 17.29 259 ILE B O 1
ATOM 4986 N N . SER B 1 260 ? -41.948 40.688 12.757 1.00 15.34 260 SER B N 1
ATOM 4987 C CA . SER B 1 260 ? -41.449 40.883 11.387 1.00 14.62 260 SER B CA 1
ATOM 4988 C C . SER B 1 260 ? -42.301 40.094 10.380 1.00 18.87 260 SER 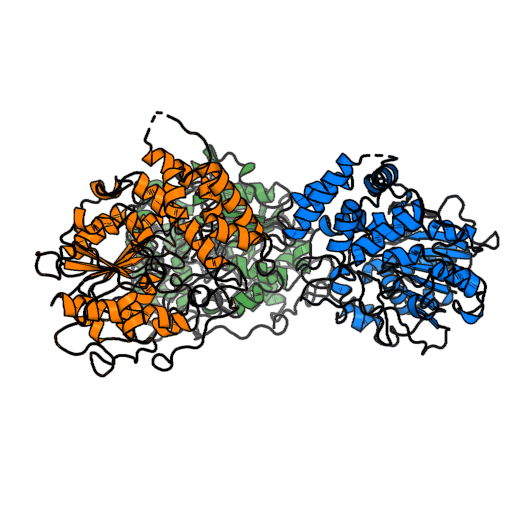B C 1
ATOM 4989 O O . SER B 1 260 ? -41.753 39.312 9.596 1.00 19.29 260 SER B O 1
ATOM 4992 N N . PRO B 1 261 ? -43.645 40.241 10.399 1.00 15.98 261 PRO B N 1
ATOM 4993 C CA . PRO B 1 261 ? -44.459 39.454 9.456 1.00 15.75 261 PRO B CA 1
ATOM 4994 C C . PRO B 1 261 ? -44.473 40.047 8.057 1.00 20.04 261 PRO B C 1
ATOM 4995 O O . PRO B 1 261 ? -44.511 41.263 7.894 1.00 18.59 261 PRO B O 1
ATOM 4999 N N . ASP B 1 262 ? -44.469 39.177 7.051 1.00 16.75 262 ASP B N 1
ATOM 5000 C CA . ASP B 1 262 ? -44.545 39.593 5.667 1.00 16.24 262 ASP B CA 1
ATOM 5001 C C . ASP B 1 262 ? -45.923 39.225 5.119 1.00 19.26 262 ASP B C 1
ATOM 5002 O O . ASP B 1 262 ? -46.038 38.368 4.240 1.00 18.03 262 ASP B O 1
ATOM 5007 N N . PHE B 1 263 ? -46.977 39.909 5.618 1.00 16.15 263 PHE B N 1
ATOM 5008 C CA . PHE B 1 263 ? -48.362 39.659 5.174 1.00 16.54 263 PHE B CA 1
ATOM 5009 C C . PHE B 1 263 ? -48.594 39.965 3.694 1.00 19.44 263 PHE B C 1
ATOM 5010 O O . PHE B 1 263 ? -49.544 39.454 3.111 1.00 19.11 263 PHE B O 1
ATOM 5018 N N . HIS B 1 264 ? -47.719 40.766 3.076 1.00 16.94 264 HIS B N 1
ATOM 5019 C CA . HIS B 1 264 ? -47.800 41.038 1.641 1.00 16.34 264 HIS B CA 1
ATOM 5020 C C . HIS B 1 264 ? -46.534 40.513 0.953 1.00 19.90 264 HIS B C 1
ATOM 5021 O O . HIS B 1 264 ? -46.262 40.857 -0.189 1.00 20.42 264 HIS B O 1
ATOM 5028 N N . GLY B 1 265 ? -45.773 39.681 1.647 1.00 17.04 265 GLY B N 1
ATOM 5029 C CA . GLY B 1 265 ? -44.520 39.164 1.117 1.00 16.85 265 GLY B CA 1
ATOM 5030 C C . GLY B 1 265 ? -43.450 40.245 1.049 1.00 20.14 265 GLY B C 1
ATOM 5031 O O . GLY B 1 265 ? -43.441 41.179 1.856 1.00 18.06 265 GLY B O 1
ATOM 5032 N N . THR B 1 266 ? -42.553 40.142 0.069 1.00 17.10 266 THR B N 1
ATOM 5033 C CA . THR B 1 266 ? -41.462 41.097 -0.101 1.00 17.31 266 THR B CA 1
ATOM 5034 C C . THR B 1 266 ? -41.095 41.304 -1.556 1.00 22.58 266 THR B C 1
ATOM 5035 O O . THR B 1 266 ? -41.148 40.367 -2.351 1.00 22.08 266 THR B O 1
ATOM 5039 N N . VAL B 1 267 ? -40.670 42.524 -1.882 1.00 19.79 267 VAL B N 1
ATOM 5040 C CA . VAL B 1 267 ? -40.210 42.843 -3.227 1.00 20.82 267 VAL B CA 1
ATOM 5041 C C . VAL B 1 267 ? -38.731 42.534 -3.350 1.00 23.39 267 VAL B C 1
ATOM 5042 O O . VAL B 1 267 ? -38.012 42.472 -2.346 1.00 23.15 267 VAL B O 1
ATOM 5046 N N . MET B 1 268 ? -38.278 42.361 -4.589 1.00 18.63 268 MET B N 1
ATOM 5047 C CA . MET B 1 268 ? -36.872 42.166 -4.906 1.00 18.41 268 MET B CA 1
ATOM 5048 C C . MET B 1 268 ? -36.598 43.049 -6.113 1.00 23.52 268 MET B C 1
ATOM 5049 O O . MET B 1 268 ? -37.454 43.157 -6.997 1.00 22.31 268 MET B O 1
ATOM 5054 N N . ARG B 1 269 ? -35.445 43.739 -6.109 1.00 21.25 269 ARG B N 1
ATOM 5055 C CA . ARG B 1 269 ? -35.023 44.640 -7.187 1.00 21.67 269 ARG B CA 1
ATOM 5056 C C . ARG B 1 269 ? -34.846 43.875 -8.511 1.00 25.74 269 ARG B C 1
ATOM 5057 O O . ARG B 1 269 ? -35.276 44.354 -9.560 1.00 26.28 269 ARG B O 1
ATOM 5065 N N . SER B 1 270 ? -34.240 42.678 -8.447 1.00 22.30 270 SER B N 1
ATOM 5066 C CA . SER B 1 270 ? -34.035 41.802 -9.602 1.00 22.14 270 SER B CA 1
ATOM 5067 C C . SER B 1 270 ? -35.117 40.716 -9.636 1.00 24.82 270 SER B C 1
ATOM 5068 O O . SER B 1 270 ? -35.817 40.511 -8.639 1.00 22.94 270 SER B O 1
ATOM 5071 N N . LEU B 1 271 ? -35.259 40.020 -10.779 1.00 21.44 271 LEU B N 1
ATOM 5072 C CA . LEU B 1 271 ? -36.250 38.948 -10.942 1.00 20.30 271 LEU B CA 1
ATOM 5073 C C . LEU B 1 271 ? -35.697 37.670 -10.322 1.00 24.72 271 LEU B C 1
ATOM 5074 O O . LEU B 1 271 ? -35.345 36.711 -11.008 1.00 25.64 271 LEU B O 1
ATOM 5079 N N . VAL B 1 272 ? -35.570 37.707 -8.989 1.00 20.75 272 VAL B N 1
ATOM 5080 C CA . VAL B 1 272 ? -35.006 36.655 -8.153 1.00 19.91 272 VAL B CA 1
ATOM 5081 C C . VAL B 1 272 ? -35.914 36.411 -6.961 1.00 22.78 272 VAL B C 1
ATOM 5082 O O . VAL B 1 272 ? -36.788 37.226 -6.670 1.00 21.99 272 VAL B O 1
ATOM 5086 N N . CYS B 1 273 ? -35.695 35.305 -6.251 1.00 19.27 273 CYS B N 1
ATOM 5087 C CA . CYS B 1 273 ? -36.539 34.979 -5.119 1.00 17.99 273 CYS B CA 1
ATOM 5088 C C . CYS B 1 273 ? -36.184 35.732 -3.855 1.00 20.35 273 CYS B C 1
ATOM 5089 O O . CYS B 1 273 ? -35.001 35.994 -3.618 1.00 18.13 273 CYS B O 1
ATOM 5092 N N . PRO B 1 274 ? -37.182 35.961 -2.963 1.00 17.96 274 PRO B N 1
ATOM 5093 C CA . PRO B 1 274 ? -36.873 36.488 -1.620 1.00 17.84 274 PRO B CA 1
ATOM 5094 C C . PRO B 1 274 ? -35.839 35.584 -0.918 1.00 23.61 274 PRO B C 1
ATOM 5095 O O . PRO B 1 274 ? -35.723 34.400 -1.254 1.00 21.65 274 PRO B O 1
ATOM 5099 N N . TRP B 1 275 ? -35.087 36.147 0.046 1.00 22.82 275 TRP B N 1
ATOM 5100 C CA . TRP B 1 275 ? -34.021 35.472 0.806 1.00 23.53 275 TRP B CA 1
ATOM 5101 C C . TRP B 1 275 ? -32.800 35.138 -0.058 1.00 25.70 275 TRP B C 1
ATOM 5102 O O . TRP B 1 275 ? -31.815 35.872 -0.011 1.00 25.39 275 TRP B O 1
ATOM 5113 N N . LEU B 1 276 ? -32.860 34.025 -0.832 1.00 20.93 276 LEU B N 1
ATOM 5114 C CA . LEU B 1 276 ? -31.736 33.516 -1.621 1.00 20.23 276 LEU B CA 1
ATOM 5115 C C . LEU B 1 276 ? -31.339 34.414 -2.799 1.00 22.91 276 LEU B C 1
ATOM 5116 O O . LEU B 1 276 ? -30.177 34.377 -3.192 1.00 22.58 276 LEU B O 1
ATOM 5121 N N . ALA B 1 277 ? -32.262 35.248 -3.329 1.00 19.71 277 ALA B N 1
ATOM 5122 C CA . ALA B 1 277 ? -31.969 36.156 -4.454 1.00 19.80 277 ALA B CA 1
ATOM 5123 C C . ALA B 1 277 ? -31.381 35.394 -5.669 1.00 23.31 277 ALA B C 1
ATOM 5124 O O . ALA B 1 277 ? -30.414 35.837 -6.284 1.00 23.96 277 ALA B O 1
ATOM 5126 N N . ALA B 1 278 ? -31.990 34.241 -6.003 1.00 20.02 278 ALA B N 1
ATOM 5127 C CA . ALA B 1 278 ? -31.570 33.372 -7.107 1.00 20.07 278 ALA B CA 1
ATOM 5128 C C . ALA B 1 278 ? -32.773 32.964 -7.969 1.00 23.13 278 ALA B C 1
ATOM 5129 O O . ALA B 1 278 ? -33.906 33.367 -7.688 1.00 21.80 278 ALA B O 1
ATOM 5131 N N . LEU B 1 279 ? -32.525 32.162 -9.010 1.00 20.19 279 LEU B N 1
ATOM 5132 C CA . LEU B 1 279 ? -33.574 31.675 -9.898 1.00 20.80 279 LEU B CA 1
ATOM 5133 C C . LEU B 1 279 ? -34.155 30.361 -9.388 1.00 24.49 279 LEU B C 1
ATOM 5134 O O . LEU B 1 279 ? -35.367 30.161 -9.474 1.00 23.95 279 LEU B O 1
ATOM 5139 N N . ALA B 1 280 ? -33.298 29.481 -8.829 1.00 20.93 280 ALA B N 1
ATOM 5140 C CA . ALA B 1 280 ? -33.712 28.190 -8.282 1.00 20.14 280 ALA B CA 1
ATOM 5141 C C . ALA B 1 280 ? -33.741 28.315 -6.762 1.00 21.89 280 ALA B C 1
ATOM 5142 O O . ALA B 1 280 ? -32.715 28.523 -6.121 1.00 20.36 280 ALA B O 1
ATOM 5144 N N . CYS B 1 281 ? -34.937 28.275 -6.196 1.00 18.97 281 CYS B N 1
ATOM 5145 C CA . CYS B 1 281 ? -35.130 28.498 -4.767 1.00 18.36 281 CYS B CA 1
ATOM 5146 C C . CYS B 1 281 ? -36.018 27.430 -4.144 1.00 22.42 281 CYS B C 1
ATOM 5147 O O . CYS B 1 281 ? -35.858 26.263 -4.465 1.00 22.35 281 CYS B O 1
ATOM 5150 N N . THR B 1 282 ? -36.912 27.797 -3.224 1.00 19.06 282 THR B N 1
ATOM 5151 C CA . THR B 1 282 ? -37.787 26.816 -2.593 1.00 17.64 282 THR B CA 1
ATOM 5152 C C . THR B 1 282 ? -39.224 27.289 -2.775 1.00 21.25 282 THR B C 1
ATOM 5153 O O . THR B 1 282 ? -39.419 28.487 -3.023 1.00 20.38 282 THR B O 1
ATOM 5157 N N . PRO B 1 283 ? -40.243 26.396 -2.629 1.00 17.96 283 PRO B N 1
ATOM 5158 C CA . PRO B 1 283 ? -41.640 26.850 -2.755 1.00 17.94 283 PRO B CA 1
ATOM 5159 C C . PRO B 1 283 ? -41.986 28.069 -1.893 1.00 22.37 283 PRO B C 1
ATOM 5160 O O . PRO B 1 283 ? -42.527 29.039 -2.430 1.00 22.01 283 PRO B O 1
ATOM 5164 N N . SER B 1 284 ? -41.634 28.046 -0.583 1.00 18.47 284 SER B N 1
ATOM 5165 C CA . SER B 1 284 ? -41.938 29.153 0.333 1.00 17.60 284 SER B CA 1
ATOM 5166 C C . SER B 1 284 ? -41.179 30.441 0.022 1.00 19.70 284 SER B C 1
ATOM 5167 O O . SER B 1 284 ? -41.705 31.518 0.294 1.00 18.87 284 SER B O 1
ATOM 5170 N N . LEU B 1 285 ? -39.956 30.340 -0.530 1.00 16.03 285 LEU B N 1
ATOM 5171 C CA . LEU B 1 285 ? -39.191 31.531 -0.907 1.00 15.45 285 LEU B CA 1
ATOM 5172 C C . LEU B 1 285 ? -39.897 32.217 -2.050 1.00 21.10 285 LEU B C 1
ATOM 5173 O O . LEU B 1 285 ? -40.180 33.404 -1.945 1.00 20.99 285 LEU B O 1
ATOM 5178 N N . TRP B 1 286 ? -40.266 31.458 -3.100 1.00 18.22 286 TRP B N 1
ATOM 5179 C CA . TRP B 1 286 ? -40.980 32.012 -4.246 1.00 18.66 286 TRP B CA 1
ATOM 5180 C C . TRP B 1 286 ? -42.344 32.593 -3.884 1.00 22.44 286 TRP B C 1
ATOM 5181 O O . TRP B 1 286 ? -42.652 33.701 -4.316 1.00 22.68 286 TRP B O 1
ATOM 5192 N N . GLN B 1 287 ? -43.112 31.899 -3.024 1.00 18.27 287 GLN B N 1
ATOM 5193 C CA . GLN B 1 287 ? -44.440 32.330 -2.569 1.00 17.66 287 GLN B CA 1
ATOM 5194 C C . GLN B 1 287 ? -44.434 33.644 -1.785 1.00 21.27 287 GLN B C 1
ATOM 5195 O O . GLN B 1 287 ? -45.464 34.316 -1.714 1.00 20.50 287 GLN B O 1
ATOM 5201 N N . GLN B 1 288 ? -43.285 34.007 -1.199 1.00 17.75 288 GLN B N 1
ATOM 5202 C CA . GLN B 1 288 ? -43.167 35.212 -0.392 1.00 16.75 288 GLN B CA 1
ATOM 5203 C C . GLN B 1 288 ? -42.831 36.460 -1.204 1.00 21.10 288 GLN B C 1
ATOM 5204 O O . GLN B 1 288 ? -42.550 37.503 -0.622 1.00 20.56 288 GLN B O 1
ATOM 5210 N N . GLY B 1 289 ? -42.931 36.362 -2.529 1.00 19.05 289 GLY B N 1
ATOM 5211 C CA . GLY B 1 289 ? -42.787 37.502 -3.433 1.00 18.47 289 GLY B CA 1
ATOM 5212 C C . GLY B 1 289 ? -44.008 38.382 -3.250 1.00 23.52 289 GLY B C 1
ATOM 5213 O O . GLY B 1 289 ? -45.078 37.880 -2.871 1.00 22.91 289 GLY B O 1
ATOM 5214 N N . TRP B 1 290 ? -43.855 39.696 -3.471 1.00 21.07 290 TRP B N 1
ATOM 5215 C CA . TRP B 1 290 ? -44.920 40.681 -3.265 1.00 21.68 290 TRP B CA 1
ATOM 5216 C C . TRP B 1 290 ? -46.236 40.401 -3.993 1.00 26.19 290 TRP B C 1
ATOM 5217 O O . TRP B 1 290 ? -47.303 40.521 -3.388 1.00 26.15 290 TRP B O 1
ATOM 5228 N N . ASN B 1 291 ? -46.162 40.074 -5.282 1.00 23.70 291 ASN B N 1
ATOM 5229 C CA . ASN B 1 291 ? -47.339 39.892 -6.129 1.00 23.65 291 ASN B CA 1
ATOM 5230 C C . ASN B 1 291 ? -47.556 38.441 -6.599 1.00 24.90 291 ASN B C 1
ATOM 5231 O O . ASN B 1 291 ? -48.038 38.202 -7.709 1.00 24.24 291 ASN B O 1
ATOM 5236 N N . THR B 1 292 ? -47.255 37.474 -5.734 1.00 20.37 292 THR B N 1
ATOM 5237 C CA . THR B 1 292 ? -47.461 36.071 -6.089 1.00 20.66 292 THR B CA 1
ATOM 5238 C C . THR B 1 292 ? -48.940 35.672 -6.019 1.00 24.41 292 THR B C 1
ATOM 5239 O O . THR B 1 292 ? -49.756 36.375 -5.413 1.00 23.51 292 THR B O 1
ATOM 5243 N N . GLU B 1 293 ? -49.264 34.519 -6.609 1.00 21.36 293 GLU B N 1
ATOM 5244 C CA . GLU B 1 293 ? -50.596 33.938 -6.559 1.00 22.01 293 GLU B CA 1
ATOM 5245 C C . GLU B 1 293 ? -50.901 33.579 -5.125 1.00 23.40 293 GLU B C 1
ATOM 5246 O O . GLU B 1 293 ? -52.021 33.804 -4.683 1.00 22.87 293 GLU B O 1
ATOM 5252 N N . PHE B 1 294 ? -49.885 33.088 -4.376 1.00 18.91 294 PHE B N 1
ATOM 5253 C CA . PHE B 1 294 ? -50.031 32.770 -2.964 1.00 17.94 294 PHE B CA 1
ATOM 5254 C C . PHE B 1 294 ? -50.469 33.995 -2.144 1.00 21.69 294 PHE B C 1
ATOM 5255 O O . PHE B 1 294 ? -51.427 33.894 -1.384 1.00 21.63 294 PHE B O 1
ATOM 5263 N N . ILE B 1 295 ? -49.741 35.120 -2.266 1.00 18.09 295 ILE B N 1
ATOM 5264 C CA . ILE B 1 295 ? -50.041 36.345 -1.524 1.00 18.10 295 ILE B CA 1
ATOM 5265 C C . ILE B 1 295 ? -51.414 36.901 -1.926 1.00 24.27 295 ILE B C 1
ATOM 5266 O O . ILE B 1 295 ? -52.237 37.179 -1.048 1.00 24.17 295 ILE B O 1
ATOM 5271 N N . ARG B 1 296 ? -51.679 36.987 -3.241 1.00 21.38 296 ARG B N 1
ATOM 5272 C CA . ARG B 1 296 ? -52.952 37.451 -3.786 1.00 22.45 296 ARG B CA 1
ATOM 5273 C C . ARG B 1 296 ? -54.124 36.636 -3.225 1.00 25.57 296 ARG B C 1
ATOM 5274 O O . ARG B 1 296 ? -55.133 37.223 -2.834 1.00 24.82 296 ARG B O 1
ATOM 5282 N N . THR B 1 297 ? -53.971 35.288 -3.177 1.00 21.87 297 THR B N 1
ATOM 5283 C CA . THR B 1 297 ? -54.977 34.352 -2.670 1.00 22.14 297 THR B CA 1
ATOM 5284 C C . THR B 1 297 ? -55.255 34.606 -1.195 1.00 24.64 297 THR B C 1
ATOM 5285 O O . THR B 1 297 ? -56.413 34.786 -0.821 1.00 24.31 297 THR B O 1
ATOM 5289 N N . LEU B 1 298 ? -54.204 34.643 -0.367 1.00 20.69 298 LEU B N 1
ATOM 5290 C CA . LEU B 1 298 ? -54.359 34.887 1.066 1.00 19.90 298 LEU B CA 1
ATOM 5291 C C . LEU B 1 298 ? -55.085 36.201 1.346 1.00 24.49 298 LEU B C 1
ATOM 5292 O O . LEU B 1 298 ? -56.049 36.214 2.100 1.00 23.89 298 LEU B O 1
ATOM 5297 N N . ARG B 1 299 ? -54.628 37.286 0.718 1.00 22.43 299 ARG B N 1
ATOM 5298 C CA . ARG B 1 299 ? -55.128 38.642 0.923 1.00 22.52 299 ARG B CA 1
ATOM 5299 C C . ARG B 1 299 ? -56.559 38.883 0.435 1.00 27.09 299 ARG B C 1
ATOM 5300 O O . ARG B 1 299 ? -57.235 39.742 1.000 1.00 26.33 299 ARG B O 1
ATOM 5308 N N . GLY B 1 300 ? -57.023 38.113 -0.551 1.00 25.00 300 GLY B N 1
ATOM 5309 C CA . GLY B 1 300 ? -58.394 38.217 -1.060 1.00 25.84 300 GLY B CA 1
ATOM 5310 C C . GLY B 1 300 ? -59.430 37.831 -0.017 1.00 29.92 300 GLY B C 1
ATOM 5311 O O . GLY B 1 300 ? -59.080 37.241 1.005 1.00 29.25 300 GLY B O 1
ATOM 5312 N N . GLY B 1 301 ? -60.687 38.214 -0.243 1.00 27.05 301 GLY B N 1
ATOM 5313 C CA . GLY B 1 301 ? -61.806 37.930 0.657 1.00 26.69 301 GLY B CA 1
ATOM 5314 C C . GLY B 1 301 ? -61.605 38.306 2.114 1.00 30.95 301 GLY B C 1
ATOM 5315 O O . GLY B 1 301 ? -62.018 37.563 3.010 1.00 30.69 301 GLY B O 1
ATOM 5316 N N . GLY B 1 302 ? -60.945 39.442 2.344 1.00 27.09 302 GLY B N 1
ATOM 5317 C CA . GLY B 1 302 ? -60.665 39.963 3.677 1.00 26.05 302 GLY B CA 1
ATOM 5318 C C . GLY B 1 302 ? -59.449 39.399 4.391 1.00 28.22 302 GLY B C 1
ATOM 5319 O O . GLY B 1 302 ? -59.271 39.654 5.583 1.00 27.38 302 GLY B O 1
ATOM 5320 N N . GLY B 1 303 ? -58.608 38.652 3.674 1.00 24.34 303 GLY B N 1
ATOM 5321 C CA . GLY B 1 303 ? -57.384 38.067 4.223 1.00 22.99 303 GLY B CA 1
ATOM 5322 C C . GLY B 1 303 ? -56.316 39.085 4.587 1.00 26.08 303 GLY B C 1
ATOM 5323 O O . GLY B 1 303 ? -55.385 38.766 5.333 1.00 25.20 303 GLY B O 1
ATOM 5324 N N . ASP B 1 304 ? -56.458 40.331 4.077 1.00 21.59 304 ASP B N 1
ATOM 5325 C CA . ASP B 1 304 ? -55.556 41.445 4.370 1.00 20.95 304 ASP B CA 1
ATOM 5326 C C . ASP B 1 304 ? -55.958 42.141 5.696 1.00 25.25 304 ASP B C 1
ATOM 5327 O O . ASP B 1 304 ? -55.326 43.114 6.114 1.00 24.20 304 ASP B O 1
ATOM 5332 N N . SER B 1 305 ? -57.019 41.631 6.343 1.00 22.46 305 SER B N 1
ATOM 5333 C CA . SER B 1 305 ? -57.515 42.113 7.627 1.00 22.13 305 SER B CA 1
ATOM 5334 C C . SER B 1 305 ? -57.342 41.023 8.674 1.00 24.88 305 SER B C 1
ATOM 5335 O O . SER B 1 305 ? -57.348 39.842 8.332 1.00 23.87 305 SER B O 1
ATOM 5338 N N . ALA B 1 306 ? -57.205 41.415 9.948 1.00 21.97 306 ALA B N 1
ATOM 5339 C CA . ALA B 1 306 ? -57.052 40.472 11.054 1.00 21.11 306 ALA B CA 1
ATOM 5340 C C . ALA B 1 306 ? -58.309 39.646 11.330 1.00 24.98 306 ALA B C 1
ATOM 5341 O O . ALA B 1 306 ? -59.431 40.120 11.127 1.00 24.59 306 ALA B O 1
ATOM 5343 N N . TYR B 1 307 ? -58.110 38.414 11.815 1.00 21.51 307 TYR B N 1
ATOM 5344 C CA . TYR B 1 307 ? -59.190 37.498 12.174 1.00 21.72 307 TYR B CA 1
ATOM 5345 C C . TYR B 1 307 ? -59.409 37.492 13.671 1.00 25.12 307 TYR B C 1
ATOM 5346 O O . TYR B 1 307 ? -60.521 37.259 14.140 1.00 24.59 307 TYR B O 1
ATOM 5355 N N . VAL B 1 308 ? -58.331 37.738 14.421 1.00 21.67 308 VAL B N 1
ATOM 5356 C CA . VAL B 1 308 ? -58.296 37.763 15.885 1.00 21.55 308 VAL B CA 1
ATOM 5357 C C . VAL B 1 308 ? -57.499 39.009 16.332 1.00 25.45 308 VAL B C 1
ATOM 5358 O O . VAL B 1 308 ? -56.814 39.596 15.481 1.00 25.06 308 VAL B O 1
ATOM 5362 N N . PRO B 1 309 ? -57.507 39.412 17.634 1.00 21.75 309 PRO B N 1
ATOM 5363 C CA . PRO B 1 309 ? -56.686 40.575 18.033 1.00 20.93 309 PRO B CA 1
ATOM 5364 C C . PRO B 1 309 ? -55.219 40.350 17.658 1.00 23.54 309 PRO B C 1
ATOM 5365 O O . PRO B 1 309 ? -54.594 39.390 18.114 1.00 22.14 309 PRO B O 1
ATOM 5369 N N . THR B 1 310 ? -54.713 41.181 16.729 1.00 19.79 310 THR B N 1
ATOM 5370 C CA . THR B 1 310 ? -53.369 41.039 16.172 1.00 18.46 310 THR B CA 1
ATOM 5371 C C . THR B 1 310 ? -52.460 42.220 16.495 1.00 21.24 310 THR B C 1
ATOM 5372 O O . THR B 1 310 ? -52.835 43.370 16.292 1.00 20.94 310 THR B O 1
ATOM 5376 N N . THR B 1 311 ? -51.246 41.905 16.970 1.00 17.49 311 THR B N 1
ATOM 5377 C CA . THR B 1 311 ? -50.190 42.859 17.316 1.00 16.72 311 THR B CA 1
ATOM 5378 C C . THR B 1 311 ? -49.006 42.614 16.363 1.00 19.60 311 THR B C 1
ATOM 5379 O O . THR B 1 311 ? -48.269 41.641 16.543 1.00 18.81 311 THR B O 1
ATOM 5383 N N . THR B 1 312 ? -48.844 43.472 15.336 1.00 16.54 312 THR B N 1
ATOM 5384 C CA . THR B 1 312 ? -47.731 43.333 14.385 1.00 16.18 312 THR B CA 1
ATOM 5385 C C . THR B 1 312 ? -46.590 44.215 14.866 1.00 20.24 312 THR B C 1
ATOM 5386 O O . THR B 1 312 ? -46.844 45.294 15.400 1.00 19.30 312 THR B O 1
ATOM 5390 N N . ILE B 1 313 ? -45.347 43.715 14.775 1.00 17.37 313 ILE B N 1
ATOM 5391 C CA . ILE B 1 313 ? -44.140 44.419 15.242 1.00 16.59 313 ILE B CA 1
ATOM 5392 C C . ILE B 1 313 ? -43.066 44.264 14.180 1.00 19.66 313 ILE B C 1
ATOM 5393 O O . ILE B 1 313 ? -42.710 43.144 13.812 1.00 17.67 313 ILE B O 1
ATOM 5398 N N . TYR B 1 314 ? -42.591 45.394 13.650 1.00 16.53 314 TYR B N 1
ATOM 5399 C CA . TYR B 1 314 ? -41.686 45.387 12.512 1.00 15.86 314 TYR B CA 1
ATOM 5400 C C . TYR B 1 314 ? -40.735 46.575 12.476 1.00 20.33 314 TYR B C 1
ATOM 5401 O O . TYR B 1 314 ? -40.991 47.599 13.109 1.00 19.98 314 TYR B O 1
ATOM 5410 N N . SER B 1 315 ? -39.645 46.433 11.710 1.00 17.16 315 SER B N 1
ATOM 5411 C CA . SER B 1 315 ? -38.556 47.401 11.634 1.00 16.81 315 SER B CA 1
ATOM 5412 C C . SER B 1 315 ? -38.158 47.784 10.214 1.00 21.90 315 SER B C 1
ATOM 5413 O O . SER B 1 315 ? -38.101 46.924 9.341 1.00 20.61 315 SER B O 1
ATOM 5416 N N . THR B 1 316 ? -37.783 49.064 10.021 1.00 19.45 316 THR B N 1
ATOM 5417 C CA . THR B 1 316 ? -37.282 49.615 8.755 1.00 19.64 316 THR B CA 1
ATOM 5418 C C . THR B 1 316 ? -35.980 48.905 8.353 1.00 22.96 316 THR B C 1
ATOM 5419 O O . THR B 1 316 ? -35.722 48.714 7.169 1.00 21.91 316 THR B O 1
ATOM 5423 N N . PHE B 1 317 ? -35.180 48.502 9.349 1.00 19.57 317 PHE B N 1
ATOM 5424 C CA . PHE B 1 317 ? -33.881 47.870 9.137 1.00 19.09 317 PHE B CA 1
ATOM 5425 C C . PHE B 1 317 ? -33.971 46.373 8.858 1.00 22.30 317 PHE B C 1
ATOM 5426 O O . PHE B 1 317 ? -32.951 45.680 8.855 1.00 23.35 317 PHE B O 1
ATOM 5434 N N . ASP B 1 318 ? -35.182 45.892 8.538 1.00 17.28 318 ASP B N 1
ATOM 5435 C CA . ASP B 1 318 ? -35.428 44.515 8.133 1.00 16.76 318 ASP B CA 1
ATOM 5436 C C . ASP B 1 318 ? -34.673 44.326 6.805 1.00 21.50 318 ASP B C 1
ATOM 5437 O O . ASP B 1 318 ? -34.908 45.069 5.845 1.00 20.95 318 ASP B O 1
ATOM 5442 N N . GLU B 1 319 ? -33.716 43.391 6.789 1.00 17.85 319 GLU B N 1
ATOM 5443 C CA . GLU B 1 319 ? -32.854 43.121 5.635 1.00 17.71 319 GLU B CA 1
ATOM 5444 C C . GLU B 1 319 ? -33.431 42.031 4.717 1.00 22.00 319 GLU B C 1
ATOM 5445 O O . GLU B 1 319 ? -32.820 41.69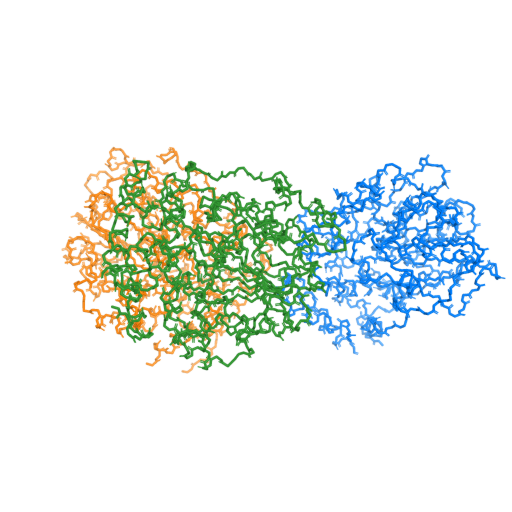7 3.699 1.00 21.94 319 GLU B O 1
ATOM 5451 N N . ILE B 1 320 ? -34.609 41.490 5.072 1.00 18.92 320 ILE B N 1
ATOM 5452 C CA . ILE B 1 320 ? -35.252 40.407 4.323 1.00 19.29 320 ILE B CA 1
ATOM 5453 C C . ILE B 1 320 ? -36.540 40.853 3.654 1.00 21.28 320 ILE B C 1
ATOM 5454 O O . ILE B 1 320 ? -36.777 40.524 2.488 1.00 19.59 320 ILE B O 1
ATOM 5459 N N . VAL B 1 321 ? -37.408 41.515 4.438 1.00 18.18 321 VAL B N 1
ATOM 5460 C CA . VAL B 1 321 ? -38.721 41.968 4.014 1.00 17.85 321 VAL B CA 1
ATOM 5461 C C . VAL B 1 321 ? -38.710 43.459 3.796 1.00 20.94 321 VAL B C 1
ATOM 5462 O O . VAL B 1 321 ? -38.288 44.225 4.662 1.00 19.62 321 VAL B O 1
ATOM 5466 N N . GLN B 1 322 ? -39.203 43.869 2.633 1.00 18.86 322 GLN B N 1
ATOM 5467 C CA . GLN B 1 322 ? -39.299 45.273 2.269 1.00 19.43 322 GLN B CA 1
ATOM 5468 C C . GLN B 1 322 ? -40.528 45.500 1.385 1.00 23.83 322 GLN B C 1
ATOM 5469 O O . GLN B 1 322 ? -40.826 44.662 0.533 1.00 23.14 322 GLN B O 1
ATOM 5475 N N . PRO B 1 323 ? -41.272 46.606 1.583 1.00 20.66 323 PRO B N 1
ATOM 5476 C CA . PRO B 1 323 ? -41.055 47.663 2.585 1.00 19.85 323 PRO B CA 1
ATOM 5477 C C . PRO B 1 323 ? -41.569 47.283 3.974 1.00 20.17 323 PRO B C 1
ATOM 5478 O O . PRO B 1 323 ? -42.560 46.554 4.105 1.00 18.45 323 PRO B O 1
ATOM 5482 N N . MET B 1 324 ? -40.860 47.758 5.002 1.00 15.68 324 MET B N 1
ATOM 5483 C CA . MET B 1 324 ? -41.214 47.583 6.413 1.00 15.55 324 MET B CA 1
ATOM 5484 C C . MET B 1 324 ? -41.318 48.954 7.104 1.00 21.33 324 MET B C 1
ATOM 5485 O O . MET B 1 324 ? -41.036 49.106 8.296 1.00 19.78 324 MET B O 1
ATOM 5490 N N . SER B 1 325 ? -41.727 49.955 6.312 1.00 20.20 325 SER B N 1
ATOM 5491 C CA . SER B 1 325 ? -41.971 51.330 6.751 1.00 21.08 325 SER B CA 1
ATOM 5492 C C . SER B 1 325 ? -43.019 51.926 5.821 1.00 24.86 325 SER B C 1
ATOM 5493 O O . SER B 1 325 ? -43.253 51.392 4.730 1.00 23.98 325 SER B O 1
ATOM 5496 N N . GLY B 1 326 ? -43.676 52.984 6.280 1.00 22.34 326 GLY B N 1
ATOM 5497 C CA . GLY B 1 326 ? -44.704 53.665 5.504 1.00 22.42 326 GLY B CA 1
ATOM 5498 C C . GLY B 1 326 ? -46.047 52.974 5.540 1.00 26.70 326 GLY B C 1
ATOM 5499 O O . GLY B 1 326 ? -46.204 51.919 6.158 1.00 25.74 326 GLY B O 1
ATOM 5500 N N . SER B 1 327 ? -47.023 53.566 4.846 1.00 25.03 327 SER B N 1
ATOM 5501 C CA . SER B 1 327 ? -48.407 53.097 4.781 1.00 24.71 327 SER B CA 1
ATOM 5502 C C . SER B 1 327 ? -48.586 51.770 4.053 1.00 25.91 327 SER B C 1
ATOM 5503 O O . SER B 1 327 ? -49.640 51.156 4.192 1.00 24.75 327 SER B O 1
ATOM 5506 N N . GLN B 1 328 ? -47.585 51.338 3.267 1.00 21.01 328 GLN B N 1
ATOM 5507 C CA . GLN B 1 328 ? -47.673 50.101 2.486 1.00 20.06 328 GLN B CA 1
ATOM 5508 C C . GLN B 1 328 ? -46.821 48.965 3.051 1.00 22.52 328 GLN B C 1
ATOM 5509 O O . GLN B 1 328 ? -46.675 47.936 2.387 1.00 21.04 328 GLN B O 1
ATOM 5515 N N . ALA B 1 329 ? -46.281 49.134 4.283 1.00 18.51 329 ALA B N 1
ATOM 5516 C CA . ALA B 1 329 ? -45.445 48.125 4.937 1.00 16.86 329 ALA B CA 1
ATOM 5517 C C . ALA B 1 329 ? -46.111 46.750 4.911 1.00 20.24 329 ALA B C 1
ATOM 5518 O O . ALA B 1 329 ? -47.314 46.636 5.162 1.00 19.07 329 ALA B O 1
ATOM 5520 N N . SER B 1 330 ? -45.328 45.719 4.560 1.00 16.26 330 SER B N 1
ATOM 5521 C CA . SER B 1 330 ? -45.787 44.339 4.433 1.00 15.69 330 SER B CA 1
ATOM 5522 C C . SER B 1 330 ? -46.444 43.782 5.692 1.00 19.70 330 SER B C 1
ATOM 5523 O O . SER B 1 330 ? -47.321 42.925 5.597 1.00 19.04 330 SER B O 1
ATOM 5526 N N . ALA B 1 331 ? -46.001 44.253 6.865 1.00 16.59 331 ALA B N 1
ATOM 5527 C CA . ALA B 1 331 ? -46.471 43.792 8.166 1.00 15.53 331 ALA B CA 1
ATOM 5528 C C . ALA B 1 331 ? -47.834 44.318 8.577 1.00 20.09 331 ALA B C 1
ATOM 5529 O O . ALA B 1 331 ? -48.400 43.820 9.553 1.00 19.84 331 ALA B O 1
ATOM 5531 N N . ILE B 1 332 ? -48.357 45.327 7.864 1.00 17.58 332 ILE B N 1
ATOM 5532 C CA . ILE B 1 332 ? -49.628 45.971 8.229 1.00 18.03 332 ILE B CA 1
ATOM 5533 C C . ILE B 1 332 ? -50.849 45.119 7.938 1.00 21.13 332 ILE B C 1
ATOM 5534 O O . ILE B 1 332 ? -51.050 44.721 6.793 1.00 20.40 332 ILE B O 1
ATOM 5539 N N . LEU B 1 333 ? -51.701 44.908 8.962 1.00 16.99 333 LEU B N 1
ATOM 5540 C CA . LEU B 1 333 ? -53.010 44.286 8.756 1.00 17.32 333 LEU B CA 1
ATOM 5541 C C . LEU B 1 333 ? -54.086 45.357 8.937 1.00 22.35 333 LEU B C 1
ATOM 5542 O O . LEU B 1 333 ? -53.980 46.205 9.828 1.00 21.58 333 LEU B O 1
ATOM 5547 N N . SER B 1 334 ? -55.129 45.309 8.100 1.00 19.75 334 SER B N 1
ATOM 5548 C CA . SER B 1 334 ? -56.279 46.197 8.238 1.00 19.85 334 SER B CA 1
ATOM 5549 C C . SER B 1 334 ? -57.186 45.568 9.312 1.00 23.43 334 SER B C 1
ATOM 5550 O O . SER B 1 334 ? -56.877 44.487 9.819 1.00 20.81 334 SER B O 1
ATOM 5553 N N . ASP B 1 335 ? -58.265 46.256 9.696 1.00 23.00 335 ASP B N 1
ATOM 5554 C CA . ASP B 1 335 ? -59.175 45.731 10.711 1.00 23.91 335 ASP B CA 1
ATOM 5555 C C . ASP B 1 335 ? -60.647 45.864 10.299 1.00 29.70 335 ASP B C 1
ATOM 5556 O O . ASP B 1 335 ? -61.447 46.444 11.039 1.00 29.64 335 ASP B O 1
ATOM 5561 N N . SER B 1 336 ? -61.000 45.297 9.131 1.00 27.60 336 SER B N 1
ATOM 5562 C CA . SER B 1 336 ? -62.368 45.316 8.581 1.00 29.37 336 SER B CA 1
ATOM 5563 C C . SER B 1 336 ? -63.404 44.684 9.519 1.00 33.97 336 SER B C 1
ATOM 5564 O O . SER B 1 336 ? -64.519 45.195 9.616 1.00 33.13 336 SER B O 1
ATOM 5567 N N . ARG B 1 337 ? -63.023 43.580 10.208 1.00 30.74 337 ARG B N 1
ATOM 5568 C CA . ARG B 1 337 ? -63.890 42.828 11.128 1.00 30.88 337 ARG B CA 1
ATOM 5569 C C . ARG B 1 337 ? -63.942 43.417 12.531 1.00 35.04 337 ARG B C 1
ATOM 5570 O O . ARG B 1 337 ? -64.668 42.891 13.387 1.00 35.38 337 ARG B O 1
ATOM 5578 N N . ALA B 1 338 ? -63.171 44.503 12.771 1.00 30.76 338 ALA B N 1
ATOM 5579 C CA . ALA B 1 338 ? -63.083 45.210 14.053 1.00 30.30 338 ALA B CA 1
ATOM 5580 C C . ALA B 1 338 ? -62.761 44.261 15.224 1.00 34.14 338 ALA B C 1
ATOM 5581 O O . ALA B 1 338 ? -63.458 44.249 16.242 1.00 34.41 338 ALA B O 1
ATOM 5583 N N . VAL B 1 339 ? -61.700 43.449 15.056 1.00 29.85 339 VAL B N 1
ATOM 5584 C CA . VAL B 1 339 ? -61.234 42.497 16.080 1.00 28.60 339 VAL B CA 1
ATOM 5585 C C . VAL B 1 339 ? -60.155 43.116 16.991 1.00 30.28 339 VAL B C 1
ATOM 5586 O O . VAL B 1 339 ? -59.813 42.538 18.021 1.00 29.82 339 VAL B O 1
ATOM 5590 N N . GLY B 1 340 ? -59.619 44.267 16.585 1.00 25.91 340 GLY B N 1
ATOM 5591 C CA . GLY B 1 340 ? -58.559 44.962 17.308 1.00 24.94 340 GLY B CA 1
ATOM 5592 C C . GLY B 1 340 ? -57.204 44.637 16.708 1.00 27.71 340 GLY B C 1
ATOM 5593 O O . GLY B 1 340 ? -56.773 43.479 16.728 1.00 24.98 340 GLY B O 1
ATOM 5594 N N . VAL B 1 341 ? -56.540 45.652 16.122 1.00 23.75 341 VAL B N 1
ATOM 5595 C CA . VAL B 1 341 ? -55.231 45.497 15.485 1.00 22.33 341 VAL B CA 1
ATOM 5596 C C . VAL B 1 341 ? -54.323 46.637 15.889 1.00 24.88 341 VAL B C 1
ATOM 5597 O O . VAL B 1 341 ? -54.753 47.796 15.923 1.00 25.57 341 VAL B O 1
ATOM 5601 N N . SER B 1 342 ? -53.050 46.316 16.133 1.00 19.12 342 SER B N 1
ATOM 5602 C CA . SER B 1 342 ? -52.033 47.326 16.334 1.00 18.63 342 SER B CA 1
ATOM 5603 C C . SER B 1 342 ? -50.861 46.975 15.421 1.00 22.23 342 SER B C 1
ATOM 5604 O O . SER B 1 342 ? -50.383 45.839 15.432 1.00 21.02 342 SER B O 1
ATOM 5607 N N . ASN B 1 343 ? -50.480 47.930 14.566 1.00 18.75 343 ASN B N 1
ATOM 5608 C CA . ASN B 1 343 ? -49.368 47.825 13.632 1.00 17.61 343 ASN B CA 1
ATOM 5609 C C . ASN B 1 343 ? -48.269 48.684 14.207 1.00 21.48 343 ASN B C 1
ATOM 5610 O O . ASN B 1 343 ? -48.356 49.919 14.211 1.00 22.42 343 ASN B O 1
ATOM 5615 N N . ASN B 1 344 ? -47.271 48.017 14.779 1.00 16.52 344 ASN B N 1
ATOM 5616 C CA . ASN B 1 344 ? -46.240 48.682 15.546 1.00 16.55 344 ASN B CA 1
ATOM 5617 C C . ASN B 1 344 ? -44.880 48.742 14.865 1.00 20.14 344 ASN B C 1
ATOM 5618 O O . ASN B 1 344 ? -44.120 47.770 14.859 1.00 19.51 344 ASN B O 1
ATOM 5623 N N . HIS B 1 345 ? -44.576 49.920 14.309 1.00 17.29 345 HIS B N 1
ATOM 5624 C CA . HIS B 1 345 ? -43.331 50.196 13.600 1.00 16.98 345 HIS B CA 1
ATOM 5625 C C . HIS B 1 345 ? -42.313 50.770 14.588 1.00 21.44 345 HIS B C 1
ATOM 5626 O O . HIS B 1 345 ? -42.543 51.847 15.135 1.00 21.16 345 HIS B O 1
ATOM 5633 N N . LEU B 1 346 ? -41.203 50.047 14.830 1.00 18.55 346 LEU B N 1
ATOM 5634 C CA . LEU B 1 346 ? -40.169 50.465 15.797 1.00 19.54 346 LEU B CA 1
ATOM 5635 C C . LEU B 1 346 ? -39.669 51.902 15.624 1.00 23.77 346 LEU B C 1
ATOM 5636 O O . LEU B 1 346 ? -39.548 52.624 16.607 1.00 23.35 346 LEU B O 1
ATOM 5641 N N . GLN B 1 347 ? -39.355 52.293 14.381 1.00 20.19 347 GLN B N 1
ATOM 5642 C CA . GLN B 1 347 ? -38.789 53.603 14.049 1.00 20.93 347 GLN B CA 1
ATOM 5643 C C . GLN B 1 347 ? -39.822 54.734 14.136 1.00 25.33 347 GLN B C 1
ATOM 5644 O O . GLN B 1 347 ? -39.451 55.900 14.051 1.00 25.38 347 GLN B O 1
ATOM 5650 N N . THR B 1 348 ? -41.106 54.388 14.331 1.00 22.24 348 THR B N 1
ATOM 5651 C CA . THR B 1 348 ? -42.177 55.360 14.545 1.00 22.87 348 THR B CA 1
ATOM 5652 C C . THR B 1 348 ? -42.353 55.526 16.060 1.00 26.25 348 THR B C 1
ATOM 5653 O O . THR B 1 348 ? -42.099 56.611 16.588 1.00 26.05 348 THR B O 1
ATOM 5657 N N . ILE B 1 349 ? -42.757 54.442 16.754 1.00 22.29 349 ILE B N 1
ATOM 5658 C CA . ILE B 1 349 ? -43.018 54.454 18.200 1.00 22.55 349 ILE B CA 1
ATOM 5659 C C . ILE B 1 349 ? -41.772 54.856 19.007 1.00 26.63 349 ILE B C 1
ATOM 5660 O O . ILE B 1 349 ? -41.894 55.650 19.934 1.00 26.92 349 ILE B O 1
ATOM 5665 N N . CYS B 1 350 ? -40.590 54.354 18.624 1.00 23.04 350 CYS B N 1
ATOM 5666 C CA . CYS B 1 350 ? -39.334 54.666 19.311 1.00 23.87 350 CYS B CA 1
ATOM 5667 C C . CYS B 1 350 ? -38.360 55.437 18.419 1.00 28.29 350 CYS B C 1
ATOM 5668 O O . CYS B 1 350 ? -37.145 55.260 18.538 1.00 27.65 350 CYS B O 1
ATOM 5671 N N . GLY B 1 351 ? -38.902 56.295 17.552 1.00 25.19 351 GLY B N 1
ATOM 5672 C CA . GLY B 1 351 ? -38.125 57.105 16.618 1.00 25.61 351 GLY B CA 1
ATOM 5673 C C . GLY B 1 351 ? -37.073 57.937 17.308 1.00 30.59 351 GLY B C 1
ATOM 5674 O O . GLY B 1 351 ? -37.375 58.609 18.295 1.00 31.14 351 GLY B O 1
ATOM 5675 N N . GLY B 1 352 ? -35.833 57.818 16.837 1.00 28.08 352 GLY B N 1
ATOM 5676 C CA . GLY B 1 352 ? -34.682 58.528 17.387 1.00 28.69 352 GLY B CA 1
ATOM 5677 C C . GLY B 1 352 ? -34.249 58.064 18.765 1.00 32.53 352 GLY B C 1
ATOM 5678 O O . GLY B 1 352 ? -33.468 58.751 19.426 1.00 33.69 352 GLY B O 1
ATOM 5679 N N . LYS B 1 353 ? -34.736 56.891 19.208 1.00 27.87 353 LYS B N 1
ATOM 5680 C CA . LYS B 1 353 ? -34.406 56.325 20.524 1.00 26.81 353 LYS B CA 1
ATOM 5681 C C . LYS B 1 353 ? -33.706 54.962 20.367 1.00 27.70 353 LYS B C 1
ATOM 5682 O O . LYS B 1 353 ? -33.888 54.330 19.323 1.00 25.63 353 LYS B O 1
ATOM 5688 N N . PRO B 1 354 ? -32.926 54.474 21.377 1.00 23.34 354 PRO B N 1
ATOM 5689 C CA . PRO B 1 354 ? -32.255 53.168 21.228 1.00 22.27 354 PRO B CA 1
ATOM 5690 C C . PRO B 1 354 ? -33.109 52.019 20.671 1.00 25.59 354 PRO B C 1
ATOM 5691 O O . PRO B 1 354 ? -32.661 51.351 19.749 1.00 25.49 354 PRO B O 1
ATOM 5695 N N . ALA B 1 355 ? -34.345 51.827 21.169 1.00 22.17 355 ALA B N 1
ATOM 5696 C CA . ALA B 1 355 ? -35.235 50.748 20.711 1.00 20.85 355 ALA B CA 1
ATOM 5697 C C . ALA B 1 355 ? -35.753 50.913 19.278 1.00 23.98 355 ALA B C 1
ATOM 5698 O O . ALA B 1 355 ? -36.293 49.956 18.711 1.00 22.14 355 ALA B O 1
ATOM 5700 N N . GLY B 1 356 ? -35.591 52.115 18.716 1.00 20.69 356 GLY B N 1
ATOM 5701 C CA . GLY B 1 356 ? -35.985 52.421 17.346 1.00 20.12 356 GLY B CA 1
ATOM 5702 C C . GLY B 1 356 ? -34.794 52.384 16.411 1.00 24.14 356 GLY B C 1
ATOM 5703 O O . GLY B 1 356 ? -34.874 52.871 15.283 1.00 23.73 356 GLY B O 1
ATOM 5704 N N . GLY B 1 357 ? -33.689 51.806 16.892 1.00 20.80 357 GLY B N 1
ATOM 5705 C CA . GLY B 1 357 ? -32.442 51.692 16.147 1.00 20.19 357 GLY B CA 1
ATOM 5706 C C . GLY B 1 357 ? -32.419 50.538 15.170 1.00 23.00 357 GLY B C 1
ATOM 5707 O O . GLY B 1 357 ? -33.466 50.072 14.712 1.00 21.65 357 GLY B O 1
ATOM 5708 N N . VAL B 1 358 ? -31.215 50.054 14.878 1.00 20.31 358 VAL B N 1
ATOM 5709 C CA . VAL B 1 358 ? -30.960 48.993 13.906 1.00 19.53 358 VAL B CA 1
ATOM 5710 C C . VAL B 1 358 ? -31.370 47.599 14.437 1.00 22.88 358 VAL B C 1
ATOM 5711 O O . VAL B 1 358 ? -30.571 46.856 15.016 1.00 23.63 358 VAL B O 1
ATOM 5715 N N . TYR B 1 359 ? -32.633 47.252 14.199 1.00 18.52 359 TYR B N 1
ATOM 5716 C CA . TYR B 1 359 ? -33.175 45.941 14.522 1.00 16.87 359 TYR B CA 1
ATOM 5717 C C . TYR B 1 359 ? -33.506 45.245 13.224 1.00 20.49 359 TYR B C 1
ATOM 5718 O O . TYR B 1 359 ? -34.324 45.720 12.433 1.00 18.97 359 TYR B O 1
ATOM 5727 N N . THR B 1 360 ? -32.791 44.158 12.969 1.00 18.02 360 THR B N 1
ATOM 5728 C CA . THR B 1 360 ? -32.924 43.346 11.755 1.00 18.04 360 THR B CA 1
ATOM 5729 C C . THR B 1 360 ? -34.239 42.564 11.762 1.00 21.05 360 THR B C 1
ATOM 5730 O O . THR B 1 360 ? -35.000 42.652 12.726 1.00 20.84 360 THR B O 1
ATOM 5734 N N . HIS B 1 361 ? -34.509 41.806 10.684 1.00 17.70 361 HIS B N 1
ATOM 5735 C CA . HIS B 1 361 ? -35.676 40.924 10.546 1.00 17.07 361 HIS B CA 1
ATOM 5736 C C . HIS B 1 361 ? -35.771 40.001 11.781 1.00 19.90 361 HIS B C 1
ATOM 5737 O O . HIS B 1 361 ? -36.816 39.912 12.433 1.00 17.71 361 HIS B O 1
ATOM 5744 N N . GLU B 1 362 ? -34.632 39.376 12.125 1.00 17.08 362 GLU B N 1
ATOM 5745 C CA . GLU B 1 362 ? -34.442 38.505 13.280 1.00 16.59 362 GLU B CA 1
ATOM 5746 C C . GLU B 1 362 ? -34.310 39.328 14.563 1.00 20.89 362 GLU B C 1
ATOM 5747 O O . GLU B 1 362 ? -34.813 38.914 15.602 1.00 20.72 362 GLU B O 1
ATOM 5753 N N . GLY B 1 363 ? -33.683 40.503 14.462 1.00 17.35 363 GLY B N 1
ATOM 5754 C CA . GLY B 1 363 ? -33.447 41.416 15.581 1.00 17.23 363 GLY B CA 1
ATOM 5755 C C . GLY B 1 363 ? -34.666 41.894 16.338 1.00 20.82 363 GLY B C 1
ATOM 5756 O O . GLY B 1 363 ? -34.564 42.196 17.526 1.00 20.98 363 GLY B O 1
ATOM 5757 N N . VAL B 1 364 ? -35.835 41.942 15.672 1.00 17.30 364 VAL B N 1
ATOM 5758 C CA . VAL B 1 364 ? -37.102 42.340 16.306 1.00 16.61 364 VAL B CA 1
ATOM 5759 C C . VAL B 1 364 ? -37.458 41.355 17.454 1.00 19.12 364 VAL B C 1
ATOM 5760 O O . VAL B 1 364 ? -38.104 41.758 18.413 1.00 18.55 364 VAL B O 1
ATOM 5764 N N . LEU B 1 365 ? -36.961 40.098 17.381 1.00 15.65 365 LEU B N 1
ATOM 5765 C CA . LEU B 1 365 ? -37.151 39.069 18.406 1.00 15.43 365 LEU B CA 1
ATOM 5766 C C . LEU B 1 365 ? -36.532 39.444 19.750 1.00 18.97 365 LEU B C 1
ATOM 5767 O O . LEU B 1 365 ? -37.002 38.957 20.774 1.00 18.54 365 LEU B O 1
ATOM 5772 N N . TYR B 1 366 ? -35.477 40.293 19.755 1.00 15.29 366 TYR B N 1
ATOM 5773 C CA . TYR B 1 366 ? -34.841 40.758 20.999 1.00 14.85 366 TYR B CA 1
ATOM 5774 C C . TYR B 1 366 ? -35.062 42.264 21.196 1.00 21.21 366 TYR B C 1
ATOM 5775 O O . TYR B 1 366 ? -34.361 42.896 21.987 1.00 21.95 366 TYR B O 1
ATOM 5784 N N . ASN B 1 367 ? -36.026 42.848 20.467 1.00 18.55 367 ASN B N 1
ATOM 5785 C CA . ASN B 1 367 ? -36.292 44.276 20.598 1.00 18.76 367 ASN B CA 1
ATOM 5786 C C . ASN B 1 367 ? -37.122 44.557 21.859 1.00 22.06 367 ASN B C 1
ATOM 5787 O O . ASN B 1 367 ? -38.086 43.830 22.110 1.00 22.17 367 ASN B O 1
ATOM 5792 N N . PRO B 1 368 ? -36.761 45.599 22.655 1.00 18.42 368 PRO B N 1
ATOM 5793 C CA . PRO B 1 368 ? -37.515 45.881 23.893 1.00 18.06 368 PRO B CA 1
ATOM 5794 C C . PRO B 1 368 ? -38.960 46.319 23.705 1.00 21.01 368 PRO B C 1
ATOM 5795 O O . PRO B 1 368 ? -39.796 46.013 24.555 1.00 20.23 368 PRO B O 1
ATOM 5799 N N . LEU B 1 369 ? -39.256 47.040 22.619 1.00 18.17 369 LEU B N 1
ATOM 5800 C CA . LEU B 1 369 ? -40.623 47.453 22.319 1.00 18.52 369 LEU B CA 1
ATOM 5801 C C . LEU B 1 369 ? -41.463 46.230 21.926 1.00 22.10 369 LEU B C 1
ATOM 5802 O O . LEU B 1 369 ? -42.597 46.107 22.388 1.00 21.84 369 LEU B O 1
ATOM 5807 N N . ALA B 1 370 ? -40.889 45.306 21.132 1.00 18.20 370 ALA B N 1
ATOM 5808 C CA . ALA B 1 370 ? -41.570 44.061 20.744 1.00 17.13 370 ALA B CA 1
ATOM 5809 C C . ALA B 1 370 ? -41.978 43.279 21.991 1.00 20.79 370 ALA B C 1
ATOM 5810 O O . ALA B 1 370 ? -43.136 42.874 22.099 1.00 20.52 370 ALA B O 1
ATOM 5812 N N . TRP B 1 371 ? -41.045 43.123 22.957 1.00 18.15 371 TRP B N 1
ATOM 5813 C CA . TRP B 1 371 ? -41.304 42.430 24.221 1.00 18.84 371 TRP B CA 1
ATOM 5814 C C . TRP B 1 371 ? -42.353 43.141 25.071 1.00 24.08 371 TRP B C 1
ATOM 5815 O O . TRP B 1 371 ? -43.290 42.489 25.544 1.00 24.10 371 TRP B O 1
ATOM 5826 N N . ALA B 1 372 ? -42.236 44.479 25.217 1.00 21.18 372 ALA B N 1
ATOM 5827 C CA . ALA B 1 372 ? -43.210 45.281 25.977 1.00 21.64 372 ALA B CA 1
ATOM 5828 C C . ALA B 1 372 ? -44.607 45.153 25.348 1.00 25.24 372 ALA B C 1
ATOM 5829 O O . ALA B 1 372 ? -45.583 44.990 26.075 1.00 25.11 372 ALA B O 1
ATOM 5831 N N . LEU B 1 373 ? -44.683 45.132 24.000 1.00 21.09 373 LEU B N 1
ATOM 5832 C CA . LEU B 1 373 ? -45.950 44.971 23.285 1.00 20.83 373 LEU B CA 1
ATOM 5833 C C . LEU B 1 373 ? -46.526 43.562 23.402 1.00 22.91 373 LEU B C 1
ATOM 5834 O O . LEU B 1 373 ? -47.737 43.425 23.548 1.00 22.62 373 LEU B O 1
ATOM 5839 N N . ALA B 1 374 ? -45.669 42.529 23.353 1.00 19.40 374 ALA B N 1
ATOM 5840 C CA . ALA B 1 374 ? -46.085 41.131 23.500 1.00 19.80 374 ALA B CA 1
ATOM 5841 C C . ALA B 1 374 ? -46.698 40.907 24.896 1.00 24.46 374 ALA B C 1
ATOM 5842 O O . ALA B 1 374 ? -47.788 40.346 24.997 1.00 24.63 374 ALA B O 1
ATOM 5844 N N . VAL B 1 375 ? -46.022 41.415 25.956 1.00 20.49 375 VAL B N 1
ATOM 5845 C CA . VAL B 1 375 ? -46.469 41.330 27.349 1.00 20.42 375 VAL B CA 1
ATOM 5846 C C . VAL B 1 375 ? -47.773 42.130 27.530 1.00 24.40 375 VAL B C 1
ATOM 5847 O O . VAL B 1 375 ? -48.721 41.609 28.126 1.00 24.94 375 VAL B O 1
ATOM 5851 N N . ASP B 1 376 ? -47.837 43.365 26.981 1.00 20.09 376 ASP B N 1
ATOM 5852 C CA . ASP B 1 376 ? -49.053 44.188 27.067 1.00 20.43 376 ASP B CA 1
ATOM 5853 C C . ASP B 1 376 ? -50.239 43.496 26.355 1.00 24.06 376 ASP B C 1
ATOM 5854 O O . ASP B 1 376 ? -51.341 43.501 26.892 1.00 24.52 376 ASP B O 1
ATOM 5859 N N . ALA B 1 377 ? -50.003 42.887 25.172 1.00 20.21 377 ALA B N 1
ATOM 5860 C CA . ALA B 1 377 ? -51.043 42.169 24.415 1.00 20.25 377 ALA B CA 1
ATOM 5861 C C . ALA B 1 377 ? -51.617 40.997 25.217 1.00 24.13 377 ALA B C 1
ATOM 5862 O O . ALA B 1 377 ? -52.825 40.797 25.221 1.00 23.98 377 ALA B O 1
ATOM 5864 N N . LEU B 1 378 ? -50.750 40.224 25.882 1.00 21.74 378 LEU B N 1
ATOM 5865 C CA . LEU B 1 378 ? -51.163 39.065 26.677 1.00 22.85 378 LEU B CA 1
ATOM 5866 C C . LEU B 1 378 ? -51.891 39.419 27.982 1.00 28.14 378 LEU B C 1
ATOM 5867 O O . LEU B 1 378 ? -52.686 38.618 28.467 1.00 28.48 378 LEU B O 1
ATOM 5872 N N . SER B 1 379 ? -51.625 40.613 28.541 1.00 24.73 379 SER B N 1
ATOM 5873 C CA . SER B 1 379 ? -52.230 41.051 29.792 1.00 24.87 379 SER B CA 1
ATOM 5874 C C . SER B 1 379 ? -53.500 41.917 29.610 1.00 29.68 379 SER B C 1
ATOM 5875 O O . SER B 1 379 ? -54.103 42.315 30.605 1.00 30.40 379 SER B O 1
ATOM 5878 N N . HIS B 1 380 ? -53.934 42.176 28.355 1.00 25.40 380 HIS B N 1
ATOM 5879 C CA . HIS B 1 380 ? -55.140 42.984 28.101 1.00 25.56 380 HIS B CA 1
ATOM 5880 C C . HIS B 1 380 ? -55.994 42.406 26.987 1.00 30.44 380 HIS B C 1
ATOM 5881 O O . HIS B 1 380 ? -55.459 41.787 26.064 1.00 28.90 380 HIS B O 1
ATOM 5888 N N . ASP B 1 381 ? -57.315 42.667 27.034 1.00 28.34 381 ASP B N 1
ATOM 5889 C CA . ASP B 1 381 ? -58.240 42.270 25.966 1.00 28.08 381 ASP B CA 1
ATOM 5890 C C . ASP B 1 381 ? -57.853 43.101 24.750 1.00 30.53 381 ASP B C 1
ATOM 5891 O O . ASP B 1 381 ? -57.552 44.294 24.873 1.00 30.07 381 ASP B O 1
ATOM 5896 N N . GLY B 1 382 ? -57.804 42.459 23.601 1.00 25.81 382 GLY B N 1
ATOM 5897 C CA . GLY B 1 382 ? -57.387 43.142 22.390 1.00 24.49 382 GLY B CA 1
ATOM 5898 C C . GLY B 1 382 ? -55.884 43.084 22.186 1.00 25.57 382 GLY B C 1
ATOM 5899 O O . GLY B 1 382 ? -55.172 42.374 22.909 1.00 23.37 382 GLY B O 1
ATOM 5900 N N . PRO B 1 383 ? -55.368 43.829 21.194 1.00 21.33 383 PRO B N 1
ATOM 5901 C CA . PRO B 1 383 ? -53.931 43.751 20.901 1.00 19.87 383 PRO B CA 1
ATOM 5902 C C . PRO B 1 383 ? -53.072 44.624 21.811 1.00 24.49 383 PRO B C 1
ATOM 5903 O O . PRO B 1 383 ? -53.596 45.375 22.633 1.00 25.02 383 PRO B O 1
ATOM 5907 N N . GLY B 1 384 ? -51.756 44.520 21.634 1.00 20.86 384 GLY B N 1
ATOM 5908 C CA . GLY B 1 384 ? -50.775 45.335 22.339 1.00 20.92 384 GLY B CA 1
ATOM 5909 C C . GLY B 1 384 ? -51.012 46.783 21.972 1.00 25.06 384 GLY B C 1
ATOM 5910 O O . GLY B 1 384 ? -51.379 47.070 20.834 1.00 24.00 384 GLY B O 1
ATOM 5911 N N . ASP B 1 385 ? -50.886 47.688 22.943 1.00 21.76 385 ASP B N 1
ATOM 5912 C CA . ASP B 1 385 ? -51.157 49.103 22.745 1.00 21.83 385 ASP B CA 1
ATOM 5913 C C . ASP B 1 385 ? -49.972 49.935 23.269 1.00 23.57 385 ASP B C 1
ATOM 5914 O O . ASP B 1 385 ? -49.731 49.950 24.477 1.00 20.06 385 ASP B O 1
ATOM 5919 N N . PRO B 1 386 ? -49.228 50.632 22.374 1.00 22.01 386 PRO B N 1
ATOM 5920 C CA . PRO B 1 386 ? -48.084 51.447 22.840 1.00 22.85 386 PRO B CA 1
ATOM 5921 C C . PRO B 1 386 ? -48.458 52.606 23.774 1.00 28.62 386 PRO B C 1
ATOM 5922 O O . PRO B 1 386 ? -47.603 53.077 24.524 1.00 28.16 386 PRO B O 1
ATOM 5926 N N . SER B 1 387 ? -49.733 53.051 23.750 1.00 27.34 387 SER B N 1
ATOM 5927 C CA . SER B 1 387 ? -50.206 54.138 24.618 1.00 28.73 387 SER B CA 1
ATOM 5928 C C . SER B 1 387 ? -50.275 53.720 26.095 1.00 32.81 387 SER B C 1
ATOM 5929 O O . SER B 1 387 ? -50.240 54.592 26.962 1.00 32.97 387 SER B O 1
ATOM 5932 N N . ARG B 1 388 ? -50.333 52.394 26.383 1.00 29.05 388 ARG B N 1
ATOM 5933 C CA . ARG B 1 388 ? -50.344 51.877 27.763 1.00 28.95 388 ARG B CA 1
ATOM 5934 C C . ARG B 1 388 ? -48.919 51.691 28.316 1.00 31.13 388 ARG B C 1
ATOM 5935 O O . ARG B 1 388 ? -48.763 51.432 29.505 1.00 31.55 388 ARG B O 1
ATOM 5943 N N . LEU B 1 389 ? -47.888 51.837 27.466 1.00 25.35 389 LEU B N 1
ATOM 5944 C CA . LEU B 1 389 ? -46.486 51.662 27.868 1.00 23.61 389 LEU B CA 1
ATOM 5945 C C . LEU B 1 389 ? -45.807 52.979 28.225 1.00 26.74 389 LEU B C 1
ATOM 5946 O O . LEU B 1 389 ? -46.174 54.030 27.701 1.00 24.87 389 LEU B O 1
ATOM 5951 N N . ASP B 1 390 ? -44.775 52.913 29.081 1.00 24.20 390 ASP B N 1
ATOM 5952 C CA . ASP B 1 390 ? -43.953 54.073 29.393 1.00 23.93 390 ASP B CA 1
ATOM 5953 C C . ASP B 1 390 ? -42.871 54.019 28.308 1.00 28.10 390 ASP B C 1
ATOM 5954 O O . ASP B 1 390 ? -41.891 53.276 28.430 1.00 26.91 390 ASP B O 1
ATOM 5959 N N . LEU B 1 391 ? -43.108 54.757 27.209 1.00 25.43 391 LEU B N 1
ATOM 5960 C CA . LEU B 1 391 ? -42.244 54.763 26.035 1.00 24.93 391 LEU B CA 1
ATOM 5961 C C . LEU B 1 391 ? -40.875 55.362 26.288 1.00 30.38 391 LEU B C 1
ATOM 5962 O O . LEU B 1 391 ? -39.914 54.888 25.692 1.00 29.68 391 LEU B O 1
ATOM 5967 N N . ASP B 1 392 ? -40.746 56.334 27.209 1.00 28.27 392 ASP B N 1
ATOM 5968 C CA . ASP B 1 392 ? -39.423 56.879 27.548 1.00 28.13 392 ASP B CA 1
ATOM 5969 C C . ASP B 1 392 ? -38.547 55.761 28.115 1.00 30.24 392 ASP B C 1
ATOM 5970 O O . ASP B 1 392 ? -37.384 55.647 27.737 1.00 30.12 392 ASP B O 1
ATOM 5975 N N . VAL B 1 393 ? -39.139 54.898 28.963 1.00 25.71 393 VAL B N 1
ATOM 5976 C CA . VAL B 1 393 ? -38.482 53.740 29.582 1.00 24.82 393 VAL B CA 1
ATOM 5977 C C . VAL B 1 393 ? -38.254 52.614 28.544 1.00 27.43 393 VAL B C 1
ATOM 5978 O O . VAL B 1 393 ? -37.130 52.145 28.404 1.00 27.01 393 VAL B O 1
ATOM 5982 N N . VAL B 1 394 ? -39.303 52.195 27.819 1.00 23.63 394 VAL B N 1
ATOM 5983 C CA . VAL B 1 394 ? -39.198 51.114 26.820 1.00 22.56 394 VAL B CA 1
ATOM 5984 C C . VAL B 1 394 ? -38.223 51.478 25.680 1.00 26.55 394 VAL B C 1
ATOM 5985 O O . VAL B 1 394 ? -37.318 50.694 25.376 1.00 25.44 394 VAL B O 1
ATOM 5989 N N . CYS B 1 395 ? -38.387 52.673 25.083 1.00 23.94 395 CYS B N 1
ATOM 5990 C CA . CYS B 1 395 ? -37.554 53.126 23.961 1.00 23.90 395 CYS B CA 1
ATOM 5991 C C . CYS B 1 395 ? -36.092 53.387 24.347 1.00 26.68 395 CYS B C 1
ATOM 5992 O O . CYS B 1 395 ? -35.231 53.312 23.477 1.00 26.95 395 CYS B O 1
ATOM 5995 N N . GLY B 1 396 ? -35.827 53.613 25.636 1.00 22.72 396 GLY B N 1
ATOM 5996 C CA . GLY B 1 396 ? -34.482 53.821 26.171 1.00 22.75 396 GLY B CA 1
ATOM 5997 C C . GLY B 1 396 ? -33.654 52.547 26.243 1.00 25.79 396 GLY B C 1
ATOM 5998 O O . GLY B 1 396 ? -32.426 52.605 26.309 1.00 25.41 396 GLY B O 1
ATOM 5999 N N . ARG B 1 397 ? -34.313 51.381 26.214 1.00 22.32 397 ARG B N 1
ATOM 6000 C CA . ARG B 1 397 ? -33.636 50.083 26.257 1.00 21.74 397 ARG B CA 1
ATOM 6001 C C . ARG B 1 397 ? -33.138 49.658 24.862 1.00 24.71 397 ARG B C 1
ATOM 6002 O O . ARG B 1 397 ? -33.676 50.108 23.843 1.00 23.33 397 ARG B O 1
ATOM 6010 N N . VAL B 1 398 ? -32.135 48.758 24.830 1.00 21.28 398 VAL B N 1
ATOM 6011 C CA . VAL B 1 398 ? -31.608 48.124 23.610 1.00 20.57 398 VAL B CA 1
ATOM 6012 C C . VAL B 1 398 ? -32.040 46.648 23.601 1.00 24.41 398 VAL B C 1
ATOM 6013 O O . VAL B 1 398 ? -32.177 46.033 22.543 1.00 22.82 398 VAL B O 1
ATOM 6017 N N . LEU B 1 399 ? -32.293 46.096 24.804 1.00 21.45 399 LEU B N 1
ATOM 6018 C CA . LEU B 1 399 ? -32.786 44.734 25.004 1.00 20.29 399 LEU B CA 1
ATOM 6019 C C . LEU B 1 399 ? -33.902 44.752 26.044 1.00 23.30 399 LEU B C 1
ATOM 6020 O O . LEU B 1 399 ? -33.896 45.630 26.912 1.00 23.35 399 LEU B O 1
ATOM 6025 N N . PRO B 1 400 ? -34.848 43.787 26.038 1.00 19.02 400 PRO B N 1
ATOM 6026 C CA . PRO B 1 400 ? -35.827 43.755 27.136 1.00 17.70 400 PRO B CA 1
ATOM 6027 C C . PRO B 1 400 ? -35.118 43.259 28.405 1.00 21.08 400 PRO B C 1
ATOM 6028 O O . PRO B 1 400 ? -34.108 42.553 28.277 1.00 20.07 400 PRO B O 1
ATOM 6032 N N . PRO B 1 401 ? -35.587 43.591 29.633 1.00 17.90 401 PRO B N 1
ATOM 6033 C CA . PRO B 1 401 ? -34.883 43.098 30.844 1.00 17.51 401 PRO B CA 1
ATOM 6034 C C . PRO B 1 401 ? -34.713 41.572 30.890 1.00 22.30 401 PRO B C 1
ATOM 6035 O O . PRO B 1 401 ? -33.769 41.067 31.490 1.00 22.83 401 PRO B O 1
ATOM 6039 N N . GLN B 1 402 ? -35.613 40.849 30.209 1.00 19.66 402 GLN B N 1
ATOM 6040 C CA . GLN B 1 402 ? -35.660 39.388 30.148 1.00 19.62 402 GLN B CA 1
ATOM 6041 C C . GLN B 1 402 ? -34.538 38.761 29.321 1.00 21.79 402 GLN B C 1
ATOM 6042 O O . GLN B 1 402 ? -34.316 37.556 29.433 1.00 20.67 402 GLN B O 1
ATOM 6048 N N . LEU B 1 403 ? -33.876 39.549 28.459 1.00 17.50 403 LEU B N 1
ATOM 6049 C CA . LEU B 1 403 ? -32.819 39.026 27.595 1.00 17.34 403 LEU B CA 1
ATOM 6050 C C . LEU B 1 403 ? -31.461 39.656 27.873 1.00 23.37 403 LEU B C 1
ATOM 6051 O O . LEU B 1 403 ? -31.380 40.742 28.443 1.00 23.05 403 LEU B O 1
ATOM 6056 N N . GLY B 1 404 ? -30.409 38.948 27.475 1.00 20.90 404 GLY B N 1
ATOM 6057 C CA . GLY B 1 404 ? -29.031 39.388 27.621 1.00 20.85 404 GLY B CA 1
ATOM 6058 C C . GLY B 1 404 ? -28.279 39.291 26.311 1.00 25.76 404 GLY B C 1
ATOM 6059 O O . GLY B 1 404 ? -28.884 39.054 25.258 1.00 25.18 404 GLY B O 1
ATOM 6060 N N . LEU B 1 405 ? -26.951 39.474 26.375 1.00 23.58 405 LEU B N 1
ATOM 6061 C CA . LEU B 1 405 ? -26.037 39.430 25.236 1.00 23.40 405 LEU B CA 1
ATOM 6062 C C . LEU B 1 405 ? -26.136 38.140 24.397 1.00 25.76 405 LEU B C 1
ATOM 6063 O O . LEU B 1 405 ? -26.239 38.239 23.179 1.00 24.62 405 LEU B O 1
ATOM 6068 N N . ASP B 1 406 ? -26.115 36.948 25.034 1.00 22.43 406 ASP B N 1
ATOM 6069 C CA . ASP B 1 406 ? -26.181 35.653 24.325 1.00 22.41 406 ASP B CA 1
ATOM 6070 C C . ASP B 1 406 ? -27.460 35.460 23.529 1.00 24.51 406 ASP B C 1
ATOM 6071 O O . ASP B 1 406 ? -27.467 34.741 22.522 1.00 23.31 406 ASP B O 1
ATOM 6076 N N . ASP B 1 407 ? -28.540 36.116 23.982 1.00 20.47 407 ASP B N 1
ATOM 6077 C CA . ASP B 1 407 ? -29.842 36.094 23.322 1.00 19.09 407 ASP B CA 1
ATOM 6078 C C . ASP B 1 407 ? -29.768 36.904 22.032 1.00 21.86 407 ASP B C 1
ATOM 6079 O O . ASP B 1 407 ? -30.253 36.454 20.996 1.00 20.11 407 ASP B O 1
ATOM 6084 N N . LEU B 1 408 ? -29.106 38.067 22.086 1.00 19.72 408 LEU B N 1
ATOM 6085 C CA . LEU B 1 408 ? -28.893 38.936 20.926 1.00 19.58 408 LEU B CA 1
ATOM 6086 C C . LEU B 1 408 ? -28.033 38.175 19.900 1.00 22.83 408 LEU B C 1
ATOM 6087 O O . LEU B 1 408 ? -28.437 38.043 18.745 1.00 21.25 408 LEU B O 1
ATOM 6092 N N . LEU B 1 409 ? -26.861 37.655 20.341 1.00 19.58 409 LEU B N 1
ATOM 6093 C CA . LEU B 1 409 ? -25.906 36.943 19.481 1.00 19.06 409 LEU B CA 1
ATOM 6094 C C . LEU B 1 409 ? -26.469 35.667 18.880 1.00 23.03 409 LEU B C 1
ATOM 6095 O O . LEU B 1 409 ? -26.295 35.432 17.681 1.00 23.78 409 LEU B O 1
ATOM 6100 N N . GLY B 1 410 ? -27.180 34.890 19.695 1.00 19.11 410 GLY B N 1
ATOM 6101 C CA . GLY B 1 410 ? -27.843 33.661 19.269 1.00 18.77 410 GLY B CA 1
ATOM 6102 C C . GLY B 1 410 ? -28.924 33.901 18.237 1.00 21.68 410 GLY B C 1
ATOM 6103 O O . GLY B 1 410 ? -28.993 33.184 17.235 1.00 20.70 410 GLY B O 1
ATOM 6104 N N . THR B 1 411 ? -29.756 34.943 18.449 1.00 18.53 411 THR B N 1
ATOM 6105 C CA . THR B 1 411 ? -30.814 35.332 17.500 1.00 17.35 411 THR B CA 1
ATOM 6106 C C . THR B 1 411 ? -30.186 35.717 16.148 1.00 20.88 411 THR B C 1
ATOM 6107 O O . THR B 1 411 ? -30.714 35.355 15.101 1.00 20.16 411 THR B O 1
ATOM 6111 N N . GLU B 1 412 ? -29.051 36.433 16.181 1.00 16.88 412 GLU B N 1
ATOM 6112 C CA . GLU B 1 412 ? -28.340 36.796 14.961 1.00 16.12 412 GLU B CA 1
ATOM 6113 C C . GLU B 1 412 ? -27.768 35.561 14.233 1.00 20.38 412 GLU B C 1
ATOM 6114 O O . GLU B 1 412 ? -27.846 35.477 13.004 1.00 17.99 412 GLU B O 1
ATOM 6120 N N . GLY B 1 413 ? -27.267 34.595 15.015 1.00 19.55 413 GLY B N 1
ATOM 6121 C CA . GLY B 1 413 ? -26.704 33.340 14.527 1.00 19.20 413 GLY B CA 1
ATOM 6122 C C . GLY B 1 413 ? -27.671 32.464 13.753 1.00 24.08 413 GLY B C 1
ATOM 6123 O O . GLY B 1 413 ? -27.238 31.630 12.951 1.00 24.54 413 GLY B O 1
ATOM 6124 N N . LEU B 1 414 ? -28.995 32.656 13.969 1.00 20.53 414 LEU B N 1
ATOM 6125 C CA . LEU B 1 414 ? -30.059 31.930 13.266 1.00 19.80 414 LEU B CA 1
ATOM 6126 C C . LEU B 1 414 ? -29.920 32.021 11.741 1.00 21.63 414 LEU B C 1
ATOM 6127 O O . LEU B 1 414 ? -30.292 31.078 11.047 1.00 19.93 414 LEU B O 1
ATOM 6132 N N . LEU B 1 415 ? -29.347 33.137 11.225 1.00 17.83 415 LEU B N 1
ATOM 6133 C CA . LEU B 1 415 ? -29.148 33.333 9.783 1.00 18.02 415 LEU B CA 1
ATOM 6134 C C . LEU B 1 415 ? -28.270 32.271 9.147 1.00 21.20 415 LEU B C 1
ATOM 6135 O O . LEU B 1 415 ? -28.498 31.913 7.995 1.00 21.17 415 LEU B O 1
ATOM 6140 N N . LEU B 1 416 ? -27.285 31.758 9.900 1.00 18.53 416 LEU B N 1
ATOM 6141 C CA . LEU B 1 416 ? -26.377 30.705 9.436 1.00 19.61 416 LEU B CA 1
ATOM 6142 C C . LEU B 1 416 ? -27.137 29.405 9.193 1.00 22.59 416 LEU B C 1
ATOM 6143 O O . LEU B 1 416 ? -26.868 28.724 8.206 1.00 22.37 416 LEU B O 1
ATOM 6148 N N . ILE B 1 417 ? -28.119 29.092 10.063 1.00 19.16 417 ILE B N 1
ATOM 6149 C CA . ILE B 1 417 ? -28.976 27.911 9.927 1.00 18.36 417 ILE B CA 1
ATOM 6150 C C . ILE B 1 417 ? -29.897 28.105 8.730 1.00 20.72 417 ILE B C 1
ATOM 6151 O O . ILE B 1 417 ? -30.054 27.178 7.928 1.00 19.73 417 ILE B O 1
ATOM 6156 N N . ALA B 1 418 ? -30.483 29.313 8.601 1.00 17.66 418 ALA B N 1
ATOM 6157 C CA . ALA B 1 418 ? -31.376 29.663 7.493 1.00 17.03 418 ALA B CA 1
ATOM 6158 C C . ALA B 1 418 ? -30.676 29.453 6.152 1.00 20.33 418 ALA B C 1
ATOM 6159 O O . ALA B 1 418 ? -31.244 28.806 5.277 1.00 20.39 418 ALA B O 1
ATOM 6161 N N . LEU B 1 419 ? -29.412 29.899 6.028 1.00 18.43 419 LEU B N 1
ATOM 6162 C CA . LEU B 1 419 ? -28.629 29.695 4.805 1.00 18.84 419 LEU B CA 1
ATOM 6163 C C . LEU B 1 419 ? -28.401 28.202 4.533 1.00 22.16 419 LEU B C 1
ATOM 6164 O O . LEU B 1 419 ? -28.581 27.757 3.396 1.00 20.92 419 LEU B O 1
ATOM 6169 N N . ALA B 1 420 ? -28.009 27.441 5.570 1.00 18.58 420 ALA B N 1
ATOM 6170 C CA . ALA B 1 420 ? -27.761 26.002 5.443 1.00 18.93 420 ALA B CA 1
ATOM 6171 C C . ALA B 1 420 ? -29.020 25.269 4.951 1.00 21.86 420 ALA B C 1
ATOM 6172 O O . ALA B 1 420 ? -28.948 24.505 3.996 1.00 20.99 420 ALA B O 1
ATOM 6174 N N . GLU B 1 421 ? -30.173 25.558 5.563 1.00 18.79 421 GLU B N 1
ATOM 6175 C CA . GLU B 1 421 ? -31.457 24.966 5.199 1.00 18.80 421 GLU B CA 1
ATOM 6176 C C . GLU B 1 421 ? -31.858 25.299 3.756 1.00 23.06 421 GLU B C 1
ATOM 6177 O O . GLU B 1 421 ? -32.240 24.392 3.015 1.00 22.99 421 GLU B O 1
ATOM 6183 N N . VAL B 1 422 ? -31.737 26.583 3.350 1.00 19.82 422 VAL B N 1
ATOM 6184 C CA . VAL B 1 422 ? -32.050 27.038 1.985 1.00 19.51 422 VAL B CA 1
ATOM 6185 C C . VAL B 1 422 ? -31.182 26.302 0.951 1.00 23.22 422 VAL B C 1
ATOM 6186 O O . VAL B 1 422 ? -31.714 25.790 -0.037 1.00 22.19 422 VAL B O 1
ATOM 6190 N N . LEU B 1 423 ? -29.860 26.218 1.198 1.00 20.43 423 LEU B N 1
ATOM 6191 C CA . LEU B 1 423 ? -28.932 25.579 0.250 1.00 21.41 423 LEU B CA 1
ATOM 6192 C C . LEU B 1 423 ? -29.095 24.066 0.155 1.00 25.20 423 LEU B C 1
ATOM 6193 O O . LEU B 1 423 ? -28.923 23.507 -0.927 1.00 24.83 423 LEU B O 1
ATOM 6198 N N . ALA B 1 424 ? -29.443 23.412 1.281 1.00 21.91 424 ALA B N 1
ATOM 6199 C CA . ALA B 1 424 ? -29.634 21.965 1.361 1.00 21.63 424 ALA B CA 1
ATOM 6200 C C . ALA B 1 424 ? -30.952 21.540 0.728 1.00 24.58 424 ALA B C 1
ATOM 6201 O O . ALA B 1 424 ? -31.088 20.376 0.357 1.00 23.92 424 ALA B O 1
ATOM 6203 N N . TYR B 1 425 ? -31.927 22.467 0.633 1.00 21.22 425 TYR B N 1
ATOM 6204 C CA . TYR B 1 425 ? -33.263 22.185 0.104 1.00 21.06 425 TYR B CA 1
ATOM 6205 C C . TYR B 1 425 ? -33.239 21.661 -1.320 1.00 24.87 425 TYR B C 1
ATOM 6206 O O . TYR B 1 425 ? -32.678 22.306 -2.200 1.00 24.47 425 TYR B O 1
ATOM 6215 N N . LYS B 1 426 ? -33.839 20.479 -1.531 1.00 22.51 426 LYS B N 1
ATOM 6216 C CA . LYS B 1 426 ? -33.914 19.802 -2.836 1.00 23.50 426 LYS B CA 1
ATOM 6217 C C . LYS B 1 426 ? -35.250 19.058 -2.987 1.00 26.57 426 LYS B C 1
ATOM 6218 O O . LYS B 1 426 ? -35.709 18.470 -2.009 1.00 26.02 426 LYS B O 1
ATOM 6224 N N . PRO B 1 427 ? -35.868 19.013 -4.194 1.00 22.93 427 PRO B N 1
ATOM 6225 C CA . PRO B 1 427 ? -35.458 19.713 -5.427 1.00 21.92 427 PRO B CA 1
ATOM 6226 C C . PRO B 1 427 ? -35.750 21.212 -5.333 1.00 24.05 427 PRO B C 1
ATOM 6227 O O . PRO B 1 427 ? -36.723 21.620 -4.688 1.00 22.30 427 PRO B O 1
ATOM 6231 N N . LYS B 1 428 ? -34.883 22.040 -5.931 1.00 20.27 428 LYS B N 1
ATOM 6232 C CA . LYS B 1 428 ? -35.120 23.487 -5.937 1.00 19.20 428 LYS B CA 1
ATOM 6233 C C . LYS B 1 428 ? -36.170 23.818 -7.005 1.00 22.59 428 LYS B C 1
ATOM 6234 O O . LYS B 1 428 ? -36.401 22.998 -7.892 1.00 21.38 428 LYS B O 1
ATOM 6240 N N . THR B 1 429 ? -36.876 24.953 -6.861 1.00 18.52 429 THR B N 1
ATOM 6241 C CA . THR B 1 429 ? -37.957 25.340 -7.774 1.00 18.38 429 THR B CA 1
ATOM 6242 C C . THR B 1 429 ? -37.719 26.728 -8.371 1.00 20.77 429 THR B C 1
ATOM 6243 O O . THR B 1 429 ? -37.151 27.594 -7.713 1.00 19.70 429 THR B O 1
ATOM 6247 N N . PHE B 1 430 ? -38.215 26.948 -9.584 1.00 17.81 430 PHE B N 1
ATOM 6248 C CA . PHE B 1 430 ? -38.085 28.218 -10.310 1.00 18.10 430 PHE B CA 1
ATOM 6249 C C . PHE B 1 430 ? -39.300 29.146 -10.152 1.00 23.72 430 PHE B C 1
ATOM 6250 O O . PHE B 1 430 ? -39.243 30.308 -10.558 1.00 22.93 430 PHE B O 1
ATOM 6258 N N . GLY B 1 431 ? -40.383 28.622 -9.587 1.00 21.64 431 GLY B N 1
ATOM 6259 C CA . GLY B 1 431 ? -41.614 29.373 -9.379 1.00 21.90 431 GLY B CA 1
ATOM 6260 C C . GLY B 1 431 ? -42.453 28.795 -8.264 1.00 26.15 431 GLY B C 1
ATOM 6261 O O . GLY B 1 431 ? -42.148 27.719 -7.759 1.00 26.28 431 GLY B O 1
ATOM 6262 N N . GLU B 1 432 ? -43.513 29.497 -7.877 1.00 22.56 432 GLU B N 1
ATOM 6263 C CA . GLU B 1 432 ? -44.390 29.073 -6.787 1.00 22.03 432 GLU B CA 1
ATOM 6264 C C . GLU B 1 432 ? -45.284 27.866 -7.169 1.00 27.04 432 GLU B C 1
ATOM 6265 O O . GLU B 1 432 ? -45.600 27.708 -8.348 1.00 27.65 432 GLU B O 1
ATOM 6271 N N . PRO B 1 433 ? -45.735 27.026 -6.205 1.00 23.39 433 PRO B N 1
ATOM 6272 C CA . PRO B 1 433 ? -46.624 25.910 -6.581 1.00 23.05 433 PRO B CA 1
ATOM 6273 C C . PRO B 1 433 ? -48.060 26.360 -6.857 1.00 25.71 433 PRO B C 1
ATOM 6274 O O . PRO B 1 433 ? -48.411 27.527 -6.634 1.00 23.30 433 PRO B O 1
ATOM 6278 N N . ALA B 1 434 ? -48.892 25.419 -7.340 1.00 22.92 434 ALA B N 1
ATOM 6279 C CA . ALA B 1 434 ? -50.312 25.644 -7.602 1.00 23.18 434 ALA B CA 1
ATOM 6280 C C . ALA B 1 434 ? -51.054 25.930 -6.288 1.00 26.53 434 ALA B C 1
ATOM 6281 O O . ALA B 1 434 ? -50.691 25.394 -5.242 1.00 24.70 434 ALA B O 1
ATOM 6283 N N . ILE B 1 435 ? -52.097 26.768 -6.358 1.00 23.94 435 ILE B N 1
ATOM 6284 C CA . ILE B 1 435 ? -52.939 27.106 -5.215 1.00 23.58 435 ILE B CA 1
ATOM 6285 C C . ILE B 1 435 ? -53.802 25.886 -4.856 1.00 29.23 435 ILE B C 1
ATOM 6286 O O . ILE B 1 435 ? -54.306 25.200 -5.752 1.00 28.90 435 ILE B O 1
ATOM 6291 N N . ALA B 1 436 ? -53.933 25.604 -3.544 1.00 26.07 436 ALA B N 1
ATOM 6292 C CA . ALA B 1 436 ? -54.753 24.523 -3.001 1.00 26.63 436 ALA B CA 1
ATOM 6293 C C . ALA B 1 436 ? -56.198 24.715 -3.459 1.00 30.58 436 ALA B C 1
ATOM 6294 O O . ALA B 1 436 ? -56.680 25.853 -3.518 1.00 29.46 436 ALA B O 1
ATOM 6296 N N . SER B 1 437 ? -56.869 23.608 -3.823 1.00 28.45 437 SER B N 1
ATOM 6297 C CA . SER B 1 437 ? -58.249 23.607 -4.320 1.00 29.35 437 SER B CA 1
ATOM 6298 C C . SER B 1 437 ? -59.241 24.330 -3.408 1.00 32.85 437 SER B C 1
ATOM 6299 O O . SER B 1 437 ? -60.120 25.019 -3.920 1.00 33.29 437 SER B O 1
ATOM 6302 N N . TYR B 1 438 ? -59.077 24.212 -2.070 1.00 28.73 438 TYR B N 1
ATOM 6303 C CA . TYR B 1 438 ? -59.949 24.878 -1.094 1.00 28.27 438 TYR B CA 1
ATOM 6304 C C . TYR B 1 438 ? -59.840 26.417 -1.128 1.00 33.63 438 TYR B C 1
ATOM 6305 O O . TYR B 1 438 ? -60.786 27.109 -0.745 1.00 34.69 438 TYR B O 1
ATOM 6314 N N . ALA B 1 439 ? -58.677 26.940 -1.556 1.00 29.28 439 ALA B N 1
ATOM 6315 C CA . ALA B 1 439 ? -58.410 28.373 -1.639 1.00 29.15 439 ALA B CA 1
ATOM 6316 C C . ALA B 1 439 ? -58.691 28.899 -3.047 1.00 36.82 439 ALA B C 1
ATOM 6317 O O . ALA B 1 439 ? -59.106 30.047 -3.193 1.00 36.84 439 ALA B O 1
ATOM 6319 N N . HIS B 1 440 ? -58.458 28.061 -4.085 1.00 35.59 440 HIS B N 1
ATOM 6320 C CA . HIS B 1 440 ? -58.698 28.411 -5.486 1.00 65.52 440 HIS B CA 1
ATOM 6321 C C . HIS B 1 440 ? -60.185 28.306 -5.796 1.00 87.52 440 HIS B C 1
ATOM 6322 O O . HIS B 1 440 ? -60.935 29.227 -5.497 1.00 50.25 440 HIS B O 1
ATOM 6329 N N . ASP C 1 13 ? -58.329 82.041 -17.239 1.00 73.57 13 ASP C N 1
ATOM 6330 C CA . ASP C 1 13 ? -57.562 80.921 -16.700 1.00 71.64 13 ASP C CA 1
ATOM 6331 C C . ASP C 1 13 ? -58.090 80.457 -15.338 1.00 72.97 13 ASP C C 1
ATOM 6332 O O . ASP C 1 13 ? -58.720 81.239 -14.617 1.00 73.61 13 ASP C O 1
ATOM 6337 N N . LEU C 1 14 ? -57.824 79.181 -14.991 1.00 65.51 14 LEU C N 1
ATOM 6338 C CA . LEU C 1 14 ? -58.233 78.577 -13.722 1.00 63.36 14 LEU C CA 1
ATOM 6339 C C . LEU C 1 14 ? -57.145 78.758 -12.660 1.00 62.60 14 LEU C C 1
ATOM 6340 O O . LEU C 1 14 ? -56.008 79.102 -12.988 1.00 62.72 14 LEU C O 1
ATOM 6345 N N . SER C 1 15 ? -57.498 78.528 -11.391 1.00 55.01 15 SER C N 1
ATOM 6346 C CA . SER C 1 15 ? -56.580 78.625 -10.260 1.00 52.57 15 SER C CA 1
ATOM 6347 C C . SER C 1 15 ? -56.564 77.294 -9.503 1.00 52.92 15 SER C C 1
ATOM 6348 O O . SER C 1 15 ? -57.411 76.438 -9.756 1.00 52.86 15 SER C O 1
ATOM 6351 N N . LEU C 1 16 ? -55.629 77.136 -8.551 1.00 46.40 16 LEU C N 1
ATOM 6352 C CA . LEU C 1 16 ? -55.530 75.952 -7.699 1.00 44.22 16 LEU C CA 1
ATOM 6353 C C . LEU C 1 16 ? -56.839 75.792 -6.898 1.00 47.15 16 LEU C C 1
ATOM 6354 O O . LEU C 1 16 ? -57.334 74.671 -6.761 1.00 46.11 16 LEU C O 1
ATOM 6359 N N . VAL C 1 17 ? -57.421 76.929 -6.438 1.00 43.49 17 VAL C N 1
ATOM 6360 C CA . VAL C 1 17 ? -58.681 77.012 -5.693 1.00 44.01 17 VAL C CA 1
ATOM 6361 C C . VAL C 1 17 ? -59.843 76.443 -6.520 1.00 47.51 17 VAL C C 1
ATOM 6362 O O . VAL C 1 17 ? -60.527 75.543 -6.035 1.00 47.74 17 VAL C O 1
ATOM 6366 N N . SER C 1 18 ? -60.055 76.956 -7.753 1.00 43.41 18 SER C N 1
ATOM 6367 C CA . SER C 1 18 ? -61.139 76.524 -8.639 1.00 43.66 18 SER C CA 1
ATOM 6368 C C . SER C 1 18 ? -61.050 75.048 -9.028 1.00 46.83 18 SER C C 1
ATOM 6369 O O . SER C 1 18 ? -62.082 74.379 -9.043 1.00 47.10 18 SER C O 1
ATOM 6372 N N . ILE C 1 19 ? -59.827 74.538 -9.320 1.00 42.01 19 ILE C N 1
ATOM 6373 C CA . ILE C 1 19 ? -59.600 73.136 -9.697 1.00 40.96 19 ILE C CA 1
ATOM 6374 C C . ILE C 1 19 ? -59.971 72.225 -8.522 1.00 44.32 19 ILE C C 1
ATOM 6375 O O . ILE C 1 19 ? -60.700 71.247 -8.712 1.00 44.69 19 ILE C O 1
ATOM 6380 N N . LEU C 1 20 ? -59.508 72.579 -7.306 1.00 39.77 20 LEU C N 1
ATOM 6381 C CA . LEU C 1 20 ? -59.787 71.811 -6.089 1.00 38.60 20 LEU C CA 1
ATOM 6382 C C . LEU C 1 20 ? -61.243 71.929 -5.638 1.00 41.63 20 LEU C C 1
ATOM 6383 O O . LEU C 1 20 ? -61.787 70.957 -5.105 1.00 41.49 20 LEU C O 1
ATOM 6388 N N . SER C 1 21 ? -61.885 73.091 -5.894 1.00 37.45 21 SER C N 1
ATOM 6389 C CA . SER C 1 21 ? -63.301 73.319 -5.587 1.00 38.72 21 SER C CA 1
ATOM 6390 C C . SER C 1 21 ? -64.165 72.463 -6.515 1.00 42.57 21 SER C C 1
ATOM 6391 O O . SER C 1 21 ? -65.153 71.886 -6.062 1.00 43.23 21 SER C O 1
ATOM 6394 N N . SER C 1 22 ? -63.764 72.361 -7.801 1.00 38.01 22 SER C N 1
ATOM 6395 C CA . SER C 1 22 ? -64.430 71.545 -8.816 1.00 38.26 22 SER C CA 1
ATOM 6396 C C . SER C 1 22 ? -64.332 70.053 -8.471 1.00 40.94 22 SER C C 1
ATOM 6397 O O . SER C 1 22 ? -65.301 69.324 -8.676 1.00 40.84 22 SER C O 1
ATOM 6400 N N . ALA C 1 23 ? -63.173 69.610 -7.927 1.00 36.40 23 ALA C N 1
ATOM 6401 C CA . ALA C 1 23 ? -62.937 68.220 -7.508 1.00 34.78 23 ALA C CA 1
ATOM 6402 C C . ALA C 1 23 ? -63.787 67.873 -6.285 1.00 38.84 23 ALA C C 1
ATOM 6403 O O . ALA C 1 23 ? -64.329 66.769 -6.207 1.00 37.95 23 ALA C O 1
ATOM 6405 N N . ALA C 1 24 ? -63.931 68.840 -5.349 1.00 36.22 24 ALA C N 1
ATOM 6406 C CA . ALA C 1 24 ? -64.723 68.714 -4.124 1.00 36.88 24 ALA C CA 1
ATOM 6407 C C . ALA C 1 24 ? -66.207 68.499 -4.431 1.00 42.19 24 ALA C C 1
ATOM 6408 O O . ALA C 1 24 ? -66.906 67.849 -3.654 1.00 42.07 24 ALA C O 1
ATOM 6410 N N . ASN C 1 25 ? -66.671 69.045 -5.569 1.00 40.28 25 ASN C N 1
ATOM 6411 C CA . ASN C 1 25 ? -68.048 68.950 -6.049 1.00 41.79 25 ASN C CA 1
ATOM 6412 C C . ASN C 1 25 ? -68.195 67.949 -7.212 1.00 45.18 25 ASN C C 1
ATOM 6413 O O . ASN C 1 25 ? -69.260 67.882 -7.829 1.00 46.46 25 ASN C O 1
ATOM 6418 N N . ASP C 1 26 ? -67.134 67.165 -7.494 1.00 39.69 26 ASP C N 1
ATOM 6419 C CA . ASP C 1 26 ? -67.107 66.167 -8.568 1.00 39.07 26 ASP C CA 1
ATOM 6420 C C . ASP C 1 26 ? -67.497 64.786 -8.038 1.00 43.61 26 ASP C C 1
ATOM 6421 O O . ASP C 1 26 ? -66.725 64.158 -7.309 1.00 42.23 26 ASP C O 1
ATOM 6426 N N . SER C 1 27 ? -68.683 64.303 -8.455 1.00 41.34 27 SER C N 1
ATOM 6427 C CA . SER C 1 27 ? -69.259 63.010 -8.070 1.00 40.72 27 SER C CA 1
ATOM 6428 C C . SER C 1 27 ? -68.401 61.794 -8.402 1.00 41.80 27 SER C C 1
ATOM 6429 O O . SER C 1 27 ? -68.527 60.790 -7.713 1.00 41.15 27 SER C O 1
ATOM 6432 N N . SER C 1 28 ? -67.540 61.870 -9.439 1.00 36.82 28 SER C N 1
ATOM 6433 C CA . SER C 1 28 ? -66.659 60.758 -9.848 1.00 35.18 28 SER C CA 1
ATOM 6434 C C . SER C 1 28 ? -65.516 60.495 -8.866 1.00 38.18 28 SER C C 1
ATOM 6435 O O . SER C 1 28 ? -64.990 59.382 -8.820 1.00 37.42 28 SER C O 1
ATOM 6438 N N . ILE C 1 29 ? -65.116 61.519 -8.105 1.00 35.20 29 ILE C N 1
ATOM 6439 C CA . ILE C 1 29 ? -64.020 61.433 -7.134 1.00 34.72 29 ILE C CA 1
ATOM 6440 C C . ILE C 1 29 ? -64.513 60.753 -5.847 1.00 39.60 29 ILE C C 1
ATOM 6441 O O . ILE C 1 29 ? -65.627 61.028 -5.406 1.00 40.99 29 ILE C O 1
ATOM 6446 N N . GLU C 1 30 ? -63.688 59.878 -5.249 1.00 35.01 30 GLU C N 1
ATOM 6447 C CA . GLU C 1 30 ? -64.016 59.195 -3.992 1.00 35.39 30 GLU C CA 1
ATOM 6448 C C . GLU C 1 30 ? -64.164 60.195 -2.828 1.00 40.54 30 GLU C C 1
ATOM 6449 O O . GLU C 1 30 ? -63.530 61.255 -2.835 1.00 39.30 30 GLU C O 1
ATOM 6455 N N . SER C 1 31 ? -65.031 59.849 -1.856 1.00 38.67 31 SER C N 1
ATOM 6456 C CA . SER C 1 31 ? -65.397 60.627 -0.666 1.00 39.41 31 SER C CA 1
ATOM 6457 C C . SER C 1 31 ? -64.222 61.348 0.020 1.00 41.57 31 SER C C 1
ATOM 6458 O O . SER C 1 31 ? -64.281 62.565 0.212 1.00 40.67 31 SER C O 1
ATOM 6461 N N . GLU C 1 32 ? -63.160 60.598 0.358 1.00 37.47 32 GLU C N 1
ATOM 6462 C CA . GLU C 1 32 ? -61.975 61.105 1.049 1.00 37.08 32 GLU C CA 1
ATOM 6463 C C . GLU C 1 32 ? -61.221 62.163 0.244 1.00 39.26 32 GLU C C 1
ATOM 6464 O O . GLU C 1 32 ? -60.878 63.206 0.805 1.00 39.19 32 GLU C O 1
ATOM 6470 N N . ALA C 1 33 ? -60.986 61.914 -1.058 1.00 33.83 33 ALA C N 1
ATOM 6471 C CA . ALA C 1 33 ? -60.280 62.864 -1.917 1.00 32.73 33 ALA C CA 1
ATOM 6472 C C . ALA C 1 33 ? -61.096 64.156 -2.128 1.00 35.70 33 ALA C C 1
ATOM 6473 O O . ALA C 1 33 ? -60.507 65.239 -2.163 1.00 34.09 33 ALA C O 1
ATOM 6475 N N . ARG C 1 34 ? -62.445 64.046 -2.200 1.00 33.10 34 ARG C N 1
ATOM 6476 C CA . ARG C 1 34 ? -63.359 65.197 -2.318 1.00 33.99 34 ARG C CA 1
ATOM 6477 C C . ARG C 1 34 ? -63.249 66.064 -1.059 1.00 38.70 34 ARG C C 1
ATOM 6478 O O . ARG C 1 34 ? -63.168 67.288 -1.161 1.00 38.11 34 ARG C O 1
ATOM 6486 N N . SER C 1 35 ? -63.218 65.412 0.123 1.00 36.91 35 SER C N 1
ATOM 6487 C CA . SER C 1 35 ? -63.086 66.042 1.437 1.00 38.01 35 SER C CA 1
ATOM 6488 C C . SER C 1 35 ? -61.754 66.802 1.553 1.00 41.75 35 SER C C 1
ATOM 6489 O O . SER C 1 35 ? -61.755 67.957 1.988 1.00 42.51 35 SER C O 1
ATOM 6492 N N . ILE C 1 36 ? -60.634 66.161 1.138 1.00 36.23 36 ILE C N 1
ATOM 6493 C CA . ILE C 1 36 ? -59.278 66.739 1.161 1.00 34.60 36 ILE C CA 1
ATOM 6494 C C . ILE C 1 36 ? -59.188 67.943 0.209 1.00 37.14 36 ILE C C 1
ATOM 6495 O O . ILE C 1 36 ? -58.620 68.973 0.580 1.00 36.35 36 ILE C O 1
ATOM 6500 N N . ALA C 1 37 ? -59.785 67.825 -0.995 1.00 33.79 37 ALA C N 1
ATOM 6501 C CA . ALA C 1 37 ? -59.827 68.896 -1.995 1.00 33.63 37 ALA C CA 1
ATOM 6502 C C . ALA C 1 37 ? -60.618 70.090 -1.463 1.00 39.39 37 ALA C C 1
ATOM 6503 O O . ALA C 1 37 ? -60.216 71.231 -1.694 1.00 39.32 37 ALA C O 1
ATOM 6505 N N . SER C 1 38 ? -61.726 69.822 -0.733 1.00 37.14 38 SER C N 1
ATOM 6506 C CA . SER C 1 38 ? -62.585 70.844 -0.124 1.00 38.60 38 SER C CA 1
ATOM 6507 C C . SER C 1 38 ? -61.831 71.575 0.990 1.00 45.24 38 SER C C 1
ATOM 6508 O O . SER C 1 38 ? -61.795 72.808 0.981 1.00 45.92 38 SER C O 1
ATOM 6511 N N . LEU C 1 39 ? -61.209 70.811 1.923 1.00 42.97 39 LEU C N 1
ATOM 6512 C CA . LEU C 1 39 ? -60.425 71.325 3.052 1.00 43.97 39 LEU C CA 1
ATOM 6513 C C . LEU C 1 39 ? -59.281 72.216 2.575 1.00 48.71 39 LEU C C 1
ATOM 6514 O O . LEU C 1 39 ? -59.119 73.318 3.105 1.00 49.06 39 LEU C O 1
ATOM 6519 N N . ILE C 1 40 ? -58.517 71.759 1.556 1.00 44.91 40 ILE C N 1
ATOM 6520 C CA . ILE C 1 40 ? -57.402 72.518 0.989 1.00 44.58 40 ILE C CA 1
ATOM 6521 C C . ILE C 1 40 ? -57.911 73.811 0.342 1.00 49.97 40 ILE C C 1
ATOM 6522 O O . ILE C 1 40 ? -57.460 74.875 0.755 1.00 50.29 40 ILE C O 1
ATOM 6527 N N . ALA C 1 41 ? -58.882 73.728 -0.605 1.00 47.14 41 ALA C N 1
ATOM 6528 C CA . ALA C 1 41 ? -59.473 74.897 -1.277 1.00 48.18 41 ALA C CA 1
ATOM 6529 C C . ALA C 1 41 ? -59.981 75.955 -0.284 1.00 55.15 41 ALA C C 1
ATOM 6530 O O . ALA C 1 41 ? -59.758 77.146 -0.509 1.00 55.42 41 ALA C O 1
ATOM 6532 N N . SER C 1 42 ? -60.622 75.515 0.826 1.00 53.25 42 SER C N 1
ATOM 6533 C CA . SER C 1 42 ? -61.123 76.398 1.886 1.00 55.05 42 SER C CA 1
ATOM 6534 C C . SER C 1 42 ? -59.959 77.071 2.616 1.00 61.15 42 SER C C 1
ATOM 6535 O O . SER C 1 42 ? -59.991 78.286 2.811 1.00 61.80 42 SER C O 1
ATOM 6538 N N . GLU C 1 43 ? -58.921 76.282 2.986 1.00 58.49 43 GLU C N 1
ATOM 6539 C CA . GLU C 1 43 ? -57.737 76.770 3.691 1.00 58.79 43 GLU C CA 1
ATOM 6540 C C . GLU C 1 43 ? -56.845 77.657 2.811 1.00 63.62 43 GLU C C 1
ATOM 6541 O O . GLU C 1 43 ? -56.123 78.482 3.364 1.00 64.29 43 GLU C O 1
ATOM 6547 N N . ILE C 1 44 ? -56.924 77.541 1.461 1.00 59.70 44 ILE C N 1
ATOM 6548 C CA . ILE C 1 44 ? -56.162 78.423 0.561 1.00 59.56 44 ILE C CA 1
ATOM 6549 C C . ILE C 1 44 ? -56.802 79.824 0.649 1.00 65.36 44 ILE C C 1
ATOM 6550 O O . ILE C 1 44 ? -56.092 80.801 0.891 1.00 65.59 44 ILE C O 1
ATOM 6555 N N . VAL C 1 45 ? -58.145 79.898 0.475 1.00 62.55 45 VAL C N 1
ATOM 6556 C CA . VAL C 1 45 ? -58.965 81.120 0.526 1.00 63.79 45 VAL C CA 1
ATOM 6557 C C . VAL C 1 45 ? -58.842 81.817 1.901 1.00 69.37 45 VAL C C 1
ATOM 6558 O O . VAL C 1 45 ? -58.645 83.033 1.955 1.00 69.96 45 VAL C O 1
ATOM 6562 N N . SER C 1 46 ? -58.929 81.031 2.994 1.00 66.23 46 SER C N 1
ATOM 6563 C CA . SER C 1 46 ? -58.839 81.499 4.379 1.00 67.02 46 SER C CA 1
ATOM 6564 C C . SER C 1 46 ? -57.456 82.073 4.734 1.00 71.01 46 SER C C 1
ATOM 6565 O O . SER C 1 46 ? -57.383 83.185 5.259 1.00 71.90 46 SER C O 1
ATOM 6568 N N . LYS C 1 47 ? -56.376 81.314 4.449 1.00 66.15 47 LYS C N 1
ATOM 6569 C CA . LYS C 1 47 ? -54.983 81.680 4.736 1.00 65.52 47 LYS C CA 1
ATOM 6570 C C . LYS C 1 47 ? -54.508 82.929 3.982 1.00 70.45 47 LYS C C 1
ATOM 6571 O O . LYS C 1 47 ? -53.817 83.761 4.577 1.00 70.78 47 LYS C O 1
ATOM 6577 N N . ILE C 1 48 ? -54.871 83.060 2.687 1.00 67.02 48 ILE C N 1
ATOM 6578 C CA . ILE C 1 48 ? -54.501 84.209 1.849 1.00 67.46 48 ILE C CA 1
ATOM 6579 C C . ILE C 1 48 ? -55.110 85.506 2.409 1.00 74.55 48 ILE C C 1
ATOM 6580 O O . ILE C 1 48 ? -54.389 86.495 2.577 1.00 75.41 48 ILE C O 1
ATOM 6585 N N . GLY C 1 49 ? -56.405 85.462 2.730 1.00 72.15 49 GLY C N 1
ATOM 6586 C CA . GLY C 1 49 ? -57.138 86.591 3.294 1.00 104.40 49 GLY C CA 1
ATOM 6587 C C . GLY C 1 49 ? -56.843 86.804 4.764 1.00 134.49 49 GLY C C 1
ATOM 6588 O O . GLY C 1 49 ? -56.230 87.802 5.146 1.00 99.45 49 GLY C O 1
ATOM 6589 N N . ASP C 1 59 ? -47.503 79.904 11.136 1.00 48.99 59 ASP C N 1
ATOM 6590 C CA . ASP C 1 59 ? -46.391 79.964 10.192 1.00 47.64 59 ASP C CA 1
ATOM 6591 C C . ASP C 1 59 ? -45.067 79.590 10.832 1.00 50.16 59 ASP C C 1
ATOM 6592 O O . ASP C 1 59 ? -44.804 79.960 11.976 1.00 51.42 59 ASP C O 1
ATOM 6597 N N . ALA C 1 60 ? -44.211 78.900 10.067 1.00 44.38 60 ALA C N 1
ATOM 6598 C CA . ALA C 1 60 ? -42.865 78.531 10.492 1.00 43.82 60 ALA C CA 1
ATOM 6599 C C . ALA C 1 60 ? -41.985 79.783 10.386 1.00 49.33 60 ALA C C 1
ATOM 6600 O O . ALA C 1 60 ? -41.880 80.383 9.311 1.00 49.46 60 ALA C O 1
ATOM 6602 N N . LYS C 1 61 ? -41.407 80.209 11.515 1.00 46.65 61 LYS C N 1
ATOM 6603 C CA . LYS C 1 61 ? -40.560 81.402 11.574 1.00 47.15 61 LYS C CA 1
ATOM 6604 C C . LYS C 1 61 ? -39.078 81.049 11.405 1.00 48.78 61 LYS C C 1
ATOM 6605 O O . LYS C 1 61 ? -38.229 81.940 11.311 1.00 48.98 61 LYS C O 1
ATOM 6611 N N . SER C 1 62 ? -38.775 79.744 11.359 1.00 43.00 62 SER C N 1
ATOM 6612 C CA . SER C 1 62 ? -37.418 79.230 11.191 1.00 41.78 62 SER C CA 1
ATOM 6613 C C . SER C 1 62 ? -37.436 77.921 10.412 1.00 43.03 62 SER C C 1
ATOM 6614 O O . SER C 1 62 ? -38.496 77.312 10.254 1.00 42.48 62 SER C O 1
ATOM 6617 N N . VAL C 1 63 ? -36.250 77.479 9.959 1.00 38.13 63 VAL C N 1
ATOM 6618 C CA . VAL C 1 63 ? -36.047 76.223 9.234 1.00 36.34 63 VAL C CA 1
ATOM 6619 C C . VAL C 1 63 ? -36.321 75.049 10.194 1.00 39.82 63 VAL C C 1
ATOM 6620 O O . VAL C 1 63 ? -36.919 74.052 9.781 1.00 37.89 63 VAL C O 1
ATOM 6624 N N . GLN C 1 64 ? -35.947 75.207 11.485 1.00 37.66 64 GLN C N 1
ATOM 6625 C CA . GLN C 1 64 ? -36.185 74.219 12.538 1.00 37.38 64 GLN C CA 1
ATOM 6626 C C . GLN C 1 64 ? -37.686 74.028 12.771 1.00 41.46 64 GLN C C 1
ATOM 6627 O O . GLN C 1 64 ? -38.139 72.891 12.877 1.00 41.48 64 GLN C O 1
ATOM 6633 N N . GLU C 1 65 ? -38.453 75.133 12.814 1.00 37.89 65 GLU C N 1
ATOM 6634 C CA . GLU C 1 65 ? -39.907 75.106 12.994 1.00 37.40 65 GLU C CA 1
ATOM 6635 C C . GLU C 1 65 ? -40.586 74.388 11.833 1.00 38.29 65 GLU C C 1
ATOM 6636 O O . GLU C 1 65 ? -41.566 73.677 12.049 1.00 37.22 65 GLU C O 1
ATOM 6642 N N . ALA C 1 66 ? -40.058 74.576 10.606 1.00 33.60 66 ALA C N 1
ATOM 6643 C CA . ALA C 1 66 ? -40.561 73.934 9.390 1.00 32.06 66 ALA C CA 1
ATOM 6644 C C . ALA C 1 66 ? -40.368 72.418 9.500 1.00 36.10 66 ALA C C 1
ATOM 6645 O O . ALA C 1 66 ? -41.277 71.662 9.157 1.00 36.01 66 ALA C O 1
ATOM 6647 N N . PHE C 1 67 ? -39.207 71.983 10.033 1.00 32.41 67 PHE C N 1
ATOM 6648 C CA . PHE C 1 67 ? -38.912 70.570 10.246 1.00 31.04 67 PHE C CA 1
ATOM 6649 C C . PHE C 1 67 ? -39.736 69.978 11.372 1.00 34.36 67 PHE C C 1
ATOM 6650 O O . PHE C 1 67 ? -40.126 68.814 11.266 1.00 32.99 67 PHE C O 1
ATOM 6658 N N . ASP C 1 68 ? -40.045 70.783 12.420 1.00 31.78 68 ASP C N 1
ATOM 6659 C CA . ASP C 1 68 ? -40.896 70.358 13.538 1.00 32.00 68 ASP C CA 1
ATOM 6660 C C . ASP C 1 68 ? -42.300 70.045 13.021 1.00 35.18 68 ASP C C 1
ATOM 6661 O O . ASP C 1 68 ? -42.860 69.017 13.389 1.00 35.49 68 ASP C O 1
ATOM 6666 N N . LYS C 1 69 ? -42.833 70.890 12.119 1.00 31.19 69 LYS C N 1
ATOM 6667 C CA . LYS C 1 69 ? -44.139 70.676 11.480 1.00 30.40 69 LYS C CA 1
ATOM 6668 C C . LYS C 1 69 ? -44.138 69.386 10.640 1.00 33.23 69 LYS C C 1
ATOM 6669 O O . LYS C 1 69 ? -45.104 68.634 10.708 1.00 33.08 69 LYS C O 1
ATOM 6675 N N . ILE C 1 70 ? -43.057 69.131 9.862 1.00 29.33 70 ILE C N 1
ATOM 6676 C CA . ILE C 1 70 ? -42.909 67.921 9.035 1.00 27.98 70 ILE C CA 1
ATOM 6677 C C . ILE C 1 70 ? -42.842 66.684 9.943 1.00 33.54 70 ILE C C 1
ATOM 6678 O O . ILE C 1 70 ? -43.543 65.705 9.683 1.00 33.58 70 ILE C O 1
ATOM 6683 N N . GLN C 1 71 ? -42.037 66.757 11.026 1.00 31.15 71 GLN C N 1
ATOM 6684 C CA . GLN C 1 71 ? -41.894 65.710 12.039 1.00 31.37 71 GLN C CA 1
ATOM 6685 C C . GLN C 1 71 ? -43.242 65.345 12.661 1.00 34.86 71 GLN C C 1
ATOM 6686 O O . GLN C 1 71 ? -43.508 64.157 12.852 1.00 34.84 71 GLN C O 1
ATOM 6692 N N . SER C 1 72 ? -44.101 66.355 12.946 1.00 31.06 72 SER C N 1
ATOM 6693 C CA . SER C 1 72 ? -45.435 66.141 13.521 1.00 31.39 72 SER C CA 1
ATOM 6694 C C . SER C 1 72 ? -46.343 65.329 12.572 1.00 33.98 72 SER C C 1
ATOM 6695 O O . SER C 1 72 ? -47.131 64.510 13.043 1.00 33.83 72 SER C O 1
ATOM 6698 N N . ILE C 1 73 ? -46.193 65.522 11.243 1.00 29.67 73 ILE C N 1
ATOM 6699 C CA . ILE C 1 73 ? -46.946 64.763 10.231 1.00 28.89 73 ILE C CA 1
ATOM 6700 C C . ILE C 1 73 ? -46.498 63.292 10.286 1.00 31.74 73 ILE C C 1
ATOM 6701 O O . ILE C 1 73 ? -47.339 62.395 10.218 1.00 31.83 73 ILE C O 1
ATOM 6706 N N . PHE C 1 74 ? -45.179 63.069 10.478 1.00 27.51 74 PHE C N 1
ATOM 6707 C CA . PHE C 1 74 ? -44.511 61.760 10.532 1.00 25.66 74 PHE C CA 1
ATOM 6708 C C . PHE C 1 74 ? -44.576 61.044 11.893 1.00 30.25 74 PHE C C 1
ATOM 6709 O O . PHE C 1 74 ? -44.121 59.900 11.994 1.00 28.80 74 PHE C O 1
ATOM 6717 N N . ALA C 1 75 ? -45.153 61.699 12.926 1.00 29.08 75 ALA C N 1
ATOM 6718 C CA . ALA C 1 75 ? -45.294 61.162 14.290 1.00 29.43 75 ALA C CA 1
ATOM 6719 C C . ALA C 1 75 ? -45.990 59.798 14.341 1.00 34.17 75 ALA C C 1
ATOM 6720 O O . ALA C 1 75 ? -45.591 58.945 15.134 1.00 34.42 75 ALA C O 1
ATOM 6722 N N . ASP C 1 76 ? -47.014 59.588 13.498 1.00 31.41 76 ASP C N 1
ATOM 6723 C CA . ASP C 1 76 ? -47.742 58.316 13.427 1.00 32.05 76 ASP C CA 1
ATOM 6724 C C . ASP C 1 76 ? -47.175 57.371 12.352 1.00 31.84 76 ASP C C 1
ATOM 6725 O O . ASP C 1 76 ? -47.719 56.294 12.108 1.00 30.87 76 ASP C O 1
ATOM 6730 N N . GLY C 1 77 ? -46.041 57.752 11.787 1.00 27.30 77 GLY C N 1
ATOM 6731 C CA . GLY C 1 77 ? -45.352 56.984 10.756 1.00 25.93 77 GLY C CA 1
ATOM 6732 C C . GLY C 1 77 ? -45.302 57.750 9.459 1.00 28.72 77 GLY C C 1
ATOM 6733 O O . GLY C 1 77 ? -45.871 58.841 9.369 1.00 29.29 77 GLY C O 1
ATOM 6734 N N . THR C 1 78 ? -44.613 57.196 8.451 1.00 24.78 78 THR C N 1
ATOM 6735 C CA . THR C 1 78 ? -44.523 57.828 7.138 1.00 23.90 78 THR C CA 1
ATOM 6736 C C . THR C 1 78 ? -45.930 57.834 6.521 1.00 27.53 78 THR C C 1
ATOM 6737 O O . THR C 1 78 ? -46.533 56.767 6.376 1.00 26.80 78 THR C O 1
ATOM 6741 N N . PRO C 1 79 ? -46.501 59.026 6.228 1.00 24.31 79 PRO C N 1
ATOM 6742 C CA . PRO C 1 79 ? -47.855 59.059 5.659 1.00 24.59 79 PRO C CA 1
ATOM 6743 C C . PRO C 1 79 ? -47.864 58.604 4.200 1.00 28.64 79 PRO C C 1
ATOM 6744 O O . PRO C 1 79 ? -46.807 58.324 3.636 1.00 27.79 79 PRO C O 1
ATOM 6748 N N . ASP C 1 80 ? -49.052 58.531 3.590 1.00 26.15 80 ASP C N 1
ATOM 6749 C CA . ASP C 1 80 ? -49.140 58.264 2.161 1.00 25.97 80 ASP C CA 1
ATOM 6750 C C . ASP C 1 80 ? -49.292 59.647 1.510 1.00 29.27 80 ASP C C 1
ATOM 6751 O O . ASP C 1 80 ? -49.265 60.652 2.231 1.00 29.54 80 ASP C O 1
ATOM 6756 N N . PHE C 1 81 ? -49.469 59.710 0.187 1.00 24.58 81 PHE C N 1
ATOM 6757 C CA . PHE C 1 81 ? -49.641 60.965 -0.542 1.00 24.27 81 PHE C CA 1
ATOM 6758 C C . PHE C 1 81 ? -50.806 61.828 -0.027 1.00 29.45 81 PHE C C 1
ATOM 6759 O O . PHE C 1 81 ? -50.601 63.017 0.247 1.00 29.13 81 PHE C O 1
ATOM 6767 N N . LEU C 1 82 ? -52.011 61.237 0.095 1.00 26.88 82 LEU C N 1
ATOM 6768 C CA . LEU C 1 82 ? -53.212 61.957 0.531 1.00 27.96 82 LEU C CA 1
ATOM 6769 C C . LEU C 1 82 ? -53.097 62.528 1.938 1.00 30.72 82 LEU C C 1
ATOM 6770 O O . LEU C 1 82 ? -53.445 63.692 2.132 1.00 29.45 82 LEU C O 1
ATOM 6775 N N . LYS C 1 83 ? -52.579 61.739 2.906 1.00 27.86 83 LYS C N 1
ATOM 6776 C CA . LYS C 1 83 ? -52.397 62.218 4.281 1.00 27.96 83 LYS C CA 1
ATOM 6777 C C . LYS C 1 83 ? -51.372 63.352 4.325 1.00 32.19 83 LYS C C 1
ATOM 6778 O O . LYS C 1 83 ? -51.642 64.380 4.942 1.00 33.41 83 LYS C O 1
ATOM 6784 N N . MET C 1 84 ? -50.229 63.185 3.627 1.00 27.76 84 MET C N 1
ATOM 6785 C CA . MET C 1 84 ? -49.163 64.185 3.546 1.00 26.95 84 MET C CA 1
ATOM 6786 C C . MET C 1 84 ? -49.695 65.533 3.036 1.00 30.53 84 MET C C 1
ATOM 6787 O O . MET C 1 84 ? -49.450 66.559 3.673 1.00 30.51 84 MET C O 1
ATOM 6792 N N . THR C 1 85 ? -50.456 65.513 1.924 1.00 26.70 85 THR C N 1
ATOM 6793 C CA . THR C 1 85 ? -51.044 66.693 1.286 1.00 26.85 85 THR C CA 1
ATOM 6794 C C . THR C 1 85 ? -52.078 67.366 2.198 1.00 32.86 85 THR C C 1
ATOM 6795 O O . THR C 1 85 ? -52.080 68.595 2.309 1.00 32.47 85 THR C O 1
ATOM 6799 N N . ARG C 1 86 ? -52.928 66.557 2.865 1.00 31.04 86 ARG C N 1
ATOM 6800 C CA . ARG C 1 86 ? -53.945 67.029 3.809 1.00 32.97 86 ARG C CA 1
ATOM 6801 C C . ARG C 1 86 ? -53.289 67.719 5.018 1.00 38.40 86 ARG C C 1
ATOM 6802 O O . ARG C 1 86 ? -53.690 68.826 5.382 1.00 39.51 86 ARG C O 1
ATOM 6810 N N . GLU C 1 87 ? -52.287 67.058 5.629 1.00 34.57 87 GLU C N 1
ATOM 6811 C CA . GLU C 1 87 ? -51.599 67.538 6.833 1.00 34.81 87 GLU C CA 1
ATOM 6812 C C . GLU C 1 87 ? -50.721 68.769 6.608 1.00 39.07 87 GLU C C 1
ATOM 6813 O O . GLU C 1 87 ? -50.517 69.522 7.552 1.00 39.01 87 GLU C O 1
ATOM 6819 N N . ILE C 1 88 ? -50.229 68.985 5.369 1.00 36.09 88 ILE C N 1
ATOM 6820 C CA . ILE C 1 88 ? -49.404 70.131 4.965 1.00 36.65 88 ILE C CA 1
ATOM 6821 C C . ILE C 1 88 ? -50.072 71.469 5.361 1.00 42.16 88 ILE C C 1
ATOM 6822 O O . ILE C 1 88 ? -49.402 72.350 5.905 1.00 41.28 88 ILE C O 1
ATOM 6827 N N . LEU C 1 89 ? -51.394 71.588 5.133 1.00 40.85 89 LEU C N 1
ATOM 6828 C CA . LEU C 1 89 ? -52.158 72.790 5.467 1.00 42.59 89 LEU C CA 1
ATOM 6829 C C . LEU C 1 89 ? -52.713 72.784 6.886 1.00 47.35 89 LEU C C 1
ATOM 6830 O O . LEU C 1 89 ? -52.901 73.855 7.461 1.00 48.28 89 LEU C O 1
ATOM 6835 N N . THR C 1 90 ? -52.967 71.585 7.451 1.00 43.53 90 THR C N 1
ATOM 6836 C CA . THR C 1 90 ? -53.464 71.412 8.822 1.00 43.96 90 THR C CA 1
ATOM 6837 C C . THR C 1 90 ? -52.401 71.918 9.816 1.00 47.02 90 THR C C 1
ATOM 6838 O O . THR C 1 90 ? -52.750 72.593 10.785 1.00 47.56 90 THR C O 1
ATOM 6842 N N . VAL C 1 91 ? -51.106 71.628 9.547 1.00 41.67 91 VAL C N 1
ATOM 6843 C CA . VAL C 1 91 ? -49.992 72.072 10.397 1.00 41.38 91 VAL C CA 1
ATOM 6844 C C . VAL C 1 91 ? -49.560 73.518 10.078 1.00 45.17 91 VAL C C 1
ATOM 6845 O O . VAL C 1 91 ? -48.686 74.058 10.761 1.00 45.60 91 VAL C O 1
ATOM 6849 N N . GLY C 1 92 ? -50.173 74.118 9.058 1.00 41.55 92 GLY C N 1
ATOM 6850 C CA . GLY C 1 92 ? -49.886 75.482 8.617 1.00 41.79 92 GLY C CA 1
ATOM 6851 C C . GLY C 1 92 ? -48.456 75.669 8.152 1.00 43.61 92 GLY C C 1
ATOM 6852 O O . GLY C 1 92 ? -47.790 76.623 8.560 1.00 43.14 92 GLY C O 1
ATOM 6853 N N . LEU C 1 93 ? -47.963 74.733 7.323 1.00 38.68 93 LEU C N 1
ATOM 6854 C CA . LEU C 1 93 ? -46.595 74.768 6.807 1.00 37.59 93 LEU C CA 1
ATOM 6855 C C . LEU C 1 93 ? -46.416 75.786 5.683 1.00 40.19 93 LEU C C 1
ATOM 6856 O O . LEU C 1 93 ? -45.333 76.351 5.546 1.00 39.39 93 LEU C O 1
ATOM 6861 N N . ILE C 1 94 ? -47.456 76.016 4.878 1.00 36.85 94 ILE C N 1
ATOM 6862 C CA . ILE C 1 94 ? -47.337 76.935 3.748 1.00 36.77 94 ILE C CA 1
ATOM 6863 C C . ILE C 1 94 ? -47.873 78.337 4.086 1.00 41.58 94 ILE C C 1
ATOM 6864 O O . ILE C 1 94 ? -49.065 78.479 4.368 1.00 41.85 94 ILE C O 1
ATOM 6869 N N . PRO C 1 95 ? -47.013 79.387 4.044 1.00 38.72 95 PRO C N 1
ATOM 6870 C CA . PRO C 1 95 ? -47.508 80.751 4.321 1.00 39.34 95 PRO C CA 1
ATOM 6871 C C . PRO C 1 95 ? -48.348 81.316 3.172 1.00 42.60 95 PRO C C 1
ATOM 6872 O O . PRO C 1 95 ? -48.278 80.806 2.050 1.00 40.76 95 PRO C O 1
ATOM 6876 N N . ALA C 1 96 ? -49.143 82.372 3.461 1.00 40.56 96 ALA C N 1
ATOM 6877 C CA . ALA C 1 96 ? -50.056 83.039 2.523 1.00 40.37 96 ALA C CA 1
ATOM 6878 C C . ALA C 1 96 ? -49.428 83.441 1.185 1.00 43.50 96 ALA C C 1
ATOM 6879 O O . ALA C 1 96 ? -50.026 83.162 0.147 1.00 42.37 96 ALA C O 1
ATOM 6881 N N . ASP C 1 97 ? -48.232 84.072 1.204 1.00 41.09 97 ASP C N 1
ATOM 6882 C CA . ASP C 1 97 ? -47.531 84.512 -0.013 1.00 41.10 97 ASP C CA 1
ATOM 6883 C C . ASP C 1 97 ? -47.157 83.347 -0.933 1.00 43.17 97 ASP C C 1
ATOM 6884 O O . ASP C 1 97 ? -47.355 83.453 -2.144 1.00 42.83 97 ASP C O 1
ATOM 6889 N N . ILE C 1 98 ? -46.668 82.226 -0.360 1.00 37.83 98 ILE C N 1
ATOM 6890 C CA . ILE C 1 98 ? -46.326 81.033 -1.139 1.00 36.08 98 ILE C CA 1
ATOM 6891 C C . ILE C 1 98 ? -47.624 80.384 -1.681 1.00 37.93 98 ILE C C 1
ATOM 6892 O O . ILE C 1 98 ? -47.675 80.047 -2.865 1.00 36.35 98 ILE C O 1
ATOM 6897 N N . LEU C 1 99 ? -48.687 80.297 -0.843 1.00 34.23 99 LEU C N 1
ATOM 6898 C CA . LEU C 1 99 ? -49.998 79.770 -1.246 1.00 33.85 99 LEU C CA 1
ATOM 6899 C C . LEU C 1 99 ? -50.594 80.564 -2.404 1.00 39.91 99 LEU C C 1
ATOM 6900 O O . LEU C 1 99 ? -51.177 79.967 -3.308 1.00 40.16 99 LEU C O 1
ATOM 6905 N N . SER C 1 100 ? -50.443 81.905 -2.373 1.00 37.28 100 SER C N 1
ATOM 6906 C CA . SER C 1 100 ? -50.923 82.805 -3.424 1.00 37.92 100 SER C CA 1
ATOM 6907 C C . SER C 1 100 ? -50.171 82.539 -4.731 1.00 40.55 100 SER C C 1
ATOM 6908 O O . SER C 1 100 ? -50.793 82.471 -5.789 1.00 39.94 100 SER C O 1
ATOM 6911 N N . PHE C 1 101 ? -48.844 82.330 -4.641 1.00 36.70 101 PHE C N 1
ATOM 6912 C CA . PHE C 1 101 ? -47.991 82.010 -5.783 1.00 35.85 101 PHE C CA 1
ATOM 6913 C C . PHE C 1 101 ? -48.387 80.656 -6.391 1.00 38.95 101 PHE C C 1
ATOM 6914 O O . PHE C 1 101 ? -48.604 80.578 -7.596 1.00 39.06 101 PHE C O 1
ATOM 6922 N N . LEU C 1 102 ? -48.520 79.609 -5.555 1.00 34.78 102 LEU C N 1
ATOM 6923 C CA . LEU C 1 102 ? -48.918 78.263 -5.992 1.00 33.49 102 LEU C CA 1
ATOM 6924 C C . LEU C 1 102 ? -50.311 78.248 -6.627 1.00 37.58 102 LEU C C 1
ATOM 6925 O O . LEU C 1 102 ? -50.537 77.493 -7.571 1.00 36.90 102 LEU C O 1
ATOM 6930 N N . ASN C 1 103 ? -51.228 79.103 -6.127 1.00 35.50 103 ASN C N 1
ATOM 6931 C CA . ASN C 1 103 ? -52.593 79.272 -6.637 1.00 35.96 103 ASN C CA 1
ATOM 6932 C C . ASN C 1 103 ? -52.619 79.653 -8.129 1.00 39.77 103 ASN C C 1
ATOM 6933 O O . ASN C 1 103 ? -53.519 79.227 -8.861 1.00 39.74 103 ASN C O 1
ATOM 6938 N N . GLY C 1 104 ? -51.635 80.446 -8.552 1.00 35.64 104 GLY C N 1
ATOM 6939 C CA . GLY C 1 104 ? -51.489 80.871 -9.938 1.00 34.98 104 GLY C CA 1
ATOM 6940 C C . GLY C 1 104 ? -50.491 80.044 -10.731 1.00 37.10 104 GLY C C 1
ATOM 6941 O O . GLY C 1 104 ? -50.014 80.513 -11.761 1.00 37.47 104 GLY C O 1
ATOM 6942 N N . TYR C 1 105 ? -50.185 78.793 -10.296 1.00 32.30 105 TYR C N 1
ATOM 6943 C CA . TYR C 1 105 ? -49.206 77.916 -10.972 1.00 31.16 105 TYR C CA 1
ATOM 6944 C C . TYR C 1 105 ? -49.435 77.749 -12.481 1.00 36.82 105 TYR C C 1
ATOM 6945 O O . TYR C 1 105 ? -48.457 77.612 -13.215 1.00 36.71 105 TYR C O 1
ATOM 6954 N N . LEU C 1 106 ? -50.706 77.761 -12.942 1.00 35.01 106 LEU C N 1
ATOM 6955 C CA . LEU C 1 106 ? -51.028 77.607 -14.366 1.00 36.13 106 LEU C CA 1
ATOM 6956 C C . LEU C 1 106 ? -50.488 78.755 -15.219 1.00 40.68 106 LEU C C 1
ATOM 6957 O O . LEU C 1 106 ? -50.260 78.570 -16.418 1.00 40.50 106 LEU C O 1
ATOM 6962 N N . ASN C 1 107 ? -50.256 79.924 -14.594 1.00 36.89 107 ASN C N 1
ATOM 6963 C CA . ASN C 1 107 ? -49.739 81.098 -15.285 1.00 37.13 107 ASN C CA 1
ATOM 6964 C C . ASN C 1 107 ? -48.273 81.388 -14.938 1.00 40.29 107 ASN C C 1
ATOM 6965 O O . ASN C 1 107 ? -47.756 82.453 -15.283 1.00 40.42 107 ASN C O 1
ATOM 6970 N N . LEU C 1 108 ? -47.588 80.416 -14.297 1.00 35.90 108 LEU C N 1
ATOM 6971 C CA . LEU C 1 108 ? -46.158 80.527 -14.026 1.00 35.57 108 LEU C CA 1
ATOM 6972 C C . LEU C 1 108 ? -45.495 80.189 -15.364 1.00 40.14 108 LEU C C 1
ATOM 6973 O O . LEU C 1 108 ? -45.769 79.119 -15.919 1.00 40.36 108 LEU C O 1
ATOM 6978 N N . ASP C 1 109 ? -44.680 81.113 -15.911 1.00 36.52 109 ASP C N 1
ATOM 6979 C CA . ASP C 1 109 ? -44.021 80.927 -17.214 1.00 36.34 109 ASP C CA 1
ATOM 6980 C C . ASP C 1 109 ? -43.186 79.642 -17.288 1.00 37.78 109 ASP C C 1
ATOM 6981 O O . ASP C 1 109 ? -43.189 78.970 -18.319 1.00 36.84 109 ASP C O 1
ATOM 6986 N N . LEU C 1 110 ? -42.538 79.266 -16.172 1.00 33.22 110 LEU C N 1
ATOM 6987 C CA . LEU C 1 110 ? -41.719 78.054 -16.070 1.00 32.25 110 LEU C CA 1
ATOM 6988 C C . LEU C 1 110 ? -42.532 76.760 -16.229 1.00 37.09 110 LEU C C 1
ATOM 6989 O O . LEU C 1 110 ? -41.932 75.697 -16.392 1.00 37.39 110 LEU C O 1
ATOM 6994 N N . ASN C 1 111 ? -43.888 76.850 -16.181 1.00 34.13 111 ASN C N 1
ATOM 6995 C CA . ASN C 1 111 ? -44.822 75.723 -16.324 1.00 33.33 111 ASN C CA 1
ATOM 6996 C C . ASN C 1 111 ? -45.398 75.566 -17.732 1.00 37.33 111 ASN C C 1
ATOM 6997 O O . ASN C 1 111 ? -46.032 74.548 -18.013 1.00 37.06 111 ASN C O 1
ATOM 7002 N N . SER C 1 112 ? -45.167 76.557 -18.614 1.00 34.19 112 SER C N 1
ATOM 7003 C CA . SER C 1 112 ? -45.690 76.604 -19.980 1.00 34.24 112 SER C CA 1
ATOM 7004 C C . SER C 1 112 ? -45.341 75.402 -20.859 1.00 38.54 112 SER C C 1
ATOM 7005 O O . SER C 1 112 ? -44.187 74.963 -20.898 1.00 37.13 112 SER C O 1
ATOM 7008 N N . ILE C 1 113 ? -46.361 74.896 -21.577 1.00 36.33 113 ILE C N 1
ATOM 7009 C CA . ILE C 1 113 ? -46.241 73.811 -22.554 1.00 36.41 113 ILE C CA 1
ATOM 7010 C C . ILE C 1 113 ? -46.393 74.409 -23.964 1.00 43.34 113 ILE C C 1
ATOM 7011 O O . ILE C 1 113 ? -46.419 73.667 -24.946 1.00 43.83 113 ILE C O 1
ATOM 7016 N N . HIS C 1 114 ? -46.490 75.753 -24.053 1.00 41.59 114 HIS C N 1
ATOM 7017 C CA . HIS C 1 114 ? -46.662 76.487 -25.312 1.00 43.55 114 HIS C CA 1
ATOM 7018 C C . HIS C 1 114 ? -45.500 77.468 -25.559 1.00 46.95 114 HIS C C 1
ATOM 7019 O O . HIS C 1 114 ? -45.723 78.633 -25.890 1.00 46.84 114 HIS C O 1
ATOM 7026 N N . ASN C 1 115 ? -44.255 76.988 -25.399 1.00 42.28 115 ASN C N 1
ATOM 7027 C CA . ASN C 1 115 ? -43.069 77.817 -25.613 1.00 42.72 115 ASN C CA 1
ATOM 7028 C C . ASN C 1 115 ? -42.771 77.952 -27.107 1.00 48.65 115 ASN C C 1
ATOM 7029 O O . ASN C 1 115 ? -42.995 77.009 -27.865 1.00 48.36 115 ASN C O 1
ATOM 7034 N N . ARG C 1 116 ? -42.281 79.125 -27.529 1.00 47.18 116 ARG C N 1
ATOM 7035 C CA . ARG C 1 116 ? -41.960 79.387 -28.934 1.00 48.76 116 ARG C CA 1
ATOM 7036 C C . ARG C 1 116 ? -40.442 79.332 -29.125 1.00 52.93 116 ARG C C 1
ATOM 7037 O O . ARG C 1 116 ? -39.737 80.304 -28.842 1.00 54.00 116 ARG C O 1
ATOM 7045 N N . ASN C 1 117 ? -39.942 78.160 -29.551 1.00 47.95 117 ASN C N 1
ATOM 7046 C CA . ASN C 1 117 ? -38.516 77.887 -29.719 1.00 47.59 117 ASN C CA 1
ATOM 7047 C C . ASN C 1 117 ? -38.114 77.726 -31.186 1.00 52.94 117 ASN C C 1
ATOM 7048 O O . ASN C 1 117 ? -38.886 77.155 -31.961 1.00 52.40 117 ASN C O 1
ATOM 7053 N N . PRO C 1 118 ? -36.905 78.193 -31.588 1.00 51.77 118 PRO C N 1
ATOM 7054 C CA . PRO C 1 118 ? -36.506 78.067 -33.005 1.00 53.88 118 PRO C CA 1
ATOM 7055 C C . PRO C 1 118 ? -36.136 76.646 -33.434 1.00 58.80 118 PRO C C 1
ATOM 7056 O O . PRO C 1 118 ? -36.021 75.760 -32.594 1.00 56.16 118 PRO C O 1
ATOM 7060 N N . SER C 1 119 ? -35.968 76.431 -34.751 1.00 59.24 119 SER C N 1
ATOM 7061 C CA . SER C 1 119 ? -35.593 75.139 -35.330 1.00 59.78 119 SER C CA 1
ATOM 7062 C C . SER C 1 119 ? -34.135 74.812 -34.987 1.00 65.27 119 SER C C 1
ATOM 7063 O O . SER C 1 119 ? -33.303 75.723 -35.000 1.00 66.35 119 SER C O 1
ATOM 7066 N N . PRO C 1 120 ? -33.794 73.540 -34.670 1.00 61.86 120 PRO C N 1
ATOM 7067 C CA . PRO C 1 120 ? -32.395 73.229 -34.326 1.00 62.27 120 PRO C CA 1
ATOM 7068 C C . PRO C 1 120 ? -31.429 73.311 -35.508 1.00 70.59 120 PRO C C 1
ATOM 7069 O O . PRO C 1 120 ? -31.781 72.937 -36.630 1.00 71.28 120 PRO C O 1
ATOM 7073 N N . LYS C 1 121 ? -30.210 73.815 -35.244 1.00 69.54 121 LYS C N 1
ATOM 7074 C CA . LYS C 1 121 ? -29.139 73.944 -36.234 1.00 72.23 121 LYS C CA 1
ATOM 7075 C C . LYS C 1 121 ? -28.458 72.596 -36.446 1.00 76.26 121 LYS C C 1
ATOM 7076 O O . LYS C 1 121 ? -28.356 71.799 -35.510 1.00 74.27 121 LYS C O 1
ATOM 7082 N N . GLY C 1 122 ? -27.977 72.377 -37.665 1.00 74.79 122 GLY C N 1
ATOM 7083 C CA . GLY C 1 122 ? -27.238 71.179 -38.041 1.00 74.74 122 GLY C CA 1
ATOM 7084 C C . GLY C 1 122 ? -28.066 69.968 -38.405 1.00 76.59 122 GLY C C 1
ATOM 7085 O O . GLY C 1 122 ? -29.104 70.084 -39.064 1.00 76.68 122 GLY C O 1
ATOM 7086 N N . GLN C 1 123 ? -27.567 68.790 -37.991 1.00 71.15 123 GLN C N 1
ATOM 7087 C CA . GLN C 1 123 ? -28.137 67.463 -38.226 1.00 69.74 123 GLN C CA 1
ATOM 7088 C C . GLN C 1 123 ? -29.562 67.339 -37.677 1.00 69.88 123 GLN C C 1
ATOM 7089 O O . GLN C 1 123 ? -29.866 67.883 -36.612 1.00 68.47 123 GLN C O 1
ATOM 7095 N N . ALA C 1 124 ? -30.430 66.638 -38.430 1.00 64.67 124 ALA C N 1
ATOM 7096 C CA . ALA C 1 124 ? -31.834 66.417 -38.093 1.00 62.30 124 ALA C CA 1
ATOM 7097 C C . ALA C 1 124 ? -31.998 65.556 -36.846 1.00 61.86 124 ALA C C 1
ATOM 7098 O O . ALA C 1 124 ? -31.276 64.572 -36.663 1.00 61.66 124 ALA C O 1
ATOM 7100 N N . ILE C 1 125 ? -32.939 65.950 -35.981 1.00 54.60 125 ILE C N 1
ATOM 7101 C CA . ILE C 1 125 ? -33.251 65.256 -34.730 1.00 51.25 125 ILE C CA 1
ATOM 7102 C C . ILE C 1 125 ? -34.679 64.684 -34.770 1.00 52.12 125 ILE C C 1
ATOM 7103 O O . ILE C 1 125 ? -35.066 63.917 -33.889 1.00 48.91 125 ILE C O 1
ATOM 7108 N N . TYR C 1 126 ? -35.453 65.064 -35.800 1.00 49.18 126 TYR C N 1
ATOM 7109 C CA . TYR C 1 126 ? -36.836 64.636 -36.000 1.00 48.14 126 TYR C CA 1
ATOM 7110 C C . TYR C 1 126 ? -37.076 64.336 -37.490 1.00 53.39 126 TYR C C 1
ATOM 7111 O O . TYR C 1 126 ? -36.603 65.103 -38.330 1.00 54.67 126 TYR C O 1
ATOM 7120 N N . PRO C 1 127 ? -37.794 63.245 -37.861 1.00 49.73 127 PRO C N 1
ATOM 7121 C CA . PRO C 1 127 ? -38.428 62.223 -37.000 1.00 47.66 127 PRO C CA 1
ATOM 7122 C C . PRO C 1 127 ? -37.469 61.240 -36.331 1.00 51.66 127 PRO C C 1
ATOM 7123 O O . PRO C 1 127 ? -37.827 60.669 -35.298 1.00 50.09 127 PRO C O 1
ATOM 7127 N N . VAL C 1 128 ? -36.277 61.009 -36.923 1.00 49.78 128 VAL C N 1
ATOM 7128 C CA . VAL C 1 128 ? -35.276 60.067 -36.389 1.00 48.93 128 VAL C CA 1
ATOM 7129 C C . VAL C 1 128 ? -33.888 60.720 -36.429 1.00 53.14 128 VAL C C 1
ATOM 7130 O O . VAL C 1 128 ? -33.436 61.118 -37.506 1.00 55.45 128 VAL C O 1
ATOM 7134 N N . LYS C 1 129 ? -33.213 60.827 -35.268 1.00 47.14 129 LYS C N 1
ATOM 7135 C CA . LYS C 1 129 ? -31.870 61.416 -35.212 1.00 47.13 129 LYS C CA 1
ATOM 7136 C C . LYS C 1 129 ? -30.825 60.431 -35.751 1.00 52.02 129 LYS C C 1
ATOM 7137 O O . LYS C 1 129 ? -30.031 60.789 -36.617 1.00 53.37 129 LYS C O 1
ATOM 7143 N N . ALA C 1 130 ? -30.819 59.205 -35.219 1.00 47.81 130 ALA C N 1
ATOM 7144 C CA . ALA C 1 130 ? -29.894 58.156 -35.623 1.00 48.12 130 ALA C CA 1
ATOM 7145 C C . ALA C 1 130 ? -30.636 56.824 -35.686 1.00 51.28 130 ALA C C 1
ATOM 7146 O O . ALA C 1 130 ? -31.501 56.586 -34.833 1.00 49.31 130 ALA C O 1
ATOM 7148 N N . PRO C 1 131 ? -30.329 55.943 -36.676 1.00 48.65 131 PRO C N 1
ATOM 7149 C CA . PRO C 1 131 ? -31.014 54.637 -36.732 1.00 47.98 131 PRO C CA 1
ATOM 7150 C C . PRO C 1 131 ? -30.872 53.881 -35.413 1.00 51.00 131 PRO C C 1
ATOM 7151 O O . PRO C 1 131 ? -29.798 53.887 -34.802 1.00 50.74 131 PRO C O 1
ATOM 7155 N N . GLY C 1 132 ? -31.978 53.304 -34.960 1.00 46.25 132 GLY C N 1
ATOM 7156 C CA . GLY C 1 132 ? -32.047 52.593 -33.690 1.00 44.23 132 GLY C CA 1
ATOM 7157 C C . GLY C 1 132 ? -32.954 53.296 -32.702 1.00 46.50 132 GLY C C 1
ATOM 7158 O O . GLY C 1 132 ? -33.464 52.661 -31.774 1.00 45.27 132 GLY C O 1
ATOM 7159 N N . ASP C 1 133 ? -33.159 54.622 -32.891 1.00 42.69 133 ASP C N 1
ATOM 7160 C CA . ASP C 1 133 ? -34.045 55.420 -32.038 1.00 40.63 133 ASP C CA 1
ATOM 7161 C C . ASP C 1 133 ? -35.487 55.061 -32.348 1.00 43.26 133 ASP C C 1
ATOM 7162 O O . ASP C 1 133 ? -35.839 54.911 -33.525 1.00 44.09 133 ASP C O 1
ATOM 7167 N N . ALA C 1 134 ? -36.323 54.954 -31.298 1.00 36.67 134 ALA C N 1
ATOM 7168 C CA . ALA C 1 134 ? -37.751 54.666 -31.422 1.00 36.78 134 ALA C CA 1
ATOM 7169 C C . ALA C 1 134 ? -38.467 55.788 -32.182 1.00 42.89 134 ALA C C 1
ATOM 7170 O O . ALA C 1 134 ? -38.015 56.936 -32.147 1.00 42.91 134 ALA C O 1
ATOM 7172 N N . ARG C 1 135 ? -39.569 55.448 -32.880 1.00 41.15 135 ARG C N 1
ATOM 7173 C CA . ARG C 1 135 ? -40.377 56.405 -33.644 1.00 42.26 135 ARG C CA 1
ATOM 7174 C C . ARG C 1 135 ? -41.142 57.329 -32.685 1.00 43.70 135 ARG C C 1
ATOM 7175 O O . ARG C 1 135 ? -41.750 56.843 -31.730 1.00 41.76 135 ARG C O 1
ATOM 7183 N N . TYR C 1 136 ? -41.121 58.652 -32.948 1.00 40.74 136 TYR C N 1
ATOM 7184 C CA . TYR C 1 136 ? -41.864 59.623 -32.144 1.00 39.96 136 TYR C CA 1
ATOM 7185 C C . TYR C 1 136 ? -43.340 59.536 -32.536 1.00 44.68 136 TYR C C 1
ATOM 7186 O O . TYR C 1 136 ? -43.661 59.603 -33.727 1.00 46.19 136 TYR C O 1
ATOM 7195 N N . SER C 1 137 ? -44.230 59.378 -31.553 1.00 39.65 137 SER C N 1
ATOM 7196 C CA . SER C 1 137 ? -45.668 59.335 -31.815 1.00 40.17 137 SER C CA 1
ATOM 7197 C C . SER C 1 137 ? -46.246 60.760 -31.747 1.00 45.83 137 SER C C 1
ATOM 7198 O O . SER C 1 137 ? -47.292 61.036 -32.332 1.00 47.41 137 SER C O 1
ATOM 7201 N N . VAL C 1 138 ? -45.548 61.653 -31.022 1.00 41.54 138 VAL C N 1
ATOM 7202 C CA . VAL C 1 138 ? -45.897 63.062 -30.808 1.00 40.72 138 VAL C CA 1
ATOM 7203 C C . VAL C 1 138 ? -45.255 63.909 -31.915 1.00 44.80 138 VAL C C 1
ATOM 7204 O O . VAL C 1 138 ? -44.116 63.645 -32.307 1.00 43.09 138 VAL C O 1
ATOM 7208 N N . ALA C 1 139 ? -45.984 64.946 -32.388 1.00 43.54 139 ALA C N 1
ATOM 7209 C CA . ALA C 1 139 ? -45.530 65.901 -33.403 1.00 44.60 139 ALA C CA 1
ATOM 7210 C C . ALA C 1 139 ? -44.380 66.745 -32.839 1.00 47.54 139 ALA C C 1
ATOM 7211 O O . ALA C 1 139 ? -44.346 66.996 -31.630 1.00 44.70 139 ALA C O 1
ATOM 7213 N N . GLU C 1 140 ? -43.442 67.167 -33.714 1.00 45.68 140 GLU C N 1
ATOM 7214 C CA . GLU C 1 140 ? -42.262 67.972 -33.367 1.00 45.56 140 GLU C CA 1
ATOM 7215 C C . GLU C 1 140 ? -42.607 69.281 -32.639 1.00 49.79 140 GLU C C 1
ATOM 7216 O O . GLU C 1 140 ? -41.939 69.615 -31.654 1.00 47.66 140 GLU C O 1
ATOM 7222 N N . ASN C 1 141 ? -43.642 70.012 -33.120 1.00 47.92 141 ASN C N 1
ATOM 7223 C CA . ASN C 1 141 ? -44.067 71.285 -32.527 1.00 47.74 141 ASN C CA 1
ATOM 7224 C C . ASN C 1 141 ? -44.496 71.129 -31.061 1.00 49.38 141 ASN C C 1
ATOM 7225 O O . ASN C 1 141 ? -44.018 71.888 -30.219 1.00 49.10 141 ASN C O 1
ATOM 7230 N N . ALA C 1 142 ? -45.316 70.102 -30.747 1.00 43.87 142 ALA C N 1
ATOM 7231 C CA . ALA C 1 142 ? -45.776 69.820 -29.384 1.00 41.96 142 ALA C CA 1
ATOM 7232 C C . ALA C 1 142 ? -44.608 69.413 -28.470 1.00 43.67 142 ALA C C 1
ATOM 7233 O O . ALA C 1 142 ? -44.597 69.787 -27.297 1.00 41.93 142 ALA C O 1
ATOM 7235 N N . LEU C 1 143 ? -43.609 68.687 -29.027 1.00 40.51 143 LEU C N 1
ATOM 7236 C CA . LEU C 1 143 ? -42.404 68.248 -28.313 1.00 39.24 143 LEU C CA 1
ATOM 7237 C C . LEU C 1 143 ? -41.515 69.440 -27.959 1.00 43.34 143 LEU C C 1
ATOM 7238 O O . LEU C 1 143 ? -41.101 69.566 -26.808 1.00 42.11 143 LEU C O 1
ATOM 7243 N N . ARG C 1 144 ? -41.245 70.320 -28.944 1.00 41.52 144 ARG C N 1
ATOM 7244 C CA . ARG C 1 144 ? -40.419 71.518 -28.777 1.00 42.01 144 ARG C CA 1
ATOM 7245 C C . ARG C 1 144 ? -41.084 72.575 -27.889 1.00 46.25 144 ARG C C 1
ATOM 7246 O O . ARG C 1 144 ? -40.385 73.231 -27.115 1.00 46.21 144 ARG C O 1
ATOM 7254 N N . ALA C 1 145 ? -42.422 72.743 -28.000 1.00 42.73 145 ALA C N 1
ATOM 7255 C CA . ALA C 1 145 ? -43.176 73.722 -27.208 1.00 42.14 145 ALA C CA 1
ATOM 7256 C C . ALA C 1 145 ? -43.172 73.419 -25.703 1.00 43.98 145 ALA C C 1
ATOM 7257 O O . ALA C 1 145 ? -43.392 74.320 -24.903 1.00 44.03 145 ALA C O 1
ATOM 7259 N N . ALA C 1 146 ? -42.882 72.169 -25.323 1.00 39.24 146 ALA C N 1
ATOM 7260 C CA . ALA C 1 146 ? -42.810 71.725 -23.932 1.00 37.54 146 ALA C CA 1
ATOM 7261 C C . ALA C 1 146 ? -41.533 72.228 -23.237 1.00 40.24 146 ALA C C 1
ATOM 7262 O O . ALA C 1 146 ? -41.468 72.226 -22.009 1.00 38.87 146 ALA C O 1
ATOM 7264 N N . ILE C 1 147 ? -40.528 72.656 -24.025 1.00 36.80 147 ILE C N 1
ATOM 7265 C CA . ILE C 1 147 ? -39.234 73.129 -23.531 1.00 35.96 147 ILE C CA 1
ATOM 7266 C C . ILE C 1 147 ? -39.245 74.626 -23.211 1.00 39.79 147 ILE C C 1
ATOM 7267 O O . ILE C 1 147 ? -39.247 75.442 -24.136 1.00 40.80 147 ILE C O 1
ATOM 7272 N N . HIS C 1 148 ? -39.216 74.990 -21.910 1.00 34.73 148 HIS C N 1
ATOM 7273 C CA . HIS C 1 148 ? -39.143 76.394 -21.512 1.00 35.07 148 HIS C CA 1
ATOM 7274 C C . HIS C 1 148 ? -37.684 76.810 -21.404 1.00 40.61 148 HIS C C 1
ATOM 7275 O O . HIS C 1 148 ? -36.985 76.382 -20.480 1.00 40.19 148 HIS C O 1
ATOM 7282 N N . ILE C 1 149 ? -37.229 77.641 -22.355 1.00 38.28 149 ILE C N 1
ATOM 7283 C CA . ILE C 1 149 ? -35.857 78.141 -22.400 1.00 38.83 149 ILE C CA 1
ATOM 7284 C C . ILE C 1 149 ? -35.818 79.565 -21.826 1.00 43.89 149 ILE C C 1
ATOM 7285 O O . ILE C 1 149 ? -36.353 80.482 -22.462 1.00 44.48 149 ILE C O 1
ATOM 7290 N N . PRO C 1 150 ? -35.189 79.773 -20.637 1.00 39.76 150 PRO C N 1
ATOM 7291 C CA . PRO C 1 150 ? -35.127 81.132 -20.064 1.00 40.33 150 PRO C CA 1
ATOM 7292 C C . PRO C 1 150 ? -34.318 82.098 -20.931 1.00 46.40 150 PRO C C 1
ATOM 7293 O O . PRO C 1 150 ? -33.429 81.667 -21.667 1.00 45.60 150 PRO C O 1
ATOM 7297 N N . ALA C 1 151 ? -34.642 83.401 -20.863 1.00 45.11 151 ALA C N 1
ATOM 7298 C CA . ALA C 1 151 ? -33.963 84.445 -21.642 1.00 47.09 151 ALA C CA 1
ATOM 7299 C C . ALA C 1 151 ? -32.456 84.488 -21.356 1.00 53.07 151 ALA C C 1
ATOM 7300 O O . ALA C 1 151 ? -31.664 84.743 -22.264 1.00 54.06 151 ALA C O 1
ATOM 7302 N N . SER C 1 152 ? -32.069 84.188 -20.101 1.00 49.58 152 SER C N 1
ATOM 7303 C CA . SER C 1 152 ? -30.685 84.172 -19.629 1.00 50.02 152 SER C CA 1
ATOM 7304 C C . SER C 1 152 ? -29.829 83.005 -20.174 1.00 53.64 152 SER C C 1
ATOM 7305 O O . SER C 1 152 ? -28.605 83.050 -20.025 1.00 54.18 152 SER C O 1
ATOM 7308 N N . PHE C 1 153 ? -30.461 81.977 -20.804 1.00 48.84 153 PHE C N 1
ATOM 7309 C CA . PHE C 1 153 ? -29.788 80.785 -21.361 1.00 47.87 153 PHE C CA 1
ATOM 7310 C C . PHE C 1 153 ? -28.660 81.148 -22.330 1.00 53.53 153 PHE C C 1
ATOM 7311 O O . PHE C 1 153 ? -28.865 81.936 -23.251 1.00 54.78 153 PHE C O 1
ATOM 7319 N N . GLY C 1 154 ? -27.480 80.590 -22.074 1.00 50.45 154 GLY C N 1
ATOM 7320 C CA . GLY C 1 154 ? -26.253 80.872 -22.812 1.00 52.09 154 GLY C CA 1
ATOM 7321 C C . GLY C 1 154 ? -25.926 80.033 -24.029 1.00 56.62 154 GLY C C 1
ATOM 7322 O O . GLY C 1 154 ? -24.909 80.294 -24.676 1.00 58.07 154 GLY C O 1
ATOM 7323 N N . TYR C 1 155 ? -26.756 79.009 -24.345 1.00 51.80 155 TYR C N 1
ATOM 7324 C CA . TYR C 1 155 ? -26.596 78.129 -25.518 1.00 51.86 155 TYR C CA 1
ATOM 7325 C C . TYR C 1 155 ? -25.187 77.482 -25.602 1.00 58.70 155 TYR C C 1
ATOM 7326 O O . TYR C 1 155 ? -24.631 77.330 -26.696 1.00 60.43 155 TYR C O 1
ATOM 7335 N N . GLY C 1 156 ? -24.628 77.136 -24.438 1.00 54.79 156 GLY C N 1
ATOM 7336 C CA . GLY C 1 156 ? -23.300 76.537 -24.304 1.00 55.25 156 GLY C CA 1
ATOM 7337 C C . GLY C 1 156 ? -22.133 77.449 -24.649 1.00 61.17 156 GLY C C 1
ATOM 7338 O O . GLY C 1 156 ? -21.025 76.963 -24.893 1.00 61.77 156 GLY C O 1
ATOM 7339 N N . LYS C 1 157 ? -22.363 78.775 -24.663 1.00 58.34 157 LYS C N 1
ATOM 7340 C CA . LYS C 1 157 ? -21.341 79.777 -25.001 1.00 60.48 157 LYS C CA 1
ATOM 7341 C C . LYS C 1 157 ? -20.853 80.566 -23.775 1.00 64.56 157 LYS C C 1
ATOM 7342 O O . LYS C 1 157 ? -19.860 81.294 -23.871 1.00 66.17 157 LYS C O 1
ATOM 7348 N N . ASN C 1 158 ? -21.547 80.415 -22.630 1.00 58.56 158 ASN C N 1
ATOM 7349 C CA . ASN C 1 158 ? -21.246 81.115 -21.377 1.00 58.14 158 ASN C CA 1
ATOM 7350 C C . ASN C 1 158 ? -20.489 80.250 -20.340 1.00 60.32 158 ASN C C 1
ATOM 7351 O O . ASN C 1 158 ? -20.441 80.607 -19.159 1.00 59.24 158 ASN C O 1
ATOM 7356 N N . GLY C 1 159 ? -19.919 79.130 -20.789 1.00 56.00 159 GLY C N 1
ATOM 7357 C CA . GLY C 1 159 ? -19.182 78.203 -19.935 1.00 54.78 159 GLY C CA 1
ATOM 7358 C C . GLY C 1 159 ? -20.047 77.441 -18.945 1.00 56.59 159 GLY C C 1
ATOM 7359 O O . GLY C 1 159 ? -19.521 76.786 -18.041 1.00 56.51 159 GLY C O 1
ATOM 7360 N N . LYS C 1 160 ? -21.383 77.524 -19.110 1.00 50.67 160 LYS C N 1
ATOM 7361 C CA . LYS C 1 160 ? -22.364 76.853 -18.262 1.00 47.81 160 LYS C CA 1
ATOM 7362 C C . LYS C 1 160 ? -22.913 75.637 -18.984 1.00 48.70 160 LYS C C 1
ATOM 7363 O O . LYS C 1 160 ? -23.326 75.735 -20.142 1.00 48.42 160 LYS C O 1
ATOM 7369 N N . LYS C 1 161 ? -22.920 74.491 -18.299 1.00 43.65 161 LYS C N 1
ATOM 7370 C CA . LYS C 1 161 ? -23.424 73.240 -18.848 1.00 42.14 161 LYS C CA 1
ATOM 7371 C C . LYS C 1 161 ? -24.962 73.250 -18.840 1.00 43.82 161 LYS C C 1
ATOM 7372 O O . LYS C 1 161 ? -25.548 73.481 -17.780 1.00 41.91 161 LYS C O 1
ATOM 7378 N N . PRO C 1 162 ? -25.635 72.999 -19.992 1.00 40.05 162 PRO C N 1
ATOM 7379 C CA . PRO C 1 162 ? -27.107 72.979 -19.990 1.00 38.64 162 PRO C CA 1
ATOM 7380 C C . PRO C 1 162 ? -27.670 71.805 -19.181 1.00 40.54 162 PRO C C 1
ATOM 7381 O O . PRO C 1 162 ? -27.231 70.661 -19.346 1.00 40.02 162 PRO C O 1
ATOM 7385 N N . VAL C 1 163 ? -28.597 72.107 -18.257 1.00 35.46 163 VAL C N 1
ATOM 7386 C CA . VAL C 1 163 ? -29.230 71.108 -17.391 1.00 33.69 163 VAL C CA 1
ATOM 7387 C C . VAL C 1 163 ? -30.733 71.093 -17.657 1.00 36.87 163 VAL C C 1
ATOM 7388 O O . VAL C 1 163 ? -31.399 72.104 -17.437 1.00 36.99 163 VAL C O 1
ATOM 7392 N N . ILE C 1 164 ? -31.260 69.956 -18.136 1.00 32.38 164 ILE C N 1
ATOM 7393 C CA . ILE C 1 164 ? -32.694 69.815 -18.400 1.00 30.96 164 ILE C CA 1
ATOM 7394 C C . ILE C 1 164 ? -33.399 69.346 -17.132 1.00 33.38 164 ILE C C 1
ATOM 7395 O O . ILE C 1 164 ? -33.126 68.254 -16.632 1.00 31.70 164 ILE C O 1
ATOM 7400 N N . LEU C 1 165 ? -34.301 70.187 -16.617 1.00 30.12 165 LEU C N 1
ATOM 7401 C CA . LEU C 1 165 ? -35.091 69.889 -15.427 1.00 28.39 165 LEU C CA 1
ATOM 7402 C C . LEU C 1 165 ? -36.333 69.096 -15.856 1.00 31.94 165 LEU C C 1
ATOM 7403 O O . LEU C 1 165 ? -37.222 69.639 -16.523 1.00 31.49 165 LEU C O 1
ATOM 7408 N N . VAL C 1 166 ? -36.351 67.791 -15.522 1.00 27.86 166 VAL C N 1
ATOM 7409 C CA . VAL C 1 166 ? -37.440 66.859 -15.840 1.00 27.06 166 VAL C CA 1
ATOM 7410 C C . VAL C 1 166 ? -38.327 66.730 -14.583 1.00 31.56 166 VAL C C 1
ATOM 7411 O O . VAL C 1 166 ? -37.837 66.299 -13.538 1.00 31.07 166 VAL C O 1
ATOM 7415 N N . PRO C 1 167 ? -39.618 67.125 -14.660 1.00 28.78 167 PRO C N 1
ATOM 7416 C CA . PRO C 1 167 ? -40.465 67.122 -13.458 1.00 28.23 167 PRO C CA 1
ATOM 7417 C C . PRO C 1 167 ? -41.029 65.756 -13.074 1.00 30.65 167 PRO C C 1
ATOM 7418 O O . PRO C 1 167 ? -40.799 64.777 -13.773 1.00 28.63 167 PRO C O 1
ATOM 7422 N N . GLY C 1 168 ? -41.776 65.718 -11.975 1.00 28.11 168 GLY C N 1
ATOM 7423 C CA . GLY C 1 168 ? -42.404 64.495 -11.479 1.00 27.05 168 GLY C CA 1
ATOM 7424 C C . GLY C 1 168 ? -43.864 64.363 -11.854 1.00 29.19 168 GLY C C 1
ATOM 7425 O O . GLY C 1 168 ? -44.394 65.188 -12.606 1.00 28.83 168 GLY C O 1
ATOM 7426 N N . THR C 1 169 ? -44.513 63.314 -11.323 1.00 25.01 169 THR C N 1
ATOM 7427 C CA . THR C 1 169 ? -45.935 62.999 -11.518 1.00 25.15 169 THR C CA 1
ATOM 7428 C C . THR C 1 169 ? -46.815 64.157 -11.005 1.00 27.66 169 THR C C 1
ATOM 7429 O O . THR C 1 169 ? -46.601 64.640 -9.890 1.00 25.05 169 THR C O 1
ATOM 7433 N N . ALA C 1 170 ? -47.795 64.592 -11.838 1.00 25.51 170 ALA C N 1
ATOM 7434 C CA . ALA C 1 170 ? -48.802 65.630 -11.555 1.00 25.96 170 ALA C CA 1
ATOM 7435 C C . ALA C 1 170 ? -48.235 66.998 -11.153 1.00 28.62 170 ALA C C 1
ATOM 7436 O O . ALA C 1 170 ? -48.970 67.851 -10.664 1.00 27.26 170 ALA C O 1
ATOM 7438 N N . THR C 1 171 ? -46.937 67.206 -11.380 1.00 26.08 171 THR C N 1
ATOM 7439 C CA . THR C 1 171 ? -46.230 68.413 -10.982 1.00 26.51 171 THR C CA 1
ATOM 7440 C C . THR C 1 171 ? -45.412 68.961 -12.159 1.00 29.80 171 THR C C 1
ATOM 7441 O O . THR C 1 171 ? -44.452 68.304 -12.563 1.00 28.45 171 THR C O 1
ATOM 7445 N N . PRO C 1 172 ? -45.750 70.157 -12.711 1.00 26.77 172 PRO C N 1
ATOM 7446 C CA . PRO C 1 172 ? -44.942 70.713 -13.819 1.00 27.25 172 PRO C CA 1
ATOM 7447 C C . PRO C 1 172 ? -43.550 71.177 -13.365 1.00 32.39 172 PRO C C 1
ATOM 7448 O O . PRO C 1 172 ? -43.297 71.212 -12.159 1.00 31.50 172 PRO C O 1
ATOM 7452 N N . ALA C 1 173 ? -42.642 71.507 -14.323 1.00 30.89 173 ALA C N 1
ATOM 7453 C CA . ALA C 1 173 ? -41.247 71.905 -14.037 1.00 30.26 173 ALA C CA 1
ATOM 7454 C C . ALA C 1 173 ? -41.089 73.056 -13.025 1.00 33.26 173 ALA C C 1
ATOM 7455 O O . ALA C 1 173 ? -40.307 72.925 -12.082 1.00 31.76 173 ALA C O 1
ATOM 7457 N N . GLY C 1 174 ? -41.810 74.156 -13.239 1.00 30.73 174 GLY C N 1
ATOM 7458 C CA . GLY C 1 174 ? -41.769 75.321 -12.361 1.00 30.90 174 GLY C CA 1
ATOM 7459 C C . GLY C 1 174 ? -42.261 75.011 -10.964 1.00 33.90 174 GLY C C 1
ATOM 7460 O O . GLY C 1 174 ? -41.629 75.410 -9.986 1.00 33.61 174 GLY C O 1
ATOM 7461 N N . THR C 1 175 ? -43.371 74.255 -10.857 1.00 29.55 175 THR C N 1
ATOM 7462 C CA . THR C 1 175 ? -43.919 73.843 -9.560 1.00 28.36 175 THR C CA 1
ATOM 7463 C C . THR C 1 175 ? -42.941 72.891 -8.838 1.00 31.13 175 THR C C 1
ATOM 7464 O O . THR C 1 175 ? -42.834 72.939 -7.612 1.00 30.98 175 THR C O 1
ATOM 7468 N N . THR C 1 176 ? -42.192 72.079 -9.602 1.00 26.53 176 THR C N 1
ATOM 7469 C CA . THR C 1 176 ? -41.225 71.154 -9.012 1.00 26.05 176 THR C CA 1
ATOM 7470 C C . THR C 1 176 ? -39.950 71.866 -8.534 1.00 29.55 176 THR C C 1
ATOM 7471 O O . THR C 1 176 ? -39.565 71.708 -7.372 1.00 27.65 176 THR C O 1
ATOM 7475 N N . TYR C 1 177 ? -39.296 72.631 -9.438 1.00 27.04 177 TYR C N 1
ATOM 7476 C CA . TYR C 1 177 ? -37.970 73.185 -9.199 1.00 27.24 177 TYR C CA 1
ATOM 7477 C C . TYR C 1 177 ? -37.823 74.657 -8.832 1.00 31.43 177 TYR C C 1
ATOM 7478 O O . TYR C 1 177 ? -36.717 75.018 -8.425 1.00 31.26 177 TYR C O 1
ATOM 7487 N N . TYR C 1 178 ? -38.868 75.504 -8.949 1.00 28.53 178 TYR C N 1
ATOM 7488 C CA . TYR C 1 178 ? -38.715 76.929 -8.614 1.00 29.64 178 TYR C CA 1
ATOM 7489 C C . TYR C 1 178 ? -38.087 77.164 -7.228 1.00 33.85 178 TYR C C 1
ATOM 7490 O O . TYR C 1 178 ? -37.210 78.015 -7.091 1.00 34.49 178 TYR C O 1
ATOM 7499 N N . PHE C 1 179 ? -38.526 76.406 -6.221 1.00 29.97 179 PHE C N 1
ATOM 7500 C CA . PHE C 1 179 ? -38.026 76.541 -4.857 1.00 29.56 179 PHE C CA 1
ATOM 7501 C C . PHE C 1 179 ? -36.856 75.600 -4.527 1.00 33.88 179 PHE C C 1
ATOM 7502 O O . PHE C 1 179 ? -36.610 75.326 -3.349 1.00 33.87 179 PHE C O 1
ATOM 7510 N N . ASN C 1 180 ? -36.121 75.112 -5.553 1.00 30.08 180 ASN C N 1
ATOM 7511 C CA . ASN C 1 180 ? -34.983 74.225 -5.312 1.00 29.52 180 ASN C CA 1
ATOM 7512 C C . ASN C 1 180 ? -33.964 74.227 -6.476 1.00 33.15 180 ASN C C 1
ATOM 7513 O O . ASN C 1 180 ? -33.272 75.233 -6.645 1.00 33.54 180 ASN C O 1
ATOM 7518 N N . PHE C 1 181 ? -33.846 73.125 -7.251 1.00 28.35 181 PHE C N 1
ATOM 7519 C CA . PHE C 1 181 ? -32.841 72.988 -8.310 1.00 28.36 181 PHE C CA 1
ATOM 7520 C C . PHE C 1 181 ? -32.997 73.960 -9.495 1.00 33.31 181 PHE C C 1
ATOM 7521 O O . PHE C 1 181 ? -32.137 73.977 -10.376 1.00 33.57 181 PHE C O 1
ATOM 7529 N N . GLY C 1 182 ? -34.002 74.831 -9.451 1.00 30.83 182 GLY C N 1
ATOM 7530 C CA . GLY C 1 182 ? -34.137 75.912 -10.423 1.00 32.08 182 GLY C CA 1
ATOM 7531 C C . GLY C 1 182 ? -33.016 76.913 -10.191 1.00 37.98 182 GLY C C 1
ATOM 7532 O O . GLY C 1 182 ? -32.593 77.622 -11.111 1.00 38.95 182 GLY C O 1
ATOM 7533 N N . LYS C 1 183 ? -32.487 76.917 -8.944 1.00 34.83 183 LYS C N 1
ATOM 7534 C CA . LYS C 1 183 ? -31.374 77.749 -8.480 1.00 35.91 183 LYS C CA 1
ATOM 7535 C C . LYS C 1 183 ? -30.035 76.967 -8.507 1.00 40.31 183 LYS C C 1
ATOM 7536 O O . LYS C 1 183 ? -29.093 77.370 -7.828 1.00 40.81 183 LYS C O 1
ATOM 7542 N N . LEU C 1 184 ? -29.944 75.863 -9.298 1.00 36.94 184 LEU C N 1
ATOM 7543 C CA . LEU C 1 184 ? -28.724 75.039 -9.435 1.00 36.74 184 LEU C CA 1
ATOM 7544 C C . LEU C 1 184 ? -27.494 75.844 -9.902 1.00 41.79 184 LEU C C 1
ATOM 7545 O O . LEU C 1 184 ? -26.380 75.566 -9.451 1.00 41.78 184 LEU C O 1
ATOM 7550 N N . GLY C 1 185 ? -27.724 76.851 -10.750 1.00 39.13 185 GLY C N 1
ATOM 7551 C CA . GLY C 1 185 ? -26.698 77.749 -11.278 1.00 40.78 185 GLY C CA 1
ATOM 7552 C C . GLY C 1 185 ? -25.969 78.583 -10.237 1.00 47.15 185 GLY C C 1
ATOM 7553 O O . GLY C 1 185 ? -24.928 79.173 -10.542 1.00 48.31 185 GLY C O 1
ATOM 7554 N N . SER C 1 186 ? -26.514 78.643 -9.001 1.00 43.88 186 SER C N 1
ATOM 7555 C CA . SER C 1 186 ? -25.943 79.356 -7.853 1.00 45.16 186 SER C CA 1
ATOM 7556 C C . SER C 1 186 ? -24.874 78.502 -7.158 1.00 48.04 186 SER C C 1
ATOM 7557 O O . SER C 1 186 ? -24.070 79.033 -6.391 1.00 48.58 186 SER C O 1
ATOM 7560 N N . ALA C 1 187 ? -24.876 77.181 -7.422 1.00 42.19 187 ALA C N 1
ATOM 7561 C CA . ALA C 1 187 ? -23.953 76.225 -6.813 1.00 41.95 187 ALA C CA 1
ATOM 7562 C C . ALA C 1 187 ? -23.005 75.556 -7.812 1.00 46.25 187 ALA C C 1
ATOM 7563 O O . ALA C 1 187 ? -21.907 75.150 -7.428 1.00 47.42 187 ALA C O 1
ATOM 7565 N N . ALA C 1 188 ? -23.436 75.423 -9.074 1.00 41.54 188 ALA C N 1
ATOM 7566 C CA . ALA C 1 188 ? -22.676 74.777 -10.143 1.00 41.37 188 ALA C CA 1
ATOM 7567 C C . ALA C 1 188 ? -22.748 75.587 -11.439 1.00 45.76 188 ALA C C 1
ATOM 7568 O O . ALA C 1 188 ? -23.655 76.406 -11.593 1.00 45.01 188 ALA C O 1
ATOM 7570 N N . ASP C 1 189 ? -21.811 75.351 -12.383 1.00 43.49 189 ASP C N 1
ATOM 7571 C CA . ASP C 1 189 ? -21.807 76.034 -13.685 1.00 44.39 189 ASP C CA 1
ATOM 7572 C C . ASP C 1 189 ? -22.848 75.345 -14.579 1.00 47.58 189 ASP C C 1
ATOM 7573 O O . ASP C 1 189 ? -22.522 74.570 -15.486 1.00 47.31 189 ASP C O 1
ATOM 7578 N N . ALA C 1 190 ? -24.123 75.612 -14.257 1.00 43.17 190 ALA C N 1
ATOM 7579 C CA . ALA C 1 190 ? -25.302 75.017 -14.869 1.00 41.18 190 ALA C CA 1
ATOM 7580 C C . ALA C 1 190 ? -26.253 76.044 -15.473 1.00 44.80 190 ALA C C 1
ATOM 7581 O O . ALA C 1 190 ? -26.538 77.074 -14.856 1.00 45.10 190 ALA C O 1
ATOM 7583 N N . ASP C 1 191 ? -26.768 75.738 -16.671 1.00 40.45 191 ASP C N 1
ATOM 7584 C CA . ASP C 1 191 ? -27.731 76.569 -17.386 1.00 40.13 191 ASP C CA 1
ATOM 7585 C C . ASP C 1 191 ? -29.030 75.774 -17.453 1.00 41.77 191 ASP C C 1
ATOM 7586 O O . ASP C 1 191 ? -29.172 74.890 -18.300 1.00 40.88 191 ASP C O 1
ATOM 7591 N N . VAL C 1 192 ? -29.958 76.057 -16.530 1.00 37.21 192 VAL C N 1
ATOM 7592 C CA . VAL C 1 192 ? -31.198 75.289 -16.421 1.00 36.00 192 VAL C CA 1
ATOM 7593 C C . VAL C 1 192 ? -32.175 75.561 -17.571 1.00 40.75 192 VAL C C 1
ATOM 7594 O O . VAL C 1 192 ? -32.325 76.687 -18.046 1.00 40.06 192 VAL C O 1
ATOM 7598 N N . VAL C 1 193 ? -32.808 74.473 -18.017 1.00 37.99 193 VAL C N 1
ATOM 7599 C CA . VAL C 1 193 ? -33.850 74.408 -19.038 1.00 38.15 193 VAL C CA 1
ATOM 7600 C C . VAL C 1 193 ? -35.022 73.697 -18.326 1.00 38.38 193 VAL C C 1
ATOM 7601 O O . VAL C 1 193 ? -34.802 72.700 -17.647 1.00 37.00 193 VAL C O 1
ATOM 7605 N N . TRP C 1 194 ? -36.236 74.238 -18.440 1.00 33.97 194 TRP C N 1
ATOM 7606 C CA . TRP C 1 194 ? -37.420 73.727 -17.750 1.00 32.75 194 TRP C CA 1
ATOM 7607 C C . TRP C 1 194 ? -38.302 72.938 -18.706 1.00 36.58 194 TRP C C 1
ATOM 7608 O O . TRP C 1 194 ? -38.945 73.533 -19.568 1.00 36.79 194 TRP C O 1
ATOM 7619 N N . LEU C 1 195 ? -38.336 71.603 -18.561 1.00 32.32 195 LEU C N 1
ATOM 7620 C CA . LEU C 1 195 ? -39.146 70.746 -19.434 1.00 31.89 195 LEU C CA 1
ATOM 7621 C C . LEU C 1 195 ? -40.520 70.503 -18.827 1.00 35.72 195 LEU C C 1
ATOM 7622 O O . LEU C 1 195 ? -40.607 70.005 -17.712 1.00 34.21 195 LEU C O 1
ATOM 7627 N N . ASN C 1 196 ? -41.587 70.829 -19.563 1.00 33.83 196 ASN C N 1
ATOM 7628 C CA . ASN C 1 196 ? -42.947 70.627 -19.072 1.00 33.67 196 ASN C CA 1
ATOM 7629 C C . ASN C 1 196 ? -43.676 69.556 -19.848 1.00 39.19 196 ASN C C 1
ATOM 7630 O O . ASN C 1 196 ? -43.930 69.719 -21.036 1.00 41.47 196 ASN C O 1
ATOM 7635 N N . ILE C 1 197 ? -44.007 68.452 -19.183 1.00 34.44 197 ILE C N 1
ATOM 7636 C CA . ILE C 1 197 ? -44.721 67.346 -19.815 1.00 33.87 197 ILE C CA 1
ATOM 7637 C C . ILE C 1 197 ? -46.210 67.727 -19.884 1.00 36.88 197 ILE C C 1
ATOM 7638 O O . ILE C 1 197 ? -46.787 68.035 -18.836 1.00 35.43 197 ILE C O 1
ATOM 7643 N N . PRO C 1 198 ? -46.850 67.723 -21.086 1.00 33.70 198 PRO C N 1
ATOM 7644 C CA . PRO C 1 198 ? -48.289 68.035 -21.154 1.00 33.66 198 PRO C CA 1
ATOM 7645 C C . PRO C 1 198 ? -49.093 67.017 -20.348 1.00 35.09 198 PRO C C 1
ATOM 7646 O O . PRO C 1 198 ? -48.718 65.842 -20.281 1.00 33.17 198 PRO C O 1
ATOM 7650 N N . GLN C 1 199 ? -50.156 67.499 -19.681 1.00 31.88 199 GLN C N 1
ATOM 7651 C CA . GLN C 1 199 ? -51.036 66.767 -18.763 1.00 31.55 199 GLN C CA 1
ATOM 7652 C C . GLN C 1 199 ? -50.302 66.432 -17.462 1.00 34.90 199 GLN C C 1
ATOM 7653 O O . GLN C 1 199 ? -50.681 65.499 -16.750 1.00 34.65 199 GLN C O 1
ATOM 7659 N N . ALA C 1 200 ? -49.261 67.234 -17.145 1.00 30.51 200 ALA C N 1
ATOM 7660 C CA . ALA C 1 200 ? -48.423 67.153 -15.948 1.00 29.22 200 ALA C CA 1
ATOM 7661 C C . ALA C 1 200 ? -47.936 65.726 -15.617 1.00 32.51 200 ALA C C 1
ATOM 7662 O O . ALA C 1 200 ? -48.108 65.255 -14.499 1.00 31.17 200 ALA C O 1
ATOM 7664 N N . SER C 1 201 ? -47.340 65.033 -16.609 1.00 29.38 201 SER C N 1
ATOM 7665 C CA . SER C 1 201 ? -46.803 63.667 -16.468 1.00 27.99 201 SER C CA 1
ATOM 7666 C C . SER C 1 201 ? -47.847 62.627 -16.017 1.00 31.31 201 SER C C 1
ATOM 7667 O O . SER C 1 201 ? -47.479 61.556 -15.545 1.00 30.54 201 SER C O 1
ATOM 7670 N N . LEU C 1 202 ? -49.141 62.929 -16.194 1.00 28.46 202 LEU C N 1
ATOM 7671 C CA . LEU C 1 202 ? -50.215 62.023 -15.804 1.00 27.99 202 LEU C CA 1
ATOM 7672 C C . LEU C 1 202 ? -50.623 61.079 -16.937 1.00 31.99 202 LEU C C 1
ATOM 7673 O O . LEU C 1 202 ? -51.182 60.023 -16.670 1.00 31.01 202 LEU C O 1
ATOM 7678 N N . ASN C 1 203 ? -50.286 61.400 -18.187 1.00 28.66 203 ASN C N 1
ATOM 7679 C CA . ASN C 1 203 ? -50.584 60.472 -19.267 1.00 28.99 203 ASN C CA 1
ATOM 7680 C C . ASN C 1 203 ? -49.489 59.396 -19.335 1.00 31.88 203 ASN C C 1
ATOM 7681 O O . ASN C 1 203 ? -48.548 59.415 -18.529 1.00 31.21 203 ASN C O 1
ATOM 7686 N N . ASP C 1 204 ? -49.641 58.438 -20.263 1.00 28.43 204 ASP C N 1
ATOM 7687 C CA . ASP C 1 204 ? -48.727 57.324 -20.532 1.00 27.16 204 ASP C CA 1
ATOM 7688 C C . ASP C 1 204 ? -47.258 57.766 -20.417 1.00 30.57 204 ASP C C 1
ATOM 7689 O O . ASP C 1 204 ? -46.844 58.689 -21.121 1.00 29.82 204 ASP C O 1
ATOM 7694 N N . VAL C 1 205 ? -46.491 57.119 -19.501 1.00 26.84 205 VAL C N 1
ATOM 7695 C CA . VAL C 1 205 ? -45.065 57.378 -19.237 1.00 25.89 205 VAL C CA 1
ATOM 7696 C C . VAL C 1 205 ? -44.259 57.195 -20.533 1.00 28.83 205 VAL C C 1
ATOM 7697 O O . VAL C 1 205 ? -43.323 57.957 -20.780 1.00 28.41 205 VAL C O 1
ATOM 7701 N N . GLN C 1 206 ? -44.655 56.209 -21.368 1.00 25.99 206 GLN C N 1
ATOM 7702 C CA . GLN C 1 206 ? -44.032 55.918 -22.671 1.00 26.71 206 GLN C CA 1
ATOM 7703 C C . GLN C 1 206 ? -44.119 57.131 -23.593 1.00 32.07 206 GLN C C 1
ATOM 7704 O O . GLN C 1 206 ? -43.175 57.382 -24.337 1.00 32.89 206 GLN C O 1
ATOM 7710 N N . ILE C 1 207 ? -45.236 57.895 -23.513 1.00 29.17 207 ILE C N 1
ATOM 7711 C CA . ILE C 1 207 ? -45.463 59.131 -24.275 1.00 30.80 207 ILE C CA 1
ATOM 7712 C C . ILE C 1 207 ? -44.681 60.279 -23.617 1.00 34.19 207 ILE C C 1
ATOM 7713 O O . ILE C 1 207 ? -44.047 61.057 -24.325 1.00 34.49 207 ILE C O 1
ATOM 7718 N N . ASN C 1 208 ? -44.715 60.372 -22.265 1.00 29.69 208 ASN C N 1
ATOM 7719 C CA . ASN C 1 208 ? -44.014 61.410 -21.491 1.00 28.89 208 ASN C CA 1
ATOM 7720 C C . ASN C 1 208 ? -42.513 61.430 -21.781 1.00 32.24 208 ASN C C 1
ATOM 7721 O O . ASN C 1 208 ? -41.922 62.503 -21.874 1.00 31.82 208 ASN C O 1
ATOM 7726 N N . SER C 1 209 ? -41.916 60.234 -21.952 1.00 28.96 209 SER C N 1
ATOM 7727 C CA . SER C 1 209 ? -40.491 60.024 -22.216 1.00 28.62 209 SER C CA 1
ATOM 7728 C C . SER C 1 209 ? -39.995 60.627 -23.532 1.00 33.43 209 SER C C 1
ATOM 7729 O O . SER C 1 209 ? -38.821 61.001 -23.617 1.00 33.42 209 SER C O 1
ATOM 7732 N N . GLU C 1 210 ? -40.878 60.713 -24.551 1.00 30.25 210 GLU C N 1
ATOM 7733 C CA . GLU C 1 210 ? -40.571 61.296 -25.862 1.00 31.39 210 GLU C CA 1
ATOM 7734 C C . GLU C 1 210 ? -40.164 62.761 -25.718 1.00 35.26 210 GLU C C 1
ATOM 7735 O O . GLU C 1 210 ? -39.282 63.225 -26.441 1.00 34.90 210 GLU C O 1
ATOM 7741 N N . TYR C 1 211 ? -40.807 63.479 -24.771 1.00 32.30 211 TYR C N 1
ATOM 7742 C CA . TYR C 1 211 ? -40.521 64.883 -24.458 1.00 32.65 211 TYR C CA 1
ATOM 7743 C C . TYR C 1 211 ? -39.119 65.042 -23.873 1.00 35.63 211 TYR C C 1
ATOM 7744 O O . TYR C 1 211 ? -38.490 66.067 -24.111 1.00 36.00 211 TYR C O 1
ATOM 7753 N N . VAL C 1 212 ? -38.625 64.023 -23.131 1.00 30.32 212 VAL C N 1
ATOM 7754 C CA . VAL C 1 212 ? -37.279 64.016 -22.541 1.00 29.61 212 VAL C CA 1
ATOM 7755 C C . VAL C 1 212 ? -36.258 63.744 -23.647 1.00 33.89 212 VAL C C 1
ATOM 7756 O O . VAL C 1 212 ? -35.286 64.494 -23.767 1.00 34.37 212 VAL C O 1
ATOM 7760 N N . ALA C 1 213 ? -36.493 62.684 -24.459 1.00 29.85 213 ALA C N 1
ATOM 7761 C CA . ALA C 1 213 ? -35.651 62.298 -25.601 1.00 30.98 213 ALA C CA 1
ATOM 7762 C C . ALA C 1 213 ? -35.474 63.472 -26.566 1.00 36.28 213 ALA C C 1
ATOM 7763 O O . ALA C 1 213 ? -34.343 63.754 -26.965 1.00 37.38 213 ALA C O 1
ATOM 7765 N N . TYR C 1 214 ? -36.578 64.187 -26.896 1.00 32.23 214 TYR C N 1
ATOM 7766 C CA . TYR C 1 214 ? -36.516 65.338 -27.793 1.00 33.34 214 TYR C CA 1
ATOM 7767 C C . TYR C 1 214 ? -35.766 66.494 -27.157 1.00 36.25 214 TYR C C 1
ATOM 7768 O O . TYR C 1 214 ? -34.911 67.068 -27.818 1.00 36.48 214 TYR C O 1
ATOM 7777 N N . ALA C 1 215 ? -36.071 66.828 -25.882 1.00 31.84 215 ALA C N 1
ATOM 7778 C CA . ALA C 1 215 ? -35.402 67.914 -25.155 1.00 31.63 215 ALA C CA 1
ATOM 7779 C C . ALA C 1 215 ? -33.904 67.698 -25.102 1.00 35.39 215 ALA C C 1
ATOM 7780 O O . ALA C 1 215 ? -33.171 68.636 -25.382 1.00 35.88 215 ALA C O 1
ATOM 7782 N N . ILE C 1 216 ? -33.452 66.451 -24.825 1.00 31.52 216 ILE C N 1
ATOM 7783 C CA . ILE C 1 216 ? -32.029 66.091 -24.794 1.00 32.23 216 ILE C CA 1
ATOM 7784 C C . ILE C 1 216 ? -31.349 66.416 -26.135 1.00 38.51 216 ILE C C 1
ATOM 7785 O O . ILE C 1 216 ? -30.376 67.168 -26.155 1.00 38.90 216 ILE C O 1
ATOM 7790 N N . ASN C 1 217 ? -31.888 65.880 -27.239 1.00 36.18 217 ASN C N 1
ATOM 7791 C CA . ASN C 1 217 ? -31.359 66.095 -28.581 1.00 37.99 217 ASN C CA 1
ATOM 7792 C C . ASN C 1 217 ? -31.474 67.542 -29.053 1.00 44.29 217 ASN C C 1
ATOM 7793 O O . ASN C 1 217 ? -30.540 68.035 -29.681 1.00 45.88 217 ASN C O 1
ATOM 7798 N N . TYR C 1 218 ? -32.586 68.230 -28.722 1.00 41.07 218 TYR C N 1
ATOM 7799 C CA . TYR C 1 218 ? -32.811 69.631 -29.088 1.00 42.18 218 TYR C CA 1
ATOM 7800 C C . TYR C 1 218 ? -31.857 70.568 -28.352 1.00 46.82 218 TYR C C 1
ATOM 7801 O O . TYR C 1 218 ? -31.230 71.408 -28.997 1.00 49.02 218 TYR C O 1
ATOM 7810 N N . ILE C 1 219 ? -31.766 70.440 -27.011 1.00 41.01 219 ILE C N 1
ATOM 7811 C CA . ILE C 1 219 ? -30.901 71.283 -26.182 1.00 40.26 219 ILE C CA 1
ATOM 7812 C C . ILE C 1 219 ? -29.427 71.042 -26.543 1.00 44.32 219 ILE C C 1
ATOM 7813 O O . ILE C 1 219 ? -28.668 72.003 -26.629 1.00 43.79 219 ILE C O 1
ATOM 7818 N N . SER C 1 220 ? -29.050 69.783 -26.836 1.00 40.84 220 SER C N 1
ATOM 7819 C CA . SER C 1 220 ? -27.682 69.467 -27.242 1.00 41.57 220 SER C CA 1
ATOM 7820 C C . SER C 1 220 ? -27.345 70.098 -28.593 1.00 47.61 220 SER C C 1
ATOM 7821 O O . SER C 1 220 ? -26.237 70.610 -28.753 1.00 49.05 220 SER C O 1
ATOM 7824 N N . ALA C 1 221 ? -28.306 70.083 -29.546 1.00 44.09 221 ALA C N 1
ATOM 7825 C CA . ALA C 1 221 ? -28.143 70.655 -30.886 1.00 45.66 221 ALA C CA 1
ATOM 7826 C C . ALA C 1 221 ? -28.049 72.181 -30.865 1.00 50.60 221 ALA C C 1
ATOM 7827 O O . ALA C 1 221 ? -27.152 72.728 -31.503 1.00 52.61 221 ALA C O 1
ATOM 7829 N N . ILE C 1 222 ? -28.954 72.868 -30.129 1.00 45.89 222 ILE C N 1
ATOM 7830 C CA . ILE C 1 222 ? -28.949 74.337 -30.046 1.00 46.68 222 ILE C CA 1
ATOM 7831 C C . ILE C 1 222 ? -27.760 74.867 -29.213 1.00 50.96 222 ILE C C 1
ATOM 7832 O O . ILE C 1 222 ? -27.338 76.003 -29.418 1.00 51.19 222 ILE C O 1
ATOM 7837 N N . SER C 1 223 ? -27.228 74.047 -28.283 1.00 46.77 223 SER C N 1
ATOM 7838 C CA . SER C 1 223 ? -26.101 74.445 -27.436 1.00 46.53 223 SER C CA 1
ATOM 7839 C C . SER C 1 223 ? -24.737 74.012 -27.975 1.00 51.09 223 SER C C 1
ATOM 7840 O O . SER C 1 223 ? -23.721 74.508 -27.481 1.00 51.64 223 SER C O 1
ATOM 7843 N N . GLU C 1 224 ? -24.711 73.088 -28.975 1.00 47.91 224 GLU C N 1
ATOM 7844 C CA . GLU C 1 224 ? -23.498 72.499 -29.578 1.00 49.26 224 GLU C CA 1
ATOM 7845 C C . GLU C 1 224 ? -22.626 71.880 -28.472 1.00 53.05 224 GLU C C 1
ATOM 7846 O O . GLU C 1 224 ? -21.394 71.980 -28.494 1.00 54.25 224 GLU C O 1
ATOM 7852 N N . SER C 1 225 ? -23.290 71.266 -27.483 1.00 47.96 225 SER C N 1
ATOM 7853 C CA . SER C 1 225 ? -22.646 70.734 -26.291 1.00 46.66 225 SER C CA 1
ATOM 7854 C C . SER C 1 225 ? -23.397 69.549 -25.731 1.00 49.64 225 SER C C 1
ATOM 7855 O O . SER C 1 225 ? -24.583 69.366 -26.013 1.00 48.57 225 SER C O 1
ATOM 7858 N N . ASN C 1 226 ? -22.713 68.774 -24.877 1.00 45.74 226 ASN C N 1
ATOM 7859 C CA . ASN C 1 226 ? -23.340 67.689 -24.148 1.00 43.64 226 ASN C CA 1
ATOM 7860 C C . ASN C 1 226 ? -24.158 68.329 -23.030 1.00 45.60 226 ASN C C 1
ATOM 7861 O O . ASN C 1 226 ? -23.915 69.484 -22.672 1.00 45.48 226 ASN C O 1
ATOM 7866 N N . VAL C 1 227 ? -25.181 67.629 -22.548 1.00 39.74 227 VAL C N 1
ATOM 7867 C CA . VAL C 1 227 ? -26.071 68.175 -21.527 1.00 37.60 227 VAL C CA 1
ATOM 7868 C C . VAL C 1 227 ? -26.099 67.302 -20.280 1.00 40.13 227 VAL C C 1
ATOM 7869 O O . VAL C 1 227 ? -25.573 66.188 -20.278 1.00 39.10 227 VAL C O 1
ATOM 7873 N N . ALA C 1 228 ? -26.717 67.823 -19.220 1.00 36.04 228 ALA C N 1
ATOM 7874 C CA . ALA C 1 228 ? -26.961 67.093 -17.990 1.00 34.33 228 ALA C CA 1
ATOM 7875 C C . ALA C 1 228 ? -28.475 67.018 -17.838 1.00 36.13 228 ALA C C 1
ATOM 7876 O O . ALA C 1 228 ? -29.196 67.881 -18.351 1.00 34.74 228 ALA C O 1
ATOM 7878 N N . VAL C 1 229 ? -28.964 65.977 -17.162 1.00 31.80 229 VAL C N 1
ATOM 7879 C CA . VAL C 1 229 ? -30.390 65.826 -16.916 1.00 30.06 229 VAL C CA 1
ATOM 7880 C C . VAL C 1 229 ? -30.587 65.707 -15.417 1.00 32.23 229 VAL C C 1
ATOM 7881 O O . VAL C 1 229 ? -29.969 64.851 -14.791 1.00 31.66 229 VAL C O 1
ATOM 7885 N N . LEU C 1 230 ? -31.400 66.595 -14.834 1.00 28.45 230 LEU C N 1
ATOM 7886 C CA . LEU C 1 230 ? -31.735 66.521 -13.416 1.00 27.16 230 LEU C CA 1
ATOM 7887 C C . LEU C 1 230 ? -33.233 66.241 -13.357 1.00 28.63 230 LEU C C 1
ATOM 7888 O O . LEU C 1 230 ? -34.041 67.045 -13.835 1.00 26.76 230 LEU C O 1
ATOM 7893 N N . SER C 1 231 ? -33.584 65.059 -12.831 1.00 23.92 231 SER C N 1
ATOM 7894 C CA . SER C 1 231 ? -34.963 64.589 -12.749 1.00 23.51 231 SER C CA 1
ATOM 7895 C C . SER C 1 231 ? -35.446 64.433 -11.306 1.00 28.84 231 SER C C 1
ATOM 7896 O O . SER C 1 231 ? -34.634 64.282 -10.401 1.00 29.46 231 SER C O 1
ATOM 7899 N N . TRP C 1 232 ? -36.768 64.471 -11.109 1.00 25.24 232 TRP C N 1
ATOM 7900 C CA . TRP C 1 232 ? -37.429 64.261 -9.825 1.00 24.43 232 TRP C CA 1
ATOM 7901 C C . TRP C 1 232 ? -38.596 63.322 -10.041 1.00 27.34 232 TRP C C 1
ATOM 7902 O O . TRP C 1 232 ? -39.303 63.458 -11.041 1.00 25.40 232 TRP C O 1
ATOM 7913 N N . SER C 1 233 ? -38.801 62.376 -9.097 1.00 25.16 233 SER C N 1
ATOM 7914 C CA . SER C 1 233 ? -39.899 61.401 -9.093 1.00 24.29 233 SER C CA 1
ATOM 7915 C C . SER C 1 233 ? -39.963 60.626 -10.424 1.00 27.91 233 SER C C 1
ATOM 7916 O O . SER C 1 233 ? -38.926 60.123 -10.863 1.00 27.60 233 SER C O 1
ATOM 7919 N N . GLN C 1 234 ? -41.137 60.609 -11.104 1.00 24.96 234 GLN C N 1
ATOM 7920 C CA . GLN C 1 234 ? -41.359 59.963 -12.405 1.00 25.47 234 GLN C CA 1
ATOM 7921 C C . GLN C 1 234 ? -40.355 60.424 -13.470 1.00 29.73 234 GLN C C 1
ATOM 7922 O O . GLN C 1 234 ? -40.107 59.682 -14.425 1.00 29.05 234 GLN C O 1
ATOM 7928 N N . GLY C 1 235 ? -39.796 61.631 -13.294 1.00 26.16 235 GLY C N 1
ATOM 7929 C CA . GLY C 1 235 ? -38.776 62.197 -14.175 1.00 26.04 235 GLY C CA 1
ATOM 7930 C C . GLY C 1 235 ? -37.635 61.234 -14.458 1.00 29.53 235 GLY C C 1
ATOM 7931 O O . GLY C 1 235 ? -37.092 61.224 -15.560 1.00 29.64 235 GLY C O 1
ATOM 7932 N N . GLY C 1 236 ? -37.287 60.428 -13.452 1.00 26.97 236 GLY C N 1
ATOM 7933 C CA . GLY C 1 236 ? -36.266 59.388 -13.532 1.00 26.39 236 GLY C CA 1
ATOM 7934 C C . GLY C 1 236 ? -36.651 58.301 -14.516 1.00 28.51 236 GLY C C 1
ATOM 7935 O O . GLY C 1 236 ? -35.822 57.887 -15.330 1.00 28.33 236 GLY C O 1
ATOM 7936 N N . LEU C 1 237 ? -37.932 57.867 -14.473 1.00 23.09 237 LEU C N 1
ATOM 7937 C CA . LEU C 1 237 ? -38.481 56.855 -15.386 1.00 22.71 237 LEU C CA 1
ATOM 7938 C C . LEU C 1 237 ? -38.557 57.376 -16.801 1.00 27.33 237 LEU C C 1
ATOM 7939 O O . LEU C 1 237 ? -38.211 56.649 -17.731 1.00 26.41 237 LEU C O 1
ATOM 7944 N N . ASP C 1 238 ? -38.993 58.648 -16.962 1.00 25.85 238 ASP C N 1
ATOM 7945 C CA . ASP C 1 238 ? -39.099 59.314 -18.263 1.00 25.94 238 ASP C CA 1
ATOM 7946 C C . ASP C 1 238 ? -37.737 59.386 -18.929 1.00 30.84 238 ASP C C 1
ATOM 7947 O O . ASP C 1 238 ? -37.626 59.100 -20.118 1.00 31.07 238 ASP C O 1
ATOM 7952 N N . THR C 1 239 ? -36.698 59.737 -18.151 1.00 28.15 239 THR C N 1
ATOM 7953 C CA . THR C 1 239 ? -35.326 59.847 -18.651 1.00 28.80 239 THR C CA 1
ATOM 7954 C C . THR C 1 239 ? -34.754 58.477 -18.987 1.00 31.65 239 THR C C 1
ATOM 7955 O O . THR C 1 239 ? -34.167 58.313 -20.056 1.00 33.33 239 THR C O 1
ATOM 7959 N N . GLN C 1 240 ? -34.943 57.497 -18.097 1.00 26.82 240 GLN C N 1
ATOM 7960 C CA . GLN C 1 240 ? -34.447 56.139 -18.314 1.00 25.99 240 GLN C CA 1
ATOM 7961 C C . GLN C 1 240 ? -35.065 55.506 -19.561 1.00 30.17 240 GLN C C 1
ATOM 7962 O O . GLN C 1 240 ? -34.341 54.886 -20.334 1.00 30.90 240 GLN C O 1
ATOM 7968 N N . TRP C 1 241 ? -36.386 55.684 -19.764 1.00 26.97 241 TRP C N 1
ATOM 7969 C CA . TRP C 1 241 ? -37.096 55.169 -20.943 1.00 27.87 241 TRP C CA 1
ATOM 7970 C C . TRP C 1 241 ? -36.564 55.838 -22.206 1.00 31.62 241 TRP C C 1
ATOM 7971 O O . TRP C 1 241 ? -36.320 55.145 -23.196 1.00 31.25 241 TRP C O 1
ATOM 7982 N N . ALA C 1 242 ? -36.355 57.178 -22.155 1.00 28.89 242 ALA C N 1
ATOM 7983 C CA . ALA C 1 242 ? -35.819 57.970 -23.270 1.00 29.85 242 ALA C CA 1
ATOM 7984 C C . ALA C 1 242 ? -34.406 57.521 -23.631 1.00 33.53 242 ALA C C 1
ATOM 7985 O O . ALA C 1 242 ? -34.133 57.330 -24.807 1.00 34.84 242 ALA C O 1
ATOM 7987 N N . LEU C 1 243 ? -33.524 57.310 -22.626 1.00 29.64 243 LEU C N 1
ATOM 7988 C CA . LEU C 1 243 ? -32.150 56.837 -22.848 1.00 29.56 243 LEU C CA 1
ATOM 7989 C C . LEU C 1 243 ? -32.149 55.442 -23.485 1.00 32.99 243 LEU C C 1
ATOM 7990 O O . LEU C 1 243 ? -31.410 55.207 -24.441 1.00 32.96 243 LEU C O 1
ATOM 7995 N N . LYS C 1 244 ? -33.004 54.533 -22.969 1.00 27.98 244 LYS C N 1
ATOM 7996 C CA . LYS C 1 244 ? -33.118 53.165 -23.471 1.00 27.78 244 LYS C CA 1
ATOM 7997 C C . LYS C 1 244 ? -33.592 53.091 -24.935 1.00 32.36 244 LYS C C 1
ATOM 7998 O O . LYS C 1 244 ? -32.950 52.426 -25.750 1.00 30.64 244 LYS C O 1
ATOM 8004 N N . TYR C 1 245 ? -34.731 53.740 -25.243 1.00 29.91 245 TYR C N 1
ATOM 8005 C CA . TYR C 1 245 ? -35.364 53.630 -26.548 1.00 31.36 245 TYR C CA 1
ATOM 8006 C C . TYR C 1 245 ? -34.927 54.688 -27.587 1.00 35.87 245 TYR C C 1
ATOM 8007 O O . TYR C 1 245 ? -35.200 54.491 -28.767 1.00 36.07 245 TYR C O 1
ATOM 8016 N N . TRP C 1 246 ? -34.203 55.745 -27.181 1.00 32.65 246 TRP C N 1
ATOM 8017 C CA . TRP C 1 246 ? -33.615 56.711 -28.123 1.00 34.20 246 TRP C CA 1
ATOM 8018 C C . TRP C 1 246 ? -32.101 56.663 -27.838 1.00 39.42 246 TRP C C 1
ATOM 8019 O O . TRP C 1 246 ? -31.599 57.565 -27.163 1.00 38.56 246 TRP C O 1
ATOM 8030 N N . PRO C 1 247 ? -31.357 55.604 -28.283 1.00 36.95 247 PRO C N 1
ATOM 8031 C CA . PRO C 1 247 ? -29.922 55.512 -27.937 1.00 37.05 247 PRO C CA 1
ATOM 8032 C C . PRO C 1 247 ? -29.048 56.713 -28.317 1.00 41.15 247 PRO C C 1
ATOM 8033 O O . PRO C 1 247 ? -27.999 56.886 -27.702 1.00 41.70 247 PRO C O 1
ATOM 8037 N N . SER C 1 248 ? -29.476 57.555 -29.278 1.00 36.92 248 SER C N 1
ATOM 8038 C CA . SER C 1 248 ? -28.721 58.754 -29.674 1.00 37.13 248 SER C CA 1
ATOM 8039 C C . SER C 1 248 ? -28.578 59.741 -28.500 1.00 39.72 248 SER C C 1
ATOM 8040 O O . SER C 1 248 ? -27.555 60.417 -28.396 1.00 39.30 248 SER C O 1
ATOM 8043 N N . THR C 1 249 ? -29.585 59.781 -27.595 1.00 35.45 249 THR C N 1
ATOM 8044 C CA . THR C 1 249 ? -29.578 60.639 -26.403 1.00 34.55 249 THR C CA 1
ATOM 8045 C C . THR C 1 249 ? -28.452 60.271 -25.428 1.00 39.12 249 THR C C 1
ATOM 8046 O O . THR C 1 249 ? -27.959 61.153 -24.728 1.00 39.95 249 THR C O 1
ATOM 8050 N N . ARG C 1 250 ? -28.033 58.985 -25.396 1.00 34.86 250 ARG C N 1
ATOM 8051 C CA . ARG C 1 250 ? -26.971 58.504 -24.500 1.00 34.49 250 ARG C CA 1
ATOM 8052 C C . ARG C 1 250 ? -25.632 59.204 -24.751 1.00 38.91 250 ARG C C 1
ATOM 8053 O O . ARG C 1 250 ? -24.930 59.557 -23.799 1.00 38.09 250 ARG C O 1
ATOM 8061 N N . LYS C 1 251 ? -25.296 59.412 -26.036 1.00 36.51 251 LYS C N 1
ATOM 8062 C CA . LYS C 1 251 ? -24.052 60.038 -26.489 1.00 37.75 251 LYS C CA 1
ATOM 8063 C C . LYS C 1 251 ? -23.897 61.499 -26.052 1.00 42.75 251 LYS C C 1
ATOM 8064 O O . LYS C 1 251 ? -22.768 61.995 -26.005 1.00 44.03 251 LYS C O 1
ATOM 8070 N N . VAL C 1 252 ? -25.015 62.196 -25.761 1.00 38.04 252 VAL C N 1
ATOM 8071 C CA . VAL C 1 252 ? -24.961 63.618 -25.410 1.00 38.43 252 VAL C CA 1
ATOM 8072 C C . VAL C 1 252 ? -25.328 63.914 -23.936 1.00 41.10 252 VAL C C 1
ATOM 8073 O O . VAL C 1 252 ? -25.280 65.074 -23.542 1.00 41.93 252 VAL C O 1
ATOM 8077 N N . VAL C 1 253 ? -25.656 62.898 -23.119 1.00 36.04 253 VAL C N 1
ATOM 8078 C CA . VAL C 1 253 ? -25.959 63.134 -21.698 1.00 34.20 253 VAL C CA 1
ATOM 8079 C C . VAL C 1 253 ? -24.717 62.778 -20.872 1.00 37.74 253 VAL C C 1
ATOM 8080 O O . VAL C 1 253 ? -24.313 61.611 -20.841 1.00 37.20 253 VAL C O 1
ATOM 8084 N N . ASP C 1 254 ? -24.102 63.791 -20.232 1.00 33.32 254 ASP C N 1
ATOM 8085 C CA . ASP C 1 254 ? -22.902 63.605 -19.411 1.00 32.85 254 ASP C CA 1
ATOM 8086 C C . ASP C 1 254 ? -23.216 63.139 -18.003 1.00 35.23 254 ASP C C 1
ATOM 8087 O O . ASP C 1 254 ? -22.433 62.384 -17.426 1.00 35.09 254 ASP C O 1
ATOM 8092 N N . ASP C 1 255 ? -24.343 63.608 -17.450 1.00 29.50 255 ASP C N 1
ATOM 8093 C CA . ASP C 1 255 ? -24.802 63.278 -16.110 1.00 28.17 255 ASP C CA 1
ATOM 8094 C C . ASP C 1 255 ? -26.311 63.186 -16.058 1.00 31.60 255 ASP C C 1
ATOM 8095 O O . ASP C 1 255 ? -27.018 64.018 -16.628 1.00 30.69 255 ASP C O 1
ATOM 8100 N N . PHE C 1 256 ? -26.801 62.170 -15.356 1.00 28.17 256 PHE C N 1
ATOM 8101 C CA . PHE C 1 256 ? -28.213 61.984 -15.098 1.00 26.40 256 PHE C CA 1
ATOM 8102 C C . PHE C 1 256 ? -28.316 61.979 -13.573 1.00 30.12 256 PHE C C 1
ATOM 8103 O O . PHE C 1 256 ? -27.856 61.045 -12.925 1.00 29.75 256 PHE C O 1
ATOM 8111 N N . ILE C 1 257 ? -28.799 63.089 -13.005 1.00 28.55 257 ILE C N 1
ATOM 8112 C CA . ILE C 1 257 ? -28.979 63.257 -11.556 1.00 27.78 257 ILE C CA 1
ATOM 8113 C C . ILE C 1 257 ? -30.460 62.997 -11.296 1.00 29.74 257 ILE C C 1
ATOM 8114 O O . ILE C 1 257 ? -31.321 63.760 -11.745 1.00 29.31 257 ILE C O 1
ATOM 8119 N N . ALA C 1 258 ? -30.753 61.874 -10.648 1.00 24.73 258 ALA C N 1
ATOM 8120 C CA . ALA C 1 258 ? -32.122 61.449 -10.395 1.00 22.45 258 ALA C CA 1
ATOM 8121 C C . ALA C 1 258 ? -32.511 61.583 -8.922 1.00 24.97 258 ALA C C 1
ATOM 8122 O O . ALA C 1 258 ? -31.989 60.876 -8.062 1.00 23.35 258 ALA C O 1
ATOM 8124 N N . ILE C 1 259 ? -33.382 62.559 -8.636 1.00 23.23 259 ILE C N 1
ATOM 8125 C CA . ILE C 1 259 ? -33.891 62.855 -7.294 1.00 22.81 259 ILE C CA 1
ATOM 8126 C C . ILE C 1 259 ? -35.140 62.008 -7.066 1.00 26.35 259 ILE C C 1
ATOM 8127 O O . ILE C 1 259 ? -36.061 62.038 -7.888 1.00 25.69 259 ILE C O 1
ATOM 8132 N N . SER C 1 260 ? -35.162 61.247 -5.948 1.00 22.73 260 SER C N 1
ATOM 8133 C CA . SER C 1 260 ? -36.250 60.349 -5.548 1.00 21.27 260 SER C CA 1
ATOM 8134 C C . SER C 1 260 ? -36.792 59.544 -6.763 1.00 24.28 260 SER C C 1
ATOM 8135 O O . SER C 1 260 ? -37.998 59.579 -7.037 1.00 23.16 260 SER C O 1
ATOM 8138 N N . PRO C 1 261 ? -35.919 58.854 -7.540 1.00 21.64 261 PRO C N 1
ATOM 8139 C CA . PRO C 1 261 ? -36.422 58.142 -8.722 1.00 21.72 261 PRO C CA 1
ATOM 8140 C C . PRO C 1 261 ? -37.056 56.802 -8.387 1.00 24.64 261 PRO C C 1
ATOM 8141 O O . PRO C 1 261 ? -36.555 56.066 -7.543 1.00 23.89 261 PRO C O 1
ATOM 8145 N N . ASP C 1 262 ? -38.163 56.492 -9.047 1.00 21.03 262 ASP C N 1
ATOM 8146 C CA . ASP C 1 262 ? -38.839 55.219 -8.835 1.00 20.43 262 ASP C CA 1
ATOM 8147 C C . ASP C 1 262 ? -38.606 54.284 -10.032 1.00 24.49 262 ASP C C 1
ATOM 8148 O O . ASP C 1 262 ? -39.543 53.947 -10.759 1.00 24.81 262 ASP C O 1
ATOM 8153 N N . PHE C 1 263 ? -37.334 53.856 -10.226 1.00 20.42 263 PHE C N 1
ATOM 8154 C CA . PHE C 1 263 ? -36.932 52.976 -11.340 1.00 20.09 263 PHE C CA 1
ATOM 8155 C C . PHE C 1 263 ? -37.609 51.599 -11.327 1.00 23.40 263 PHE C C 1
ATOM 8156 O O . PHE C 1 263 ? -37.652 50.930 -12.359 1.00 23.51 263 PHE C O 1
ATOM 8164 N N . HIS C 1 264 ? -38.162 51.189 -10.177 1.00 18.85 264 HIS C N 1
ATOM 8165 C CA . HIS C 1 264 ? -38.914 49.939 -10.089 1.00 18.65 264 HIS C CA 1
ATOM 8166 C C . HIS C 1 264 ? -40.354 50.260 -9.667 1.00 23.12 264 HIS C C 1
ATOM 8167 O O . HIS C 1 264 ? -41.098 49.371 -9.273 1.00 23.90 264 HIS C O 1
ATOM 8174 N N . GLY C 1 265 ? -40.734 51.527 -9.771 1.00 19.62 265 GLY C N 1
ATOM 8175 C CA . GLY C 1 265 ? -42.052 51.986 -9.355 1.00 19.23 265 GLY C CA 1
ATOM 8176 C C . GLY C 1 265 ? -42.206 51.909 -7.846 1.00 21.49 265 GLY C C 1
ATOM 8177 O O . GLY C 1 265 ? -41.231 52.041 -7.107 1.00 20.31 265 GLY C O 1
ATOM 8178 N N . THR C 1 266 ? -43.419 51.670 -7.375 1.00 18.69 266 THR C N 1
ATOM 8179 C CA . THR C 1 266 ? -43.696 51.581 -5.939 1.00 18.36 266 THR C CA 1
ATOM 8180 C C . THR C 1 266 ? -44.760 50.536 -5.666 1.00 22.24 266 THR C C 1
ATOM 8181 O O . THR C 1 266 ? -45.567 50.234 -6.545 1.00 21.71 266 THR C O 1
ATOM 8185 N N . VAL C 1 267 ? -44.764 49.997 -4.441 1.00 19.75 267 VAL C N 1
ATOM 8186 C CA . VAL C 1 267 ? -45.756 49.007 -4.028 1.00 20.36 267 VAL C CA 1
ATOM 8187 C C . VAL C 1 267 ? -46.944 49.685 -3.377 1.00 25.31 267 VAL C C 1
ATOM 8188 O O . VAL C 1 267 ? -46.827 50.793 -2.861 1.00 24.21 267 VAL C O 1
ATOM 8192 N N . MET C 1 268 ? -48.073 48.989 -3.373 1.00 23.46 268 MET C N 1
ATOM 8193 C CA . MET C 1 268 ? -49.300 49.407 -2.718 1.00 24.12 268 MET C CA 1
ATOM 8194 C C . MET C 1 268 ? -49.801 48.193 -1.966 1.00 28.47 268 MET C C 1
ATOM 8195 O O . MET C 1 268 ? -49.765 47.078 -2.499 1.00 28.31 268 MET C O 1
ATOM 8200 N N . ARG C 1 269 ? -50.193 48.399 -0.702 1.00 25.23 269 ARG C N 1
ATOM 8201 C CA . ARG C 1 269 ? -50.723 47.372 0.192 1.00 25.04 269 ARG C CA 1
ATOM 8202 C C . ARG C 1 269 ? -52.044 46.824 -0.355 1.00 29.25 269 ARG C C 1
ATOM 8203 O O . ARG C 1 269 ? -52.252 45.610 -0.360 1.00 29.55 269 ARG C O 1
ATOM 8211 N N . SER C 1 270 ? -52.929 47.717 -0.818 1.00 26.33 270 SER C N 1
ATOM 8212 C CA . SER C 1 270 ? -54.218 47.325 -1.395 1.00 27.06 270 SER C CA 1
ATOM 8213 C C . SER C 1 270 ? -54.121 47.314 -2.926 1.00 31.79 270 SER C C 1
ATOM 8214 O O . SER C 1 270 ? -53.167 47.864 -3.485 1.00 30.66 270 SER C O 1
ATOM 8217 N N . LEU C 1 271 ? -55.100 46.690 -3.605 1.00 30.54 271 LEU C N 1
ATOM 8218 C CA . LEU C 1 271 ? -55.131 46.624 -5.069 1.00 30.87 271 LEU C CA 1
ATOM 8219 C C . LEU C 1 271 ? -55.711 47.945 -5.621 1.00 35.56 271 LEU C C 1
ATOM 8220 O O . LEU C 1 271 ? -56.814 47.997 -6.167 1.00 36.20 271 LEU C O 1
ATOM 8225 N N . VAL C 1 272 ? -54.956 49.026 -5.391 1.00 31.36 272 VAL C N 1
ATOM 8226 C CA . VAL C 1 272 ? -55.256 50.412 -5.746 1.00 30.56 272 VAL C CA 1
ATOM 8227 C C . VAL C 1 272 ? -54.005 51.016 -6.382 1.00 33.30 272 VAL C C 1
ATOM 8228 O O . VAL C 1 272 ? -52.918 50.450 -6.259 1.00 32.37 272 VAL C O 1
ATOM 8232 N N . CYS C 1 273 ? -54.152 52.151 -7.060 1.00 29.60 273 CYS C N 1
ATOM 8233 C CA . CYS C 1 273 ? -53.041 52.803 -7.743 1.00 28.78 273 CYS C CA 1
ATOM 8234 C C . CYS C 1 273 ? -52.120 53.580 -6.806 1.00 33.78 273 CYS C C 1
ATOM 8235 O O . CYS C 1 273 ? -52.611 54.202 -5.863 1.00 33.64 273 CYS C O 1
ATOM 8238 N N . PRO C 1 274 ? -50.810 53.689 -7.133 1.00 31.35 274 PRO C N 1
ATOM 8239 C CA . PRO C 1 274 ? -49.921 54.585 -6.363 1.00 31.37 274 PRO C CA 1
ATOM 8240 C C . PRO C 1 274 ? -50.433 56.039 -6.365 1.00 36.18 274 PRO C C 1
ATOM 8241 O O . PRO C 1 274 ? -51.176 56.418 -7.276 1.00 34.84 274 PRO C O 1
ATOM 8245 N N . TRP C 1 275 ? -50.012 56.854 -5.364 1.00 34.40 275 TRP C N 1
ATOM 8246 C CA . TRP C 1 275 ? -50.394 58.262 -5.161 1.00 34.94 275 TRP C CA 1
ATOM 8247 C C . TRP C 1 275 ? -51.853 58.423 -4.707 1.00 37.78 275 TRP C C 1
ATOM 8248 O O . TRP C 1 275 ? -52.089 58.689 -3.533 1.00 37.30 275 TRP C O 1
ATOM 8259 N N . LEU C 1 276 ? -52.828 58.278 -5.639 1.00 33.59 276 LEU C N 1
ATOM 8260 C CA . LEU C 1 276 ? -54.255 58.471 -5.378 1.00 33.47 276 LEU C CA 1
ATOM 8261 C C . LEU C 1 276 ? -54.902 57.369 -4.522 1.00 39.18 276 LEU C C 1
ATOM 8262 O O . LEU C 1 276 ? -55.903 57.649 -3.857 1.00 40.62 276 LEU C O 1
ATOM 8267 N N . ALA C 1 277 ? -54.349 56.131 -4.541 1.00 34.99 277 ALA C N 1
ATOM 8268 C CA . ALA C 1 277 ? -54.858 54.963 -3.795 1.00 34.84 277 ALA C CA 1
ATOM 8269 C C . ALA C 1 277 ? -56.341 54.682 -4.102 1.00 38.27 277 ALA C C 1
ATOM 8270 O O . ALA C 1 277 ? -57.153 54.475 -3.198 1.00 37.95 277 ALA C O 1
ATOM 8272 N N . ALA C 1 278 ? -56.676 54.666 -5.406 1.00 35.16 278 ALA C N 1
ATOM 8273 C CA . ALA C 1 278 ? -58.039 54.473 -5.892 1.00 35.87 278 ALA C CA 1
ATOM 8274 C C . ALA C 1 278 ? -58.177 53.416 -6.998 1.00 39.63 278 ALA C C 1
ATOM 8275 O O . ALA C 1 278 ? -57.189 52.865 -7.474 1.00 37.27 278 ALA C O 1
ATOM 8277 N N . LEU C 1 279 ? -59.432 53.129 -7.366 1.00 39.13 279 LEU C N 1
ATOM 8278 C CA . LEU C 1 279 ? -59.868 52.191 -8.395 1.00 40.12 279 LEU C CA 1
ATOM 8279 C C . LEU C 1 279 ? -59.776 52.849 -9.783 1.00 43.23 279 LEU C C 1
ATOM 8280 O O . LEU C 1 279 ? -59.454 52.169 -10.759 1.00 43.99 279 LEU C O 1
ATOM 8285 N N . ALA C 1 280 ? -60.093 54.158 -9.871 1.00 37.44 280 ALA C N 1
ATOM 8286 C CA . ALA C 1 280 ? -60.056 54.944 -11.108 1.00 36.28 280 ALA C CA 1
ATOM 8287 C C . ALA C 1 280 ? -58.954 55.993 -10.962 1.00 37.52 280 ALA C C 1
ATOM 8288 O O . ALA C 1 280 ? -59.028 56.855 -10.084 1.00 36.27 280 ALA C O 1
ATOM 8290 N N . CYS C 1 281 ? -57.884 55.861 -11.760 1.00 33.17 281 CYS C N 1
ATOM 8291 C CA . CYS C 1 281 ? -56.721 56.735 -11.652 1.00 31.58 281 CYS C CA 1
ATOM 8292 C C . CYS C 1 281 ? -56.251 57.308 -12.983 1.00 33.59 281 CYS C C 1
ATOM 8293 O O . CYS C 1 281 ? -57.052 57.781 -13.769 1.00 34.29 281 CYS C O 1
ATOM 8296 N N . THR C 1 282 ? -54.945 57.270 -13.225 1.00 29.12 282 THR C N 1
ATOM 8297 C CA . THR C 1 282 ? -54.300 57.877 -14.377 1.00 28.84 282 THR C CA 1
ATOM 8298 C C . THR C 1 282 ? -53.339 56.862 -15.022 1.00 31.32 282 THR C C 1
ATOM 8299 O O . THR C 1 282 ? -52.804 56.044 -14.277 1.00 31.00 282 THR C O 1
ATOM 8303 N N . PRO C 1 283 ? -53.065 56.910 -16.362 1.00 27.25 283 PRO C N 1
ATOM 8304 C CA . PRO C 1 283 ? -52.093 55.965 -16.950 1.00 26.58 283 PRO C CA 1
ATOM 8305 C C . PRO C 1 283 ? -50.765 55.873 -16.195 1.00 30.01 283 PRO C C 1
ATOM 8306 O O . PRO C 1 283 ? -50.401 54.779 -15.779 1.00 29.06 283 PRO C O 1
ATOM 8310 N N . SER C 1 284 ? -50.086 57.024 -15.961 1.00 26.46 284 SER C N 1
ATOM 8311 C CA . SER C 1 284 ? -48.802 57.091 -15.260 1.00 25.23 284 SER C CA 1
ATOM 8312 C C . SER C 1 284 ? -48.869 56.615 -13.800 1.00 28.40 284 SER C C 1
ATOM 8313 O O . SER C 1 284 ? -47.875 56.086 -13.306 1.00 26.54 284 SER C O 1
ATOM 8316 N N . LEU C 1 285 ? -50.025 56.806 -13.114 1.00 25.26 285 LEU C N 1
ATOM 8317 C CA . LEU C 1 285 ? -50.184 56.341 -11.734 1.00 24.78 285 LEU C CA 1
ATOM 8318 C C . LEU C 1 285 ? -50.201 54.821 -11.742 1.00 28.40 285 LEU C C 1
ATOM 8319 O O . LEU C 1 285 ? -49.455 54.215 -10.975 1.00 27.09 285 LEU C O 1
ATOM 8324 N N . TRP C 1 286 ? -50.998 54.206 -12.644 1.00 25.49 286 TRP C N 1
ATOM 8325 C CA . TRP C 1 286 ? -51.047 52.743 -12.762 1.00 25.56 286 TRP C CA 1
ATOM 8326 C C . TRP C 1 286 ? -49.700 52.177 -13.200 1.00 27.69 286 TRP C C 1
ATOM 8327 O O . TRP C 1 286 ? -49.291 51.152 -12.677 1.00 27.13 286 TRP C O 1
ATOM 8338 N N . GLN C 1 287 ? -49.005 52.851 -14.141 1.00 23.61 287 GLN C N 1
ATOM 8339 C CA . GLN C 1 287 ? -47.710 52.403 -14.671 1.00 22.69 287 GLN C CA 1
ATOM 8340 C C . GLN C 1 287 ? -46.593 52.371 -13.636 1.00 26.74 287 GLN C C 1
ATOM 8341 O O . GLN C 1 287 ? -45.645 51.592 -13.787 1.00 26.68 287 GLN C O 1
ATOM 8347 N N . GLN C 1 288 ? -46.714 53.191 -12.577 1.00 22.30 288 GLN C N 1
ATOM 8348 C CA . GLN C 1 288 ? -45.700 53.265 -11.529 1.00 21.63 288 GLN C CA 1
ATOM 8349 C C . GLN C 1 288 ? -45.886 52.217 -10.418 1.00 26.14 288 GLN C C 1
ATOM 8350 O O . GLN C 1 288 ? -45.164 52.240 -9.427 1.00 26.37 288 GLN C O 1
ATOM 8356 N N . GLY C 1 289 ? -46.777 51.256 -10.636 1.00 22.90 289 GLY C N 1
ATOM 8357 C CA . GLY C 1 289 ? -46.925 50.117 -9.743 1.00 22.16 289 GLY C CA 1
ATOM 8358 C C . GLY C 1 289 ? -45.682 49.263 -9.913 1.00 25.58 289 GLY C C 1
ATOM 8359 O O . GLY C 1 289 ? -45.097 49.245 -11.001 1.00 24.86 289 GLY C O 1
ATOM 8360 N N . TRP C 1 290 ? -45.241 48.598 -8.838 1.00 21.93 290 TRP C N 1
ATOM 8361 C CA . TRP C 1 290 ? -44.018 47.791 -8.818 1.00 21.48 290 TRP C CA 1
ATOM 8362 C C . TRP C 1 290 ? -43.966 46.672 -9.848 1.00 25.59 290 TRP C C 1
ATOM 8363 O O . TRP C 1 290 ? -42.902 46.423 -10.420 1.00 24.83 290 TRP C O 1
ATOM 8374 N N . ASN C 1 291 ? -45.089 45.960 -10.036 1.00 22.76 291 ASN C N 1
ATOM 8375 C CA . ASN C 1 291 ? -45.156 44.771 -10.885 1.00 22.22 291 ASN C CA 1
ATOM 8376 C C . ASN C 1 291 ? -45.840 44.973 -12.236 1.00 25.15 291 ASN C C 1
ATOM 8377 O O . ASN C 1 291 ? -46.276 44.003 -12.856 1.00 24.62 291 ASN C O 1
ATOM 8382 N N . THR C 1 292 ? -45.902 46.214 -12.716 1.00 22.13 292 THR C N 1
ATOM 8383 C CA . THR C 1 292 ? -46.565 46.507 -13.986 1.00 22.31 292 THR C CA 1
ATOM 8384 C C . THR C 1 292 ? -45.758 46.065 -15.190 1.00 27.11 292 THR C C 1
ATOM 8385 O O . THR C 1 292 ? -44.539 45.897 -15.099 1.00 25.92 292 THR C O 1
ATOM 8389 N N . GLU C 1 293 ? -46.441 45.930 -16.334 1.00 25.76 293 GLU C N 1
ATOM 8390 C CA . GLU C 1 293 ? -45.822 45.614 -17.610 1.00 26.35 293 GLU C CA 1
ATOM 8391 C C . GLU C 1 293 ? -44.918 46.754 -18.034 1.00 30.64 293 GLU C C 1
ATOM 8392 O O . GLU C 1 293 ? -43.874 46.490 -18.618 1.00 31.99 293 GLU C O 1
ATOM 8398 N N . PHE C 1 294 ? -45.273 48.011 -17.689 1.00 26.25 294 PHE C N 1
ATOM 8399 C CA . PHE C 1 294 ? -44.432 49.167 -18.008 1.00 25.26 294 PHE C CA 1
ATOM 8400 C C . PHE C 1 294 ? -43.050 49.051 -17.335 1.00 27.85 294 PHE C C 1
ATOM 8401 O O . PHE C 1 294 ? -42.035 49.203 -18.010 1.00 27.53 294 PHE C O 1
ATOM 8409 N N . ILE C 1 295 ? -43.026 48.814 -16.007 1.00 24.88 295 ILE C N 1
ATOM 8410 C CA . ILE C 1 295 ? -41.795 48.674 -15.221 1.00 23.74 295 ILE C CA 1
ATOM 8411 C C . ILE C 1 295 ? -40.981 47.468 -15.717 1.00 27.61 295 ILE C C 1
ATOM 8412 O O . ILE C 1 295 ? -39.782 47.600 -15.944 1.00 27.11 295 ILE C O 1
ATOM 8417 N N . ARG C 1 296 ? -41.645 46.324 -15.925 1.00 24.91 296 ARG C N 1
ATOM 8418 C CA . ARG C 1 296 ? -41.021 45.092 -16.421 1.00 25.87 296 ARG C CA 1
ATOM 8419 C C . ARG C 1 296 ? -40.374 45.322 -17.798 1.00 28.08 296 ARG C C 1
ATOM 8420 O O . ARG C 1 296 ? -39.260 44.848 -18.033 1.00 27.95 296 ARG C O 1
ATOM 8428 N N . THR C 1 297 ? -41.072 46.041 -18.693 1.00 23.67 297 THR C N 1
ATOM 8429 C CA . THR C 1 297 ? -40.585 46.355 -20.047 1.00 24.09 297 THR C CA 1
ATOM 8430 C C . THR C 1 297 ? -39.358 47.258 -19.969 1.00 27.57 297 THR C C 1
ATOM 8431 O O . THR C 1 297 ? -38.348 46.946 -20.592 1.00 27.46 297 THR C O 1
ATOM 8435 N N . LEU C 1 298 ? -39.428 48.338 -19.170 1.00 24.44 298 LEU C N 1
ATOM 8436 C CA . LEU C 1 298 ? -38.292 49.243 -19.000 1.00 24.40 298 LEU C CA 1
ATOM 8437 C C . LEU C 1 298 ? -37.068 48.529 -18.453 1.00 27.33 298 LEU C C 1
ATOM 8438 O O . LEU C 1 298 ? -35.983 48.715 -18.992 1.00 27.16 298 LEU C O 1
ATOM 8443 N N . ARG C 1 299 ? -37.247 47.702 -17.412 1.00 23.81 299 ARG C N 1
ATOM 8444 C CA . ARG C 1 299 ? -36.150 47.031 -16.718 1.00 23.21 299 ARG C CA 1
ATOM 8445 C C . ARG C 1 299 ? -35.483 45.898 -17.510 1.00 26.07 299 ARG C C 1
ATOM 8446 O O . ARG C 1 299 ? -34.334 45.575 -17.223 1.00 25.70 299 ARG C O 1
ATOM 8454 N N . GLY C 1 300 ? -36.178 45.329 -18.489 1.00 23.65 300 GLY C N 1
ATOM 8455 C CA . GLY C 1 300 ? -35.627 44.273 -19.339 1.00 24.13 300 GLY C CA 1
ATOM 8456 C C . GLY C 1 300 ? -34.528 44.802 -20.242 1.00 28.45 300 GLY C C 1
ATOM 8457 O O . GLY C 1 300 ? -34.452 46.017 -20.466 1.00 27.47 300 GLY C O 1
ATOM 8458 N N . GLY C 1 301 ? -33.664 43.902 -20.729 1.00 25.38 301 GLY C N 1
ATOM 8459 C CA . GLY C 1 301 ? -32.542 44.244 -21.607 1.00 25.65 301 GLY C CA 1
ATOM 8460 C C . GLY C 1 301 ? -31.562 45.248 -21.018 1.00 29.36 301 GLY C C 1
ATOM 8461 O O . GLY C 1 301 ? -31.045 46.108 -21.736 1.00 28.99 301 GLY C O 1
ATOM 8462 N N . GLY C 1 302 ? -31.354 45.173 -19.703 1.00 25.19 302 GLY C N 1
ATOM 8463 C CA . GLY C 1 302 ? -30.445 46.061 -18.983 1.00 24.54 302 GLY C CA 1
ATOM 8464 C C . GLY C 1 302 ? -30.979 47.433 -18.631 1.00 28.61 302 GLY C C 1
ATOM 8465 O O . GLY C 1 302 ? -30.203 48.310 -18.249 1.00 28.98 302 GLY C O 1
ATOM 8466 N N . GLY C 1 303 ? -32.296 47.615 -18.726 1.00 24.41 303 GLY C N 1
ATOM 8467 C CA . GLY C 1 303 ? -32.956 48.869 -18.373 1.00 23.00 303 GLY C CA 1
ATOM 8468 C C . GLY C 1 303 ? -32.854 49.188 -16.892 1.00 25.49 303 GLY C C 1
ATOM 8469 O O . GLY C 1 303 ? -33.026 50.340 -16.494 1.00 25.04 303 GLY C O 1
ATOM 8470 N N . ASP C 1 304 ? -32.555 48.161 -16.072 1.00 21.93 304 ASP C N 1
ATOM 8471 C CA . ASP C 1 304 ? -32.333 48.250 -14.621 1.00 21.34 304 ASP C CA 1
ATOM 8472 C C . ASP C 1 304 ? -30.890 48.717 -14.312 1.00 25.15 304 ASP C C 1
ATOM 8473 O O . ASP C 1 304 ? -30.534 48.908 -13.147 1.00 23.88 304 ASP C O 1
ATOM 8478 N N . SER C 1 305 ? -30.071 48.905 -15.373 1.00 23.12 305 SER C N 1
ATOM 8479 C CA . SER C 1 305 ? -28.716 49.452 -15.298 1.00 23.16 305 SER C CA 1
ATOM 8480 C C . SER C 1 305 ? -28.726 50.837 -15.948 1.00 27.59 305 SER C C 1
ATOM 8481 O O . SER C 1 305 ? -29.566 51.108 -16.811 1.00 26.60 305 SER C O 1
ATOM 8484 N N . ALA C 1 306 ? -27.783 51.704 -15.552 1.00 24.87 306 ALA C N 1
ATOM 8485 C CA . ALA C 1 306 ? -27.662 53.038 -16.130 1.00 25.04 306 ALA C CA 1
ATOM 8486 C C . ALA C 1 306 ? -27.147 52.997 -17.568 1.00 28.91 306 ALA C C 1
ATOM 8487 O O . ALA C 1 306 ? -26.482 52.036 -17.960 1.00 28.31 306 ALA C O 1
ATOM 8489 N N . TYR C 1 307 ? -27.480 54.037 -18.354 1.00 26.32 307 TYR C N 1
ATOM 8490 C CA . TYR C 1 307 ? -27.059 54.201 -19.754 1.00 27.01 307 TYR C CA 1
ATOM 8491 C C . TYR C 1 307 ? -25.988 55.271 -19.867 1.00 31.20 307 TYR C C 1
ATOM 8492 O O . TYR C 1 307 ? -25.225 55.283 -20.827 1.00 30.45 307 TYR C O 1
ATOM 8501 N N . VAL C 1 308 ? -25.970 56.199 -18.900 1.00 28.58 308 VAL C N 1
ATOM 8502 C CA . VAL C 1 308 ? -25.038 57.333 -18.819 1.00 29.25 308 VAL C CA 1
ATOM 8503 C C . VAL C 1 308 ? -24.611 57.482 -17.344 1.00 32.65 308 VAL C C 1
ATOM 8504 O O . VAL C 1 308 ? -25.293 56.893 -16.500 1.00 32.52 308 VAL C O 1
ATOM 8508 N N . PRO C 1 309 ? -23.555 58.266 -16.979 1.00 29.75 309 PRO C N 1
ATOM 8509 C CA . PRO C 1 309 ? -23.226 58.426 -15.545 1.00 28.81 309 PRO C CA 1
ATOM 8510 C C . PRO C 1 309 ? -24.438 58.917 -14.736 1.00 31.74 309 PRO C C 1
ATOM 8511 O O . PRO C 1 309 ? -24.961 60.011 -14.982 1.00 31.69 309 PRO C O 1
ATOM 8515 N N . THR C 1 310 ? -24.947 58.052 -13.840 1.00 26.96 310 THR C N 1
ATOM 8516 C CA . THR C 1 310 ? -26.168 58.327 -13.078 1.00 25.88 310 THR C CA 1
ATOM 8517 C C . THR C 1 310 ? -25.925 58.429 -11.582 1.00 30.08 310 THR C C 1
ATOM 8518 O O . THR C 1 310 ? -25.299 57.558 -10.978 1.00 30.08 310 THR C O 1
ATOM 8522 N N . THR C 1 311 ? -26.442 59.516 -10.995 1.00 26.93 311 THR C N 1
ATOM 8523 C CA . THR C 1 311 ? -26.367 59.822 -9.571 1.00 25.99 311 THR C CA 1
ATOM 8524 C C . THR C 1 311 ? -27.798 59.767 -9.044 1.00 28.99 311 THR C C 1
ATOM 8525 O O . THR C 1 311 ? -28.594 60.670 -9.319 1.00 28.92 311 THR C O 1
ATOM 8529 N N . THR C 1 312 ? -28.141 58.696 -8.327 1.00 24.59 312 THR C N 1
ATOM 8530 C CA . THR C 1 312 ? -29.492 58.565 -7.768 1.00 23.68 312 THR C CA 1
ATOM 8531 C C . THR C 1 312 ? -29.442 59.038 -6.320 1.00 27.12 312 THR C C 1
ATOM 8532 O O . THR C 1 312 ? -28.487 58.721 -5.611 1.00 27.09 312 THR C O 1
ATOM 8536 N N . ILE C 1 313 ? -30.434 59.830 -5.893 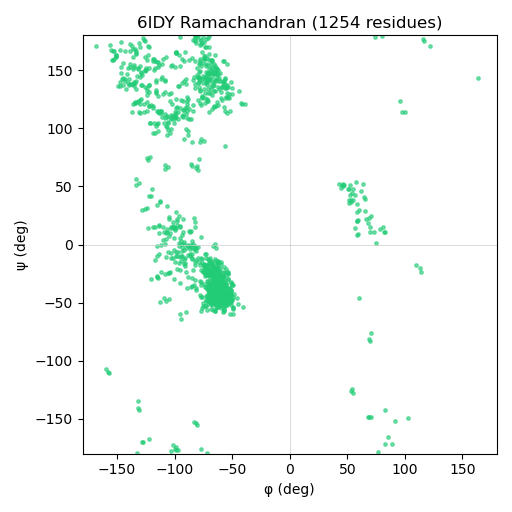1.00 23.14 313 ILE C N 1
ATOM 8537 C CA . ILE C 1 313 ? -30.481 60.375 -4.527 1.00 22.35 313 ILE C CA 1
ATOM 8538 C C . ILE C 1 313 ? -31.875 60.138 -3.953 1.00 26.05 313 ILE C C 1
ATOM 8539 O O . ILE C 1 313 ? -32.864 60.551 -4.557 1.00 25.81 313 ILE C O 1
ATOM 8544 N N . TYR C 1 314 ? -31.958 59.463 -2.802 1.00 22.61 314 TYR C N 1
ATOM 8545 C CA . TYR C 1 314 ? -33.251 59.082 -2.236 1.00 21.49 314 TYR C CA 1
ATOM 8546 C C . TYR C 1 314 ? -33.264 58.970 -0.721 1.00 25.09 314 TYR C C 1
ATOM 8547 O O . TYR C 1 314 ? -32.207 58.875 -0.092 1.00 26.09 314 TYR C O 1
ATOM 8556 N N . SER C 1 315 ? -34.477 58.966 -0.141 1.00 20.90 315 SER C N 1
ATOM 8557 C CA . SER C 1 315 ? -34.683 58.962 1.307 1.00 20.23 315 SER C CA 1
ATOM 8558 C C . SER C 1 315 ? -35.633 57.872 1.798 1.00 22.90 315 SER C C 1
ATOM 8559 O O . SER C 1 315 ? -36.606 57.563 1.121 1.00 22.10 315 SER C O 1
ATOM 8562 N N . THR C 1 316 ? -35.387 57.352 3.017 1.00 19.36 316 THR C N 1
ATOM 8563 C CA . THR C 1 316 ? -36.231 56.362 3.701 1.00 19.38 316 THR C CA 1
ATOM 8564 C C . THR C 1 316 ? -37.616 56.976 3.984 1.00 24.41 316 THR C C 1
ATOM 8565 O O . THR C 1 316 ? -38.626 56.274 3.928 1.00 24.07 316 THR C O 1
ATOM 8569 N N . PHE C 1 317 ? -37.654 58.295 4.253 1.00 20.85 317 PHE C N 1
ATOM 8570 C CA . PHE C 1 317 ? -38.883 58.998 4.607 1.00 21.26 317 PHE C CA 1
ATOM 8571 C C . PHE C 1 317 ? -39.716 59.418 3.386 1.00 24.39 317 PHE C C 1
ATOM 8572 O O . PHE C 1 317 ? -40.593 60.274 3.496 1.00 23.96 317 PHE C O 1
ATOM 8580 N N . ASP C 1 318 ? -39.517 58.718 2.255 1.00 20.88 318 ASP C N 1
ATOM 8581 C CA . ASP C 1 318 ? -40.260 58.936 1.023 1.00 20.23 318 ASP C CA 1
ATOM 8582 C C . ASP C 1 318 ? -41.699 58.456 1.256 1.00 24.13 318 ASP C C 1
ATOM 8583 O O . ASP C 1 318 ? -41.922 57.267 1.470 1.00 23.04 318 ASP C O 1
ATOM 8588 N N . GLU C 1 319 ? -42.665 59.391 1.232 1.00 21.94 319 GLU C N 1
ATOM 8589 C CA . GLU C 1 319 ? -44.082 59.095 1.480 1.00 21.95 319 GLU C CA 1
ATOM 8590 C C . GLU C 1 319 ? -44.840 58.660 0.208 1.00 24.83 319 GLU C C 1
ATOM 8591 O O . GLU C 1 319 ? -46.022 58.315 0.275 1.00 24.12 319 GLU C O 1
ATOM 8597 N N . ILE C 1 320 ? -44.143 58.651 -0.934 1.00 21.50 320 ILE C N 1
ATOM 8598 C CA . ILE C 1 320 ? -44.723 58.297 -2.230 1.00 21.51 320 ILE C CA 1
ATOM 8599 C C . ILE C 1 320 ? -44.214 56.945 -2.735 1.00 25.40 320 ILE C C 1
ATOM 8600 O O . ILE C 1 320 ? -45.001 56.147 -3.244 1.00 24.99 320 ILE C O 1
ATOM 8605 N N . VAL C 1 321 ? -42.893 56.725 -2.660 1.00 21.70 321 VAL C N 1
ATOM 8606 C CA . VAL C 1 321 ? -42.229 55.530 -3.186 1.00 20.73 321 VAL C CA 1
ATOM 8607 C C . VAL C 1 321 ? -41.623 54.707 -2.060 1.00 25.99 321 VAL C C 1
ATOM 8608 O O . VAL C 1 321 ? -40.867 55.237 -1.251 1.00 26.44 321 VAL C O 1
ATOM 8612 N N . GLN C 1 322 ? -41.945 53.412 -2.025 1.00 22.25 322 GLN C N 1
ATOM 8613 C CA . GLN C 1 322 ? -41.354 52.454 -1.102 1.00 22.18 322 GLN C CA 1
ATOM 8614 C C . GLN C 1 322 ? -41.175 51.106 -1.816 1.00 24.65 322 GLN C C 1
ATOM 8615 O O . GLN C 1 322 ? -42.022 50.738 -2.630 1.00 24.36 322 GLN C O 1
ATOM 8621 N N . PRO C 1 323 ? -40.079 50.362 -1.549 1.00 20.12 323 PRO C N 1
ATOM 8622 C CA . PRO C 1 323 ? -38.973 50.693 -0.634 1.00 18.96 323 PRO C CA 1
ATOM 8623 C C . PRO C 1 323 ? -38.031 51.755 -1.201 1.00 22.74 323 PRO C C 1
ATOM 8624 O O . PRO C 1 323 ? -37.782 51.798 -2.413 1.00 23.00 323 PRO C O 1
ATOM 8628 N N . MET C 1 324 ? -37.542 52.629 -0.315 1.00 18.70 324 MET C N 1
ATOM 8629 C CA . MET C 1 324 ? -36.568 53.676 -0.622 1.00 17.89 324 MET C CA 1
ATOM 8630 C C . MET C 1 324 ? -35.397 53.590 0.363 1.00 24.19 324 MET C C 1
ATOM 8631 O O . MET C 1 324 ? -34.750 54.586 0.690 1.00 25.01 324 MET C O 1
ATOM 8636 N N . SER C 1 325 ? -35.142 52.357 0.822 1.00 21.02 325 SER C N 1
ATOM 8637 C CA . SER C 1 325 ? -34.045 51.955 1.698 1.00 21.46 325 SER C CA 1
ATOM 8638 C C . SER C 1 325 ? -33.748 50.484 1.401 1.00 24.60 325 SER C C 1
ATOM 8639 O O . SER C 1 325 ? -34.541 49.809 0.737 1.00 23.85 325 SER C O 1
ATOM 8642 N N . GLY C 1 326 ? -32.611 50.004 1.882 1.00 21.42 326 GLY C N 1
ATOM 8643 C CA . GLY C 1 326 ? -32.209 48.623 1.682 1.00 21.12 326 GLY C CA 1
ATOM 8644 C C . GLY C 1 326 ? -31.733 48.318 0.279 1.00 24.09 326 GLY C C 1
ATOM 8645 O O . GLY C 1 326 ? -31.736 49.185 -0.603 1.00 22.23 326 GLY C O 1
ATOM 8646 N N . SER C 1 327 ? -31.331 47.059 0.073 1.00 21.36 327 SER C N 1
ATOM 8647 C CA . SER C 1 327 ? -30.775 46.569 -1.185 1.00 21.07 327 SER C CA 1
ATOM 8648 C C . SER C 1 327 ? -31.772 46.497 -2.331 1.00 23.39 327 SER C C 1
ATOM 8649 O O . SER C 1 327 ? -31.352 46.323 -3.468 1.00 23.08 327 SER C O 1
ATOM 8652 N N . GLN C 1 328 ? -33.077 46.638 -2.053 1.00 19.25 328 GLN C N 1
ATOM 8653 C CA . GLN C 1 328 ? -34.104 46.543 -3.101 1.00 18.32 328 GLN C CA 1
ATOM 8654 C C . GLN C 1 328 ? -34.753 47.885 -3.416 1.00 22.54 328 GLN C C 1
ATOM 8655 O O . GLN C 1 328 ? -35.764 47.920 -4.123 1.00 22.12 328 GLN C O 1
ATOM 8661 N N . ALA C 1 329 ? -34.180 48.988 -2.891 1.00 19.82 329 ALA C N 1
ATOM 8662 C CA . ALA C 1 329 ? -34.702 50.340 -3.087 1.00 20.63 329 ALA C CA 1
ATOM 8663 C C . ALA C 1 329 ? -34.968 50.615 -4.563 1.00 24.08 329 ALA C C 1
ATOM 8664 O O . ALA C 1 329 ? -34.130 50.306 -5.418 1.00 24.08 329 ALA C O 1
ATOM 8666 N N . SER C 1 330 ? -36.175 51.114 -4.856 1.00 18.89 330 SER C N 1
ATOM 8667 C CA . SER C 1 330 ? -36.643 51.432 -6.207 1.00 18.45 330 SER C CA 1
ATOM 8668 C C . SER C 1 330 ? -35.696 52.374 -6.970 1.00 23.73 330 SER C C 1
ATOM 8669 O O . SER C 1 330 ? -35.612 52.296 -8.193 1.00 23.82 330 SER C O 1
ATOM 8672 N N . ALA C 1 331 ? -34.973 53.241 -6.241 1.00 20.60 331 ALA C N 1
ATOM 8673 C CA . ALA C 1 331 ? -34.047 54.212 -6.813 1.00 20.93 331 ALA C CA 1
ATOM 8674 C C . ALA C 1 331 ? -32.709 53.624 -7.266 1.00 24.63 331 ALA C C 1
ATOM 8675 O O . ALA C 1 331 ? -31.959 54.311 -7.958 1.00 23.99 331 ALA C O 1
ATOM 8677 N N . ILE C 1 332 ? -32.404 52.367 -6.888 1.00 19.84 332 ILE C N 1
ATOM 8678 C CA . ILE C 1 332 ? -31.129 51.746 -7.241 1.00 19.79 332 ILE C CA 1
ATOM 8679 C C . ILE C 1 332 ? -31.040 51.341 -8.714 1.00 25.12 332 ILE C C 1
ATOM 8680 O O . ILE C 1 332 ? -31.923 50.654 -9.230 1.00 24.42 332 ILE C O 1
ATOM 8685 N N . LEU C 1 333 ? -29.943 51.740 -9.371 1.00 22.09 333 LEU C N 1
ATOM 8686 C CA . LEU C 1 333 ? -29.626 51.283 -10.716 1.00 22.08 333 LEU C CA 1
ATOM 8687 C C . LEU C 1 333 ? -28.337 50.494 -10.612 1.00 25.65 333 LEU C C 1
ATOM 8688 O O . LEU C 1 333 ? -27.436 50.896 -9.872 1.00 25.93 333 LEU C O 1
ATOM 8693 N N . SER C 1 334 ? -28.240 49.374 -11.343 1.00 21.55 334 SER C N 1
ATOM 8694 C CA . SER C 1 334 ? -27.013 48.576 -11.415 1.00 20.99 334 SER C CA 1
ATOM 8695 C C . SER C 1 334 ? -26.104 49.270 -12.447 1.00 24.36 334 SER C C 1
ATOM 8696 O O . SER C 1 334 ? -26.526 50.242 -13.080 1.00 22.28 334 SER C O 1
ATOM 8699 N N . ASP C 1 335 ? -24.861 48.804 -12.599 1.00 23.12 335 ASP C N 1
ATOM 8700 C CA . ASP C 1 335 ? -23.941 49.404 -13.564 1.00 23.85 335 ASP C CA 1
ATOM 8701 C C . ASP C 1 335 ? -23.279 48.352 -14.449 1.00 27.99 335 ASP C C 1
ATOM 8702 O O . ASP C 1 335 ? -22.059 48.329 -14.577 1.00 28.33 335 ASP C O 1
ATOM 8707 N N . SER C 1 336 ? -24.095 47.490 -15.083 1.00 24.78 336 SER C N 1
ATOM 8708 C CA . SER C 1 336 ? -23.597 46.438 -15.972 1.00 25.13 336 SER C CA 1
ATOM 8709 C C . SER C 1 336 ? -22.932 46.993 -17.247 1.00 30.40 336 SER C C 1
ATOM 8710 O O . SER C 1 336 ? -22.096 46.310 -17.828 1.00 30.16 336 SER C O 1
ATOM 8713 N N . ARG C 1 337 ? -23.278 48.230 -17.666 1.00 27.97 337 ARG C N 1
ATOM 8714 C CA . ARG C 1 337 ? -22.670 48.855 -18.854 1.00 28.53 337 ARG C CA 1
ATOM 8715 C C . ARG C 1 337 ? -21.361 49.547 -18.499 1.00 32.98 337 ARG C C 1
ATOM 8716 O O . ARG C 1 337 ? -20.632 49.943 -19.404 1.00 34.58 337 ARG C O 1
ATOM 8724 N N . ALA C 1 338 ? -21.077 49.709 -17.187 1.00 28.35 338 ALA C N 1
ATOM 8725 C CA . ALA C 1 338 ? -19.879 50.363 -16.640 1.00 28.39 338 ALA C CA 1
ATOM 8726 C C . ALA C 1 338 ? -19.734 51.821 -17.135 1.00 32.76 338 ALA C C 1
ATOM 8727 O O . ALA C 1 338 ? -18.704 52.207 -17.691 1.00 33.61 338 ALA C O 1
ATOM 8729 N N . VAL C 1 339 ? -20.801 52.611 -16.938 1.00 28.96 339 VAL C N 1
ATOM 8730 C CA . VAL C 1 339 ? -20.869 54.035 -17.293 1.00 29.51 339 VAL C CA 1
ATOM 8731 C C . VAL C 1 339 ? -20.625 54.917 -16.049 1.00 33.30 339 VAL C C 1
ATOM 8732 O O . VAL C 1 339 ? -20.374 56.117 -16.181 1.00 34.04 339 VAL C O 1
ATOM 8736 N N . GLY C 1 340 ? -20.706 54.303 -14.867 1.00 28.24 340 GLY C N 1
ATOM 8737 C CA . GLY C 1 340 ? -20.512 54.967 -13.584 1.00 27.63 340 GLY C CA 1
ATOM 8738 C C . GLY C 1 340 ? -21.832 55.299 -12.921 1.00 30.88 340 GLY C C 1
ATOM 8739 O O . GLY C 1 340 ? -22.599 56.111 -13.444 1.00 29.56 340 GLY C O 1
ATOM 8740 N N . VAL C 1 341 ? -22.117 54.653 -11.771 1.00 27.40 341 VAL C N 1
ATOM 8741 C CA . VAL C 1 341 ? -23.352 54.858 -11.008 1.00 26.27 341 VAL C CA 1
ATOM 8742 C C . VAL C 1 341 ? -23.042 55.029 -9.523 1.00 30.21 341 VAL C C 1
ATOM 8743 O O . VAL C 1 341 ? -22.197 54.326 -8.969 1.00 30.06 341 VAL C O 1
ATOM 8747 N N . SER C 1 342 ? -23.769 55.937 -8.879 1.00 26.54 342 SER C N 1
ATOM 8748 C CA . SER C 1 342 ? -23.726 56.128 -7.442 1.00 25.62 342 SER C CA 1
ATOM 8749 C C . SER C 1 342 ? -25.173 56.167 -6.963 1.00 28.44 342 SER C C 1
ATOM 8750 O O . SER C 1 342 ? -25.983 56.925 -7.498 1.00 27.94 342 SER C O 1
ATOM 8753 N N . ASN C 1 343 ? -25.511 55.271 -6.038 1.00 25.52 343 ASN C N 1
ATOM 8754 C CA . ASN C 1 343 ? -26.837 55.164 -5.428 1.00 24.19 343 ASN C CA 1
ATOM 8755 C C . ASN C 1 343 ? -26.692 55.727 -4.036 1.00 28.14 343 ASN C C 1
ATOM 8756 O O . ASN C 1 343 ? -26.031 55.136 -3.174 1.00 28.58 343 ASN C O 1
ATOM 8761 N N . ASN C 1 344 ? -27.220 56.932 -3.856 1.00 24.13 344 ASN C N 1
ATOM 8762 C CA . ASN C 1 344 ? -27.016 57.713 -2.650 1.00 24.00 344 ASN C CA 1
ATOM 8763 C C . ASN C 1 344 ? -28.235 57.795 -1.737 1.00 26.11 344 ASN C C 1
ATOM 8764 O O . ASN C 1 344 ? -29.169 58.566 -1.977 1.00 24.44 344 ASN C O 1
ATOM 8769 N N . HIS C 1 345 ? -28.200 56.977 -0.678 1.00 22.19 345 HIS C N 1
ATOM 8770 C CA . HIS C 1 345 ? -29.254 56.895 0.320 1.00 21.48 345 HIS C CA 1
ATOM 8771 C C . HIS C 1 345 ? -28.900 57.851 1.462 1.00 25.58 345 HIS C C 1
ATOM 8772 O O . HIS C 1 345 ? -27.874 57.666 2.113 1.00 25.88 345 HIS C O 1
ATOM 8779 N N . LEU C 1 346 ? -29.727 58.896 1.673 1.00 22.53 346 LEU C N 1
ATOM 8780 C CA . LEU C 1 346 ? -29.493 59.943 2.686 1.00 22.84 346 LEU C CA 1
ATOM 8781 C C . LEU C 1 346 ? -29.237 59.395 4.078 1.00 27.42 346 LEU C C 1
ATOM 8782 O O . LEU C 1 346 ? -28.292 59.823 4.730 1.00 26.74 346 LEU C O 1
ATOM 8787 N N . GLN C 1 347 ? -30.064 58.432 4.524 1.00 24.95 347 GLN C N 1
ATOM 8788 C CA . GLN C 1 347 ? -29.983 57.855 5.867 1.00 25.26 347 GLN C CA 1
ATOM 8789 C C . GLN C 1 347 ? -28.773 56.932 6.040 1.00 30.87 347 GLN C C 1
ATOM 8790 O O . GLN C 1 347 ? -28.422 56.603 7.170 1.00 31.96 347 GLN C O 1
ATOM 8796 N N . THR C 1 348 ? -28.100 56.574 4.931 1.00 27.05 348 THR C N 1
ATOM 8797 C CA . THR C 1 348 ? -26.875 55.777 4.953 1.00 27.34 348 THR C CA 1
ATOM 8798 C C . THR C 1 348 ? -25.654 56.706 5.047 1.00 33.32 348 THR C C 1
ATOM 8799 O O . THR C 1 348 ? -24.863 56.580 5.987 1.00 33.88 348 THR C O 1
ATOM 8803 N N . ILE C 1 349 ? -25.505 57.625 4.064 1.00 28.64 349 ILE C N 1
ATOM 8804 C CA . ILE C 1 349 ? -24.385 58.563 3.971 1.00 28.49 349 ILE C CA 1
ATOM 8805 C C . ILE C 1 349 ? -24.375 59.531 5.156 1.00 33.75 349 ILE C C 1
ATOM 8806 O O . ILE C 1 349 ? -23.328 59.699 5.783 1.00 34.76 349 ILE C O 1
ATOM 8811 N N . CYS C 1 350 ? -25.539 60.131 5.481 1.00 30.20 350 CYS C N 1
ATOM 8812 C CA . CYS C 1 350 ? -25.683 61.067 6.598 1.00 30.90 350 CYS C CA 1
ATOM 8813 C C . CYS C 1 350 ? -26.437 60.470 7.798 1.00 34.89 350 CYS C C 1
ATOM 8814 O O . CYS C 1 350 ? -27.126 61.192 8.520 1.00 35.61 350 CYS C O 1
ATOM 8817 N N . GLY C 1 351 ? -26.273 59.169 8.016 1.00 31.77 351 GLY C N 1
ATOM 8818 C CA . GLY C 1 351 ? -26.895 58.456 9.130 1.00 31.65 351 GLY C CA 1
ATOM 8819 C C . GLY C 1 351 ? -26.618 59.103 10.471 1.00 36.25 351 GLY C C 1
ATOM 8820 O O . GLY C 1 351 ? -25.462 59.401 10.785 1.00 36.62 351 GLY C O 1
ATOM 8821 N N . GLY C 1 352 ? -27.691 59.394 11.207 1.00 32.84 352 GLY C N 1
ATOM 8822 C CA . GLY C 1 352 ? -27.631 60.028 12.523 1.00 33.76 352 GLY C CA 1
ATOM 8823 C C . GLY C 1 352 ? -27.315 61.513 12.529 1.00 39.45 352 GLY C C 1
ATOM 8824 O O . GLY C 1 352 ? -27.230 62.118 13.601 1.00 41.50 352 GLY C O 1
ATOM 8825 N N . LYS C 1 353 ? -27.141 62.115 11.341 1.00 34.97 353 LYS C N 1
ATOM 8826 C CA . LYS C 1 353 ? -26.814 63.536 11.175 1.00 35.40 353 LYS C CA 1
ATOM 8827 C C . LYS C 1 353 ? -28.035 64.328 10.647 1.00 37.11 353 LYS C C 1
ATOM 8828 O O . LYS C 1 353 ? -28.933 63.706 10.074 1.00 35.54 353 LYS C O 1
ATOM 8834 N N . PRO C 1 354 ? -28.084 65.683 10.785 1.00 33.45 354 PRO C N 1
ATOM 8835 C CA . PRO C 1 354 ? -29.253 66.437 10.288 1.00 32.57 354 PRO C CA 1
ATOM 8836 C C . PRO C 1 354 ? -29.685 66.170 8.839 1.00 35.57 354 PRO C C 1
ATOM 8837 O O . PRO C 1 354 ? -30.887 66.085 8.592 1.00 34.43 354 PRO C O 1
ATOM 8841 N N . ALA C 1 355 ? -28.725 66.020 7.893 1.00 31.89 355 ALA C N 1
ATOM 8842 C CA . ALA C 1 355 ? -29.022 65.770 6.475 1.00 30.88 355 ALA C CA 1
ATOM 8843 C C . ALA C 1 355 ? -29.594 64.368 6.200 1.00 34.12 355 ALA C C 1
ATOM 8844 O O . ALA C 1 355 ? -30.111 64.117 5.106 1.00 32.70 355 ALA C O 1
ATOM 8846 N N . GLY C 1 356 ? -29.499 63.482 7.190 1.00 30.98 356 GLY C N 1
ATOM 8847 C CA . GLY C 1 356 ? -30.032 62.129 7.118 1.00 30.36 356 GLY C CA 1
ATOM 8848 C C . GLY C 1 356 ? -31.347 61.993 7.861 1.00 33.94 356 GLY C C 1
ATOM 8849 O O . GLY C 1 356 ? -31.755 60.884 8.200 1.00 33.54 356 GLY C O 1
ATOM 8850 N N . GLY C 1 357 ? -32.005 63.126 8.104 1.00 30.04 357 GLY C N 1
ATOM 8851 C CA . GLY C 1 357 ? -33.279 63.202 8.807 1.00 29.21 357 GLY C CA 1
ATOM 8852 C C . GLY C 1 357 ? -34.492 62.941 7.939 1.00 31.23 357 GLY C C 1
ATOM 8853 O O . GLY C 1 357 ? -34.411 62.224 6.939 1.00 29.51 357 GLY C O 1
ATOM 8854 N N . VAL C 1 358 ? -35.628 63.530 8.330 1.00 28.01 358 VAL C N 1
ATOM 8855 C CA . VAL C 1 358 ? -36.916 63.354 7.660 1.00 27.02 358 VAL C CA 1
ATOM 8856 C C . VAL C 1 358 ? -36.997 64.194 6.382 1.00 30.58 358 VAL C C 1
ATOM 8857 O O . VAL C 1 358 ? -37.443 65.343 6.400 1.00 31.26 358 VAL C O 1
ATOM 8861 N N . TYR C 1 359 ? -36.536 63.609 5.272 1.00 26.39 359 TYR C N 1
ATOM 8862 C CA . TYR C 1 359 ? -36.614 64.231 3.957 1.00 25.48 359 TYR C CA 1
ATOM 8863 C C . TYR C 1 359 ? -37.596 63.437 3.143 1.00 27.64 359 TYR C C 1
ATOM 8864 O O . TYR C 1 359 ? -37.408 62.249 2.907 1.00 25.99 359 TYR C O 1
ATOM 8873 N N . THR C 1 360 ? -38.695 64.080 2.792 1.00 24.53 360 THR C N 1
ATOM 8874 C CA . THR C 1 360 ? -39.786 63.472 2.037 1.00 24.11 360 THR C CA 1
ATOM 8875 C C . THR C 1 360 ? -39.362 63.235 0.574 1.00 26.93 360 THR C C 1
ATOM 8876 O O . THR C 1 360 ? -38.235 63.565 0.196 1.00 26.25 360 THR C O 1
ATOM 8880 N N . HIS C 1 361 ? -40.282 62.682 -0.238 1.00 22.54 361 HIS C N 1
ATOM 8881 C CA . HIS C 1 361 ? -40.113 62.418 -1.668 1.00 22.01 361 HIS C CA 1
ATOM 8882 C C . HIS C 1 361 ? -39.682 63.720 -2.367 1.00 26.56 361 HIS C C 1
ATOM 8883 O O . HIS C 1 361 ? -38.676 63.743 -3.076 1.00 26.20 361 HIS C O 1
ATOM 8890 N N . GLU C 1 362 ? -40.424 64.807 -2.098 1.00 23.53 362 GLU C N 1
ATOM 8891 C CA . GLU C 1 362 ? -40.174 66.159 -2.590 1.00 23.52 362 GLU C CA 1
ATOM 8892 C C . GLU C 1 362 ? -39.042 66.831 -1.793 1.00 27.09 362 GLU C C 1
ATOM 8893 O O . GLU C 1 362 ? -38.293 67.626 -2.352 1.00 27.04 362 GLU C O 1
ATOM 8899 N N . GLY C 1 363 ? -38.916 66.472 -0.514 1.00 24.51 363 GLY C N 1
ATOM 8900 C CA . GLY C 1 363 ? -37.914 67.004 0.407 1.00 24.38 363 GLY C CA 1
ATOM 8901 C C . GLY C 1 363 ? -36.468 66.803 0.008 1.00 26.97 363 GLY C C 1
ATOM 8902 O O . GLY C 1 363 ? -35.621 67.606 0.397 1.00 27.49 363 GLY C O 1
ATOM 8903 N N . VAL C 1 364 ? -36.170 65.741 -0.777 1.00 21.92 364 VAL C N 1
ATOM 8904 C CA . VAL C 1 364 ? -34.818 65.445 -1.270 1.00 21.83 364 VAL C CA 1
ATOM 8905 C C . VAL C 1 364 ? -34.326 66.592 -2.192 1.00 27.45 364 VAL C C 1
ATOM 8906 O O . VAL C 1 364 ? -33.121 66.832 -2.274 1.00 27.89 364 VAL C O 1
ATOM 8910 N N . LEU C 1 365 ? -35.268 67.337 -2.822 1.00 24.24 365 LEU C N 1
ATOM 8911 C CA . LEU C 1 365 ? -34.967 68.499 -3.672 1.00 24.89 365 LEU C CA 1
ATOM 8912 C C . LEU C 1 365 ? -34.301 69.643 -2.899 1.00 29.19 365 LEU C C 1
ATOM 8913 O O . LEU C 1 365 ? -33.549 70.406 -3.502 1.00 29.99 365 LEU C O 1
ATOM 8918 N N . TYR C 1 366 ? -34.558 69.758 -1.570 1.00 25.91 366 TYR C N 1
ATOM 8919 C CA . TYR C 1 366 ? -33.921 70.786 -0.734 1.00 26.32 366 TYR C CA 1
ATOM 8920 C C . TYR C 1 366 ? -32.914 70.177 0.261 1.00 31.34 366 TYR C C 1
ATOM 8921 O O . TYR C 1 366 ? -32.499 70.849 1.206 1.00 31.69 366 TYR C O 1
ATOM 8930 N N . ASN C 1 367 ? -32.514 68.910 0.041 1.00 27.74 367 ASN C N 1
ATOM 8931 C CA . ASN C 1 367 ? -31.556 68.226 0.908 1.00 27.28 367 ASN C CA 1
ATOM 8932 C C . ASN C 1 367 ? -30.116 68.679 0.615 1.00 32.71 367 ASN C C 1
ATOM 8933 O O . ASN C 1 367 ? -29.722 68.703 -0.552 1.00 32.94 367 ASN C O 1
ATOM 8938 N N . PRO C 1 368 ? -29.307 69.002 1.658 1.00 30.17 368 PRO C N 1
ATOM 8939 C CA . PRO C 1 368 ? -27.927 69.464 1.408 1.00 30.73 368 PRO C CA 1
ATOM 8940 C C . PRO C 1 368 ? -26.990 68.435 0.781 1.00 33.18 368 PRO C C 1
ATOM 8941 O O . PRO C 1 368 ? -26.108 68.820 0.015 1.00 33.09 368 PRO C O 1
ATOM 8945 N N . LEU C 1 369 ? -27.178 67.137 1.087 1.00 28.99 369 LEU C N 1
ATOM 8946 C CA . LEU C 1 369 ? -26.350 66.079 0.499 1.00 28.17 369 LEU C CA 1
ATOM 8947 C C . LEU C 1 369 ? -26.672 65.918 -0.988 1.00 31.77 369 LEU C C 1
ATOM 8948 O O . LEU C 1 369 ? -25.754 65.777 -1.797 1.00 31.97 369 LEU C O 1
ATOM 8953 N N . ALA C 1 370 ? -27.969 65.993 -1.344 1.00 28.85 370 ALA C N 1
ATOM 8954 C CA . ALA C 1 370 ? -28.443 65.919 -2.731 1.00 28.74 370 ALA C CA 1
ATOM 8955 C C . ALA C 1 370 ? -27.797 67.027 -3.564 1.00 32.83 370 ALA C C 1
ATOM 8956 O O . ALA C 1 370 ? -27.335 66.760 -4.676 1.00 32.76 370 ALA C O 1
ATOM 8958 N N . TRP C 1 371 ? -27.724 68.257 -3.001 1.00 29.66 371 TRP C N 1
ATOM 8959 C CA . TRP C 1 371 ? -27.110 69.420 -3.647 1.00 30.72 371 TRP C CA 1
ATOM 8960 C C . TRP C 1 371 ? -25.608 69.242 -3.833 1.00 35.25 371 TRP C C 1
ATOM 8961 O O . TRP C 1 371 ? -25.112 69.473 -4.935 1.00 35.55 371 TRP C O 1
ATOM 8972 N N . ALA C 1 372 ? -24.897 68.788 -2.776 1.00 32.14 372 ALA C N 1
ATOM 8973 C CA . ALA C 1 372 ? -23.453 68.528 -2.794 1.00 32.74 372 ALA C CA 1
ATOM 8974 C C . ALA C 1 372 ? -23.096 67.457 -3.832 1.00 36.38 372 ALA C C 1
ATOM 8975 O O . ALA C 1 372 ? -22.112 67.615 -4.558 1.00 36.53 372 ALA C O 1
ATOM 8977 N N . LEU C 1 373 ? -23.914 66.389 -3.919 1.00 31.91 373 LEU C N 1
ATOM 8978 C CA . LEU C 1 373 ? -23.714 65.306 -4.878 1.00 30.93 373 LEU C CA 1
ATOM 8979 C C . LEU C 1 373 ? -23.977 65.748 -6.305 1.00 33.46 373 LEU C C 1
ATOM 8980 O O . LEU C 1 373 ? -23.248 65.329 -7.202 1.00 32.46 373 LEU C O 1
ATOM 8985 N N . ALA C 1 374 ? -24.995 66.609 -6.511 1.00 30.24 374 ALA C N 1
ATOM 8986 C CA . ALA C 1 374 ? -25.336 67.153 -7.826 1.00 30.89 374 ALA C CA 1
ATOM 8987 C C . ALA C 1 374 ? -24.191 68.042 -8.338 1.00 36.77 374 ALA C C 1
ATOM 8988 O O . ALA C 1 374 ? -23.793 67.905 -9.496 1.00 37.62 374 ALA C O 1
ATOM 8990 N N . VAL C 1 375 ? -23.619 68.894 -7.453 1.00 33.45 375 VAL C N 1
ATOM 8991 C CA . VAL C 1 375 ? -22.486 69.783 -7.766 1.00 34.56 375 VAL C CA 1
ATOM 8992 C C . VAL C 1 375 ? -21.236 68.948 -8.110 1.00 38.84 375 VAL C C 1
ATOM 8993 O O . VAL C 1 375 ? -20.594 69.208 -9.128 1.00 39.21 375 VAL C O 1
ATOM 8997 N N . ASP C 1 376 ? -20.929 67.931 -7.278 1.00 35.27 376 ASP C N 1
ATOM 8998 C CA . ASP C 1 376 ? -19.793 67.021 -7.450 1.00 35.81 376 ASP C CA 1
ATOM 8999 C C . ASP C 1 376 ? -19.893 66.224 -8.768 1.00 39.59 376 ASP C C 1
ATOM 9000 O O . ASP C 1 376 ? -18.879 66.056 -9.449 1.00 39.82 376 ASP C O 1
ATOM 9005 N N . ALA C 1 377 ? -21.117 65.761 -9.124 1.00 34.94 377 ALA C N 1
ATOM 9006 C CA . ALA C 1 377 ? -21.401 65.018 -10.356 1.00 34.80 377 ALA C CA 1
ATOM 9007 C C . ALA C 1 377 ? -21.147 65.884 -11.593 1.00 39.50 377 ALA C C 1
ATOM 9008 O O . ALA C 1 377 ? -20.594 65.392 -12.578 1.00 38.77 377 ALA C O 1
ATOM 9010 N N . LEU C 1 378 ? -21.544 67.174 -11.533 1.00 36.65 378 LEU C N 1
ATOM 9011 C CA . LEU C 1 378 ? -21.379 68.127 -12.635 1.00 37.78 378 LEU C CA 1
ATOM 9012 C C . LEU C 1 378 ? -19.951 68.631 -12.825 1.00 44.14 378 LEU C C 1
ATOM 9013 O O . LEU C 1 378 ? -19.617 69.070 -13.925 1.00 45.61 378 LEU C O 1
ATOM 9018 N N . SER C 1 379 ? -19.117 68.586 -11.765 1.00 41.01 379 SER C N 1
ATOM 9019 C CA . SER C 1 379 ? -17.735 69.080 -11.802 1.00 42.31 379 SER C CA 1
ATOM 9020 C C . SER C 1 379 ? -16.670 67.987 -12.009 1.00 46.28 379 SER C C 1
ATOM 9021 O O . SER C 1 379 ? -15.493 68.312 -12.191 1.00 48.11 379 SER C O 1
ATOM 9024 N N . HIS C 1 380 ? -17.079 66.709 -11.998 1.00 40.42 380 HIS C N 1
ATOM 9025 C CA . HIS C 1 380 ? -16.180 65.568 -12.184 1.00 40.59 380 HIS C CA 1
ATOM 9026 C C . HIS C 1 380 ? -16.720 64.616 -13.244 1.00 44.18 380 HIS C C 1
ATOM 9027 O O . HIS C 1 380 ? -17.938 64.529 -13.417 1.00 42.84 380 HIS C O 1
ATOM 9034 N N . ASP C 1 381 ? -15.821 63.858 -13.915 1.00 41.37 381 ASP C N 1
ATOM 9035 C CA . ASP C 1 381 ? -16.214 62.826 -14.880 1.00 40.55 381 ASP C CA 1
ATOM 9036 C C . ASP C 1 381 ? -16.907 61.717 -14.083 1.00 42.72 381 ASP C C 1
ATOM 9037 O O . ASP C 1 381 ? -16.475 61.398 -12.969 1.00 42.35 381 ASP C O 1
ATOM 9042 N N . GLY C 1 382 ? -17.982 61.171 -14.634 1.00 37.69 382 GLY C N 1
ATOM 9043 C CA . GLY C 1 382 ? -18.745 60.129 -13.962 1.00 35.82 382 GLY C CA 1
ATOM 9044 C C . GLY C 1 382 ? -19.785 60.673 -12.998 1.00 38.11 382 GLY C C 1
ATOM 9045 O O . GLY C 1 382 ? -20.104 61.863 -13.046 1.00 37.92 382 GLY C O 1
ATOM 9046 N N . PRO C 1 383 ? -20.350 59.826 -12.106 1.00 33.21 383 PRO C N 1
ATOM 9047 C CA . PRO C 1 383 ? -21.407 60.313 -11.200 1.00 31.28 383 PRO C CA 1
ATOM 9048 C C . PRO C 1 383 ? -20.887 61.035 -9.954 1.00 34.58 383 PRO C C 1
ATOM 9049 O O . PRO C 1 383 ? -19.678 61.150 -9.766 1.00 34.75 383 PRO C O 1
ATOM 9053 N N . GLY C 1 384 ? -21.815 61.497 -9.114 1.00 30.40 384 GLY C N 1
ATOM 9054 C CA . GLY C 1 384 ? -21.512 62.139 -7.839 1.00 30.57 384 GLY C CA 1
ATOM 9055 C C . GLY C 1 384 ? -20.927 61.118 -6.889 1.00 34.45 384 GLY C C 1
ATOM 9056 O O . GLY C 1 384 ? -21.379 59.976 -6.859 1.00 32.89 384 GLY C O 1
ATOM 9057 N N . ASP C 1 385 ? -19.876 61.489 -6.169 1.00 32.59 385 ASP C N 1
ATOM 9058 C CA . ASP C 1 385 ? -19.180 60.593 -5.257 1.00 32.48 385 ASP C CA 1
ATOM 9059 C C . ASP C 1 385 ? -19.133 61.192 -3.846 1.00 36.85 385 ASP C C 1
ATOM 9060 O O . ASP C 1 385 ? -18.485 62.223 -3.649 1.00 37.04 385 ASP C O 1
ATOM 9065 N N . PRO C 1 386 ? -19.804 60.559 -2.845 1.00 34.07 386 PRO C N 1
ATOM 9066 C CA . PRO C 1 386 ? -19.761 61.109 -1.472 1.00 34.40 386 PRO C CA 1
ATOM 9067 C C . PRO C 1 386 ? -18.363 61.098 -0.841 1.00 40.32 386 PRO C C 1
ATOM 9068 O O . PRO C 1 386 ? -18.115 61.869 0.086 1.00 41.16 386 PRO C O 1
ATOM 9072 N N . SER C 1 387 ? -17.443 60.256 -1.372 1.00 37.42 387 SER C N 1
ATOM 9073 C CA . SER C 1 387 ? -16.044 60.135 -0.934 1.00 38.75 387 SER C CA 1
ATOM 9074 C C . SER C 1 387 ? -15.247 61.406 -1.219 1.00 42.89 387 SER C C 1
ATOM 9075 O O . SER C 1 387 ? -14.255 61.662 -0.539 1.00 44.21 387 SER C O 1
ATOM 9078 N N . ARG C 1 388 ? -15.681 62.196 -2.220 1.00 38.25 388 ARG C N 1
ATOM 9079 C CA . ARG C 1 388 ? -15.063 63.466 -2.608 1.00 38.86 388 ARG C CA 1
ATOM 9080 C C . ARG C 1 388 ? -15.652 64.648 -1.817 1.00 42.21 388 ARG C C 1
ATOM 9081 O O . ARG C 1 388 ? -15.231 65.788 -2.020 1.00 43.16 388 ARG C O 1
ATOM 9089 N N . LEU C 1 389 ? -16.629 64.379 -0.929 1.00 37.55 389 LEU C N 1
ATOM 9090 C CA . LEU C 1 389 ? -17.299 65.407 -0.124 1.00 36.89 389 LEU C CA 1
ATOM 9091 C C . LEU C 1 389 ? -16.800 65.467 1.314 1.00 41.26 389 LEU C C 1
ATOM 9092 O O . LEU C 1 389 ? -16.324 64.466 1.849 1.00 41.29 389 LEU C O 1
ATOM 9097 N N . ASP C 1 390 ? -16.940 66.637 1.949 1.00 38.91 390 ASP C N 1
ATOM 9098 C CA . ASP C 1 390 ? -16.622 66.805 3.362 1.00 39.68 390 ASP C CA 1
ATOM 9099 C C . ASP C 1 390 ? -17.960 66.519 4.033 1.00 42.44 390 ASP C C 1
ATOM 9100 O O . ASP C 1 390 ? -18.803 67.409 4.167 1.00 42.52 390 ASP C O 1
ATOM 9105 N N . LEU C 1 391 ? -18.176 65.247 4.386 1.00 37.66 391 LEU C N 1
ATOM 9106 C CA . LEU C 1 391 ? -19.429 64.770 4.957 1.00 36.11 391 LEU C CA 1
ATOM 9107 C C . LEU C 1 391 ? -19.767 65.377 6.321 1.00 41.46 391 LEU C C 1
ATOM 9108 O O . LEU C 1 391 ? -20.948 65.490 6.628 1.00 40.08 391 LEU C O 1
ATOM 9113 N N . ASP C 1 392 ? -18.769 65.816 7.108 1.00 40.16 392 ASP C N 1
ATOM 9114 C CA . ASP C 1 392 ? -19.043 66.443 8.405 1.00 41.40 392 ASP C CA 1
ATOM 9115 C C . ASP C 1 392 ? -19.800 67.767 8.227 1.00 45.46 392 ASP C C 1
ATOM 9116 O O . ASP C 1 392 ? -20.790 68.002 8.924 1.00 45.40 392 ASP C O 1
ATOM 9121 N N . VAL C 1 393 ? -19.364 68.591 7.253 1.00 41.20 393 VAL C N 1
ATOM 9122 C CA . VAL C 1 393 ? -19.978 69.879 6.911 1.00 40.27 393 VAL C CA 1
ATOM 9123 C C . VAL C 1 393 ? -21.322 69.627 6.216 1.00 40.55 393 VAL C C 1
ATOM 9124 O O . VAL C 1 393 ? -22.351 70.110 6.687 1.00 38.84 393 VAL C O 1
ATOM 9128 N N . VAL C 1 394 ? -21.302 68.846 5.115 1.00 36.26 394 VAL C N 1
ATOM 9129 C CA . VAL C 1 394 ? -22.470 68.511 4.297 1.00 34.31 394 VAL C CA 1
ATOM 9130 C C . VAL C 1 394 ? -23.597 67.862 5.129 1.00 37.37 394 VAL C C 1
ATOM 9131 O O . VAL C 1 394 ? -24.725 68.355 5.077 1.00 36.56 394 VAL C O 1
ATOM 9135 N N . CYS C 1 395 ? -23.297 66.793 5.900 1.00 34.31 395 CYS C N 1
ATOM 9136 C CA . CYS C 1 395 ? -24.312 66.101 6.710 1.00 33.91 395 CYS C CA 1
ATOM 9137 C C . CYS C 1 395 ? -24.797 66.928 7.912 1.00 38.43 395 CYS C C 1
ATOM 9138 O O . CYS C 1 395 ? -25.908 66.699 8.390 1.00 36.97 395 CYS C O 1
ATOM 9141 N N . GLY C 1 396 ? -23.988 67.895 8.352 1.00 37.07 396 GLY C N 1
ATOM 9142 C CA . GLY C 1 396 ? -24.326 68.794 9.452 1.00 37.84 396 GLY C CA 1
ATOM 9143 C C . GLY C 1 396 ? -25.393 69.798 9.054 1.00 42.14 396 GLY C C 1
ATOM 9144 O O . GLY C 1 396 ? -26.139 70.295 9.904 1.00 41.60 396 GLY C O 1
ATOM 9145 N N . ARG C 1 397 ? -25.483 70.085 7.742 1.00 38.76 397 ARG C N 1
ATOM 9146 C CA . ARG C 1 397 ? -26.455 71.015 7.169 1.00 38.41 397 ARG C CA 1
ATOM 9147 C C . ARG C 1 397 ? -27.863 70.421 7.154 1.00 41.42 397 ARG C C 1
ATOM 9148 O O . ARG C 1 397 ? -28.045 69.199 7.201 1.00 39.39 397 ARG C O 1
ATOM 9156 N N . VAL C 1 398 ? -28.857 71.306 7.049 1.00 39.04 398 VAL C N 1
ATOM 9157 C CA . VAL C 1 398 ? -30.277 70.959 7.000 1.00 38.14 398 VAL C CA 1
ATOM 9158 C C . VAL C 1 398 ? -30.841 71.354 5.606 1.00 38.24 398 VAL C C 1
ATOM 9159 O O . VAL C 1 398 ? -31.760 70.718 5.087 1.00 36.68 398 VAL C O 1
ATOM 9163 N N . LEU C 1 399 ? -30.248 72.385 5.000 1.00 32.98 399 LEU C N 1
ATOM 9164 C CA . LEU C 1 399 ? -30.577 72.884 3.667 1.00 31.52 399 LEU C CA 1
ATOM 9165 C C . LEU C 1 399 ? -29.253 73.219 2.986 1.00 36.66 399 LEU C C 1
ATOM 9166 O O . LEU C 1 399 ? -28.305 73.553 3.702 1.00 37.98 399 LEU C O 1
ATOM 9171 N N . PRO C 1 400 ? -29.144 73.229 1.632 1.00 33.31 400 PRO C N 1
ATOM 9172 C CA . PRO C 1 400 ? -27.881 73.692 1.021 1.00 33.90 400 PRO C CA 1
ATOM 9173 C C . PRO C 1 400 ? -27.710 75.193 1.284 1.00 39.06 400 PRO C C 1
ATOM 9174 O O . PRO C 1 400 ? -28.726 75.856 1.528 1.00 38.07 400 PRO C O 1
ATOM 9178 N N . PRO C 1 401 ? -26.482 75.770 1.237 1.00 38.02 401 PRO C N 1
ATOM 9179 C CA . PRO C 1 401 ? -26.350 77.226 1.483 1.00 39.12 401 PRO C CA 1
ATOM 9180 C C . PRO C 1 401 ? -27.165 78.096 0.519 1.00 43.06 401 PRO C C 1
ATOM 9181 O O . PRO C 1 401 ? -27.536 79.215 0.872 1.00 43.52 401 PRO C O 1
ATOM 9185 N N . GLN C 1 402 ? -27.472 77.557 -0.680 1.00 38.61 402 GLN C N 1
ATOM 9186 C CA . GLN C 1 402 ? -28.211 78.215 -1.765 1.00 38.46 402 GLN C CA 1
ATOM 9187 C C . GLN C 1 402 ? -29.722 78.332 -1.515 1.00 41.49 402 GLN C C 1
ATOM 9188 O O . GLN C 1 402 ? -30.394 79.101 -2.209 1.00 41.74 402 GLN C O 1
ATOM 9194 N N . LEU C 1 403 ? -30.262 77.562 -0.558 1.00 36.31 403 LEU C N 1
ATOM 9195 C CA . LEU C 1 403 ? -31.696 77.589 -0.271 1.00 34.84 403 LEU C CA 1
ATOM 9196 C C . LEU C 1 403 ? -31.996 78.049 1.143 1.00 38.79 403 LEU C C 1
ATOM 9197 O O . LEU C 1 403 ? -31.187 77.838 2.042 1.00 39.17 403 LEU C O 1
ATOM 9202 N N . GLY C 1 404 ? -33.154 78.678 1.320 1.00 35.42 404 GLY C N 1
ATOM 9203 C CA . GLY C 1 404 ? -33.616 79.168 2.615 1.00 36.06 404 GLY C CA 1
ATOM 9204 C C . GLY C 1 404 ? -34.957 78.589 3.022 1.00 38.78 404 GLY C C 1
ATOM 9205 O O . GLY C 1 404 ? -35.430 77.628 2.412 1.00 36.78 404 GLY C O 1
ATOM 9206 N N . LEU C 1 405 ? -35.579 79.181 4.056 1.00 36.20 405 LEU C N 1
ATOM 9207 C CA . LEU C 1 405 ? -36.881 78.768 4.594 1.00 34.86 405 LEU C CA 1
ATOM 9208 C C . LEU C 1 405 ? -37.989 78.725 3.527 1.00 37.94 405 LEU C C 1
ATOM 9209 O O . LEU C 1 405 ? -38.705 77.728 3.443 1.00 36.07 405 LEU C O 1
ATOM 9214 N N . ASP C 1 406 ? -38.122 79.791 2.716 1.00 35.63 406 ASP C N 1
ATOM 9215 C CA . ASP C 1 406 ? -39.142 79.872 1.666 1.00 34.97 406 ASP C CA 1
ATOM 9216 C C . ASP C 1 406 ? -39.012 78.763 0.639 1.00 37.08 406 ASP C C 1
ATOM 9217 O O . ASP C 1 406 ? -40.023 78.311 0.097 1.00 36.69 406 ASP C O 1
ATOM 9222 N N . ASP C 1 407 ? -37.773 78.309 0.394 1.00 32.47 407 ASP C N 1
ATOM 9223 C CA . ASP C 1 407 ? -37.474 77.236 -0.549 1.00 31.57 407 ASP C CA 1
ATOM 9224 C C . ASP C 1 407 ? -37.969 75.891 -0.039 1.00 34.76 407 ASP C C 1
ATOM 9225 O O . ASP C 1 407 ? -38.495 75.100 -0.815 1.00 33.28 407 ASP C O 1
ATOM 9230 N N . LEU C 1 408 ? -37.856 75.664 1.277 1.00 31.96 408 LEU C N 1
ATOM 9231 C CA . LEU C 1 408 ? -38.336 74.462 1.950 1.00 30.50 408 LEU C CA 1
ATOM 9232 C C . LEU C 1 408 ? -39.871 74.410 1.850 1.00 33.03 408 LEU C C 1
ATOM 9233 O O . LEU C 1 408 ? -40.413 73.438 1.323 1.00 31.53 408 LEU C O 1
ATOM 9238 N N . LEU C 1 409 ? -40.555 75.463 2.346 1.00 30.03 409 LEU C N 1
ATOM 9239 C CA . LEU C 1 409 ? -42.019 75.597 2.343 1.00 29.52 409 LEU C CA 1
ATOM 9240 C C . LEU C 1 409 ? -42.591 75.565 0.930 1.00 33.42 409 LEU C C 1
ATOM 9241 O O . LEU C 1 409 ? -43.583 74.877 0.690 1.00 31.93 409 LEU C O 1
ATOM 9246 N N . GLY C 1 410 ? -41.938 76.278 0.009 1.00 31.12 410 GLY C N 1
ATOM 9247 C CA . GLY C 1 410 ? -42.326 76.333 -1.397 1.00 30.31 410 GLY C CA 1
ATOM 9248 C C . GLY C 1 410 ? -42.262 74.991 -2.104 1.00 31.01 410 GLY C C 1
ATOM 9249 O O . GLY C 1 410 ? -43.160 74.663 -2.886 1.00 29.49 410 GLY C O 1
ATOM 9250 N N . THR C 1 411 ? -41.192 74.209 -1.841 1.00 26.89 411 THR C N 1
ATOM 9251 C CA . THR C 1 411 ? -41.025 72.860 -2.403 1.00 26.03 411 THR C CA 1
ATOM 9252 C C . THR C 1 411 ? -42.146 71.973 -1.854 1.00 30.42 411 THR C C 1
ATOM 9253 O O . THR C 1 411 ? -42.795 71.278 -2.625 1.00 30.21 411 THR C O 1
ATOM 9257 N N . GLU C 1 412 ? -42.405 72.043 -0.532 1.00 26.37 412 GLU C N 1
ATOM 9258 C CA . GLU C 1 412 ? -43.448 71.255 0.121 1.00 25.43 412 GLU C CA 1
ATOM 9259 C C . GLU C 1 412 ? -44.845 71.512 -0.459 1.00 29.09 412 GLU C C 1
ATOM 9260 O O . GLU C 1 412 ? -45.618 70.569 -0.644 1.00 26.20 412 GLU C O 1
ATOM 9266 N N . GLY C 1 413 ? -45.099 72.762 -0.837 1.00 27.73 413 GLY C N 1
ATOM 9267 C CA . GLY C 1 413 ? -46.358 73.190 -1.435 1.00 28.16 413 GLY C CA 1
ATOM 9268 C C . GLY C 1 413 ? -46.710 72.567 -2.774 1.00 31.67 413 GLY C C 1
ATOM 9269 O O . GLY C 1 413 ? -47.868 72.662 -3.186 1.00 31.95 413 GLY C O 1
ATOM 9270 N N . LEU C 1 414 ? -45.741 71.903 -3.466 1.00 27.50 414 LEU C N 1
ATOM 9271 C CA . LEU C 1 414 ? -46.000 71.261 -4.766 1.00 26.87 414 LEU C CA 1
ATOM 9272 C C . LEU C 1 414 ? -47.085 70.170 -4.696 1.00 30.27 414 LEU C C 1
ATOM 9273 O O . LEU C 1 414 ? -47.763 69.915 -5.697 1.00 29.26 414 LEU C O 1
ATOM 9278 N N . LEU C 1 415 ? -47.228 69.525 -3.517 1.00 26.27 415 LEU C N 1
ATOM 9279 C CA . LEU C 1 415 ? -48.198 68.454 -3.279 1.00 26.13 415 LEU C CA 1
ATOM 9280 C C . LEU C 1 415 ? -49.638 68.910 -3.524 1.00 30.12 415 LEU C C 1
ATOM 9281 O O . LEU C 1 415 ? -50.457 68.117 -3.993 1.00 29.22 415 LEU C O 1
ATOM 9286 N N . LEU C 1 416 ? -49.926 70.199 -3.248 1.00 27.57 416 LEU C N 1
ATOM 9287 C CA . LEU C 1 416 ? -51.239 70.814 -3.467 1.00 28.40 416 LEU C CA 1
ATOM 9288 C C . LEU C 1 416 ? -51.582 70.838 -4.961 1.00 31.65 416 LEU C C 1
ATOM 9289 O O . LEU C 1 416 ? -52.729 70.583 -5.330 1.00 31.80 416 LEU C O 1
ATOM 9294 N N . ILE C 1 417 ? -50.571 71.098 -5.814 1.00 27.86 417 ILE C N 1
ATOM 9295 C CA . ILE C 1 417 ? -50.713 71.099 -7.275 1.00 27.50 417 ILE C CA 1
ATOM 9296 C C . ILE C 1 417 ? -50.857 69.660 -7.767 1.00 28.78 417 ILE C C 1
ATOM 9297 O O . ILE C 1 417 ? -51.737 69.388 -8.587 1.00 27.21 417 ILE C O 1
ATOM 9302 N N . ALA C 1 418 ? -50.015 68.743 -7.233 1.00 25.00 418 ALA C N 1
ATOM 9303 C CA . ALA C 1 418 ? -50.047 67.321 -7.577 1.00 24.70 418 ALA C CA 1
ATOM 9304 C C . ALA C 1 418 ? -51.449 66.746 -7.341 1.00 28.74 418 ALA C C 1
ATOM 9305 O O . ALA C 1 418 ? -51.997 66.102 -8.235 1.00 27.65 418 ALA C O 1
ATOM 9307 N N . LEU C 1 419 ? -52.062 67.060 -6.181 1.00 26.24 419 LEU C N 1
ATOM 9308 C CA . LEU C 1 419 ? -53.421 66.615 -5.877 1.00 26.95 419 LEU C CA 1
ATOM 9309 C C . LEU C 1 419 ? -54.443 67.215 -6.858 1.00 31.71 419 LEU C C 1
ATOM 9310 O O . LEU C 1 419 ? -55.259 66.467 -7.397 1.00 31.41 419 LEU C O 1
ATOM 9315 N N . ALA C 1 420 ? -54.377 68.547 -7.108 1.00 28.82 420 ALA C N 1
ATOM 9316 C CA . ALA C 1 420 ? -55.284 69.230 -8.038 1.00 29.57 420 ALA C CA 1
ATOM 9317 C C . ALA C 1 420 ? -55.208 68.595 -9.431 1.00 32.21 420 ALA C C 1
ATOM 9318 O O . ALA C 1 420 ? -56.246 68.270 -10.013 1.00 31.90 420 ALA C O 1
ATOM 9320 N N . GLU C 1 421 ? -53.979 68.377 -9.932 1.00 27.37 421 GLU C N 1
ATOM 9321 C CA . GLU C 1 421 ? -53.734 67.765 -11.238 1.00 26.42 421 GLU C CA 1
ATOM 9322 C C . GLU C 1 421 ? -54.265 66.336 -11.308 1.00 29.89 421 GLU C C 1
ATOM 9323 O O . GLU C 1 421 ? -54.912 65.991 -12.296 1.00 30.13 421 GLU C O 1
ATOM 9329 N N . VAL C 1 422 ? -54.037 65.521 -10.255 1.00 27.09 422 VAL C N 1
ATOM 9330 C CA . VAL C 1 422 ? -54.512 64.130 -10.199 1.00 27.25 422 VAL C CA 1
ATOM 9331 C C . VAL C 1 422 ? -56.050 64.077 -10.270 1.00 31.36 422 VAL C C 1
ATOM 9332 O O . VAL C 1 422 ? -56.599 63.351 -11.101 1.00 31.77 422 VAL C O 1
ATOM 9336 N N . LEU C 1 423 ? -56.725 64.866 -9.418 1.00 27.92 423 LEU C N 1
ATOM 9337 C CA . LEU C 1 423 ? -58.183 64.910 -9.328 1.00 29.00 423 LEU C CA 1
ATOM 9338 C C . LEU C 1 423 ? -58.849 65.457 -10.580 1.00 34.67 423 LEU C C 1
ATOM 9339 O O . LEU C 1 423 ? -59.900 64.947 -10.964 1.00 35.36 423 LEU C O 1
ATOM 9344 N N . ALA C 1 424 ? -58.228 66.447 -11.248 1.00 31.71 424 ALA C N 1
ATOM 9345 C CA . ALA C 1 424 ? -58.785 67.035 -12.471 1.00 32.32 424 ALA C CA 1
ATOM 9346 C C . ALA C 1 424 ? -58.592 66.161 -13.707 1.00 36.30 424 ALA C C 1
ATOM 9347 O O . ALA C 1 424 ? -59.330 66.334 -14.677 1.00 36.12 424 ALA C O 1
ATOM 9349 N N . TYR C 1 425 ? -57.608 65.231 -13.688 1.00 33.27 425 TYR C N 1
ATOM 9350 C CA . TYR C 1 425 ? -57.331 64.354 -14.833 1.00 33.30 425 TYR C CA 1
ATOM 9351 C C . TYR C 1 425 ? -58.571 63.555 -15.212 1.00 37.92 425 TYR C C 1
ATOM 9352 O O . TYR C 1 425 ? -59.082 62.791 -14.400 1.00 37.98 425 TYR C O 1
ATOM 9361 N N . LYS C 1 426 ? -59.061 63.760 -16.437 1.00 35.98 426 LYS C N 1
ATOM 9362 C CA . LYS C 1 426 ? -60.243 63.092 -16.969 1.00 37.33 426 LYS C CA 1
ATOM 9363 C C . LYS C 1 426 ? -60.025 62.646 -18.416 1.00 43.95 426 LYS C C 1
ATOM 9364 O O . LYS C 1 426 ? -59.460 63.415 -19.196 1.00 44.53 426 LYS C O 1
ATOM 9370 N N . PRO C 1 427 ? -60.469 61.429 -18.814 1.00 42.08 427 PRO C N 1
ATOM 9371 C CA . PRO C 1 427 ? -61.142 60.407 -17.997 1.00 41.42 427 PRO C CA 1
ATOM 9372 C C . PRO C 1 427 ? -60.161 59.538 -17.219 1.00 43.74 427 PRO C C 1
ATOM 9373 O O . PRO C 1 427 ? -59.065 59.238 -17.705 1.00 43.55 427 PRO C O 1
ATOM 9377 N N . LYS C 1 428 ? -60.557 59.147 -16.000 1.00 38.10 428 LYS C N 1
ATOM 9378 C CA . LYS C 1 428 ? -59.749 58.288 -15.147 1.00 35.96 428 LYS C CA 1
ATOM 9379 C C . LYS C 1 428 ? -59.722 56.878 -15.742 1.00 40.71 428 LYS C C 1
ATOM 9380 O O . LYS C 1 428 ? -60.707 56.456 -16.356 1.00 40.17 428 LYS C O 1
ATOM 9386 N N . THR C 1 429 ? -58.591 56.162 -15.571 1.00 37.03 429 THR C N 1
ATOM 9387 C CA . THR C 1 429 ? -58.409 54.806 -16.103 1.00 37.10 429 THR C CA 1
ATOM 9388 C C . THR C 1 429 ? -58.385 53.766 -14.984 1.00 41.92 429 THR C C 1
ATOM 9389 O O . THR C 1 429 ? -58.155 54.119 -13.829 1.00 40.65 429 THR C O 1
ATOM 9393 N N . PHE C 1 430 ? -58.639 52.490 -15.321 1.00 40.04 430 PHE C N 1
ATOM 9394 C CA . PHE C 1 430 ? -58.712 51.399 -14.349 1.00 40.18 430 PHE C CA 1
ATOM 9395 C C . PHE C 1 430 ? -57.477 50.501 -14.325 1.00 40.78 430 PHE C C 1
ATOM 9396 O O . PHE C 1 430 ? -57.349 49.648 -13.441 1.00 39.99 430 PHE C O 1
ATOM 9404 N N . GLY C 1 431 ? -56.581 50.723 -15.276 1.00 35.03 431 GLY C N 1
ATOM 9405 C CA . GLY C 1 431 ? -55.339 49.978 -15.407 1.00 33.36 431 GLY C CA 1
ATOM 9406 C C . GLY C 1 431 ? -54.391 50.631 -16.385 1.00 34.64 431 GLY C C 1
ATOM 9407 O O . GLY C 1 431 ? -54.776 51.564 -17.092 1.00 34.78 431 GLY C O 1
ATOM 9408 N N . GLU C 1 432 ? -53.152 50.126 -16.436 1.00 29.24 432 GLU C N 1
ATOM 9409 C CA . GLU C 1 432 ? -52.075 50.629 -17.288 1.00 28.32 432 GLU C CA 1
ATOM 9410 C C . GLU C 1 432 ? -52.350 50.458 -18.794 1.00 33.24 432 GLU C C 1
ATOM 9411 O O . GLU C 1 432 ? -53.012 49.496 -19.189 1.00 32.79 432 GLU C O 1
ATOM 9417 N N . PRO C 1 433 ? -51.850 51.367 -19.659 1.00 30.54 433 PRO C N 1
ATOM 9418 C CA . PRO C 1 433 ? -52.091 51.191 -21.097 1.00 31.19 433 PRO C CA 1
ATOM 9419 C C . PRO C 1 433 ? -51.188 50.112 -21.707 1.00 35.64 433 PRO C C 1
ATOM 9420 O O . PRO C 1 433 ? -50.289 49.585 -21.037 1.00 33.84 433 PRO C O 1
ATOM 9424 N N . ALA C 1 434 ? -51.448 49.772 -22.976 1.00 32.88 434 ALA C N 1
ATOM 9425 C CA . ALA C 1 434 ? -50.687 48.789 -23.743 1.00 32.99 434 ALA C CA 1
ATOM 9426 C C . ALA C 1 434 ? -49.241 49.267 -23.901 1.00 36.98 434 ALA C C 1
ATOM 9427 O O . ALA C 1 434 ? -48.982 50.476 -23.916 1.00 37.07 434 ALA C O 1
ATOM 9429 N N . ILE C 1 435 ? -48.300 48.324 -24.006 1.00 33.14 435 ILE C N 1
ATOM 9430 C CA . ILE C 1 435 ? -46.894 48.660 -24.222 1.00 32.02 435 ILE C CA 1
ATOM 9431 C C . ILE C 1 435 ? -46.728 49.080 -25.693 1.00 37.36 435 ILE C C 1
ATOM 9432 O O . ILE C 1 435 ? -47.335 48.472 -26.577 1.00 37.21 435 ILE C O 1
ATOM 9437 N N . ALA C 1 436 ? -45.932 50.137 -25.936 1.00 34.59 436 ALA C N 1
ATOM 9438 C CA . ALA C 1 436 ? -45.630 50.663 -27.266 1.00 35.63 436 ALA C CA 1
ATOM 9439 C C . ALA C 1 436 ? -44.943 49.581 -28.113 1.00 39.24 436 ALA C C 1
ATOM 9440 O O . ALA C 1 436 ? -44.132 48.809 -27.586 1.00 36.85 436 ALA C O 1
ATOM 9442 N N . SER C 1 437 ? -45.299 49.508 -29.413 1.00 38.65 437 SER C N 1
ATOM 9443 C CA . SER C 1 437 ? -44.798 48.513 -30.373 1.00 39.58 437 SER C CA 1
ATOM 9444 C C . SER C 1 437 ? -43.272 48.383 -30.424 1.00 42.79 437 SER C C 1
ATOM 9445 O O . SER C 1 437 ? -42.767 47.266 -30.521 1.00 43.32 437 SER C O 1
ATOM 9448 N N . TYR C 1 438 ? -42.541 49.506 -30.332 1.00 38.62 438 TYR C N 1
ATOM 9449 C CA . TYR C 1 438 ? -41.076 49.499 -30.348 1.00 38.53 438 TYR C CA 1
ATOM 9450 C C . TYR C 1 438 ? -40.447 48.848 -29.096 1.00 43.53 438 TYR C C 1
ATOM 9451 O O . TYR C 1 438 ? -39.272 48.469 -29.135 1.00 43.41 438 TYR C O 1
ATOM 9460 N N . ALA C 1 439 ? -41.222 48.753 -27.988 1.00 40.16 439 ALA C N 1
ATOM 9461 C CA . ALA C 1 439 ? -40.776 48.195 -26.708 1.00 39.89 439 ALA C CA 1
ATOM 9462 C C . ALA C 1 439 ? -41.302 46.784 -26.442 1.00 47.20 439 ALA C C 1
ATOM 9463 O O . ALA C 1 439 ? -40.703 46.050 -25.652 1.00 47.39 439 ALA C O 1
ATOM 9465 N N . HIS C 1 440 ? -42.427 46.414 -27.079 1.00 45.53 440 HIS C N 1
ATOM 9466 C CA . HIS C 1 440 ? -43.055 45.104 -26.933 1.00 82.98 440 HIS C CA 1
ATOM 9467 C C . HIS C 1 440 ? -42.359 44.077 -27.820 1.00 111.12 440 HIS C C 1
ATOM 9468 O O . HIS C 1 440 ? -41.188 43.770 -27.606 1.00 72.42 440 HIS C O 1
#

Secondary structure (DSSP, 8-state):
--HHHHHHHHHT-TTS-HHHHHHHHHHHHHHHHH---TTS-SSHHHHHHHHHHHGGGS---HHHHHHHHHHTT-S-HHHHHHHHT-TT-GGG-S----PPPPSS--TTTSSTTPPPPSS-HHHHHHTEE--TT--TTSSS-EEEEEE--TTS-HHHHHHTTGGGGGGTSSEEEEEE--GGGG-S-HHHHHHHHHHHHHHHHHHHTS-EEEEEETTHHHHHHHHHHH-GGGGGGEEEEEEES--TT-B--SSSS-TTT-SSSB-HHHHHTBTT-HHHHHHHGGGTTB-SS-EEEEE-TT-SSSS--SSTT-TT--B-TT-S-EEEEEHHHHTTTSGGGS---TTGGGG-HHHHHHHHHHHHSSSS--GGGS-HHHHHH-SS-TT--HHHHHHHHTHHHHHHHHHHH-SS-BSS--PPPGGG-/--HHHHHHHHHT-TTS-HHHHHHHHHHHHHHHHHHH-----HHHHHHHHHHHHTTTS---HHHHHHHHHHTT-S-HHHHHHHHTGGG-GGG-S----PPPPSS--SS-SSTTSPPP-S-HHHHHHTEE--TT--TT-SS-EEEEEE--TTS-HHHHHHTTGGGGGGTSSEEEEEE--GGGG-S-HHHHHHHHHHHHHHHHHHHTS-EEEEEETTHHHHHHHHHHHSGGGGGGEEEEEEES--TT-B--SSSS-TTT-SSSB-HHHHHTBTT-HHHHHHHTTTTTB-SS-EEEEE-TT-SSSS--SSTT-TT--B-TT-S-EEEEEHHHHTTTSGGGS---TTGGGG-HHHHHHHHHHHHSSSS--GGGS-HHHHHH-SS-TT--HHHHHHHHHHHHHHHHHHHH-SS-BSSPPPPPTTT-/---HHHHHHHHHT-TTS-HHHHHHHHHHHHHHHHHH----SHHHHHHHHHHHHTTSS--HHHHHHHHHHTT-S-HHHHHHHHTGGG-GGG-S----PPPPSS--SS-SSTTSPPP-S-HHHHHHTEE--TT--TT-SSPEEEEEE--TT--HHHHHTTTGGGGGGTSSEEEEEE--TTTT-S-HHHHHHHHHHHHHHHHHHHTS-EEEEEETTHHHHHHHHHHH-GGGGGGEEEEEEES--TT-B--SSSS-TTT-SSSB-HHHHHTBTT-HHHHHHHGGGTTB-SS-EEEEE-TT-SSSS--SSTT-TT--B-TT-S-EEEEEHHHHTTTSGGGS---TTGGGG-HHHHHHHHHHHHSSSS--GGGS-HHHHHH-SS-TT--HHHHHHHHTHHHHHHHHHHH-SS-BSSPPPPPTTT-

Nearest PDB structures (foldseek):
  6idy-assembly1_A  TM=1.002E+00  e=2.870E-83  Aspergillus fumigatus
  6idy-assembly3_C  TM=9.983E-01  e=5.062E-79  Aspergillus fumigatus
  6idy-assembly2_B  TM=9.925E-01  e=9.232E-79  Aspergillus fumigatus
  7v6d-assembly2_B  TM=8.763E-01  e=8.605E-38  Lasiodiplodia theobromae
  6isr-assembly1_A  TM=8.972E-01  e=1.278E-19  Moesziomyces antarcticus

B-factor: mean 32.62, std 13.4, range [13.84, 135.46]

=== Feature glossary ===
The features interleaved in this record are:

— What the protein is —

Sequence gives the chain of amino acids in standard one-letter code (A=alanine, C=cysteine, …, Y=tyrosine), read N→C. It is the only feature that is directly encoded by the gene; all structural features are derived from the folded form of this sequence.

Database cross-references. InterPro integrates a dozen domain/family signature databases into unified entries with residue-range hits. GO terms attach function/process/location labels with evidence codes. CATH codes position the fold in a four-level structural taxonomy. Organism is the NCBI-taxonomy species name.

— Where its atoms are —

Atomic coordinates in PDBx/mmCIF format — the same representation the Protein Data Bank distributes. Each line of the _atom_site loop places one backbone atom in Cartesian space (units: ångströms, origin: arbitrary).

The six renders are orthographic views along the three Cartesian axes in both directions. Representation (cartoon, sticks, or surface) and color scheme (sequence-rainbow or by-chain) vary across proteins so the training set covers all the common visualization conventions.

— Local backbone conformation —

Eight-state secondary structure (DSSP): H is the canonical α-helix, G the tighter 3₁₀-helix, I the wider π-helix; E/B are β-structure, T and S are turns and bends, and '-' is everything else. DSSP derives these from the pattern of main-chain N–H···O=C hydrogen bonds, not from the sequence.

P-SEA three-state annotation labels each residue as helix, strand, or coil based purely on the geometry of the Cα trace. It serves as a fallback when the full backbone (and thus DSSP) is unavailable.

The φ/ψ torsion pair specifies the backbone conformation at each residue. φ rotates about the N–Cα bond, ψ about the Cα–C bond. Steric clashes forbid most of the (φ, ψ) plane — the allowed regions (α-helix basin, β-sheet basin, left-handed helix) are the Ramachandran-allowed regions.

— Global shape and packing —

The geometric summary reports three shape descriptors. Rg (radius of gyration) measures how spread out the Cα atoms are about their centre of mass; compact globular proteins have small Rg, elongated or unfolded ones large. Cα contacts (<8 Å, |i−j|>4) count long-range residue pairs in spatial proximity — high for tightly packed folds, near zero for rods or random coil. The bounding-box extents give the protein's footprint along x, y, z in Å.

Solvent-accessible surface area (SASA) is the area in Å² traced out by the centre of a 1.4 Å probe sphere (a water molecule) rolled over the protein's van der Waals surface (Shrake–Rupley / Lee–Richards construction). Buried residues have near-zero SASA; fully exposed residues can exceed 200 Å². The total SASA scales roughly with the number of surface residues.

The contact map is a binary N×N matrix image: pixel (i, j) is dark where Cα_i and Cα_j are within 8 Å and |i−j|>4. Because the |i−j|>4 filter removes local helical contacts, off-diagonal stripes parallel to the main diagonal indicate parallel β-sheets; stripes perpendicular to it indicate antiparallel β-sheets. The Ramachandran plot scatters every residue's (φ, ψ) pair against the sterically allowed regions. The PAE heatmap renders the predicted-aligned-error matrix.

— Structural neighborhood —

3Di is Foldseek's structural alphabet. Each residue is assigned one of twenty discrete states based on how its Cα sits relative to its spatial (not sequential) neighbors. Aligning 3Di strings finds structural homologs roughly as well as full 3D superposition, but orders of magnitude faster.

Nearest PDB neighbors are the top structural matches found by Foldseek when searching this structure against the entire Protein Data Bank. Each hit reports a TM-score (0 to 1; >0.5 almost always implies the same fold) and an E-value. These are *structural* homologs — they may share no detectable sequence similarity.

— Confidence and disorder —

For AlphaFold models, the B-factor field carries pLDDT — the model's own estimate of local accuracy on a 0–100 scale. Regions with pLDDT<50 should be treated as essentially unmodeled; they often correspond to intrinsically disordered segments.

Crystallographic B-factors measure how much each atom's electron density is smeared out, in Å². They rise in mobile loops and surface residues and fall in the buried interior. In AlphaFold models this column is repurposed to hold pLDDT instead.

Predicted aligned error is AlphaFold's pairwise confidence. Unlike pLDDT (per-residue), PAE is per-residue-pair and captures whether two parts of the structure are correctly placed relative to each other. Units are ångströms of expected positional error.